Protein AF-A0A954YDJ2-F1 (afdb_monomer)

Mean predicted aligned error: 17.61 Å

pLDDT: mean 85.04, std 14.59, range [22.36, 97.88]

Solvent-accessible surface area (backbone atoms only — not comparable to full-atom values): 48016 Å² total; per-residue (Å²): 127,79,64,72,65,64,62,50,71,75,58,47,65,61,62,56,46,50,54,52,48,51,61,58,54,67,67,72,78,67,96,70,74,76,89,72,54,77,84,71,58,70,71,60,52,61,50,57,79,64,61,75,87,80,91,66,74,63,65,61,60,54,51,60,49,56,79,72,60,49,72,65,55,54,55,49,42,63,71,50,64,56,62,89,97,52,83,36,65,67,48,50,52,50,52,50,55,43,26,72,55,34,63,41,93,86,38,61,67,61,36,50,51,51,51,50,53,42,43,53,47,55,70,34,84,87,49,50,68,71,53,37,53,52,44,39,57,41,37,37,61,43,44,49,76,88,45,38,67,59,37,55,72,30,34,74,37,94,86,46,7,49,57,24,26,53,20,38,32,60,46,56,41,70,66,34,47,52,49,45,57,68,42,48,86,78,33,59,73,70,30,29,46,31,38,38,43,24,43,15,76,53,37,40,75,85,39,50,70,68,36,57,69,32,34,71,40,88,52,67,67,51,16,49,36,24,46,47,16,44,16,53,44,31,56,96,64,58,67,55,50,58,61,74,65,53,79,79,46,98,76,71,57,69,66,61,58,50,52,38,49,53,43,18,26,52,33,23,38,75,73,67,42,48,68,58,22,48,52,50,48,52,52,48,38,73,72,58,25,82,85,36,60,67,53,39,42,54,44,50,51,53,44,35,75,72,48,44,68,75,28,56,66,60,38,54,53,32,29,58,42,91,49,67,67,34,25,50,47,25,28,57,53,59,40,68,60,72,60,90,66,46,35,48,56,55,56,72,42,48,85,76,38,86,45,60,68,22,39,18,43,51,38,46,20,41,40,73,30,93,64,36,64,61,65,62,37,59,58,28,56,74,45,93,47,65,65,26,21,51,22,16,53,61,26,34,62,76,55,71,45,79,67,42,46,54,55,42,58,62,31,18,56,64,41,68,74,58,13,53,51,32,30,55,50,58,45,73,51,91,56,92,61,48,64,61,52,34,60,51,38,48,64,51,90,49,57,40,22,23,34,33,25,44,52,27,31,42,76,57,68,38,88,59,32,48,66,52,18,64,52,24,58,72,44,91,51,68,67,30,20,50,45,12,30,56,35,32,30,75,63,40,50,75,85,50,48,61,58,51,54,56,49,48,74,74,54,86,50,69,68,60,46,48,44,45,40,50,20,53,43,38,20,47,68,74,44,72,94,54,97,64,62,54,45,74,61,60,55,44,55,78,79,49,58,67,75,47,33,21,48,47,38,35,33,29,40,74,68,49,62,70,71,31,49,55,53,41,54,55,30,54,70,45,90,51,65,64,32,28,48,22,37,26,53,17,41,62,69,54,79,60,54,91,57,40,69,66,47,56,68,40,42,72,45,86,47,64,63,42,17,52,26,24,48,52,38,46,48,53,37,43,61,67,36,80,89,52,52,66,69,57,37,46,53,51,42,54,52,48,39,72,63,39,90,47,73,70,54,29,29,53,43,45,26,50,38,25,68,43,100,39,71,68,31,55,55,52,29,56,59,35,28,74,34,86,92,40,18,68,28,11,40,55,8,47,51,52,37,29,62,66,26,18,58,64,39,31,66,62,18,47,55,52,49,51,52,38,56,73,59,56,66,53,78,94,47,42,67,60,52,53,53,44,49,52,47,23,60,71,40,38,28,46,59,37,52,28,21,36,32,69,69,41,73,59,95,96,53,50,16,82,60,48,61,80,52,86,50,46,88,74,45,94,78,43,98,55,80,69,62,74,44,83,45,64,35,33,92,93,42,36,60,32,36,59,50,43,84,68,47,88,63,62,29,30,31,36,35,42,28,32,31,40,37,28,94,55,66,43,69,23,24,37,27,30,14,36,13,27,22,38,34,33,24,52,70,84,40,79,60,44,82,45,87,48,88,62,67,53,42,81,62,71,42,76,36,76,45,75,40,53,60,40,79,34,45,38,41,35,39,41,21,24,63,58,87,72,39,34,39,26,43,31,45,19,34,72,88,65,47,64,37,78,86,58,45,79,32,41,62,85,77,76,86,128

Foldseek 3Di:
DVVVVVVCVPPVCVVVVVVVCVVVVVVPPDPDDPPDQPDQPPVLVVLLVQQDDDDDPSQVSLVVVLVVDDLVNLLVLLVRDDPPPDPPPSSLVVLLSCLQHQLDPSRVPSLVSLLVSLLVLLPDPVRDPVSNLSSLVSLLRRPELVNLVSLLVCLQPPSCNLSSLSSLLSNLDPSSLVSLLVCLVVHDDVSNLSSLLSLLSSLPPVCLVVLLVQCQPPDPSSVLSSLSSNLSNQDLPSVPSVPPHVVPPPPPPPVSSLVSLLSNLVNCLVVVNNVSSLVSLVVCCVPVVPPDVVSLLVSLVSNCVRVALVCLVVLLVQLLDPDPVSLVSSLVSLLPGDDPCSQVVLLVCLVVRDDLSSNLSSLLSSLSHPRHDLVSLLVQCPPPDPSSNLSSLSSCLSPVDPSSLVSLLVQLLVDDPSLVSSLVSLLPDDDPCSLVVLLVQCPDPRLSSVLSSLSSCLSNVHPCNLVSLLVQCVDPDPSSNLSSLVSLLRNNALVCLVSLLVSQQVDPDPVSLVSSLSSLLSRLVPDDDDPCSCVVLLVCCVPDDPSSVLSSLLSLLANDDDSSLVSLVCLCPDPDPSSVVSSLNSLQPHDDLPRLVSLVVQCPRPDLSSNLSSLLSNLVSLLVPPVDDLVVSLVSLVVSLVSDDDLVSNLSSLLSLLSRQDPSSLVSLLVLCQPPSNNQSSLNSLLSNLVQCLLQPLLVSVVSLVSSVVSPHDPVCVVSSVVSVVSSQVCFQKAFKKWKFDFDADPPDAQLVVLPDDDQVLDPDHPDHTDTDIFGCDPVRSQKRFPCVRDQDGFTKMKIKKKKADQAWAKKKKWKFWQAWKWKDKQSRTFDGHGGHHHGDTRPDITIHTDHHGIIMIMMMYTGRHDTGIMGMGIGHPVRRGDRPMDMDNDDPDDD

Secondary structure (DSSP, 8-state):
--SHHHHHHHHHHHHHHHHHHHHHHTTSS----GGG-----HHHHHHHTTS-SSSS-HHHHHHHHHTT--HHHHHHHHTTPPPTTS--HHHHHHHHHHHHHTTSTT-HHHHHHHHHHHHHHHH-TTS-HHHHHHHHHHHHHH--HHHHHHHHTTTT-TTTHHHHHHHHHHH--HHHHHHHHHHTTT--THHHHHHHHHHHHHT-GGGHHHHHTTTT-SSHHHHHHHHHHHHHH--TTTHHHHHHSSTT-TTS-HHHHHHHHHHHHHHHHHTT-HHHHHHHHHHHHHHHTTT-HHHHHHHHHHHHHHHGGGGHHHHHHHHT-SSHHHHHHHHHHHHH---TTHHHHHHTTGGG--SHHHHHHHHHHHHH-TTS-THHHHHHTT-SSHHHHHHHHHHHHTS--HHHHHHHHHGGGG-HHHHHHHHHHHHH---SSHHHHHHHHTTSS-HHHHHHHHHHHHHTT-TTHHHHHHHHTT-SSHHHHHHHHHHHHHH--GGGHHHHHHHHHH---HHHHHHHHHHHHHHHHHSPP-TTSSHHHHHHHHHS-HHHHHHHHHHHHHH-SHHHHHHHHHHTT-S-HHHHHHHHHHHHT---TTTTTGGGGGGG-SSHHHHHHHHHHHHHHHHH-TTS-HHHHHHHHHHHHHH--SHHHHHHHHHHGGGS-SHHHHHHHHHHHTSTTTHHHHHHHHHHHHHHHTTT-HHHHHHHHHHHHHH---HHHHHHHHHHHHHHHHHTTB--EEEEEEEE--TT--HHHHTT---TTT-SS-SSPPP-EEEEPPSSSTT-EE-TTT--SSSEEEEEEEEEEESS-B-EEEEEEESS-EEEEETTEEEEEE-------TTSEEEE-PBPSEEEEEEEEEEE-SS--EEEEEEEETTS-B-SS-EEESSPPPP-

Sequence (896 aa):
MRSRRAVISRIGPWVVGLCLLSTISLGRAQEADTSNAPKIPEHLQKMLSRVPEVSAPRQAVLQGMLGALTENDIRRLFSLLAPDGVNDAAPRSLLHAIAIVAPSDQAPAIRRVFQQVACELIADNATSEYNRRFLIAELQIVGDDGCVACLSALINDTALGDDACRALSEIGTDAAQQALISALPGASGDNRKAVIAALGMMRAPGAVEPLMAFSGDPDPDLREAALAALAEIGVHDLYKPLNGGVASSAGFRSGRFIDLIFRNAARLAEAGDKDRALADLRLAGQRYGTTDPHVRIALLHAMVDLNGPAAVSDVVAALNDGNPDVRRAAIEIGAGQQGDGLGAAYAAAIDRLHSPEAKAALLRMLAVRNDAPDEVMTAALDSPDSVVRIAALQGLAQRPDAVAIEGILGRLSAGGHEQDLAVDILTDAKNEELNARLASVAQDENPEAIIGALRVLTAREASEAKSLALRAIEHSDVGVRAAGLEALAEVGAVGDTAALITRLKVCDDDSERKAIEDALVAIVRRTPPGRFRLLPITAAWQEEPAPVRASIVRVLGRIGGTEAMEVMGSAATDSDAMLREAVVDAISQWESVAEAGRLSDFVRNDDLAVHAAAVRAVCRMTVANKAMSDRDQVARLQTLVLLSRRPEEKNFVIGALGGIQSDYSTACLLEYAKQGETRDAAIAGLLTRCEWLAPRDWQRAAAAMSAAWQAGIPESMQARARAIDKAVDGMTGFVVDWAVSGPYFQKGLTGGRLHDTEFAPEETEPAQAPEWVVMANGPEHPQLLDLTALAREEARVAYAQCFVFSDYPRRAQVQVGSDDGVKLWVNDVLVLDHNVGRIAAPKQDVVEAPLVRGWNRFLFKVSNRGGGWGLCARVCADTGEPVSDLQFVPEIPKAK

Nearest PDB structures (foldseek):
  6hwp-assembly1_A  TM=3.566E-01  e=1.702E-08  synthetic construct
  3ltj-assembly1_A  TM=6.743E-01  e=2.517E-03  synthetic construct
  6qdi-assembly1_A  TM=5.723E-01  e=4.635E-03  Acetivibrio clariflavus
  6qe7-assembly1_A  TM=6.374E-01  e=4.937E-02  Acetivibrio thermocellus
  6qe7-assembly2_B  TM=6.160E-01  e=4.574E-02  Acetivibrio thermocellus

Radius of gyration: 45.4 Å; Cα contacts (8 Å, |Δi|>4): 1423; chains: 1; bounding box: 112×56×107 Å

Structure (mmCIF, N/CA/C/O backbone):
data_AF-A0A954YDJ2-F1
#
_entry.id   AF-A0A954YDJ2-F1
#
loop_
_atom_site.group_PDB
_atom_site.id
_atom_site.type_symbol
_atom_site.label_atom_id
_atom_site.label_alt_id
_atom_site.label_comp_id
_atom_site.label_asym_id
_atom_site.label_entity_id
_atom_site.label_seq_id
_atom_site.pdbx_PDB_ins_code
_atom_site.Cartn_x
_atom_site.Cartn_y
_atom_site.Cartn_z
_atom_site.occupancy
_atom_site.B_iso_or_equiv
_atom_site.auth_seq_id
_atom_site.auth_comp_id
_atom_site.auth_asym_id
_atom_site.auth_atom_id
_atom_site.pdbx_PDB_model_num
ATOM 1 N N . MET A 1 1 ? 29.564 9.816 -46.157 1.00 28.97 1 MET A N 1
ATOM 2 C CA . MET A 1 1 ? 30.987 10.187 -45.937 1.00 28.97 1 MET A CA 1
ATOM 3 C C . MET A 1 1 ? 31.252 11.043 -44.688 1.00 28.97 1 MET A C 1
ATOM 5 O O . MET A 1 1 ? 32.255 10.788 -44.039 1.00 28.97 1 MET A O 1
ATOM 9 N N . ARG A 1 2 ? 30.394 11.996 -44.271 1.00 22.36 2 ARG A N 1
ATOM 10 C CA . ARG A 1 2 ? 30.611 12.772 -43.020 1.00 22.36 2 ARG A CA 1
ATOM 11 C C . ARG A 1 2 ? 30.208 12.064 -41.707 1.00 22.36 2 ARG A C 1
ATOM 13 O O . ARG A 1 2 ? 30.714 12.447 -40.661 1.00 22.36 2 ARG A O 1
ATOM 20 N N . SER A 1 3 ? 29.374 11.018 -41.739 1.00 24.23 3 SER A N 1
ATOM 21 C CA . SER A 1 3 ? 28.907 10.315 -40.523 1.00 24.23 3 SER A CA 1
ATOM 22 C C . SER A 1 3 ? 29.852 9.224 -39.995 1.00 24.23 3 SER A C 1
ATOM 24 O O . SER A 1 3 ? 29.856 8.976 -38.792 1.00 24.23 3 SER A O 1
ATOM 26 N N . ARG A 1 4 ? 30.719 8.627 -40.835 1.00 28.48 4 ARG A N 1
ATOM 27 C CA . ARG A 1 4 ? 31.717 7.623 -40.392 1.00 28.48 4 ARG A CA 1
ATOM 28 C C . ARG A 1 4 ? 32.744 8.201 -39.402 1.00 28.48 4 ARG A C 1
ATOM 30 O O . ARG A 1 4 ? 33.162 7.503 -38.490 1.00 28.48 4 ARG A O 1
ATOM 37 N N . ARG A 1 5 ? 33.078 9.497 -39.497 1.00 27.94 5 ARG A N 1
ATOM 38 C CA . ARG A 1 5 ? 34.022 10.169 -38.575 1.00 27.94 5 ARG A CA 1
ATOM 39 C C . ARG A 1 5 ? 33.421 10.564 -37.216 1.00 27.94 5 ARG A C 1
ATOM 41 O O . ARG A 1 5 ? 34.179 10.825 -36.291 1.00 27.94 5 ARG A O 1
ATOM 48 N N . ALA A 1 6 ? 32.093 10.611 -37.078 1.00 27.48 6 ALA A N 1
ATOM 49 C CA . ALA A 1 6 ? 31.434 11.122 -35.869 1.00 27.48 6 ALA A CA 1
ATOM 50 C C . ALA A 1 6 ? 31.098 10.032 -34.831 1.00 27.48 6 ALA A C 1
ATOM 52 O O . ALA A 1 6 ? 31.005 10.329 -33.645 1.00 27.48 6 ALA A O 1
ATOM 53 N N . VAL A 1 7 ? 30.946 8.770 -35.250 1.00 27.75 7 VAL A N 1
ATOM 54 C CA . VAL A 1 7 ? 30.649 7.648 -34.333 1.00 27.75 7 VAL A CA 1
ATOM 55 C C . VAL A 1 7 ? 31.936 7.033 -33.762 1.00 27.75 7 VAL A C 1
ATOM 57 O O . VAL A 1 7 ? 31.996 6.694 -32.582 1.00 27.75 7 VAL A O 1
ATOM 60 N N . ILE A 1 8 ? 33.019 7.014 -34.547 1.00 30.36 8 ILE A N 1
ATOM 61 C CA . ILE A 1 8 ? 34.351 6.550 -34.114 1.00 30.36 8 ILE A CA 1
ATOM 62 C C . ILE A 1 8 ? 34.986 7.511 -33.084 1.00 30.36 8 ILE A C 1
ATOM 64 O O . ILE A 1 8 ? 35.788 7.090 -32.250 1.00 30.36 8 ILE A O 1
ATOM 68 N N . SER A 1 9 ? 34.558 8.780 -33.033 1.00 27.86 9 SER A N 1
ATOM 69 C CA . SER A 1 9 ? 35.109 9.773 -32.099 1.00 27.86 9 SER A CA 1
ATOM 70 C C . SER A 1 9 ? 34.706 9.575 -30.629 1.00 27.86 9 SER A C 1
ATOM 72 O O . SER A 1 9 ? 35.242 10.277 -29.774 1.00 27.86 9 SER A O 1
ATOM 74 N N . ARG A 1 10 ? 33.762 8.673 -30.309 1.00 30.72 10 ARG A N 1
ATOM 75 C CA . ARG A 1 10 ? 33.288 8.451 -28.925 1.00 30.72 10 ARG A CA 1
ATOM 76 C C . ARG A 1 10 ? 33.740 7.137 -28.282 1.00 30.72 10 ARG A C 1
ATOM 78 O O . ARG A 1 10 ? 33.769 7.080 -27.058 1.00 30.72 10 ARG A O 1
ATOM 85 N N . ILE A 1 11 ? 34.145 6.127 -29.057 1.00 31.25 11 ILE A N 1
ATOM 86 C CA . ILE A 1 11 ? 34.590 4.820 -28.519 1.00 31.25 11 ILE A CA 1
ATOM 87 C C . ILE A 1 11 ? 36.076 4.542 -28.833 1.00 31.25 11 ILE A C 1
ATOM 89 O O . ILE A 1 11 ? 36.765 3.901 -28.041 1.00 31.25 11 ILE A O 1
ATOM 93 N N . GLY A 1 12 ? 36.623 5.127 -29.907 1.00 28.56 12 GLY A N 1
ATOM 94 C CA . GLY A 1 12 ? 38.043 5.024 -30.271 1.00 28.56 12 GLY A CA 1
ATOM 95 C C . GLY A 1 12 ? 39.066 5.514 -29.226 1.00 28.56 12 GLY A C 1
ATOM 96 O O . GLY A 1 12 ? 40.127 4.895 -29.127 1.00 28.56 12 GLY A O 1
ATOM 97 N N . PRO A 1 13 ? 38.797 6.545 -28.391 1.00 33.53 13 PRO A N 1
ATOM 98 C CA . PRO A 1 13 ? 39.792 7.023 -27.426 1.00 33.53 13 PRO A CA 1
ATOM 99 C C . PRO A 1 13 ? 40.131 6.009 -26.325 1.00 33.53 13 PRO A C 1
ATOM 101 O O . PRO A 1 13 ? 41.245 6.025 -25.813 1.00 33.53 13 PRO A O 1
ATOM 104 N N . TRP A 1 14 ? 39.196 5.120 -25.965 1.00 28.77 14 TRP A N 1
ATOM 105 C CA . TRP A 1 14 ? 39.375 4.180 -24.853 1.00 28.77 14 TRP A CA 1
ATOM 106 C C . TRP A 1 14 ? 40.129 2.913 -25.266 1.00 28.77 14 TRP A C 1
ATOM 108 O O . TRP A 1 14 ? 40.991 2.459 -24.522 1.00 28.77 14 TRP A O 1
ATOM 118 N N . VAL A 1 15 ? 39.882 2.381 -26.468 1.00 31.88 15 VAL A N 1
ATOM 119 C CA . VAL A 1 15 ? 40.582 1.180 -26.966 1.00 31.88 15 VAL A CA 1
ATOM 120 C C . VAL A 1 15 ? 42.008 1.519 -27.422 1.00 31.88 15 VAL A C 1
ATOM 122 O O . VAL A 1 15 ? 42.946 0.800 -27.090 1.00 31.88 15 VAL A O 1
ATOM 125 N N . VAL A 1 16 ? 42.211 2.673 -28.070 1.00 35.09 16 VAL A N 1
ATOM 126 C CA . VAL A 1 16 ? 43.558 3.172 -28.415 1.00 35.09 16 VAL A CA 1
ATOM 127 C C . VAL A 1 16 ? 44.301 3.671 -27.165 1.00 35.09 16 VAL A C 1
ATOM 129 O O . VAL A 1 16 ? 45.510 3.472 -27.038 1.00 35.09 16 VAL A O 1
ATOM 132 N N . GLY A 1 17 ? 43.578 4.238 -26.191 1.00 31.12 17 GLY A N 1
ATOM 133 C CA . GLY A 1 17 ? 44.109 4.611 -24.877 1.00 31.12 17 GLY A CA 1
ATOM 134 C C . GLY A 1 17 ? 44.585 3.417 -24.042 1.00 31.12 17 GLY A C 1
ATOM 135 O O . GLY A 1 17 ? 45.585 3.537 -23.337 1.00 31.12 17 GLY A O 1
ATOM 136 N N . LEU A 1 18 ? 43.944 2.248 -24.162 1.00 30.22 18 LEU A N 1
ATOM 137 C CA . LEU A 1 18 ? 44.391 1.013 -23.506 1.00 30.22 18 LEU A CA 1
ATOM 138 C C . LEU A 1 18 ? 45.652 0.418 -24.156 1.00 30.22 18 LEU A C 1
ATOM 140 O O . LEU A 1 18 ? 46.526 -0.062 -23.435 1.00 30.22 18 LEU A O 1
ATOM 144 N N . CYS A 1 19 ? 45.814 0.521 -25.480 1.00 31.12 19 CYS A N 1
ATOM 145 C CA . CYS A 1 19 ? 47.072 0.147 -26.138 1.00 31.12 19 CYS A CA 1
ATOM 146 C C . CYS A 1 19 ? 48.223 1.094 -25.751 1.00 31.12 19 CYS A C 1
ATOM 148 O O . CYS A 1 19 ? 49.324 0.622 -25.468 1.00 31.12 19 CYS A O 1
ATOM 150 N N . LEU A 1 20 ? 47.959 2.402 -25.631 1.00 33.22 20 LEU A N 1
ATOM 151 C CA . LEU A 1 20 ? 48.917 3.386 -25.104 1.00 33.22 20 LEU A CA 1
ATOM 152 C C . LEU A 1 20 ? 49.267 3.139 -23.630 1.00 33.22 20 LEU A C 1
ATOM 154 O O . LEU A 1 20 ? 50.422 3.285 -23.242 1.00 33.22 20 LEU A O 1
ATOM 158 N N . LEU A 1 21 ? 48.312 2.711 -22.801 1.00 31.25 21 LEU A N 1
ATOM 159 C CA . LEU A 1 21 ? 48.608 2.324 -21.421 1.00 31.25 21 LEU A CA 1
ATOM 160 C C . LEU A 1 21 ? 49.409 1.025 -21.348 1.00 31.25 21 LEU A C 1
ATOM 162 O O . LEU A 1 21 ? 50.223 0.904 -20.445 1.00 31.25 21 LEU A O 1
ATOM 166 N N . SER A 1 22 ? 49.267 0.095 -22.295 1.00 28.27 22 SER A N 1
ATOM 167 C CA . SER A 1 22 ? 50.101 -1.114 -22.329 1.00 28.27 22 SER A CA 1
ATOM 168 C C . SER A 1 22 ? 51.548 -0.830 -22.760 1.00 28.27 22 SER A C 1
ATOM 170 O O . SER A 1 22 ? 52.471 -1.368 -22.151 1.00 28.27 22 SER A O 1
ATOM 172 N N . THR A 1 23 ? 51.778 0.093 -23.704 1.00 32.62 23 THR A N 1
ATOM 173 C CA . THR A 1 23 ? 53.137 0.514 -24.098 1.00 32.62 23 THR A CA 1
ATOM 174 C C . THR A 1 23 ? 53.792 1.425 -23.057 1.00 32.62 23 THR A C 1
ATOM 176 O O . THR A 1 23 ? 55.000 1.347 -22.850 1.00 32.62 23 THR A O 1
ATOM 179 N N . ILE A 1 24 ? 53.009 2.219 -22.317 1.00 34.28 24 ILE A N 1
ATOM 180 C CA . ILE A 1 24 ? 53.502 2.997 -21.166 1.00 34.28 24 ILE A CA 1
ATOM 181 C C . ILE A 1 24 ? 53.693 2.100 -19.920 1.00 34.28 24 ILE A C 1
ATOM 183 O O . ILE A 1 24 ? 54.606 2.333 -19.127 1.00 34.28 24 ILE A O 1
ATOM 187 N N . SER A 1 25 ? 52.891 1.042 -19.749 1.00 28.53 25 SER A N 1
ATOM 188 C CA . SER A 1 25 ? 52.966 0.097 -18.618 1.00 28.53 25 SER A CA 1
ATOM 189 C C . SER A 1 25 ? 54.086 -0.935 -18.755 1.00 28.53 25 SER A C 1
ATOM 191 O O . SER A 1 25 ? 54.606 -1.374 -17.731 1.00 28.53 25 SER A O 1
ATOM 193 N N . LEU A 1 26 ? 54.498 -1.313 -19.968 1.00 31.11 26 LEU A N 1
ATOM 194 C CA . LEU A 1 26 ? 55.705 -2.131 -20.176 1.00 31.11 26 LEU A CA 1
ATOM 195 C C . LEU A 1 26 ? 57.002 -1.325 -19.969 1.00 31.11 26 LEU A C 1
ATOM 197 O O . LEU A 1 26 ? 58.052 -1.903 -19.715 1.00 31.11 26 LEU A O 1
ATOM 201 N N . GLY A 1 27 ? 56.918 0.010 -19.950 1.00 33.31 27 GLY A N 1
ATOM 202 C CA . GLY A 1 27 ? 58.011 0.909 -19.561 1.00 33.31 27 GLY A CA 1
ATOM 203 C C . GLY A 1 27 ? 58.223 1.063 -18.046 1.00 33.31 27 GLY A C 1
ATOM 204 O O . GLY A 1 27 ? 59.079 1.841 -17.631 1.00 33.31 27 GLY A O 1
ATOM 205 N N . ARG A 1 28 ? 57.468 0.349 -17.197 1.00 34.72 28 ARG A N 1
ATOM 206 C CA . ARG A 1 28 ? 57.649 0.343 -15.732 1.00 34.72 28 ARG A CA 1
ATOM 207 C C . ARG A 1 28 ? 58.075 -1.026 -15.200 1.00 34.72 28 ARG A C 1
ATOM 209 O O . ARG A 1 28 ? 57.487 -1.526 -14.251 1.00 34.72 28 ARG A O 1
ATOM 216 N N . ALA A 1 29 ? 59.119 -1.611 -15.781 1.00 32.31 29 ALA A N 1
ATOM 217 C CA . ALA A 1 29 ? 59.934 -2.629 -15.112 1.00 32.31 29 ALA A CA 1
ATOM 218 C C . ALA A 1 29 ? 61.262 -2.867 -15.850 1.00 32.31 29 ALA A C 1
ATOM 220 O O . ALA A 1 29 ? 61.487 -3.955 -16.355 1.00 32.31 29 ALA A O 1
ATOM 221 N N . GLN A 1 30 ? 62.133 -1.856 -15.920 1.00 31.23 30 GLN A N 1
ATOM 222 C CA . GLN A 1 30 ? 63.599 -1.997 -15.916 1.00 31.23 30 GLN A CA 1
ATOM 223 C C . GLN A 1 30 ? 64.215 -0.604 -16.076 1.00 31.23 30 GLN A C 1
ATOM 225 O O . GLN A 1 30 ? 63.834 0.148 -16.971 1.00 31.23 30 GLN A O 1
ATOM 230 N N . GLU A 1 31 ? 65.160 -0.249 -15.206 1.00 35.56 31 GLU A N 1
ATOM 231 C CA . GLU A 1 31 ? 66.101 0.846 -15.452 1.00 35.56 31 GLU A CA 1
ATOM 232 C C . GLU A 1 31 ? 66.912 0.494 -16.708 1.00 35.56 31 GLU A C 1
ATOM 234 O O . GLU A 1 31 ? 67.967 -0.132 -16.638 1.00 35.56 31 GLU A O 1
ATOM 239 N N . ALA A 1 32 ? 66.369 0.818 -17.880 1.00 35.22 32 ALA A N 1
ATOM 240 C CA . ALA A 1 32 ? 67.068 0.680 -19.143 1.00 35.22 32 ALA A CA 1
ATOM 241 C C . ALA A 1 32 ? 68.038 1.855 -19.287 1.00 35.22 32 ALA A C 1
ATOM 243 O O . ALA A 1 32 ? 67.650 3.025 -19.238 1.00 35.22 32 ALA A O 1
ATOM 244 N N . ASP A 1 33 ? 69.310 1.509 -19.440 1.00 37.31 33 ASP A N 1
ATOM 245 C CA . ASP A 1 33 ? 70.436 2.407 -19.639 1.00 37.31 33 ASP A CA 1
ATOM 246 C C . ASP A 1 33 ? 70.140 3.448 -20.741 1.00 37.31 33 ASP A C 1
ATOM 248 O O . ASP A 1 33 ? 70.037 3.135 -21.929 1.00 37.31 33 ASP A O 1
ATOM 252 N N . THR A 1 34 ? 69.988 4.717 -20.348 1.00 40.50 34 THR A N 1
ATOM 253 C CA . THR A 1 34 ? 69.741 5.842 -21.268 1.00 40.50 34 THR A CA 1
ATOM 254 C C . THR A 1 34 ? 70.979 6.210 -22.092 1.00 40.50 34 THR A C 1
ATOM 256 O O . THR A 1 34 ? 70.900 7.085 -22.958 1.00 40.50 34 THR A O 1
ATOM 259 N N . SER A 1 35 ? 72.112 5.527 -21.881 1.00 42.88 35 SER A N 1
ATOM 260 C CA . SER A 1 35 ? 73.363 5.764 -22.603 1.00 42.88 35 SER A CA 1
ATOM 261 C C . SER A 1 35 ? 73.306 5.409 -24.097 1.00 42.88 35 SER A C 1
ATOM 263 O O . SER A 1 35 ? 74.141 5.901 -24.858 1.00 42.88 35 SER A O 1
ATOM 265 N N . ASN A 1 36 ? 72.308 4.625 -24.536 1.00 47.50 36 ASN A N 1
ATOM 266 C CA . ASN A 1 36 ? 72.248 4.071 -25.896 1.00 47.50 36 ASN A CA 1
ATOM 267 C C . ASN A 1 36 ? 70.995 4.457 -26.711 1.00 47.50 36 ASN A C 1
ATOM 269 O O . ASN A 1 36 ? 70.709 3.845 -27.741 1.00 47.50 36 ASN A O 1
ATOM 273 N N . ALA A 1 37 ? 70.247 5.482 -26.287 1.00 50.00 37 ALA A N 1
ATOM 274 C CA . ALA A 1 37 ? 69.118 5.995 -27.063 1.00 50.00 37 ALA A CA 1
ATOM 275 C C . ALA A 1 37 ? 69.607 6.622 -28.390 1.00 50.00 37 ALA A C 1
ATOM 277 O O . ALA A 1 37 ? 70.554 7.421 -28.387 1.00 50.00 37 ALA A O 1
ATOM 278 N N . PRO A 1 38 ? 68.989 6.304 -29.541 1.00 56.03 38 PRO A N 1
ATOM 279 C CA . PRO A 1 38 ? 69.465 6.793 -30.826 1.00 56.03 38 PRO A CA 1
ATOM 280 C C . PRO A 1 38 ? 69.322 8.325 -30.907 1.00 56.03 38 PRO A C 1
ATOM 282 O O . PRO A 1 38 ? 68.249 8.890 -30.688 1.00 56.03 38 PRO A O 1
ATOM 285 N N . LYS A 1 39 ? 70.429 9.028 -31.200 1.00 60.09 39 LYS A N 1
ATOM 286 C CA . LYS A 1 39 ? 70.472 10.502 -31.224 1.00 60.09 39 LYS A CA 1
ATOM 287 C C . LYS A 1 39 ? 69.576 11.062 -32.334 1.00 60.09 39 LYS A C 1
ATOM 289 O O . LYS A 1 39 ? 69.902 10.972 -33.520 1.00 60.09 39 LYS A O 1
ATOM 294 N N . ILE A 1 40 ? 68.473 11.685 -31.928 1.00 60.47 40 ILE A N 1
ATOM 295 C CA . ILE A 1 40 ? 67.559 12.420 -32.807 1.00 60.47 40 ILE A CA 1
ATOM 296 C C . ILE A 1 40 ? 68.219 13.755 -33.213 1.00 60.47 40 ILE A C 1
ATOM 298 O O . ILE A 1 40 ? 68.739 14.449 -32.337 1.00 60.47 40 ILE A O 1
ATOM 302 N N . PRO A 1 41 ? 68.199 14.147 -34.502 1.00 70.19 41 PRO A N 1
ATOM 303 C CA . PRO A 1 41 ? 68.640 15.469 -34.946 1.00 70.19 41 PRO A CA 1
ATOM 304 C C . PRO A 1 41 ? 67.993 16.621 -34.159 1.00 70.19 41 PRO A C 1
ATOM 306 O O . PRO A 1 41 ? 66.798 16.597 -33.859 1.00 70.19 41 PRO A O 1
ATOM 309 N N . GLU A 1 42 ? 68.778 17.656 -33.855 1.00 67.19 42 GLU A N 1
ATOM 310 C CA . GLU A 1 42 ? 68.384 18.751 -32.955 1.00 67.19 42 GLU A CA 1
ATOM 311 C C . GLU A 1 42 ? 67.145 19.526 -33.449 1.00 67.19 42 GLU A C 1
ATOM 313 O O . GLU A 1 42 ? 66.337 19.996 -32.646 1.00 67.19 42 GLU A O 1
ATOM 318 N N . HIS A 1 43 ? 66.943 19.633 -34.770 1.00 70.19 43 HIS A N 1
ATOM 319 C CA . HIS A 1 43 ? 65.752 20.275 -35.338 1.00 70.19 43 HIS A CA 1
ATOM 320 C C . HIS A 1 43 ? 64.475 19.462 -35.093 1.00 70.19 43 HIS A C 1
ATOM 322 O O . HIS A 1 43 ? 63.449 20.056 -34.774 1.00 70.19 43 HIS A O 1
ATOM 328 N N . LEU A 1 44 ? 64.541 18.126 -35.133 1.00 66.81 44 LEU A N 1
ATOM 329 C CA . LEU A 1 44 ? 63.409 17.238 -34.836 1.00 66.81 44 LEU A CA 1
ATOM 330 C C . LEU A 1 44 ? 63.105 17.188 -33.330 1.00 66.81 44 LEU A C 1
ATOM 332 O O . LEU A 1 44 ? 61.940 17.173 -32.937 1.00 66.81 44 LEU A O 1
ATOM 336 N N . GLN A 1 45 ? 64.129 17.266 -32.470 1.00 65.56 45 GLN A N 1
ATOM 337 C CA . GLN A 1 45 ? 63.932 17.426 -31.020 1.00 65.56 45 GLN A CA 1
ATOM 338 C C . GLN A 1 45 ? 63.228 18.747 -30.675 1.00 65.56 45 GLN A C 1
ATOM 340 O O . GLN A 1 45 ? 62.309 18.763 -29.855 1.00 65.56 45 GLN A O 1
ATOM 345 N N . LYS A 1 46 ? 63.603 19.851 -31.338 1.00 66.19 46 LYS A N 1
ATOM 346 C CA . LYS A 1 46 ? 62.930 21.158 -31.200 1.00 66.19 46 LYS A CA 1
ATOM 347 C C . LYS A 1 46 ? 61.487 21.151 -31.709 1.00 66.19 46 LYS A C 1
ATOM 349 O O . LYS A 1 46 ? 60.701 21.994 -31.288 1.00 66.19 46 LYS A O 1
ATOM 354 N N . MET A 1 47 ? 61.135 20.244 -32.620 1.00 63.31 47 MET A N 1
ATOM 355 C CA . MET A 1 47 ? 59.750 20.048 -33.059 1.00 63.31 47 MET A CA 1
ATOM 356 C C . MET A 1 47 ? 58.940 19.268 -32.018 1.00 63.31 47 MET A C 1
ATOM 358 O O . MET A 1 47 ? 57.800 19.635 -31.751 1.00 63.31 47 MET A O 1
ATOM 362 N N . LEU A 1 48 ? 59.538 18.258 -31.378 1.00 59.44 48 LEU A N 1
ATOM 363 C CA . LEU A 1 48 ? 58.899 17.463 -30.324 1.00 59.44 48 LEU A CA 1
ATOM 364 C C . LEU A 1 48 ? 58.505 18.320 -29.109 1.00 59.44 48 LEU A C 1
ATOM 366 O O . LEU A 1 48 ? 57.387 18.214 -28.616 1.00 59.44 48 LEU A O 1
ATOM 370 N N . SER A 1 49 ? 59.384 19.233 -28.678 1.00 62.75 49 SER A N 1
ATOM 371 C CA . SER A 1 49 ? 59.126 20.132 -27.540 1.00 62.75 49 SER A CA 1
ATOM 372 C C . SER A 1 49 ? 58.028 21.174 -27.790 1.00 62.75 49 SER A C 1
ATOM 374 O O . SER A 1 49 ? 57.626 21.879 -26.866 1.00 62.75 49 SER A O 1
ATOM 376 N N . ARG A 1 50 ? 57.538 21.282 -29.033 1.00 59.50 50 ARG A N 1
ATOM 377 C CA . ARG A 1 50 ? 56.444 22.177 -29.436 1.00 59.50 50 ARG A CA 1
ATOM 378 C C . ARG A 1 50 ? 55.092 21.473 -29.529 1.00 59.50 50 ARG A C 1
ATOM 380 O O . ARG A 1 50 ? 54.095 22.163 -29.725 1.00 59.50 50 ARG A O 1
ATOM 387 N N . VAL A 1 51 ? 55.036 20.143 -29.397 1.00 55.25 51 VAL A N 1
ATOM 388 C CA . VAL A 1 51 ? 53.778 19.386 -29.346 1.00 55.25 51 VAL A CA 1
ATOM 389 C C . VAL A 1 51 ? 53.191 19.562 -27.938 1.00 55.25 51 VAL A C 1
ATOM 391 O O . VAL A 1 51 ? 53.753 19.022 -26.989 1.00 55.25 51 VAL A O 1
ATOM 394 N N . PRO A 1 52 ? 52.101 20.330 -27.747 1.00 49.12 52 PRO A N 1
ATOM 395 C CA . PRO A 1 52 ? 51.626 20.631 -26.404 1.00 49.12 52 PRO A CA 1
ATOM 396 C C . PRO A 1 52 ? 50.988 19.398 -25.748 1.00 49.12 52 PRO A C 1
ATOM 398 O O . PRO A 1 52 ? 50.114 18.746 -26.339 1.00 49.12 52 PRO A O 1
ATOM 401 N N . GLU A 1 53 ? 51.356 19.137 -24.491 1.00 49.12 53 GLU A N 1
ATOM 402 C CA . GLU A 1 53 ? 50.548 18.342 -23.568 1.00 49.12 53 GLU A CA 1
ATOM 403 C C . GLU A 1 53 ? 49.266 19.129 -23.256 1.00 49.12 53 GLU A C 1
ATOM 405 O O . GLU A 1 53 ? 49.236 20.013 -22.414 1.00 49.12 53 GLU A O 1
ATOM 410 N N . VAL A 1 54 ? 48.213 18.822 -24.022 1.00 46.09 54 VAL A N 1
ATOM 411 C CA . VAL A 1 54 ? 46.795 19.078 -23.718 1.00 46.09 54 VAL A CA 1
ATOM 412 C C . VAL A 1 54 ? 46.442 20.545 -23.387 1.00 46.09 54 VAL A C 1
ATOM 414 O O . VAL A 1 54 ? 46.461 20.916 -22.222 1.00 46.09 54 VAL A O 1
ATOM 417 N N . SER A 1 55 ? 46.035 21.348 -24.399 1.00 45.22 55 SER A N 1
ATOM 418 C CA . SER A 1 55 ? 45.016 22.452 -24.331 1.00 45.22 55 SER A CA 1
ATOM 419 C C . SER A 1 55 ? 45.218 23.670 -25.283 1.00 45.22 55 SER A C 1
ATOM 421 O O . SER A 1 55 ? 45.199 24.818 -24.862 1.00 45.22 55 SER A O 1
ATOM 423 N N . ALA A 1 56 ? 45.344 23.456 -26.599 1.00 40.28 56 ALA A N 1
ATOM 424 C CA . ALA A 1 56 ? 45.122 24.449 -27.684 1.00 40.28 56 ALA A CA 1
ATOM 425 C C . ALA A 1 56 ? 44.960 23.667 -29.015 1.00 40.28 56 ALA A C 1
ATOM 427 O O . ALA A 1 56 ? 45.244 22.465 -28.979 1.00 40.28 56 ALA A O 1
ATOM 428 N N . PRO A 1 57 ? 44.495 24.216 -30.168 1.00 52.09 57 PRO A N 1
ATOM 429 C CA . PRO A 1 57 ? 44.094 23.375 -31.299 1.00 52.09 57 PRO A CA 1
ATOM 430 C C . PRO A 1 57 ? 45.316 22.665 -31.899 1.00 52.09 57 PRO A C 1
ATOM 432 O O . PRO A 1 57 ? 46.021 23.212 -32.747 1.00 52.09 57 PRO A O 1
ATOM 435 N N . ARG A 1 58 ? 45.546 21.422 -31.439 1.00 57.53 58 ARG A N 1
ATOM 436 C CA . ARG A 1 58 ? 46.639 20.498 -31.805 1.00 57.53 58 ARG A CA 1
ATOM 437 C C . ARG A 1 58 ? 46.927 20.529 -33.302 1.00 57.53 58 ARG A C 1
ATOM 439 O O . ARG A 1 58 ? 48.076 20.490 -33.718 1.00 57.53 58 ARG A O 1
ATOM 446 N N . GLN A 1 59 ? 45.872 20.656 -34.095 1.00 56.41 59 GLN A N 1
ATOM 447 C CA . GLN A 1 59 ? 45.900 20.621 -35.545 1.00 56.41 59 GLN A CA 1
ATOM 448 C C . GLN A 1 59 ? 46.733 21.748 -36.180 1.00 56.41 59 GLN A C 1
ATOM 450 O O . GLN A 1 59 ? 47.463 21.468 -37.118 1.00 56.41 59 GLN A O 1
ATOM 455 N N . ALA A 1 60 ? 46.715 22.979 -35.654 1.00 58.91 60 ALA A N 1
ATOM 456 C CA . ALA A 1 60 ? 47.454 24.104 -36.249 1.00 58.91 60 ALA A CA 1
ATOM 457 C C . ALA A 1 60 ? 48.973 24.022 -35.993 1.00 58.91 60 ALA A C 1
ATOM 459 O O . ALA A 1 60 ? 49.778 24.291 -36.884 1.00 58.91 60 ALA A O 1
ATOM 460 N N . VAL A 1 61 ? 49.369 23.598 -34.787 1.00 62.06 61 VAL A N 1
ATOM 461 C CA . VAL A 1 61 ? 50.782 23.372 -34.423 1.00 62.06 61 VAL A CA 1
ATOM 462 C C . VAL A 1 61 ? 51.343 22.193 -35.216 1.00 62.06 61 VAL A C 1
ATOM 464 O O . VAL A 1 61 ? 52.413 22.296 -35.813 1.00 62.06 61 VAL A O 1
ATOM 467 N N . LEU A 1 62 ? 50.583 21.100 -35.290 1.00 61.47 62 LEU A N 1
ATOM 468 C CA . LEU A 1 62 ? 50.966 19.925 -36.059 1.00 61.47 62 LEU A CA 1
ATOM 469 C C . LEU A 1 62 ? 51.008 20.194 -37.579 1.00 61.47 62 LEU A C 1
ATOM 471 O O . LEU A 1 62 ? 51.875 19.665 -38.270 1.00 61.47 62 LEU A O 1
ATOM 475 N N . GLN A 1 63 ? 50.135 21.056 -38.110 1.00 63.66 63 GLN A N 1
ATOM 476 C CA . GLN A 1 63 ? 50.192 21.499 -39.511 1.00 63.66 63 GLN A CA 1
ATOM 477 C C . GLN A 1 63 ? 51.442 22.337 -39.808 1.00 63.66 63 GLN A C 1
ATOM 479 O O . GLN A 1 63 ? 52.093 22.121 -40.829 1.00 63.66 63 GLN A O 1
ATOM 484 N N . GLY A 1 64 ? 51.827 23.247 -38.907 1.00 65.88 64 GLY A N 1
ATOM 485 C CA . GLY A 1 64 ? 53.077 24.005 -39.031 1.00 65.88 64 GLY A CA 1
ATOM 486 C C . GLY A 1 64 ? 54.327 23.116 -39.017 1.00 65.88 64 GLY A C 1
ATOM 487 O O . GLY A 1 64 ? 55.329 23.457 -39.640 1.00 65.88 64 GLY A O 1
ATOM 488 N N . MET A 1 65 ? 54.257 21.954 -38.355 1.00 66.44 65 MET A N 1
ATOM 489 C CA . MET A 1 65 ? 55.323 20.949 -38.374 1.00 66.44 65 MET A CA 1
ATOM 490 C C . MET A 1 65 ? 55.446 20.251 -39.734 1.00 66.44 65 MET A C 1
ATOM 492 O O . MET A 1 65 ? 56.567 20.059 -40.193 1.00 66.44 65 MET A O 1
ATOM 496 N N . LEU A 1 66 ? 54.335 19.924 -40.410 1.00 65.56 66 LEU A N 1
ATOM 497 C CA . LEU A 1 66 ? 54.370 19.276 -41.731 1.00 65.56 66 LEU A CA 1
ATOM 498 C C . LEU A 1 66 ? 55.115 20.114 -42.776 1.00 65.56 66 LEU A C 1
ATOM 500 O O . LEU A 1 66 ? 55.923 19.572 -43.518 1.00 65.56 66 LEU A O 1
ATOM 504 N N . GLY A 1 67 ? 54.904 21.434 -42.808 1.00 66.00 67 GLY A N 1
ATOM 505 C CA . GLY A 1 67 ? 55.559 22.318 -43.783 1.00 66.00 67 GLY A CA 1
ATOM 506 C C . GLY A 1 67 ? 57.087 22.414 -43.650 1.00 66.00 67 GLY A C 1
ATOM 507 O O . GLY A 1 67 ? 57.743 22.910 -44.561 1.00 66.00 67 GLY A O 1
ATOM 508 N N . ALA A 1 68 ? 57.651 21.949 -42.530 1.00 70.94 68 ALA A N 1
ATOM 509 C CA . ALA A 1 68 ? 59.085 21.977 -42.245 1.00 70.94 68 ALA A CA 1
ATOM 510 C C . ALA A 1 68 ? 59.774 20.606 -42.388 1.00 70.94 68 ALA A C 1
ATOM 512 O O . ALA A 1 68 ? 60.998 20.542 -42.287 1.00 70.94 68 ALA A O 1
ATOM 513 N N . LEU A 1 69 ? 59.016 19.521 -42.595 1.00 78.00 69 LEU A N 1
ATOM 514 C CA . LEU A 1 69 ? 59.563 18.169 -42.732 1.00 78.00 69 LEU A CA 1
ATOM 515 C C . LEU A 1 69 ? 59.966 17.880 -44.178 1.00 78.00 69 LEU A C 1
ATOM 517 O O . LEU A 1 69 ? 59.202 18.113 -45.114 1.00 78.00 69 LEU A O 1
ATOM 521 N N . THR A 1 70 ? 61.149 17.300 -44.353 1.00 81.75 70 THR A N 1
ATOM 522 C CA . THR A 1 70 ? 61.614 16.772 -45.640 1.00 81.75 70 THR A CA 1
ATOM 523 C C . THR A 1 70 ? 61.427 15.256 -45.725 1.00 81.75 70 THR A C 1
ATOM 525 O O . THR A 1 70 ? 61.286 14.568 -44.713 1.00 81.75 70 THR A O 1
ATOM 528 N N . GLU A 1 71 ? 61.486 14.692 -46.934 1.00 82.38 71 GLU A N 1
ATOM 529 C CA . GLU A 1 71 ? 61.452 13.232 -47.131 1.00 82.38 71 GLU A CA 1
ATOM 530 C C . GLU A 1 71 ? 62.574 12.509 -46.363 1.00 82.38 71 GLU A C 1
ATOM 532 O O . GLU A 1 71 ? 62.376 11.417 -45.826 1.00 82.38 71 GLU A O 1
ATOM 537 N N . ASN A 1 72 ? 63.745 13.146 -46.262 1.00 83.06 72 ASN A N 1
ATOM 538 C CA . ASN A 1 72 ? 64.885 12.622 -45.513 1.00 83.06 72 ASN A CA 1
ATOM 539 C C . ASN A 1 72 ? 64.626 12.606 -44.006 1.00 83.06 72 ASN A C 1
ATOM 541 O O . ASN A 1 72 ? 65.067 11.674 -43.336 1.00 83.06 72 ASN A O 1
ATOM 545 N N . ASP A 1 73 ? 63.892 13.586 -43.474 1.00 83.19 73 ASP A N 1
ATOM 546 C CA . ASP A 1 73 ? 63.517 13.607 -42.058 1.00 83.19 73 ASP A CA 1
ATOM 547 C C . ASP A 1 73 ? 62.594 12.436 -41.718 1.00 83.19 73 ASP A C 1
ATOM 549 O O . ASP A 1 73 ? 62.805 11.756 -40.717 1.00 83.19 73 ASP A O 1
ATOM 553 N N . ILE A 1 74 ? 61.626 12.137 -42.590 1.00 84.44 74 ILE A N 1
ATOM 554 C CA . ILE A 1 74 ? 60.714 10.996 -42.430 1.00 84.44 74 ILE A CA 1
ATOM 555 C C . ILE A 1 74 ? 61.506 9.685 -42.438 1.00 84.44 74 ILE A C 1
ATOM 557 O O . ILE A 1 74 ? 61.415 8.899 -41.496 1.00 84.44 74 ILE A O 1
ATOM 561 N N . ARG A 1 75 ? 62.346 9.466 -43.459 1.00 86.56 75 ARG A N 1
ATOM 562 C CA . ARG A 1 75 ? 63.201 8.268 -43.559 1.00 86.56 75 ARG A CA 1
ATOM 563 C C . ARG A 1 75 ? 64.133 8.135 -42.358 1.00 86.56 75 ARG A C 1
ATOM 565 O O . ARG A 1 75 ? 64.336 7.035 -41.843 1.00 86.56 75 ARG A O 1
ATOM 572 N N . ARG A 1 76 ? 64.669 9.258 -41.872 1.00 84.50 76 ARG A N 1
ATOM 573 C CA . ARG A 1 76 ? 65.509 9.275 -40.678 1.00 84.50 76 ARG A CA 1
ATOM 574 C C . ARG A 1 76 ? 64.718 8.862 -39.444 1.00 84.50 76 ARG A C 1
ATOM 576 O O . ARG A 1 76 ? 65.241 8.062 -38.681 1.00 84.50 76 ARG A O 1
ATOM 583 N N . LEU A 1 77 ? 63.488 9.336 -39.261 1.00 84.81 77 LEU A N 1
ATOM 584 C CA . LEU A 1 77 ? 62.647 8.949 -38.124 1.00 84.81 77 LEU A CA 1
ATOM 585 C C . LEU A 1 77 ? 62.334 7.455 -38.105 1.00 84.81 77 LEU A C 1
ATOM 587 O O . LEU A 1 77 ? 62.477 6.830 -37.059 1.00 84.81 77 LEU A O 1
ATOM 591 N N . PHE A 1 78 ? 62.007 6.867 -39.256 1.00 88.38 78 PHE A N 1
ATOM 592 C CA . PHE A 1 78 ? 61.815 5.419 -39.355 1.00 88.38 78 PHE A CA 1
ATOM 593 C C . PHE A 1 78 ? 63.089 4.629 -39.015 1.00 88.38 78 PHE A C 1
ATOM 595 O O . PHE A 1 78 ? 63.003 3.608 -38.343 1.00 88.38 78 PHE A O 1
ATOM 602 N N . SER A 1 79 ? 64.279 5.126 -39.385 1.00 85.94 79 SER A N 1
ATOM 603 C CA . SER A 1 79 ? 65.556 4.476 -39.029 1.00 85.94 79 SER A CA 1
ATOM 604 C C . SER A 1 79 ? 65.890 4.500 -37.530 1.00 85.94 79 SER A C 1
ATOM 606 O O . SER A 1 79 ? 66.840 3.846 -37.108 1.00 85.94 79 SER A O 1
ATOM 608 N N . LEU A 1 80 ? 65.147 5.277 -36.733 1.00 86.12 80 LEU A N 1
ATOM 609 C CA . LEU A 1 80 ? 65.316 5.376 -35.280 1.00 86.12 80 LEU A CA 1
ATOM 610 C C . LEU A 1 80 ? 64.372 4.437 -34.515 1.00 86.12 80 LEU A C 1
ATOM 612 O O . LEU A 1 80 ? 64.427 4.423 -33.287 1.00 86.12 80 LEU A O 1
ATOM 616 N N . LEU A 1 81 ? 63.516 3.681 -35.215 1.00 85.81 81 LEU A N 1
ATOM 617 C CA . LEU A 1 81 ? 62.700 2.641 -34.596 1.00 85.81 81 LEU A CA 1
ATOM 618 C C . LEU A 1 81 ? 63.608 1.530 -34.077 1.00 85.81 81 LEU A C 1
ATOM 620 O O . LEU A 1 81 ? 64.377 0.930 -34.831 1.00 85.81 81 LEU A O 1
ATOM 624 N N . ALA A 1 82 ? 63.516 1.267 -32.782 1.00 80.25 82 ALA A N 1
ATOM 625 C CA . ALA A 1 82 ? 64.342 0.277 -32.119 1.00 80.25 82 ALA A CA 1
ATOM 626 C C . ALA A 1 82 ? 63.603 -1.070 -31.998 1.00 80.25 82 ALA A C 1
ATOM 628 O O . ALA A 1 82 ? 62.381 -1.127 -32.170 1.00 80.25 82 ALA A O 1
ATOM 629 N N . PRO A 1 83 ? 64.320 -2.181 -31.750 1.00 75.94 83 PRO A N 1
ATOM 630 C CA . PRO A 1 83 ? 63.703 -3.446 -31.362 1.00 75.94 83 PRO A CA 1
ATOM 631 C C . PRO A 1 83 ? 62.941 -3.322 -30.036 1.00 75.94 83 PRO A C 1
ATOM 633 O O . PRO A 1 83 ? 63.116 -2.358 -29.289 1.00 75.94 83 PRO A O 1
ATOM 636 N N . ASP A 1 84 ? 62.125 -4.330 -29.736 1.00 71.94 84 ASP A N 1
ATOM 637 C CA . ASP A 1 84 ? 61.357 -4.381 -28.492 1.00 71.94 84 ASP A CA 1
ATOM 638 C C . ASP A 1 84 ? 62.273 -4.292 -27.249 1.00 71.94 84 ASP A C 1
ATOM 640 O O . ASP A 1 84 ? 63.379 -4.838 -27.236 1.00 71.94 84 ASP A O 1
ATOM 644 N N . GLY A 1 85 ? 61.829 -3.563 -26.222 1.00 63.59 85 GLY A N 1
ATOM 645 C CA . GLY A 1 85 ? 62.584 -3.318 -24.985 1.00 63.59 85 GLY A CA 1
ATOM 646 C C . GLY A 1 85 ? 63.593 -2.155 -25.005 1.00 63.59 85 GLY A C 1
ATOM 647 O O . GLY A 1 85 ? 64.197 -1.868 -23.972 1.00 63.59 85 GLY A O 1
ATOM 648 N N . VAL A 1 86 ? 63.772 -1.446 -26.128 1.00 74.12 86 VAL A N 1
ATOM 649 C CA . VAL A 1 86 ? 64.618 -0.236 -26.211 1.00 74.12 86 VAL A CA 1
ATOM 650 C C . VAL A 1 86 ? 63.746 1.020 -26.266 1.00 74.12 86 VAL A C 1
ATOM 652 O O . VAL A 1 86 ? 62.781 1.083 -27.021 1.00 74.12 86 VAL A O 1
ATOM 655 N N . ASN A 1 87 ? 64.088 2.050 -25.482 1.00 73.88 87 ASN A N 1
ATOM 656 C CA . ASN A 1 87 ? 63.299 3.282 -25.428 1.00 73.88 87 ASN A CA 1
ATOM 657 C C . ASN A 1 87 ? 63.444 4.121 -26.711 1.00 73.88 87 ASN A C 1
ATOM 659 O O . ASN A 1 87 ? 64.394 4.888 -26.875 1.00 73.88 87 ASN A O 1
ATOM 663 N N . ASP A 1 88 ? 62.447 4.015 -27.584 1.00 78.44 88 ASP A N 1
ATOM 664 C CA . ASP A 1 88 ? 62.264 4.807 -28.800 1.00 78.44 88 ASP A CA 1
ATOM 665 C C . ASP A 1 88 ? 60.931 5.591 -28.779 1.00 78.44 88 ASP A C 1
ATOM 667 O O . ASP A 1 88 ? 60.333 5.901 -29.813 1.00 78.44 88 ASP A O 1
ATOM 671 N N . ALA A 1 89 ? 60.464 5.975 -27.585 1.00 74.38 89 ALA A N 1
ATOM 672 C CA . ALA A 1 89 ? 59.179 6.655 -27.409 1.00 74.38 89 ALA A CA 1
ATOM 673 C C . ALA A 1 89 ? 59.081 7.978 -28.192 1.00 74.38 89 ALA A C 1
ATOM 675 O O . ALA A 1 89 ? 58.030 8.307 -28.749 1.00 74.38 89 ALA A O 1
ATOM 676 N N . ALA A 1 90 ? 60.179 8.736 -28.266 1.00 72.06 90 ALA A N 1
ATOM 677 C CA . ALA A 1 90 ? 60.235 10.012 -28.978 1.00 72.06 90 ALA A CA 1
ATOM 678 C C . ALA A 1 90 ? 60.049 9.876 -30.507 1.00 72.06 90 ALA A C 1
ATOM 680 O O . ALA A 1 90 ? 59.161 10.550 -31.040 1.00 72.06 90 ALA A O 1
ATOM 681 N N . PRO A 1 91 ? 60.806 9.027 -31.239 1.00 76.69 91 PRO A N 1
ATOM 682 C CA . PRO A 1 91 ? 60.565 8.828 -32.668 1.00 76.69 91 PRO A CA 1
ATOM 683 C C . PRO A 1 91 ? 59.182 8.226 -32.958 1.00 76.69 91 PRO A C 1
ATOM 685 O O . PRO A 1 91 ? 58.535 8.686 -33.896 1.00 76.69 91 PRO A O 1
ATOM 688 N N . ARG A 1 92 ? 58.665 7.300 -32.133 1.00 84.00 92 ARG A N 1
ATOM 689 C CA . ARG A 1 92 ? 57.291 6.777 -32.295 1.00 84.00 92 ARG A CA 1
ATOM 690 C C . ARG A 1 92 ? 56.225 7.852 -32.142 1.00 84.00 92 ARG A C 1
ATOM 692 O O . ARG A 1 92 ? 55.341 7.959 -32.985 1.00 84.00 92 ARG A O 1
ATOM 699 N N . SER A 1 93 ? 56.337 8.684 -31.109 1.00 77.44 93 SER A N 1
ATOM 700 C CA . SER A 1 93 ? 55.399 9.788 -30.872 1.00 77.44 93 SER A CA 1
ATOM 701 C C . SER A 1 93 ? 55.383 10.775 -32.038 1.00 77.44 93 SER A C 1
ATOM 703 O O . SER A 1 93 ? 54.326 11.284 -32.408 1.00 77.44 93 SER A O 1
ATOM 705 N N . LEU A 1 94 ? 56.547 11.031 -32.645 1.00 77.69 94 LEU A N 1
ATOM 706 C CA . LEU A 1 94 ? 56.655 11.926 -33.790 1.00 77.69 94 LEU A CA 1
ATOM 707 C C . LEU A 1 94 ? 56.090 11.297 -35.071 1.00 77.69 94 LEU A C 1
ATOM 709 O O . LEU A 1 94 ? 55.372 11.975 -35.799 1.00 77.69 94 LEU A O 1
ATOM 713 N N . LEU A 1 95 ? 56.348 10.009 -35.321 1.00 84.56 95 LEU A N 1
ATOM 714 C CA . LEU A 1 95 ? 55.735 9.273 -36.433 1.00 84.56 95 LEU A CA 1
ATOM 715 C C . LEU A 1 95 ? 54.207 9.231 -36.303 1.00 84.56 95 LEU A C 1
ATOM 717 O O . LEU A 1 95 ? 53.514 9.513 -37.276 1.00 84.56 95 LEU A O 1
ATOM 721 N N . HIS A 1 96 ? 53.693 8.999 -35.096 1.00 84.75 96 HIS A N 1
ATOM 722 C CA . HIS A 1 96 ? 52.259 9.016 -34.817 1.00 84.75 96 HIS A CA 1
ATOM 723 C C . HIS A 1 96 ? 51.630 10.399 -35.017 1.00 84.75 96 HIS A C 1
ATOM 725 O O . HIS A 1 96 ? 50.591 10.556 -35.660 1.00 84.75 96 HIS A O 1
ATOM 731 N N . ALA A 1 97 ? 52.295 11.447 -34.526 1.00 78.00 97 ALA A N 1
ATOM 732 C CA . ALA A 1 97 ? 51.871 12.822 -34.756 1.00 78.00 97 ALA A CA 1
ATOM 733 C C . ALA A 1 97 ? 51.818 13.159 -36.258 1.00 78.00 97 ALA A C 1
ATOM 735 O O . ALA A 1 97 ? 50.881 13.822 -36.700 1.00 78.00 97 ALA A O 1
ATOM 736 N N . ILE A 1 98 ? 52.782 12.673 -37.049 1.00 80.31 98 ILE A N 1
ATOM 737 C CA . ILE A 1 98 ? 52.773 12.819 -38.510 1.00 80.31 98 ILE A CA 1
ATOM 738 C C . ILE A 1 98 ? 51.592 12.050 -39.114 1.00 80.31 98 ILE A C 1
ATOM 740 O O . ILE A 1 98 ? 50.851 12.634 -39.904 1.00 80.31 98 ILE A O 1
ATOM 744 N N . ALA A 1 99 ? 51.363 10.797 -38.717 1.00 83.50 99 ALA A N 1
ATOM 745 C CA . ALA A 1 99 ? 50.272 9.967 -39.229 1.00 83.50 99 ALA A CA 1
ATOM 746 C C . ALA A 1 99 ? 48.877 10.558 -38.965 1.00 83.50 99 ALA A C 1
ATOM 748 O O . ALA A 1 99 ? 47.999 10.424 -39.808 1.00 83.50 99 ALA A O 1
ATOM 749 N N . ILE A 1 100 ? 48.671 11.276 -37.855 1.00 78.12 100 ILE A N 1
ATOM 750 C CA . ILE A 1 100 ? 47.400 11.965 -37.553 1.00 78.12 100 ILE A CA 1
ATOM 751 C C . ILE A 1 100 ? 47.137 13.152 -38.496 1.00 78.12 100 ILE A C 1
ATOM 753 O O . ILE A 1 100 ? 45.984 13.500 -38.758 1.00 78.12 100 ILE A O 1
ATOM 757 N N . VAL A 1 101 ? 48.186 13.820 -38.987 1.00 71.19 101 VAL A N 1
ATOM 758 C CA . VAL A 1 101 ? 48.070 15.159 -39.604 1.00 71.19 101 VAL A CA 1
ATOM 759 C C . VAL A 1 101 ? 48.318 15.109 -41.115 1.00 71.19 101 VAL A C 1
ATOM 761 O O . VAL A 1 101 ? 47.687 15.847 -41.878 1.00 71.19 101 VAL A O 1
ATOM 764 N N . ALA A 1 102 ? 49.168 14.184 -41.563 1.00 69.19 102 ALA A N 1
ATOM 765 C CA . ALA A 1 102 ? 49.425 13.860 -42.965 1.00 69.19 102 ALA A CA 1
ATOM 766 C C . ALA A 1 102 ? 48.209 13.377 -43.798 1.00 69.19 102 ALA A C 1
ATOM 768 O O . ALA A 1 102 ? 48.271 13.534 -45.016 1.00 69.19 102 ALA A O 1
ATOM 769 N N . PRO A 1 103 ? 47.091 12.857 -43.239 1.00 63.09 103 PRO A N 1
ATOM 770 C CA . PRO A 1 103 ? 45.891 12.528 -44.014 1.00 63.09 103 PRO A CA 1
ATOM 771 C C . PRO A 1 103 ? 45.160 13.761 -44.574 1.00 63.09 103 PRO A C 1
ATOM 773 O O . PRO A 1 103 ? 44.168 13.609 -45.282 1.00 63.09 103 PRO A O 1
ATOM 776 N N . SER A 1 104 ? 45.588 14.985 -44.233 1.00 60.22 104 SER A N 1
ATOM 777 C CA . SER A 1 104 ? 45.054 16.216 -44.823 1.00 60.22 104 SER A CA 1
ATOM 778 C C . SER A 1 104 ? 45.621 16.444 -46.233 1.00 60.22 104 SER A C 1
ATOM 780 O O . SER A 1 104 ? 46.817 16.269 -46.453 1.00 60.22 104 SER A O 1
ATOM 782 N N . ASP A 1 105 ? 44.793 16.910 -47.179 1.00 59.97 105 ASP A N 1
ATOM 783 C CA . ASP A 1 105 ? 45.161 17.194 -48.590 1.00 59.97 105 ASP A CA 1
ATOM 784 C C . ASP A 1 105 ? 46.311 18.215 -48.769 1.00 59.97 105 ASP A C 1
ATOM 786 O O . ASP A 1 105 ? 46.696 18.570 -49.880 1.00 59.97 105 ASP A O 1
ATOM 790 N N . GLN A 1 106 ? 46.859 18.720 -47.667 1.00 63.03 106 GLN A N 1
ATOM 791 C CA . GLN A 1 106 ? 47.827 19.804 -47.595 1.00 63.03 106 GLN A CA 1
ATOM 792 C C . GLN A 1 106 ? 49.289 19.325 -47.678 1.00 63.03 106 GLN A C 1
ATOM 794 O O . GLN A 1 106 ? 50.161 20.143 -47.957 1.00 63.03 106 GLN A O 1
ATOM 799 N N . ALA A 1 107 ? 49.579 18.029 -47.471 1.00 72.38 107 ALA A N 1
ATOM 800 C CA . ALA A 1 107 ? 50.949 17.486 -47.519 1.00 72.38 107 ALA A CA 1
ATOM 801 C C . ALA A 1 107 ? 51.060 16.097 -48.202 1.00 72.38 107 ALA A C 1
ATOM 803 O O . ALA A 1 107 ? 51.578 15.145 -47.606 1.00 72.38 107 ALA A O 1
ATOM 804 N N . PRO A 1 108 ? 50.627 15.953 -49.472 1.00 77.56 108 PRO A N 1
ATOM 805 C CA . PRO A 1 108 ? 50.564 14.658 -50.160 1.00 77.56 108 PRO A CA 1
ATOM 806 C C . PRO A 1 108 ? 51.932 13.979 -50.340 1.00 77.56 108 PRO A C 1
ATOM 808 O O . PRO A 1 108 ? 52.014 12.753 -50.324 1.00 77.56 108 PRO A O 1
ATOM 811 N N . ALA A 1 109 ? 53.019 14.750 -50.469 1.00 80.88 109 ALA A N 1
ATOM 812 C CA . ALA A 1 109 ? 54.372 14.203 -50.595 1.00 80.88 109 ALA A CA 1
ATOM 813 C C . ALA A 1 109 ? 54.840 13.506 -49.304 1.00 80.88 109 ALA A C 1
ATOM 815 O O . ALA A 1 109 ? 55.323 12.379 -49.347 1.00 80.88 109 ALA A O 1
ATOM 816 N N . ILE A 1 110 ? 54.619 14.139 -48.146 1.00 83.00 110 ILE A N 1
ATOM 817 C CA . ILE A 1 110 ? 54.964 13.590 -46.825 1.00 83.00 110 ILE A CA 1
ATOM 818 C C . ILE A 1 110 ? 54.156 12.328 -46.552 1.00 83.00 110 ILE A C 1
ATOM 820 O O . ILE A 1 110 ? 54.720 11.319 -46.136 1.00 83.00 110 ILE A O 1
ATOM 824 N N . ARG A 1 111 ? 52.850 12.368 -46.841 1.00 86.25 111 ARG A N 1
ATOM 825 C CA . ARG A 1 111 ? 51.964 11.207 -46.732 1.00 86.25 111 ARG A CA 1
ATOM 826 C C . ARG A 1 111 ? 52.481 10.035 -47.569 1.00 86.25 111 ARG A C 1
ATOM 828 O O . ARG A 1 111 ? 52.659 8.945 -47.035 1.00 86.25 111 ARG A O 1
ATOM 835 N N . ARG A 1 112 ? 52.801 10.282 -48.843 1.00 87.38 112 ARG A N 1
ATOM 836 C CA . ARG A 1 112 ? 53.315 9.263 -49.766 1.00 87.38 112 ARG A CA 1
ATOM 837 C C . ARG A 1 112 ? 54.638 8.667 -49.291 1.00 87.38 112 ARG A C 1
ATOM 839 O O . ARG A 1 112 ? 54.785 7.450 -49.308 1.00 87.38 112 ARG A O 1
ATOM 846 N N . VAL A 1 113 ? 55.592 9.495 -48.859 1.00 89.12 113 VAL A N 1
ATOM 847 C CA . VAL A 1 113 ? 56.883 9.001 -48.350 1.00 89.12 113 VAL A CA 1
ATOM 848 C C . VAL A 1 113 ? 56.702 8.219 -47.054 1.00 89.12 113 VAL A C 1
ATOM 850 O O . VAL A 1 113 ? 57.311 7.165 -46.903 1.00 89.12 113 VAL A O 1
ATOM 853 N N . PHE A 1 114 ? 55.843 8.679 -46.145 1.00 91.44 114 PHE A N 1
ATOM 854 C CA . PHE A 1 114 ? 55.537 7.956 -44.912 1.00 91.44 114 PHE A CA 1
ATOM 855 C C . PHE A 1 114 ? 54.966 6.566 -45.209 1.00 91.44 114 PHE A C 1
ATOM 857 O O . PHE A 1 114 ? 55.481 5.570 -44.710 1.00 91.44 114 PHE A O 1
ATOM 864 N N . GLN A 1 115 ? 53.942 6.498 -46.062 1.00 92.19 115 GLN A N 1
ATOM 865 C CA . GLN A 1 115 ? 53.312 5.246 -46.480 1.00 92.19 115 GLN A CA 1
ATOM 866 C C . GLN A 1 115 ? 54.305 4.321 -47.184 1.00 92.19 115 GLN A C 1
ATOM 868 O O . GLN A 1 115 ? 54.361 3.137 -46.867 1.00 92.19 115 GLN A O 1
ATOM 873 N N . GLN A 1 116 ? 55.115 4.857 -48.102 1.00 92.44 116 GLN A N 1
ATOM 874 C CA . GLN A 1 116 ? 56.120 4.090 -48.829 1.00 92.44 116 GLN A CA 1
ATOM 875 C C . GLN A 1 116 ? 57.138 3.461 -47.872 1.00 92.44 116 GLN A C 1
ATOM 877 O O . GLN A 1 116 ? 57.357 2.256 -47.937 1.00 92.44 116 GLN A O 1
ATOM 882 N N . VAL A 1 117 ? 57.731 4.250 -46.971 1.00 92.62 117 VAL A N 1
ATOM 883 C CA . VAL A 1 117 ? 58.752 3.758 -46.030 1.00 92.62 117 VAL A CA 1
ATOM 884 C C . VAL A 1 117 ? 58.149 2.770 -45.035 1.00 92.62 117 VAL A C 1
ATOM 886 O O . VAL A 1 117 ? 58.761 1.743 -44.749 1.00 92.62 117 VAL A O 1
ATOM 889 N N . ALA A 1 118 ? 56.936 3.036 -44.543 1.00 92.81 118 ALA A N 1
ATOM 890 C CA . ALA A 1 118 ? 56.220 2.095 -43.692 1.00 92.81 118 ALA A CA 1
ATOM 891 C C . ALA A 1 118 ? 55.979 0.765 -44.424 1.00 92.81 118 ALA A C 1
ATOM 893 O O . ALA A 1 118 ? 56.286 -0.285 -43.873 1.00 92.81 118 ALA A O 1
ATOM 894 N N . CYS A 1 119 ? 55.512 0.794 -45.677 1.00 94.25 119 CYS A N 1
ATOM 895 C CA . CYS A 1 119 ? 55.289 -0.413 -46.476 1.00 94.25 119 CYS A CA 1
ATOM 896 C C . CYS A 1 119 ? 56.592 -1.170 -46.787 1.00 94.25 119 CYS A C 1
ATOM 898 O O . CYS A 1 119 ? 56.609 -2.396 -46.716 1.00 94.25 119 CYS A O 1
ATOM 900 N N . GLU A 1 120 ? 57.683 -0.458 -47.098 1.00 93.62 120 GLU A N 1
ATOM 901 C CA . GLU A 1 120 ? 59.020 -1.036 -47.310 1.00 93.62 120 GLU A CA 1
ATOM 902 C C . GLU A 1 120 ? 59.492 -1.794 -46.059 1.00 93.62 120 GLU A C 1
ATOM 904 O O . GLU A 1 120 ? 59.878 -2.957 -46.150 1.00 93.62 120 GLU A O 1
ATOM 909 N N . LEU A 1 121 ? 59.392 -1.171 -44.879 1.00 92.12 121 LEU A N 1
ATOM 910 C CA . LEU A 1 121 ? 59.796 -1.786 -43.611 1.00 92.12 121 LEU A CA 1
ATOM 911 C C . LEU A 1 121 ? 58.863 -2.914 -43.167 1.00 92.12 121 LEU A C 1
ATOM 913 O O . LEU A 1 121 ? 59.320 -3.889 -42.578 1.00 92.12 121 LEU A O 1
ATOM 917 N N . ILE A 1 122 ? 57.566 -2.810 -43.454 1.00 92.62 122 ILE A N 1
ATOM 918 C CA . ILE A 1 122 ? 56.599 -3.878 -43.188 1.00 92.62 122 ILE A CA 1
ATOM 919 C C . ILE A 1 122 ? 56.884 -5.112 -44.057 1.00 92.62 122 ILE A C 1
ATOM 921 O O . ILE A 1 122 ? 56.704 -6.239 -43.586 1.00 92.62 122 ILE A O 1
ATOM 925 N N . ALA A 1 123 ? 57.302 -4.914 -45.310 1.00 89.00 123 ALA A N 1
ATOM 926 C CA . ALA A 1 123 ? 57.651 -5.992 -46.233 1.00 89.00 123 ALA A CA 1
ATOM 927 C C . ALA A 1 123 ? 59.034 -6.605 -45.948 1.00 89.00 123 ALA A C 1
ATOM 929 O O . ALA A 1 123 ? 59.294 -7.739 -46.353 1.00 89.00 123 ALA A O 1
ATOM 930 N N . ASP A 1 124 ? 59.912 -5.879 -45.256 1.00 89.38 124 ASP A N 1
ATOM 931 C CA . ASP A 1 124 ? 61.216 -6.383 -44.842 1.00 89.38 124 ASP A CA 1
ATOM 932 C C . ASP A 1 124 ? 61.091 -7.351 -43.654 1.00 89.38 124 ASP A C 1
ATOM 934 O O . ASP A 1 124 ? 60.747 -6.969 -42.533 1.00 89.38 124 ASP A O 1
ATOM 938 N N . ASN A 1 125 ? 61.430 -8.618 -43.894 1.00 77.75 125 ASN A N 1
ATOM 939 C CA . ASN A 1 125 ? 61.428 -9.669 -42.875 1.00 77.75 125 ASN A CA 1
ATOM 940 C C . ASN A 1 125 ? 62.501 -9.466 -41.789 1.00 77.75 125 ASN A C 1
ATOM 942 O O . ASN A 1 125 ? 62.446 -10.141 -40.762 1.00 77.75 125 ASN A O 1
ATOM 946 N N . ALA A 1 126 ? 63.475 -8.570 -41.993 1.00 83.69 126 ALA A N 1
ATOM 947 C CA . ALA A 1 126 ? 64.429 -8.177 -40.958 1.00 83.69 126 ALA A CA 1
ATOM 948 C C . ALA A 1 126 ? 63.815 -7.224 -39.913 1.00 83.69 126 ALA A C 1
ATOM 950 O O . ALA A 1 126 ? 64.361 -7.084 -38.815 1.00 83.69 126 ALA A O 1
ATOM 951 N N . THR A 1 127 ? 62.681 -6.585 -40.219 1.00 86.19 127 THR A N 1
ATOM 952 C CA . THR A 1 127 ? 61.957 -5.730 -39.273 1.00 86.19 127 THR A CA 1
ATOM 953 C C . THR A 1 127 ? 61.244 -6.586 -38.227 1.00 86.19 127 THR A C 1
ATOM 955 O O . THR A 1 127 ? 60.512 -7.519 -38.556 1.00 86.19 127 THR A O 1
ATOM 958 N N . SER A 1 128 ? 61.416 -6.253 -36.944 1.00 86.44 128 SER A N 1
ATOM 959 C CA . SER A 1 128 ? 60.765 -6.977 -35.846 1.00 86.44 128 SER A CA 1
ATOM 960 C C . SER A 1 128 ? 59.237 -6.916 -35.938 1.00 86.44 128 SER A C 1
ATOM 962 O O . SER A 1 128 ? 58.669 -5.908 -36.364 1.00 86.44 128 SER A O 1
ATOM 964 N N . GLU A 1 129 ? 58.556 -7.966 -35.472 1.00 86.38 129 GLU A N 1
ATOM 965 C CA . GLU A 1 129 ? 57.087 -8.007 -35.408 1.00 86.38 129 GLU A CA 1
ATOM 966 C C . GLU A 1 129 ? 56.516 -6.781 -34.674 1.00 86.38 129 GLU A C 1
ATOM 968 O O . GLU A 1 129 ? 55.612 -6.125 -35.185 1.00 86.38 129 GLU A O 1
ATOM 973 N N . TYR A 1 130 ? 57.110 -6.404 -33.537 1.00 85.62 130 TYR A N 1
ATOM 974 C CA . TYR A 1 130 ? 56.745 -5.210 -32.766 1.00 85.62 130 TYR A CA 1
ATOM 975 C C . TYR A 1 130 ? 56.731 -3.926 -33.616 1.00 85.62 130 TYR A C 1
ATOM 977 O O . TYR A 1 130 ? 55.783 -3.137 -33.563 1.00 85.62 130 TYR A O 1
ATOM 985 N N . ASN A 1 131 ? 57.750 -3.734 -34.459 1.00 88.44 131 ASN A N 1
ATOM 986 C CA . ASN A 1 131 ? 57.824 -2.578 -35.350 1.00 88.44 131 ASN A CA 1
ATOM 987 C C . ASN A 1 131 ? 56.811 -2.684 -36.483 1.00 88.44 131 ASN A C 1
ATOM 989 O O . ASN A 1 131 ? 56.127 -1.706 -36.767 1.00 88.44 131 ASN A O 1
ATOM 993 N N . ARG A 1 132 ? 56.642 -3.867 -37.076 1.00 91.62 132 ARG A N 1
ATOM 994 C CA . ARG A 1 132 ? 55.646 -4.093 -38.133 1.00 91.62 132 ARG A CA 1
ATOM 995 C C . ARG A 1 132 ? 54.227 -3.800 -37.630 1.00 91.62 132 ARG A C 1
ATOM 997 O O . ARG A 1 132 ? 53.498 -3.090 -38.314 1.00 91.62 132 ARG A O 1
ATOM 1004 N N . ARG A 1 133 ? 53.859 -4.222 -36.412 1.00 90.62 133 ARG A N 1
ATOM 1005 C CA . ARG A 1 133 ? 52.546 -3.927 -35.794 1.00 90.62 133 ARG A CA 1
ATOM 1006 C C . ARG A 1 133 ? 52.324 -2.439 -35.557 1.00 90.62 133 ARG A C 1
ATOM 1008 O O . ARG A 1 133 ? 51.263 -1.923 -35.898 1.00 90.62 133 ARG A O 1
ATOM 1015 N N . PHE A 1 134 ? 53.329 -1.735 -35.032 1.00 89.56 134 PHE A N 1
ATOM 1016 C CA . PHE A 1 134 ? 53.272 -0.277 -34.892 1.00 89.56 134 PHE A CA 1
ATOM 1017 C C . PHE A 1 134 ? 53.056 0.408 -36.247 1.00 89.56 134 PHE A C 1
ATOM 1019 O O . PHE A 1 134 ? 52.163 1.236 -36.383 1.00 89.56 134 PHE A O 1
ATOM 1026 N N . LEU A 1 135 ? 53.819 0.021 -37.271 1.00 92.94 135 LEU A N 1
ATOM 1027 C CA . LEU A 1 135 ? 53.699 0.595 -38.612 1.00 92.94 135 LEU A CA 1
ATOM 1028 C C . LEU A 1 135 ? 52.323 0.329 -39.234 1.00 92.94 135 LEU A C 1
ATOM 1030 O O . LEU A 1 135 ? 51.730 1.241 -39.804 1.00 92.94 135 LEU A O 1
ATOM 1034 N N . ILE A 1 136 ? 51.789 -0.887 -39.085 1.00 92.62 136 ILE A N 1
ATOM 1035 C CA . ILE A 1 136 ? 50.432 -1.225 -39.531 1.00 92.62 136 ILE A CA 1
ATOM 1036 C C . ILE A 1 136 ? 49.399 -0.357 -38.800 1.00 92.62 136 ILE A C 1
ATOM 1038 O O . ILE A 1 136 ? 48.486 0.148 -39.450 1.00 92.62 136 ILE A O 1
ATOM 1042 N N . ALA A 1 137 ? 49.558 -0.129 -37.490 1.00 90.06 137 ALA A N 1
ATOM 1043 C CA . ALA A 1 137 ? 48.687 0.750 -36.708 1.00 90.06 137 ALA A CA 1
ATOM 1044 C C . ALA A 1 137 ? 48.709 2.204 -37.219 1.00 90.06 137 ALA A C 1
ATOM 1046 O O . ALA A 1 137 ? 47.655 2.826 -37.342 1.00 90.06 137 ALA A O 1
ATOM 1047 N N . GLU A 1 138 ? 49.878 2.725 -37.596 1.00 90.69 138 GLU A N 1
ATOM 1048 C CA . GLU A 1 138 ? 49.982 4.055 -38.208 1.00 90.69 138 GLU A CA 1
ATOM 1049 C C . GLU A 1 138 ? 49.314 4.108 -39.591 1.00 90.69 138 GLU A C 1
ATOM 1051 O O . GLU A 1 138 ? 48.627 5.080 -39.916 1.00 90.69 138 GLU A O 1
ATOM 1056 N N . LEU A 1 139 ? 49.433 3.042 -40.392 1.00 91.75 139 LEU A N 1
ATOM 1057 C CA . LEU A 1 139 ? 48.751 2.934 -41.687 1.00 91.75 139 LEU A CA 1
ATOM 1058 C C . LEU A 1 139 ? 47.220 2.890 -41.571 1.00 91.75 139 LEU A C 1
ATOM 1060 O O . LEU A 1 139 ? 46.554 3.272 -42.529 1.00 91.75 139 LEU A O 1
ATOM 1064 N N . GLN A 1 140 ? 46.645 2.532 -40.419 1.00 90.06 140 GLN A N 1
ATOM 1065 C CA . GLN A 1 140 ? 45.193 2.662 -40.188 1.00 90.06 140 GLN A CA 1
ATOM 1066 C C . GLN A 1 140 ? 44.742 4.126 -40.196 1.00 90.06 140 GLN A C 1
ATOM 1068 O O . GLN A 1 140 ? 43.607 4.430 -40.546 1.00 90.06 140 GLN A O 1
ATOM 1073 N N . ILE A 1 141 ? 45.636 5.040 -39.810 1.00 87.62 141 ILE A N 1
ATOM 1074 C CA . ILE A 1 141 ? 45.355 6.472 -39.693 1.00 87.62 141 ILE A CA 1
ATOM 1075 C C . ILE A 1 141 ? 45.686 7.191 -41.006 1.00 87.62 141 ILE A C 1
ATOM 1077 O O . ILE A 1 141 ? 44.928 8.055 -41.453 1.00 87.62 141 ILE A O 1
ATOM 1081 N N . VAL A 1 142 ? 46.822 6.844 -41.625 1.00 86.94 142 VAL A N 1
ATOM 1082 C CA . VAL A 1 142 ? 47.388 7.582 -42.770 1.00 86.94 142 VAL A CA 1
ATOM 1083 C C . VAL A 1 142 ? 47.255 6.877 -44.120 1.00 86.94 142 VAL A C 1
ATOM 1085 O O . VAL A 1 142 ? 47.447 7.513 -45.162 1.00 86.94 142 VAL A O 1
ATOM 1088 N N . GLY A 1 143 ? 46.922 5.587 -44.134 1.00 88.38 143 GLY A N 1
ATOM 1089 C CA . GLY A 1 143 ? 46.868 4.753 -45.334 1.00 88.38 143 GLY A CA 1
ATOM 1090 C C . GLY A 1 143 ? 45.855 5.213 -46.387 1.00 88.38 143 GLY A C 1
ATOM 1091 O O . GLY A 1 143 ? 44.906 5.945 -46.110 1.00 88.38 143 GLY A O 1
ATOM 1092 N N . ASP A 1 144 ? 46.098 4.801 -47.627 1.00 89.81 144 ASP A N 1
ATOM 1093 C CA . ASP A 1 144 ? 45.181 4.869 -48.771 1.00 89.81 144 ASP A CA 1
ATOM 1094 C C . ASP A 1 144 ? 45.403 3.649 -49.680 1.00 89.81 144 ASP A C 1
ATOM 1096 O O . ASP A 1 144 ? 46.095 2.698 -49.302 1.00 89.81 144 ASP A O 1
ATOM 1100 N N . ASP A 1 145 ? 44.839 3.684 -50.889 1.00 91.31 145 ASP A N 1
ATOM 1101 C CA . ASP A 1 145 ? 44.972 2.639 -51.907 1.00 91.31 145 ASP A CA 1
ATOM 1102 C C . ASP A 1 145 ? 46.425 2.239 -52.200 1.00 91.31 145 ASP A C 1
ATOM 1104 O O . ASP A 1 145 ? 46.683 1.080 -52.525 1.00 91.31 145 ASP A O 1
ATOM 1108 N N . GLY A 1 146 ? 47.396 3.144 -52.020 1.00 89.81 146 GLY A N 1
ATOM 1109 C CA . GLY A 1 146 ? 48.817 2.835 -52.187 1.00 89.81 146 GLY A CA 1
ATOM 1110 C C . GLY A 1 146 ? 49.347 1.811 -51.177 1.00 89.81 146 GLY A C 1
ATOM 1111 O O . GLY A 1 146 ? 50.309 1.102 -51.467 1.00 89.81 146 GLY A O 1
ATOM 1112 N N . CYS A 1 147 ? 48.701 1.686 -50.016 1.00 93.69 147 CYS A N 1
ATOM 1113 C CA . CYS A 1 147 ? 49.079 0.747 -48.956 1.00 93.69 147 CYS A CA 1
ATOM 1114 C C . CYS A 1 147 ? 48.380 -0.614 -49.086 1.00 93.69 147 CYS A C 1
ATOM 1116 O O . CYS A 1 147 ? 48.802 -1.580 -48.448 1.00 93.69 147 CYS A O 1
ATOM 1118 N N . VAL A 1 148 ? 47.326 -0.713 -49.909 1.00 94.88 148 VAL A N 1
ATOM 1119 C CA . VAL A 1 148 ? 46.475 -1.911 -49.995 1.00 94.88 148 VAL A CA 1
ATOM 1120 C C . VAL A 1 148 ? 47.286 -3.138 -50.390 1.00 94.88 148 VAL A C 1
ATOM 1122 O O . VAL A 1 148 ? 47.143 -4.177 -49.754 1.00 94.88 148 VAL A O 1
ATOM 1125 N N . ALA A 1 149 ? 48.183 -3.033 -51.373 1.00 94.31 149 ALA A N 1
ATOM 1126 C CA . ALA A 1 149 ? 49.003 -4.166 -51.806 1.00 94.31 149 ALA A CA 1
ATOM 1127 C C . ALA A 1 149 ? 49.932 -4.688 -50.692 1.00 94.31 149 ALA A C 1
ATOM 1129 O O . ALA A 1 149 ? 50.039 -5.898 -50.500 1.00 94.31 149 ALA A O 1
ATOM 1130 N N . CYS A 1 150 ? 50.562 -3.780 -49.936 1.00 94.12 150 CYS A N 1
ATOM 1131 C CA . CYS A 1 150 ? 51.438 -4.132 -48.817 1.00 94.12 150 CYS A CA 1
ATOM 1132 C C . CYS A 1 150 ? 50.657 -4.825 -47.694 1.00 94.12 150 CYS A C 1
ATOM 1134 O O . CYS A 1 150 ? 51.036 -5.907 -47.255 1.00 94.12 150 CYS A O 1
ATOM 1136 N N . LEU A 1 151 ? 49.531 -4.241 -47.277 1.00 94.62 151 LEU A N 1
ATOM 1137 C CA . LEU A 1 151 ? 48.697 -4.788 -46.205 1.00 94.62 151 LEU A CA 1
ATOM 1138 C C . LEU A 1 151 ? 48.039 -6.114 -46.611 1.00 94.62 151 LEU A C 1
ATOM 1140 O O . LEU A 1 151 ? 47.965 -7.041 -45.811 1.00 94.62 151 LEU A O 1
ATOM 1144 N N . SER A 1 152 ? 47.622 -6.250 -47.871 1.00 93.25 152 SER A N 1
ATOM 1145 C CA . SER A 1 152 ? 46.968 -7.471 -48.360 1.00 93.25 152 SER A CA 1
ATOM 1146 C C . SER A 1 152 ? 47.901 -8.679 -48.370 1.00 93.25 152 SER A C 1
ATOM 1148 O O . SER A 1 152 ? 47.454 -9.803 -48.146 1.00 93.25 152 SER A O 1
ATOM 1150 N N . ALA A 1 153 ? 49.203 -8.459 -48.575 1.00 93.00 153 ALA A N 1
ATOM 1151 C CA . ALA A 1 153 ? 50.204 -9.520 -48.501 1.00 93.00 153 ALA A CA 1
ATOM 1152 C C . ALA A 1 153 ? 50.318 -10.137 -47.093 1.00 93.00 153 ALA A C 1
ATOM 1154 O O . ALA A 1 153 ? 50.768 -11.273 -46.963 1.00 93.00 153 ALA A O 1
ATOM 1155 N N . LEU A 1 154 ? 49.884 -9.415 -46.053 1.00 92.56 154 LEU A N 1
ATOM 1156 C CA . LEU A 1 154 ? 49.942 -9.857 -44.659 1.00 92.56 154 LEU A CA 1
ATOM 1157 C C . LEU A 1 154 ? 48.674 -10.551 -44.168 1.00 92.56 154 LEU A C 1
ATOM 1159 O O . LEU A 1 154 ? 48.689 -11.085 -43.068 1.00 92.56 154 LEU A O 1
ATOM 1163 N N . ILE A 1 155 ? 47.586 -10.573 -44.945 1.00 92.38 155 ILE A N 1
ATOM 1164 C CA . ILE A 1 155 ? 46.291 -11.116 -44.491 1.00 92.38 155 ILE A CA 1
ATOM 1165 C C . ILE A 1 155 ? 46.420 -12.558 -43.976 1.00 92.38 155 ILE A C 1
ATOM 1167 O O . ILE A 1 155 ? 45.740 -12.938 -43.029 1.00 92.38 155 ILE A O 1
ATOM 1171 N N . ASN A 1 156 ? 47.305 -13.358 -44.576 1.00 89.69 156 ASN A N 1
ATOM 1172 C CA . ASN A 1 156 ? 47.525 -14.754 -44.192 1.00 89.69 156 ASN A CA 1
ATOM 1173 C C . ASN A 1 156 ? 48.663 -14.951 -43.176 1.00 89.69 156 ASN A C 1
ATOM 1175 O O . ASN A 1 156 ? 48.946 -16.089 -42.807 1.00 89.69 156 ASN A O 1
ATOM 1179 N N . ASP A 1 157 ? 49.306 -13.877 -42.719 1.00 90.44 157 ASP A N 1
ATOM 1180 C CA . ASP A 1 157 ? 50.323 -13.928 -41.670 1.00 90.44 157 ASP A CA 1
ATOM 1181 C C . ASP A 1 157 ? 49.664 -14.246 -40.320 1.00 90.44 157 ASP A C 1
ATOM 1183 O O . ASP A 1 157 ? 48.670 -13.626 -39.941 1.00 90.44 157 ASP A O 1
ATOM 1187 N N . THR A 1 158 ? 50.186 -15.229 -39.587 1.00 86.25 158 THR A N 1
ATOM 1188 C CA . THR A 1 158 ? 49.575 -15.705 -38.334 1.00 86.25 158 THR A CA 1
ATOM 1189 C C . THR A 1 158 ? 49.657 -14.702 -37.185 1.00 86.25 158 THR A C 1
ATOM 1191 O O . THR A 1 158 ? 48.891 -14.826 -36.236 1.00 86.25 158 THR A O 1
ATOM 1194 N N . ALA A 1 159 ? 50.583 -13.742 -37.240 1.00 86.88 159 ALA A N 1
ATOM 1195 C CA . ALA A 1 159 ? 50.763 -12.725 -36.206 1.00 86.88 159 ALA A CA 1
ATOM 1196 C C . ALA A 1 159 ? 50.182 -11.364 -36.619 1.00 86.88 159 ALA A C 1
ATOM 1198 O O . ALA A 1 159 ? 49.678 -10.628 -35.773 1.00 86.88 159 ALA A O 1
ATOM 1199 N N . LEU A 1 160 ? 50.247 -11.027 -37.913 1.00 90.62 160 LEU A N 1
ATOM 1200 C CA . LEU A 1 160 ? 49.921 -9.691 -38.431 1.00 90.62 160 LEU A CA 1
ATOM 1201 C C . LEU A 1 160 ? 48.615 -9.622 -39.240 1.00 90.62 160 LEU A C 1
ATOM 1203 O O . LEU A 1 160 ? 48.199 -8.523 -39.612 1.00 90.62 160 LEU A O 1
ATOM 1207 N N . GLY A 1 161 ? 47.969 -10.757 -39.522 1.00 89.31 161 GLY A N 1
ATOM 1208 C CA . GLY A 1 161 ? 46.787 -10.821 -40.386 1.00 89.31 161 GLY A CA 1
ATOM 1209 C C . GLY A 1 161 ? 45.597 -10.002 -39.883 1.00 89.31 161 GLY A C 1
ATOM 1210 O O . GLY A 1 161 ? 45.001 -9.253 -40.660 1.00 89.31 161 GLY A O 1
ATOM 1211 N N . ASP A 1 162 ? 45.289 -10.067 -38.585 1.00 88.50 162 ASP A N 1
ATOM 1212 C CA . ASP A 1 162 ? 44.217 -9.268 -37.968 1.00 88.50 162 ASP A CA 1
ATOM 1213 C C . ASP A 1 162 ? 44.514 -7.758 -38.021 1.00 88.50 162 ASP A C 1
ATOM 1215 O O . ASP A 1 162 ? 43.683 -6.958 -38.460 1.00 88.50 162 ASP A O 1
ATOM 1219 N N . ASP A 1 163 ? 45.747 -7.368 -37.677 1.00 89.69 163 ASP A N 1
ATOM 1220 C CA . ASP A 1 163 ? 46.200 -5.976 -37.733 1.00 89.69 163 ASP A CA 1
ATOM 1221 C C . ASP A 1 163 ? 46.106 -5.408 -39.162 1.00 89.69 163 ASP A C 1
ATOM 1223 O O . ASP A 1 163 ? 45.676 -4.263 -39.354 1.00 89.69 163 ASP A O 1
ATOM 1227 N N . ALA A 1 164 ? 46.443 -6.218 -40.172 1.00 92.06 164 ALA A N 1
ATOM 1228 C CA . ALA A 1 164 ? 46.323 -5.861 -41.582 1.00 92.06 164 ALA A CA 1
ATOM 1229 C C . ALA A 1 164 ? 44.859 -5.742 -42.042 1.00 92.06 164 ALA A C 1
ATOM 1231 O O . ALA A 1 164 ? 44.513 -4.778 -42.729 1.00 92.06 164 ALA A O 1
ATOM 1232 N N . CYS A 1 165 ? 43.980 -6.663 -41.632 1.00 93.69 165 CYS A N 1
ATOM 1233 C CA . CYS A 1 165 ? 42.545 -6.597 -41.933 1.00 93.69 165 CYS A CA 1
ATOM 1234 C C . CYS A 1 165 ? 41.892 -5.348 -41.324 1.00 93.69 165 CYS A C 1
ATOM 1236 O O . CYS A 1 165 ? 41.104 -4.667 -41.987 1.00 93.69 165 CYS A O 1
ATOM 1238 N N . ARG A 1 166 ? 42.264 -4.993 -40.089 1.00 90.19 166 ARG A N 1
ATOM 1239 C CA . ARG A 1 166 ? 41.818 -3.763 -39.423 1.00 90.19 166 ARG A CA 1
ATOM 1240 C C . ARG A 1 166 ? 42.300 -2.513 -40.160 1.00 90.19 166 ARG A C 1
ATOM 1242 O O . ARG A 1 166 ? 41.508 -1.605 -40.392 1.00 90.19 166 ARG A O 1
ATOM 1249 N N . ALA A 1 167 ? 43.556 -2.492 -40.607 1.00 90.12 167 ALA A N 1
ATOM 1250 C CA . ALA A 1 167 ? 44.084 -1.387 -41.408 1.00 90.12 167 ALA A CA 1
ATOM 1251 C C . ALA A 1 167 ? 43.363 -1.221 -42.750 1.00 90.12 167 ALA A C 1
ATOM 1253 O O . ALA A 1 167 ? 42.975 -0.110 -43.107 1.00 90.12 167 ALA A O 1
ATOM 1254 N N . LEU A 1 168 ? 43.119 -2.320 -43.468 1.00 93.81 168 LEU A N 1
ATOM 1255 C CA . LEU A 1 168 ? 42.343 -2.306 -44.711 1.00 93.81 168 LEU A CA 1
ATOM 1256 C C . LEU A 1 168 ? 40.897 -1.837 -44.478 1.00 93.81 168 LEU A C 1
ATOM 1258 O O . LEU A 1 168 ? 40.359 -1.089 -45.296 1.00 93.81 168 LEU A O 1
ATOM 1262 N N . SER A 1 169 ? 40.295 -2.209 -43.344 1.00 92.75 169 SER A N 1
ATOM 1263 C CA . SER A 1 169 ? 38.948 -1.769 -42.956 1.00 92.75 169 SER A CA 1
ATOM 1264 C C . SER A 1 169 ? 38.851 -0.259 -42.756 1.00 92.75 169 SER A C 1
ATOM 1266 O O . SER A 1 169 ? 37.898 0.360 -43.231 1.00 92.75 169 SER A O 1
ATOM 1268 N N . GLU A 1 170 ? 39.843 0.334 -42.085 1.00 90.44 170 GLU A N 1
ATOM 1269 C CA . GLU A 1 170 ? 39.918 1.782 -41.846 1.00 90.44 170 GLU A CA 1
ATOM 1270 C C . GLU A 1 170 ? 40.219 2.569 -43.130 1.00 90.44 170 GLU A C 1
ATOM 1272 O O . GLU A 1 170 ? 39.640 3.636 -43.346 1.00 90.44 170 GLU A O 1
ATOM 1277 N N . ILE A 1 171 ? 41.046 2.017 -44.031 1.00 90.44 171 ILE A N 1
ATOM 1278 C CA . ILE A 1 171 ? 41.254 2.585 -45.374 1.00 90.44 171 ILE A CA 1
ATOM 1279 C C . ILE A 1 171 ? 39.916 2.662 -46.124 1.00 90.44 171 ILE A C 1
ATOM 1281 O O . ILE A 1 171 ? 39.596 3.688 -46.726 1.00 90.44 171 ILE A O 1
ATOM 1285 N N . GLY A 1 172 ? 39.097 1.609 -46.052 1.00 88.44 172 GLY A N 1
ATOM 1286 C CA . GLY A 1 172 ? 37.674 1.697 -46.389 1.00 88.44 172 GLY A CA 1
ATOM 1287 C C . GLY A 1 172 ? 37.343 1.901 -47.874 1.00 88.44 172 GLY A C 1
ATOM 1288 O O . GLY A 1 172 ? 36.183 2.177 -48.185 1.00 88.44 172 GLY A O 1
ATOM 1289 N N . THR A 1 173 ? 38.322 1.794 -48.777 1.00 92.38 173 THR A N 1
ATOM 1290 C CA . THR A 1 173 ? 38.167 2.007 -50.226 1.00 92.38 173 THR A CA 1
ATOM 1291 C C . THR A 1 173 ? 37.719 0.745 -50.962 1.00 92.38 173 THR A C 1
ATOM 1293 O O . THR A 1 173 ? 37.851 -0.369 -50.453 1.00 92.38 173 THR A O 1
ATOM 1296 N N . ASP A 1 174 ? 37.228 0.899 -52.195 1.00 92.19 174 ASP A N 1
ATOM 1297 C CA . ASP A 1 174 ? 36.829 -0.234 -53.043 1.00 92.19 174 ASP A CA 1
ATOM 1298 C C . ASP A 1 174 ? 38.014 -1.164 -53.351 1.00 92.19 174 ASP A C 1
ATOM 1300 O O . ASP A 1 174 ? 37.851 -2.383 -53.403 1.00 92.19 174 ASP A O 1
ATOM 1304 N N . ALA A 1 175 ? 39.228 -0.614 -53.477 1.00 92.75 175 ALA A N 1
ATOM 1305 C CA . ALA A 1 175 ? 40.444 -1.404 -53.654 1.00 92.75 175 ALA A CA 1
ATOM 1306 C C . ALA A 1 175 ? 40.743 -2.274 -52.421 1.00 92.75 175 ALA A C 1
ATOM 1308 O O . ALA A 1 175 ? 41.042 -3.461 -52.567 1.00 92.75 175 ALA A O 1
ATOM 1309 N N . ALA A 1 176 ? 40.610 -1.718 -51.211 1.00 93.38 176 ALA A N 1
ATOM 1310 C CA . ALA A 1 176 ? 40.766 -2.471 -49.967 1.00 93.38 176 ALA A CA 1
ATOM 1311 C C . ALA A 1 176 ? 39.685 -3.558 -49.815 1.00 93.38 176 ALA A C 1
ATOM 1313 O O . ALA A 1 176 ? 39.999 -4.687 -49.434 1.00 93.38 176 ALA A O 1
ATOM 1314 N N . GLN A 1 177 ? 38.431 -3.258 -50.186 1.00 94.56 177 GLN A N 1
ATOM 1315 C CA . GLN A 1 177 ? 37.343 -4.244 -50.188 1.00 94.56 177 GLN A CA 1
ATOM 1316 C C . GLN A 1 177 ? 37.644 -5.394 -51.149 1.00 94.56 177 GLN A C 1
ATOM 1318 O O . GLN A 1 177 ? 37.559 -6.558 -50.764 1.00 94.56 177 GLN A O 1
ATOM 1323 N N . GLN A 1 178 ? 38.037 -5.083 -52.387 1.00 94.69 178 GLN A N 1
ATOM 1324 C CA . GLN A 1 178 ? 38.333 -6.098 -53.393 1.00 94.69 178 GLN A CA 1
ATOM 1325 C C . GLN A 1 178 ? 39.514 -6.980 -52.981 1.00 94.69 178 GLN A C 1
ATOM 1327 O O . GLN A 1 178 ? 39.505 -8.185 -53.247 1.00 94.69 178 GLN A O 1
ATOM 1332 N N . ALA A 1 179 ? 40.517 -6.407 -52.315 1.00 94.31 179 ALA A N 1
ATOM 1333 C CA . ALA A 1 179 ? 41.651 -7.166 -51.815 1.00 94.31 179 ALA A CA 1
ATOM 1334 C C . ALA A 1 179 ? 41.244 -8.167 -50.720 1.00 94.31 179 ALA A C 1
ATOM 1336 O O . ALA A 1 179 ? 41.612 -9.338 -50.802 1.00 94.31 179 ALA A O 1
ATOM 1337 N N . LEU A 1 180 ? 40.409 -7.748 -49.764 1.00 95.50 180 LEU A N 1
ATOM 1338 C CA . LEU A 1 180 ? 39.847 -8.630 -48.735 1.00 95.50 180 LEU A CA 1
ATOM 1339 C C . LEU A 1 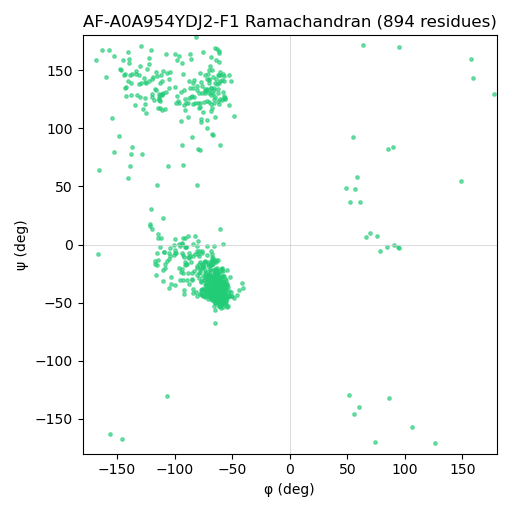180 ? 38.921 -9.707 -49.330 1.00 95.50 180 LEU A C 1
ATOM 1341 O O . LEU A 1 180 ? 39.041 -10.877 -48.971 1.00 95.50 180 LEU A O 1
ATOM 1345 N N . ILE A 1 181 ? 38.056 -9.348 -50.289 1.00 95.25 181 ILE A N 1
ATOM 1346 C CA . ILE A 1 181 ? 37.201 -10.305 -51.019 1.00 95.25 181 ILE A CA 1
ATOM 1347 C C . ILE A 1 181 ? 38.060 -11.366 -51.717 1.00 95.25 181 ILE A C 1
ATOM 1349 O O . ILE A 1 181 ? 37.759 -12.556 -51.647 1.00 95.25 181 ILE A O 1
ATOM 1353 N N . SER A 1 182 ? 39.148 -10.943 -52.365 1.00 93.62 182 SER A N 1
ATOM 1354 C CA . SER A 1 182 ? 40.046 -11.845 -53.095 1.00 93.62 182 SER A CA 1
ATOM 1355 C C . SER A 1 182 ? 40.868 -12.737 -52.159 1.00 93.62 182 SER A C 1
ATOM 1357 O O . SER A 1 182 ? 41.211 -13.858 -52.529 1.00 93.62 182 SER A O 1
ATOM 1359 N N . ALA A 1 183 ? 41.173 -12.265 -50.947 1.00 92.75 183 ALA A N 1
ATOM 1360 C CA . ALA A 1 183 ? 41.919 -13.020 -49.942 1.00 92.75 183 ALA A CA 1
ATOM 1361 C C . ALA A 1 183 ? 41.052 -14.034 -49.173 1.00 92.75 183 ALA A C 1
ATOM 1363 O O . ALA A 1 183 ? 41.572 -15.055 -48.717 1.00 92.75 183 ALA A O 1
ATOM 1364 N N . LEU A 1 184 ? 39.740 -13.794 -49.060 1.00 93.12 184 LEU A N 1
ATOM 1365 C CA . LEU A 1 184 ? 38.808 -14.608 -48.271 1.00 93.12 184 LEU A CA 1
ATOM 1366 C C . LEU A 1 184 ? 38.873 -16.129 -48.558 1.00 93.12 184 LEU A C 1
ATOM 1368 O O . LEU A 1 184 ? 38.912 -16.889 -47.588 1.00 93.12 184 LEU A O 1
ATOM 1372 N N . PRO A 1 185 ? 38.945 -16.617 -49.818 1.00 88.56 185 PRO A N 1
ATOM 1373 C CA . PRO A 1 185 ? 39.031 -18.057 -50.092 1.00 88.56 185 PRO A CA 1
ATOM 1374 C C . PRO A 1 185 ? 40.333 -18.708 -49.602 1.00 88.56 185 PRO A C 1
ATOM 1376 O O . PRO A 1 185 ? 40.343 -19.895 -49.284 1.00 88.56 185 PRO A O 1
ATOM 1379 N N . GLY A 1 186 ? 41.432 -17.944 -49.568 1.00 86.06 186 GLY A N 1
ATOM 1380 C CA . GLY A 1 186 ? 42.760 -18.420 -49.169 1.00 86.06 186 GLY A CA 1
ATOM 1381 C C . GLY A 1 186 ? 43.062 -18.262 -47.677 1.00 86.06 186 GLY A C 1
ATOM 1382 O O . GLY A 1 186 ? 43.971 -18.918 -47.176 1.00 86.06 186 GLY A O 1
ATOM 1383 N N . ALA A 1 187 ? 42.302 -17.426 -46.966 1.00 88.88 187 ALA A N 1
ATOM 1384 C CA . ALA A 1 187 ? 42.459 -17.219 -45.532 1.00 88.88 187 ALA A CA 1
ATOM 1385 C C . ALA A 1 187 ? 42.003 -18.444 -44.724 1.00 88.88 187 ALA A C 1
ATOM 1387 O O . ALA A 1 187 ? 41.043 -19.130 -45.085 1.00 88.88 187 ALA A O 1
ATOM 1388 N N . SER A 1 188 ? 42.658 -18.712 -43.594 1.00 85.50 188 SER A N 1
ATOM 1389 C CA . SER A 1 188 ? 42.350 -19.835 -42.693 1.00 85.50 188 SER A CA 1
ATOM 1390 C C . SER A 1 188 ? 42.443 -19.425 -41.225 1.00 85.50 188 SER A C 1
ATOM 1392 O O . SER A 1 188 ? 43.178 -18.496 -40.898 1.00 85.50 188 SER A O 1
ATOM 1394 N N . GLY A 1 189 ? 41.744 -20.139 -40.337 1.00 85.19 189 GLY A N 1
ATOM 1395 C CA . GLY A 1 189 ? 41.775 -19.869 -38.895 1.00 85.19 189 GLY A CA 1
ATOM 1396 C C . GLY A 1 189 ? 41.284 -18.459 -38.553 1.00 85.19 189 GLY A C 1
ATOM 1397 O O . GLY A 1 189 ? 40.336 -17.963 -39.166 1.00 85.19 189 GLY A O 1
ATOM 1398 N N . ASP A 1 190 ? 41.952 -17.803 -37.604 1.00 86.44 190 ASP A N 1
ATOM 1399 C CA . ASP A 1 190 ? 41.572 -16.470 -37.117 1.00 86.44 190 ASP A CA 1
ATOM 1400 C C . ASP A 1 190 ? 41.662 -15.386 -38.200 1.00 86.44 190 ASP A C 1
ATOM 1402 O O . ASP A 1 190 ? 40.808 -14.503 -38.262 1.00 86.44 190 ASP A O 1
ATOM 1406 N N . ASN A 1 191 ? 42.596 -15.517 -39.145 1.00 88.81 191 ASN A N 1
ATOM 1407 C CA . ASN A 1 191 ? 42.722 -14.588 -40.270 1.00 88.81 191 ASN A CA 1
ATOM 1408 C C . ASN A 1 191 ? 41.473 -14.578 -41.161 1.00 88.81 191 ASN A C 1
ATOM 1410 O O . ASN A 1 191 ? 41.074 -13.531 -41.663 1.00 88.81 191 ASN A O 1
ATOM 1414 N N . ARG A 1 192 ? 40.788 -15.720 -41.322 1.00 93.12 192 ARG A N 1
ATOM 1415 C CA . ARG A 1 192 ? 39.518 -15.758 -42.065 1.00 93.12 192 ARG A CA 1
ATOM 1416 C C . ARG A 1 192 ? 38.418 -14.998 -41.323 1.00 93.12 192 ARG A C 1
ATOM 1418 O O . ARG A 1 192 ? 37.662 -14.263 -41.956 1.00 93.12 192 ARG A O 1
ATOM 1425 N N . LYS A 1 193 ? 38.346 -15.142 -39.995 1.00 90.69 193 LYS A N 1
ATOM 1426 C CA . LYS A 1 193 ? 37.397 -14.394 -39.154 1.00 90.69 193 LYS A CA 1
ATOM 1427 C C . LYS A 1 193 ? 37.671 -12.888 -39.249 1.00 90.69 193 LYS A C 1
ATOM 1429 O O . LYS A 1 193 ? 36.726 -12.124 -39.431 1.00 90.69 193 LYS A O 1
ATOM 1434 N N . ALA A 1 194 ? 38.943 -12.482 -39.230 1.00 90.25 194 ALA A N 1
ATOM 1435 C CA . ALA A 1 194 ? 39.359 -11.089 -39.394 1.00 90.25 194 ALA A CA 1
ATOM 1436 C C . ALA A 1 194 ? 38.960 -10.510 -40.765 1.00 90.25 194 ALA A C 1
ATOM 1438 O O . ALA A 1 194 ? 38.397 -9.418 -40.824 1.00 90.25 194 ALA A O 1
ATOM 1439 N N . VAL A 1 195 ? 39.154 -11.257 -41.863 1.00 94.94 195 VAL A N 1
ATOM 1440 C CA . VAL A 1 195 ? 38.717 -10.837 -43.211 1.00 94.94 195 VAL A CA 1
ATOM 1441 C C . VAL A 1 195 ? 37.197 -10.672 -43.281 1.00 94.94 195 VAL A C 1
ATOM 1443 O O . VAL A 1 195 ? 36.705 -9.677 -43.809 1.00 94.94 195 VAL A O 1
ATOM 1446 N N . ILE A 1 196 ? 36.434 -11.621 -42.732 1.00 94.88 196 ILE A N 1
ATOM 1447 C CA . ILE A 1 196 ? 34.965 -11.552 -42.707 1.00 94.88 196 ILE A CA 1
ATOM 1448 C C . ILE A 1 196 ? 34.482 -10.342 -41.899 1.00 94.88 196 ILE A C 1
ATOM 1450 O O . ILE A 1 196 ? 33.634 -9.584 -42.374 1.00 94.88 196 ILE A O 1
ATOM 1454 N N . ALA A 1 197 ? 35.043 -10.136 -40.704 1.00 91.69 197 ALA A N 1
ATOM 1455 C CA . ALA A 1 197 ? 34.714 -8.999 -39.853 1.00 91.69 197 ALA A CA 1
ATOM 1456 C C . ALA A 1 197 ? 35.032 -7.668 -40.552 1.00 91.69 197 ALA A C 1
ATOM 1458 O O . ALA A 1 197 ? 34.189 -6.771 -40.570 1.00 91.69 197 ALA A O 1
ATOM 1459 N N . ALA A 1 198 ? 36.196 -7.573 -41.201 1.00 92.31 198 ALA A N 1
ATOM 1460 C CA . ALA A 1 198 ? 36.615 -6.414 -41.980 1.00 92.31 198 ALA A CA 1
ATOM 1461 C C . ALA A 1 198 ? 35.622 -6.077 -43.105 1.00 92.31 198 ALA A C 1
ATOM 1463 O O . ALA A 1 198 ? 35.149 -4.944 -43.206 1.00 92.31 198 ALA A O 1
ATOM 1464 N N . LEU A 1 199 ? 35.222 -7.071 -43.905 1.00 95.50 199 LEU A N 1
ATOM 1465 C CA . LEU A 1 199 ? 34.241 -6.893 -44.983 1.00 95.50 199 LEU A CA 1
ATOM 1466 C C . LEU A 1 199 ? 32.877 -6.409 -44.462 1.00 95.50 199 LEU A C 1
ATOM 1468 O O . LEU A 1 199 ? 32.258 -5.532 -45.075 1.00 95.50 199 LEU A O 1
ATOM 1472 N N . GLY A 1 200 ? 32.437 -6.928 -43.312 1.00 92.50 200 GLY A N 1
ATOM 1473 C CA . GLY A 1 200 ? 31.234 -6.470 -42.614 1.00 92.50 200 GLY A CA 1
ATOM 1474 C C . GLY A 1 200 ? 31.338 -5.022 -42.131 1.00 92.50 200 GLY A C 1
ATOM 1475 O O . GLY A 1 200 ? 30.465 -4.207 -42.427 1.00 92.50 200 GLY A O 1
ATOM 1476 N N . MET A 1 201 ? 32.436 -4.665 -41.456 1.00 91.00 201 MET A N 1
ATOM 1477 C CA . MET A 1 201 ? 32.699 -3.299 -40.974 1.00 91.00 201 MET A CA 1
ATOM 1478 C C . MET A 1 201 ? 32.743 -2.279 -42.118 1.00 91.00 201 MET A C 1
ATOM 1480 O O . MET A 1 201 ? 32.205 -1.173 -42.003 1.00 91.00 201 MET A O 1
ATOM 1484 N N . MET A 1 202 ? 33.342 -2.661 -43.247 1.00 90.69 202 MET A N 1
ATOM 1485 C CA . MET A 1 202 ? 33.397 -1.838 -44.455 1.00 90.69 202 MET A CA 1
ATOM 1486 C C . MET A 1 202 ? 32.041 -1.724 -45.159 1.00 90.69 202 MET A C 1
ATOM 1488 O O . MET A 1 202 ? 31.846 -0.777 -45.928 1.00 90.69 202 MET A O 1
ATOM 1492 N N . ARG A 1 203 ? 31.102 -2.632 -44.851 1.00 92.00 203 ARG A N 1
ATOM 1493 C CA . ARG A 1 203 ? 29.806 -2.824 -45.518 1.00 92.00 203 ARG A CA 1
ATOM 1494 C C . ARG A 1 203 ? 29.970 -3.085 -47.012 1.00 92.00 203 ARG A C 1
ATOM 1496 O O . ARG A 1 203 ? 29.334 -2.428 -47.830 1.00 92.00 203 ARG A O 1
ATOM 1503 N N . ALA A 1 204 ? 30.873 -4.001 -47.354 1.00 92.69 204 ALA A N 1
ATOM 1504 C CA . ALA A 1 204 ? 31.267 -4.270 -48.731 1.00 92.69 204 ALA A CA 1
ATOM 1505 C C . ALA A 1 204 ? 30.152 -5.001 -49.514 1.00 92.69 204 ALA A C 1
ATOM 1507 O O . ALA A 1 204 ? 29.956 -6.200 -49.301 1.00 92.69 204 ALA A O 1
ATOM 1508 N N . PRO A 1 205 ? 29.433 -4.351 -50.454 1.00 88.75 205 PRO A N 1
ATOM 1509 C CA . PRO A 1 205 ? 28.319 -4.991 -51.158 1.00 88.75 205 PRO A CA 1
ATOM 1510 C C . PRO A 1 205 ? 28.785 -6.142 -52.063 1.00 88.75 205 PRO A C 1
ATOM 1512 O O . PRO A 1 205 ? 28.094 -7.148 -52.194 1.00 88.75 205 PRO A O 1
ATOM 1515 N N . GLY A 1 206 ? 29.993 -6.045 -52.631 1.00 90.50 206 GLY A N 1
ATOM 1516 C CA . GLY A 1 206 ? 30.595 -7.118 -53.432 1.00 90.50 206 GLY A CA 1
ATOM 1517 C C . GLY A 1 206 ? 30.959 -8.373 -52.627 1.00 90.50 206 GLY A C 1
ATOM 1518 O O . GLY A 1 206 ? 31.221 -9.418 -53.215 1.00 90.50 206 GLY A O 1
ATOM 1519 N N . ALA A 1 207 ? 30.958 -8.296 -51.292 1.00 92.50 207 ALA A N 1
ATOM 1520 C CA . ALA A 1 207 ? 31.260 -9.425 -50.418 1.00 92.50 207 ALA A CA 1
ATOM 1521 C C . ALA A 1 207 ? 30.033 -10.286 -50.087 1.00 92.50 207 ALA A C 1
ATOM 1523 O O . ALA A 1 207 ? 30.201 -11.346 -49.493 1.00 92.50 207 ALA A O 1
ATOM 1524 N N . VAL A 1 208 ? 28.816 -9.879 -50.471 1.00 92.19 208 VAL A N 1
ATOM 1525 C CA . VAL A 1 208 ? 27.582 -10.598 -50.107 1.00 92.19 208 VAL A CA 1
ATOM 1526 C C . VAL A 1 208 ? 27.608 -12.051 -50.585 1.00 92.19 208 VAL A C 1
ATOM 1528 O O . VAL A 1 208 ? 27.457 -12.953 -49.767 1.00 92.19 208 VAL A O 1
ATOM 1531 N N . GLU A 1 209 ? 27.848 -12.305 -51.873 1.00 90.50 209 GLU A N 1
ATOM 1532 C CA . GLU A 1 209 ? 27.920 -13.677 -52.400 1.00 90.50 209 GLU A CA 1
ATOM 1533 C C . GLU A 1 209 ? 29.062 -14.502 -51.767 1.00 90.50 209 GLU A C 1
ATOM 1535 O O . GLU A 1 209 ? 28.784 -15.605 -51.284 1.00 90.50 209 GLU A O 1
ATOM 1540 N N . PRO A 1 210 ? 30.312 -13.994 -51.673 1.00 91.12 210 PRO A N 1
ATOM 1541 C CA . PRO A 1 210 ? 31.384 -14.688 -50.959 1.00 91.12 210 PRO A CA 1
ATOM 1542 C C . PRO A 1 210 ? 31.059 -15.019 -49.494 1.00 91.12 210 PRO A C 1
ATOM 1544 O O . PRO A 1 210 ? 31.346 -16.124 -49.040 1.00 91.12 210 PRO A O 1
ATOM 1547 N N . LEU A 1 211 ? 30.445 -14.094 -48.749 1.00 92.25 211 LEU A N 1
ATOM 1548 C CA . LEU A 1 211 ? 30.092 -14.284 -47.337 1.00 92.25 211 LEU A CA 1
ATOM 1549 C C . LEU A 1 211 ? 28.926 -15.261 -47.152 1.00 92.25 211 LEU A C 1
ATOM 1551 O O . LEU A 1 211 ? 28.903 -16.016 -46.178 1.00 92.25 211 LEU A O 1
ATOM 1555 N N . MET A 1 212 ? 27.984 -15.309 -48.100 1.00 88.19 212 MET A N 1
ATOM 1556 C CA . MET A 1 212 ? 26.881 -16.273 -48.076 1.00 88.19 212 MET A CA 1
ATOM 1557 C C . MET A 1 212 ? 27.381 -17.722 -48.077 1.00 88.19 212 MET A C 1
ATOM 1559 O O . MET A 1 212 ? 26.766 -18.562 -47.419 1.00 88.19 212 MET A O 1
ATOM 1563 N N . ALA A 1 213 ? 28.516 -18.020 -48.717 1.00 87.06 213 ALA A N 1
ATOM 1564 C CA . ALA A 1 213 ? 29.114 -19.356 -48.683 1.00 87.06 213 ALA A CA 1
ATOM 1565 C C . ALA A 1 213 ? 29.515 -19.806 -47.261 1.00 87.06 213 ALA A C 1
ATOM 1567 O O . ALA A 1 213 ? 29.456 -20.996 -46.959 1.00 87.06 213 ALA A O 1
ATOM 1568 N N . PHE A 1 214 ? 29.855 -18.865 -46.373 1.00 87.56 214 PHE A N 1
ATOM 1569 C CA . PHE A 1 214 ? 30.252 -19.137 -44.984 1.00 87.56 214 PHE A CA 1
ATOM 1570 C C . PHE A 1 214 ? 29.085 -19.075 -43.988 1.00 87.56 214 PHE A C 1
ATOM 1572 O O . PHE A 1 214 ? 29.215 -19.489 -42.839 1.00 87.56 214 PHE A O 1
ATOM 1579 N N . SER A 1 215 ? 27.910 -18.614 -44.420 1.00 83.06 215 SER A N 1
ATOM 1580 C CA . SER A 1 215 ? 26.716 -18.496 -43.569 1.00 83.06 215 SER A CA 1
ATOM 1581 C C . SER A 1 215 ? 26.133 -19.841 -43.094 1.00 83.06 215 SER A C 1
ATOM 1583 O O . SER A 1 215 ? 25.295 -19.870 -42.191 1.00 83.06 215 SER A O 1
ATOM 1585 N N . GLY A 1 216 ? 26.591 -20.955 -43.676 1.00 78.38 216 GLY A N 1
ATOM 1586 C CA . GLY A 1 216 ? 26.275 -22.329 -43.277 1.00 78.38 216 GLY A CA 1
ATOM 1587 C C . GLY A 1 216 ? 27.507 -23.162 -42.911 1.00 78.38 216 GLY A C 1
ATOM 1588 O O . GLY A 1 216 ? 27.417 -24.388 -42.914 1.00 78.38 216 GLY A O 1
ATOM 1589 N N . ASP A 1 217 ? 28.652 -22.525 -42.640 1.00 84.44 217 ASP A N 1
ATOM 1590 C CA . ASP A 1 217 ? 29.895 -23.231 -42.314 1.00 84.44 217 ASP A CA 1
ATOM 1591 C C . ASP A 1 217 ? 29.720 -24.097 -41.048 1.00 84.44 217 ASP A C 1
ATOM 1593 O O . ASP A 1 217 ? 29.019 -23.669 -40.122 1.00 84.44 217 ASP A O 1
ATOM 1597 N N . PRO A 1 218 ? 30.296 -25.315 -40.978 1.00 80.94 218 PRO A N 1
ATOM 1598 C CA . PRO A 1 218 ? 30.238 -26.142 -39.775 1.00 80.94 218 PRO A CA 1
ATOM 1599 C C . PRO A 1 218 ? 30.866 -25.470 -38.545 1.00 80.94 218 PRO A C 1
ATOM 1601 O O . PRO A 1 218 ? 30.363 -25.695 -37.441 1.00 80.94 218 PRO A O 1
ATOM 1604 N N . ASP A 1 219 ? 31.896 -24.629 -38.709 1.00 83.31 219 ASP A N 1
ATOM 1605 C CA . ASP A 1 219 ? 32.498 -23.858 -37.615 1.00 83.31 219 ASP A CA 1
ATOM 1606 C C . ASP A 1 219 ? 31.512 -22.780 -37.107 1.00 83.31 219 ASP A C 1
ATOM 1608 O O . ASP A 1 219 ? 31.170 -21.851 -37.849 1.00 83.31 219 ASP A O 1
ATOM 1612 N N . PRO A 1 220 ? 31.026 -22.875 -35.849 1.00 80.81 220 PRO A N 1
ATOM 1613 C CA . PRO A 1 220 ? 30.082 -21.913 -35.290 1.00 80.81 220 PRO A CA 1
ATOM 1614 C C . PRO A 1 220 ? 30.581 -20.471 -35.270 1.00 80.81 220 PRO A C 1
ATOM 1616 O O . PRO A 1 220 ? 29.786 -19.571 -35.537 1.00 80.81 220 PRO A O 1
ATOM 1619 N N . ASP A 1 221 ? 31.867 -20.254 -34.995 1.00 82.19 221 ASP A N 1
ATOM 1620 C CA . ASP A 1 221 ? 32.431 -18.906 -34.906 1.00 82.19 221 ASP A CA 1
ATOM 1621 C C . ASP A 1 221 ? 32.494 -18.256 -36.287 1.00 82.19 221 ASP A C 1
ATOM 1623 O O . ASP A 1 221 ? 32.206 -17.071 -36.454 1.00 82.19 221 ASP A O 1
ATOM 1627 N N . LEU A 1 222 ? 32.867 -19.047 -37.294 1.00 85.44 222 LEU A N 1
ATOM 1628 C CA . LEU A 1 222 ? 32.983 -18.577 -38.666 1.00 85.44 222 LEU A CA 1
ATOM 1629 C C . LEU A 1 222 ? 31.610 -18.274 -39.268 1.00 85.44 222 LEU A C 1
ATOM 1631 O O . LEU A 1 222 ? 31.420 -17.246 -39.921 1.00 85.44 222 LEU A O 1
ATOM 1635 N N . ARG A 1 223 ? 30.635 -19.139 -38.982 1.00 85.94 223 ARG A N 1
ATOM 1636 C CA . ARG A 1 223 ? 29.234 -18.936 -39.344 1.00 85.94 223 ARG A CA 1
ATOM 1637 C C . ARG A 1 223 ? 28.657 -17.677 -38.697 1.00 85.94 223 ARG A C 1
ATOM 1639 O O . ARG A 1 223 ? 27.993 -16.896 -39.376 1.00 85.94 223 ARG A O 1
ATOM 1646 N N . GLU A 1 224 ? 28.914 -17.457 -37.406 1.00 82.94 224 GLU A N 1
ATOM 1647 C CA . GLU A 1 224 ? 28.467 -16.255 -36.692 1.00 82.94 224 GLU A CA 1
ATOM 1648 C C . GLU A 1 224 ? 29.107 -14.987 -37.267 1.00 82.94 224 GLU A C 1
ATOM 1650 O O . GLU A 1 224 ? 28.393 -14.026 -37.553 1.00 82.94 224 GLU A O 1
ATOM 1655 N N . ALA A 1 225 ? 30.419 -15.002 -37.515 1.00 87.88 225 ALA A N 1
ATOM 1656 C CA . ALA A 1 225 ? 31.120 -13.883 -38.136 1.00 87.88 225 ALA A CA 1
ATOM 1657 C C . ALA A 1 225 ? 30.542 -13.546 -39.522 1.00 87.88 225 ALA A C 1
ATOM 1659 O O . ALA A 1 225 ? 30.317 -12.375 -39.827 1.00 87.88 225 ALA A O 1
ATOM 1660 N N . ALA A 1 226 ? 30.247 -14.560 -40.345 1.00 90.31 226 ALA A N 1
ATOM 1661 C CA . ALA A 1 226 ? 29.677 -14.367 -41.677 1.00 90.31 226 ALA A CA 1
ATOM 1662 C C . ALA A 1 226 ? 28.268 -13.759 -41.621 1.00 90.31 226 ALA A C 1
ATOM 1664 O O . ALA A 1 226 ? 27.975 -12.804 -42.340 1.00 90.31 226 ALA A O 1
ATOM 1665 N N . LEU A 1 227 ? 27.406 -14.268 -40.737 1.00 89.06 227 LEU A N 1
ATOM 1666 C CA . LEU A 1 227 ? 26.056 -13.734 -40.540 1.00 89.06 227 LEU A CA 1
ATOM 1667 C C . LEU A 1 227 ? 26.078 -12.304 -39.979 1.00 89.06 227 LEU A C 1
ATOM 1669 O O . LEU A 1 227 ? 25.294 -11.468 -40.425 1.00 89.06 227 LEU A O 1
ATOM 1673 N N . ALA A 1 228 ? 26.993 -12.004 -39.052 1.00 89.75 228 ALA A N 1
ATOM 1674 C CA . ALA A 1 228 ? 27.199 -10.655 -38.530 1.00 89.75 228 ALA A CA 1
ATOM 1675 C C . ALA A 1 228 ? 27.663 -9.680 -39.617 1.00 89.75 228 ALA A C 1
ATOM 1677 O O . ALA A 1 228 ? 27.122 -8.580 -39.728 1.00 89.75 228 ALA A O 1
ATOM 1678 N N . ALA A 1 229 ? 28.607 -10.095 -40.464 1.00 92.25 229 ALA A N 1
ATOM 1679 C CA . ALA A 1 229 ? 29.071 -9.286 -41.584 1.00 92.25 229 ALA A CA 1
ATOM 1680 C C . ALA A 1 229 ? 27.949 -9.013 -42.599 1.00 92.25 229 ALA A C 1
ATOM 1682 O O . ALA A 1 229 ? 27.763 -7.871 -43.013 1.00 92.25 229 ALA A O 1
ATOM 1683 N N . LEU A 1 230 ? 27.153 -10.030 -42.948 1.00 92.75 230 LEU A N 1
ATOM 1684 C CA . LEU A 1 230 ? 25.991 -9.878 -43.832 1.00 92.75 230 LEU A CA 1
ATOM 1685 C C . LEU A 1 230 ? 24.931 -8.931 -43.241 1.00 92.75 230 LEU A C 1
ATOM 1687 O O . LEU A 1 230 ? 24.390 -8.097 -43.967 1.00 92.75 230 LEU A O 1
ATOM 1691 N N . ALA A 1 231 ? 24.669 -9.012 -41.933 1.00 91.38 231 ALA A N 1
ATOM 1692 C CA . ALA A 1 231 ? 23.753 -8.106 -41.242 1.00 91.38 231 ALA A CA 1
ATOM 1693 C C . ALA A 1 231 ? 24.246 -6.648 -41.235 1.00 91.38 231 ALA A C 1
ATOM 1695 O O . ALA A 1 231 ? 23.443 -5.734 -41.400 1.00 91.38 231 ALA A O 1
ATOM 1696 N N . GLU A 1 232 ? 25.554 -6.412 -41.077 1.00 92.94 232 GLU A N 1
ATOM 1697 C CA . GLU A 1 232 ? 26.139 -5.063 -41.156 1.00 92.94 232 GLU A CA 1
ATOM 1698 C C . GLU A 1 232 ? 26.159 -4.495 -42.582 1.00 92.94 232 GLU A C 1
ATOM 1700 O O . GLU A 1 232 ? 26.112 -3.273 -42.751 1.00 92.94 232 GLU A O 1
ATOM 1705 N N . ILE A 1 233 ? 26.191 -5.356 -43.604 1.00 92.00 233 ILE A N 1
ATOM 1706 C CA . ILE A 1 233 ? 26.044 -4.944 -45.006 1.00 92.00 233 ILE A CA 1
ATOM 1707 C C . ILE A 1 233 ? 24.594 -4.523 -45.300 1.00 92.00 233 ILE A C 1
ATOM 1709 O O . ILE A 1 233 ? 24.389 -3.520 -45.980 1.00 92.00 233 ILE A O 1
ATOM 1713 N N . GLY A 1 234 ? 23.602 -5.235 -44.755 1.00 90.12 234 GLY A N 1
ATOM 1714 C CA . GLY A 1 234 ? 22.182 -4.995 -45.023 1.00 90.12 234 GLY A CA 1
ATOM 1715 C C . GLY A 1 234 ? 21.720 -5.725 -46.280 1.00 90.12 234 GLY A C 1
ATOM 1716 O O . GLY A 1 234 ? 21.665 -5.151 -47.365 1.00 90.12 234 GLY A O 1
ATOM 1717 N N . VAL A 1 235 ? 21.398 -7.011 -46.145 1.00 88.50 235 VAL A N 1
ATOM 1718 C CA . VAL A 1 235 ? 21.041 -7.887 -47.269 1.00 88.50 235 VAL A CA 1
ATOM 1719 C C . VAL A 1 235 ? 19.570 -8.290 -47.218 1.00 88.50 235 VAL A C 1
ATOM 1721 O O . VAL A 1 235 ? 19.002 -8.516 -46.151 1.00 88.50 235 VAL A O 1
ATOM 1724 N N . HIS A 1 236 ? 18.947 -8.436 -48.389 1.00 82.81 236 HIS A N 1
ATOM 1725 C CA . HIS A 1 236 ? 17.518 -8.752 -48.485 1.00 82.81 236 HIS A CA 1
ATOM 1726 C C . HIS A 1 236 ? 17.196 -10.162 -47.971 1.00 82.81 236 HIS A C 1
ATOM 1728 O O . HIS A 1 236 ? 16.119 -10.391 -47.436 1.00 82.81 236 HIS A O 1
ATOM 1734 N N . ASP A 1 237 ? 18.117 -11.114 -48.119 1.00 76.69 237 ASP A N 1
ATOM 1735 C CA . ASP A 1 237 ? 17.856 -12.541 -47.907 1.00 76.69 237 ASP A CA 1
ATOM 1736 C C . ASP A 1 237 ? 18.545 -13.122 -46.660 1.00 76.69 237 ASP A C 1
ATOM 1738 O O . ASP A 1 237 ? 18.710 -14.340 -46.572 1.00 76.69 237 ASP A O 1
ATOM 1742 N N . LEU A 1 238 ? 18.890 -12.293 -45.659 1.00 79.56 238 LEU A N 1
ATOM 1743 C CA . LEU A 1 238 ? 19.579 -12.748 -44.435 1.00 79.56 238 LEU A CA 1
ATOM 1744 C C . LEU A 1 238 ? 18.816 -13.880 -43.718 1.00 79.56 238 LEU A C 1
ATOM 1746 O O . LEU A 1 238 ? 19.417 -14.772 -43.128 1.00 79.56 238 LEU A O 1
ATOM 1750 N N . TYR A 1 239 ? 17.486 -13.905 -43.827 1.00 68.69 239 TYR A N 1
ATOM 1751 C CA . TYR A 1 239 ? 16.626 -14.916 -43.204 1.00 68.69 239 TYR A CA 1
ATOM 1752 C C . TYR A 1 239 ? 16.810 -16.338 -43.741 1.00 68.69 239 TYR A C 1
ATOM 1754 O O . TYR A 1 239 ? 16.551 -17.298 -43.013 1.00 68.69 239 TYR A O 1
ATOM 1762 N N . LYS A 1 240 ? 17.215 -16.522 -45.002 1.00 72.06 240 LYS A N 1
ATOM 1763 C CA . LYS A 1 240 ? 17.400 -17.864 -45.584 1.00 72.06 240 LYS A CA 1
ATOM 1764 C C . LYS A 1 240 ? 18.533 -18.645 -44.898 1.00 72.06 240 LYS A C 1
ATOM 1766 O O . LYS A 1 240 ? 18.244 -19.724 -44.376 1.00 72.06 240 LYS A O 1
ATOM 1771 N N . PRO A 1 241 ? 19.778 -18.137 -44.828 1.00 67.50 241 PRO A N 1
ATOM 1772 C CA . PRO A 1 241 ? 20.868 -18.847 -44.156 1.00 67.50 241 PRO A CA 1
ATOM 1773 C C . PRO A 1 241 ? 20.640 -18.978 -42.647 1.00 67.50 241 PRO A C 1
ATOM 1775 O O . PRO A 1 241 ? 20.909 -20.023 -42.062 1.00 67.50 241 PRO A O 1
ATOM 1778 N N . LEU A 1 242 ? 20.016 -17.969 -42.041 1.00 68.25 242 LEU A N 1
ATOM 1779 C CA . LEU A 1 242 ? 19.568 -17.980 -40.652 1.00 68.25 242 LEU A CA 1
ATOM 1780 C C . LEU A 1 242 ? 18.618 -19.155 -40.321 1.00 68.25 242 LEU A C 1
ATOM 1782 O O . LEU A 1 242 ? 18.640 -19.672 -39.204 1.00 68.25 242 LEU A O 1
ATOM 1786 N N . ASN A 1 243 ? 17.835 -19.636 -41.293 1.00 62.53 243 ASN A N 1
ATOM 1787 C CA . ASN A 1 243 ? 16.932 -20.782 -41.136 1.00 62.53 243 ASN A CA 1
ATOM 1788 C C . ASN A 1 243 ? 17.526 -22.133 -41.568 1.00 62.53 243 ASN A C 1
ATOM 1790 O O . ASN A 1 243 ? 17.046 -23.170 -41.115 1.00 62.53 243 ASN A O 1
ATOM 1794 N N . GLY A 1 244 ? 18.534 -22.136 -42.445 1.00 56.16 244 GLY A N 1
ATOM 1795 C CA . GLY A 1 244 ? 19.034 -23.330 -43.142 1.00 56.16 244 GLY A CA 1
ATOM 1796 C C . GLY A 1 244 ? 19.985 -24.241 -42.355 1.00 56.16 244 GLY A C 1
ATOM 1797 O O . GLY A 1 244 ? 20.330 -25.305 -42.857 1.00 56.16 244 GLY A O 1
ATOM 1798 N N . GLY A 1 245 ? 20.401 -23.869 -41.140 1.00 53.06 245 GLY A N 1
ATOM 1799 C CA . GLY A 1 245 ? 21.306 -24.704 -40.327 1.00 53.06 245 GLY A CA 1
ATOM 1800 C C . GLY A 1 245 ? 21.445 -24.332 -38.846 1.00 53.06 245 GLY A C 1
ATOM 1801 O O . GLY A 1 245 ? 22.038 -25.086 -38.081 1.00 53.06 245 GLY A O 1
ATOM 1802 N N . VAL A 1 246 ? 20.886 -23.198 -38.409 1.00 50.84 246 VAL A N 1
ATOM 1803 C CA . VAL A 1 246 ? 21.076 -22.667 -37.042 1.00 50.84 246 VAL A CA 1
ATOM 1804 C C . VAL A 1 246 ? 19.931 -23.052 -36.093 1.00 50.84 246 VAL A C 1
ATOM 1806 O O . VAL A 1 246 ? 20.122 -23.104 -34.880 1.00 50.84 246 VAL A O 1
ATOM 1809 N N . ALA A 1 247 ? 18.755 -23.412 -36.623 1.00 48.31 247 ALA A N 1
ATOM 1810 C CA . ALA A 1 247 ? 17.584 -23.773 -35.817 1.00 48.31 247 ALA A CA 1
ATOM 1811 C C . ALA A 1 247 ? 17.733 -25.102 -35.042 1.00 48.31 247 ALA A C 1
ATOM 1813 O O . ALA A 1 247 ? 16.984 -25.342 -34.099 1.00 48.31 247 ALA A O 1
ATOM 1814 N N . SER A 1 248 ? 18.688 -25.963 -35.414 1.00 48.03 248 SER A N 1
ATOM 1815 C CA . SER A 1 248 ? 18.884 -27.292 -34.812 1.00 48.03 248 SER A CA 1
ATOM 1816 C C . SER A 1 248 ? 20.020 -27.377 -33.787 1.00 48.03 248 SER A C 1
ATOM 1818 O O . SER A 1 248 ? 20.140 -28.397 -33.111 1.00 48.03 248 SER A O 1
ATOM 1820 N N . SER A 1 249 ? 20.856 -26.345 -33.628 1.00 47.81 249 SER A N 1
ATOM 1821 C CA . SER A 1 249 ? 21.897 -26.336 -32.592 1.00 47.81 249 SER A CA 1
ATOM 1822 C C . SER A 1 249 ? 21.384 -25.627 -31.339 1.00 47.81 249 SER A C 1
ATOM 1824 O O . SER A 1 249 ? 21.300 -24.400 -31.314 1.00 47.81 249 SER A O 1
ATOM 1826 N N . ALA A 1 250 ? 21.084 -26.391 -30.287 1.00 44.28 250 ALA A N 1
ATOM 1827 C CA . ALA A 1 250 ? 20.522 -25.947 -29.002 1.00 44.28 250 ALA A CA 1
ATOM 1828 C C . ALA A 1 250 ? 21.374 -24.928 -28.192 1.00 44.28 250 ALA A C 1
ATOM 1830 O O . ALA A 1 250 ? 21.107 -24.699 -27.016 1.00 44.28 250 ALA A O 1
ATOM 1831 N N . GLY A 1 251 ? 22.399 -24.312 -28.792 1.00 49.78 251 GLY A N 1
ATOM 1832 C CA . GLY A 1 251 ? 23.307 -23.352 -28.155 1.00 49.78 251 GLY A CA 1
ATOM 1833 C C . GLY A 1 251 ? 23.246 -21.916 -28.693 1.00 49.78 251 GLY A C 1
ATOM 1834 O O . GLY A 1 251 ? 23.774 -21.014 -28.040 1.00 49.78 251 GLY A O 1
ATOM 1835 N N . PHE A 1 252 ? 22.603 -21.658 -29.840 1.00 51.34 252 PHE A N 1
ATOM 1836 C CA . PHE A 1 252 ? 22.514 -20.300 -30.395 1.00 51.34 252 PHE A CA 1
ATOM 1837 C C . PHE A 1 252 ? 21.335 -19.560 -29.748 1.00 51.34 252 PHE A C 1
ATOM 1839 O O . PHE A 1 252 ? 20.182 -19.705 -30.148 1.00 51.34 252 PHE A O 1
ATOM 1846 N N . ARG A 1 253 ? 21.618 -18.825 -28.667 1.00 55.53 253 ARG A N 1
ATOM 1847 C CA . ARG A 1 253 ? 20.612 -18.111 -27.863 1.00 55.53 253 ARG A CA 1
ATOM 1848 C C . ARG A 1 253 ? 19.822 -17.146 -28.757 1.00 55.53 253 ARG A C 1
ATOM 1850 O O . ARG A 1 253 ? 20.421 -16.291 -29.408 1.00 55.53 253 ARG A O 1
ATOM 1857 N N . SER A 1 254 ? 18.494 -17.251 -28.735 1.00 61.03 254 SER A N 1
ATOM 1858 C CA . SER A 1 254 ? 17.519 -16.439 -29.488 1.00 61.03 254 SER A CA 1
ATOM 1859 C C . SER A 1 254 ? 17.837 -14.934 -29.544 1.00 61.03 254 SER A C 1
ATOM 1861 O O . SER A 1 254 ? 17.606 -14.301 -30.570 1.00 61.03 254 SER A O 1
ATOM 1863 N N . GLY A 1 255 ? 18.444 -14.369 -28.494 1.00 65.19 255 GLY A N 1
ATOM 1864 C CA . GLY A 1 255 ? 18.842 -12.958 -28.442 1.00 65.19 255 GLY A CA 1
ATOM 1865 C C . GLY A 1 255 ? 19.879 -12.523 -29.491 1.00 65.19 255 GLY A C 1
ATOM 1866 O O . GLY A 1 255 ? 19.741 -11.439 -30.049 1.00 65.19 255 GLY A O 1
ATOM 1867 N N . ARG A 1 256 ? 20.883 -13.355 -29.822 1.00 70.69 256 ARG A N 1
ATOM 1868 C CA . ARG A 1 256 ? 21.901 -12.986 -30.834 1.00 70.69 256 ARG A CA 1
ATOM 1869 C C . ARG A 1 256 ? 21.320 -12.941 -32.244 1.00 70.69 256 ARG A C 1
ATOM 1871 O O . ARG A 1 256 ? 21.685 -12.092 -33.042 1.00 70.69 256 ARG A O 1
ATOM 1878 N N . PHE A 1 257 ? 20.381 -13.830 -32.540 1.00 74.31 257 PHE A N 1
ATOM 1879 C CA . PHE A 1 257 ? 19.692 -13.869 -33.827 1.00 74.31 257 PHE A CA 1
ATOM 1880 C C . PHE A 1 257 ? 18.858 -12.608 -34.074 1.00 74.31 257 PHE A C 1
ATOM 1882 O O . PHE A 1 257 ? 18.868 -12.029 -35.158 1.00 74.31 257 PHE A O 1
ATOM 1889 N N . ILE A 1 258 ? 18.150 -12.176 -33.035 1.00 75.00 258 ILE A N 1
ATOM 1890 C CA . ILE A 1 258 ? 17.314 -10.983 -33.066 1.00 75.00 258 ILE A CA 1
ATOM 1891 C C . ILE A 1 258 ? 18.175 -9.719 -33.230 1.00 75.00 258 ILE A C 1
ATOM 1893 O O . ILE A 1 258 ? 17.814 -8.847 -34.015 1.00 75.00 258 ILE A O 1
ATOM 1897 N N . ASP A 1 259 ? 19.344 -9.647 -32.580 1.00 82.44 259 ASP A N 1
ATOM 1898 C CA . ASP A 1 259 ? 20.321 -8.563 -32.786 1.00 82.44 259 ASP A CA 1
ATOM 1899 C C . ASP A 1 259 ? 20.773 -8.464 -34.254 1.00 82.44 259 ASP A C 1
ATOM 1901 O O . ASP A 1 259 ? 20.764 -7.376 -34.829 1.00 82.44 259 ASP A O 1
ATOM 1905 N N . LEU A 1 260 ? 21.079 -9.593 -34.905 1.00 86.00 260 LEU A N 1
ATOM 1906 C CA . LEU A 1 260 ? 21.436 -9.607 -36.330 1.00 86.00 260 LEU A CA 1
ATOM 1907 C C . LEU A 1 260 ? 20.302 -9.096 -37.225 1.00 86.00 260 LEU A C 1
ATOM 1909 O O . LEU A 1 260 ? 20.544 -8.342 -38.166 1.00 86.00 260 LEU A O 1
ATOM 1913 N N . ILE A 1 261 ? 19.061 -9.466 -36.915 1.00 84.38 261 ILE A N 1
ATOM 1914 C CA . ILE A 1 261 ? 17.883 -8.972 -37.631 1.00 84.38 261 ILE A CA 1
ATOM 1915 C C . ILE A 1 261 ? 17.721 -7.465 -37.466 1.00 84.38 261 ILE A C 1
ATOM 1917 O O . ILE A 1 261 ? 17.507 -6.773 -38.461 1.00 84.38 261 ILE A O 1
ATOM 1921 N N . PHE A 1 262 ? 17.843 -6.946 -36.242 1.00 86.12 262 PHE A N 1
ATOM 1922 C CA . PHE A 1 262 ? 17.739 -5.510 -35.992 1.00 86.12 262 PHE A CA 1
ATOM 1923 C C . PHE A 1 262 ? 18.821 -4.729 -36.729 1.00 86.12 262 PHE A C 1
ATOM 1925 O O . PHE A 1 262 ? 18.520 -3.710 -37.350 1.00 86.12 262 PHE A O 1
ATOM 1932 N N . ARG A 1 263 ? 20.063 -5.228 -36.726 1.00 88.56 263 ARG A N 1
ATOM 1933 C CA . ARG A 1 263 ? 21.159 -4.621 -37.489 1.00 88.56 263 ARG A CA 1
ATOM 1934 C C . ARG A 1 263 ? 20.863 -4.623 -38.981 1.00 88.56 263 ARG A C 1
ATOM 1936 O O . ARG A 1 263 ? 20.940 -3.567 -39.598 1.00 88.56 263 ARG A O 1
ATOM 1943 N N . ASN A 1 264 ? 20.442 -5.757 -39.540 1.00 90.56 264 ASN A N 1
ATOM 1944 C CA . ASN A 1 264 ? 20.101 -5.853 -40.959 1.00 90.56 264 ASN A CA 1
ATOM 1945 C C . ASN A 1 264 ? 18.972 -4.890 -41.345 1.00 90.56 264 ASN A C 1
ATOM 1947 O O . ASN A 1 264 ? 19.099 -4.153 -42.318 1.00 90.56 264 ASN A O 1
ATOM 1951 N N . ALA A 1 265 ? 17.900 -4.844 -40.550 1.00 88.94 265 ALA A N 1
ATOM 1952 C CA . ALA A 1 265 ? 16.780 -3.933 -40.761 1.00 88.94 265 ALA A CA 1
ATOM 1953 C C . ALA A 1 265 ? 17.223 -2.462 -40.688 1.00 88.94 265 ALA A C 1
ATOM 1955 O O . ALA A 1 265 ? 16.852 -1.666 -41.550 1.00 88.94 265 ALA A O 1
ATOM 1956 N N . ALA A 1 266 ? 18.072 -2.102 -39.720 1.00 89.06 266 ALA A N 1
ATOM 1957 C CA . ALA A 1 266 ? 18.637 -0.759 -39.623 1.00 89.06 266 ALA A CA 1
ATOM 1958 C C . ALA A 1 266 ? 19.494 -0.404 -40.851 1.00 89.06 266 ALA A C 1
ATOM 1960 O O . ALA A 1 266 ? 19.413 0.715 -41.354 1.00 89.06 266 ALA A O 1
ATOM 1961 N N . ARG A 1 267 ? 20.283 -1.350 -41.377 1.00 90.50 267 ARG A N 1
ATOM 1962 C CA . ARG A 1 267 ? 21.115 -1.136 -42.574 1.00 90.50 267 ARG A CA 1
ATOM 1963 C C . ARG A 1 267 ? 20.287 -1.005 -43.848 1.00 90.50 267 ARG A C 1
ATOM 1965 O O . ARG A 1 267 ? 20.545 -0.097 -44.633 1.00 90.50 267 ARG A O 1
ATOM 1972 N N . LEU A 1 268 ? 19.260 -1.834 -44.019 1.00 90.12 268 LEU A N 1
ATOM 1973 C CA . LEU A 1 268 ? 18.299 -1.707 -45.119 1.00 90.12 268 LEU A CA 1
ATOM 1974 C C . LEU A 1 268 ? 17.564 -0.359 -45.065 1.00 90.12 268 LEU A C 1
ATOM 1976 O O . LEU A 1 268 ? 17.440 0.325 -46.079 1.00 90.12 268 LEU A O 1
ATOM 1980 N N . ALA A 1 269 ? 17.168 0.081 -43.868 1.00 87.12 269 ALA A N 1
ATOM 1981 C CA . ALA A 1 269 ? 16.558 1.389 -43.661 1.00 87.12 269 ALA A CA 1
ATOM 1982 C C . ALA A 1 269 ? 17.507 2.555 -43.993 1.00 87.12 269 ALA A C 1
ATOM 1984 O O . ALA A 1 269 ? 17.089 3.510 -44.649 1.00 87.12 269 ALA A O 1
ATOM 1985 N N . GLU A 1 270 ? 18.780 2.479 -43.583 1.00 87.75 270 GLU A N 1
ATOM 1986 C CA . GLU A 1 270 ? 19.823 3.452 -43.951 1.00 87.75 270 GLU A CA 1
ATOM 1987 C C . GLU A 1 270 ? 20.053 3.508 -45.471 1.00 87.75 270 GLU A C 1
ATOM 1989 O O . GLU A 1 270 ? 20.354 4.577 -46.004 1.00 87.75 270 GLU A O 1
ATOM 1994 N N . ALA A 1 271 ? 19.887 2.378 -46.165 1.00 86.56 271 ALA A N 1
ATOM 1995 C CA . ALA A 1 271 ? 19.962 2.276 -47.621 1.00 86.56 271 ALA A CA 1
ATOM 1996 C C . ALA A 1 271 ? 18.683 2.751 -48.344 1.00 86.56 271 ALA A C 1
ATOM 1998 O O . ALA A 1 271 ? 18.676 2.849 -49.570 1.00 86.56 271 ALA A O 1
ATOM 1999 N N . GLY A 1 272 ? 17.619 3.085 -47.604 1.00 85.62 272 GLY A N 1
ATOM 2000 C CA . GLY A 1 272 ? 16.346 3.576 -48.139 1.00 85.62 272 GLY A CA 1
ATOM 2001 C C . GLY A 1 272 ? 15.279 2.503 -48.375 1.00 85.62 272 GLY A C 1
ATOM 2002 O O . GLY A 1 272 ? 14.157 2.858 -48.730 1.00 85.62 272 GLY A O 1
ATOM 2003 N N . ASP A 1 273 ? 15.568 1.222 -48.127 1.00 89.50 273 ASP A N 1
ATOM 2004 C CA . ASP A 1 273 ? 14.611 0.117 -48.279 1.00 89.50 273 ASP A CA 1
ATOM 2005 C C . ASP A 1 273 ? 13.886 -0.186 -46.955 1.00 89.50 273 ASP A C 1
ATOM 2007 O O . ASP A 1 273 ? 14.090 -1.203 -46.282 1.00 89.50 273 ASP A O 1
ATOM 2011 N N . LYS A 1 274 ? 13.047 0.768 -46.539 1.00 87.94 274 LYS A N 1
ATOM 2012 C CA . LYS A 1 274 ? 12.282 0.671 -45.287 1.00 87.94 274 LYS A CA 1
ATOM 2013 C C . LYS A 1 274 ? 11.228 -0.433 -45.325 1.00 87.94 274 LYS A C 1
ATOM 2015 O O . LYS A 1 274 ? 11.008 -1.091 -44.309 1.00 87.94 274 LYS A O 1
ATOM 2020 N N . ASP A 1 275 ? 10.593 -0.648 -46.474 1.00 88.81 275 ASP A N 1
ATOM 2021 C CA . ASP A 1 275 ? 9.544 -1.658 -46.623 1.00 88.81 275 ASP A CA 1
ATOM 2022 C C . ASP A 1 275 ? 10.106 -3.059 -46.406 1.00 88.81 275 ASP A C 1
ATOM 2024 O O . ASP A 1 275 ? 9.499 -3.870 -45.696 1.00 88.81 275 ASP A O 1
ATOM 2028 N N . ARG A 1 276 ? 11.303 -3.335 -46.943 1.00 86.94 276 ARG A N 1
ATOM 2029 C CA . ARG A 1 276 ? 11.970 -4.608 -46.692 1.00 86.94 276 ARG A CA 1
ATOM 2030 C C . ARG A 1 276 ? 12.367 -4.764 -45.231 1.00 86.94 276 ARG A C 1
ATOM 2032 O O . ARG A 1 276 ? 12.093 -5.812 -44.652 1.00 86.94 276 ARG A O 1
ATOM 2039 N N . ALA A 1 277 ? 12.945 -3.730 -44.622 1.00 89.44 277 ALA A N 1
ATOM 2040 C CA . ALA A 1 277 ? 13.302 -3.748 -43.206 1.00 89.44 277 ALA A CA 1
ATOM 2041 C C . ALA A 1 277 ? 12.087 -4.044 -42.302 1.00 89.44 277 ALA A C 1
ATOM 2043 O O . ALA A 1 277 ? 12.176 -4.864 -41.389 1.00 89.44 277 ALA A O 1
ATOM 2044 N N . LEU A 1 278 ? 10.923 -3.448 -42.585 1.00 89.19 278 LEU A N 1
ATOM 2045 C CA . LEU A 1 278 ? 9.681 -3.730 -41.857 1.00 89.19 278 LEU A CA 1
ATOM 2046 C C . LEU A 1 278 ? 9.158 -5.147 -42.112 1.00 89.19 278 LEU A C 1
ATOM 2048 O O . LEU A 1 278 ? 8.705 -5.809 -41.177 1.00 89.19 278 LEU A O 1
ATOM 2052 N N . ALA A 1 279 ? 9.211 -5.629 -43.357 1.00 86.69 279 ALA A N 1
ATOM 2053 C CA . ALA A 1 279 ? 8.808 -6.994 -43.694 1.00 86.69 279 ALA A CA 1
ATOM 2054 C C . ALA A 1 279 ? 9.644 -8.033 -42.929 1.00 86.69 279 ALA A C 1
ATOM 2056 O O . ALA A 1 279 ? 9.098 -8.997 -42.390 1.00 86.69 279 ALA A O 1
ATOM 2057 N N . ASP A 1 280 ? 10.946 -7.785 -42.828 1.00 83.81 280 ASP A N 1
ATOM 2058 C CA . ASP A 1 280 ? 11.896 -8.594 -42.079 1.00 83.81 280 ASP A CA 1
ATOM 2059 C C . ASP A 1 280 ? 11.540 -8.617 -40.578 1.00 83.81 280 ASP A C 1
ATOM 2061 O O . ASP A 1 280 ? 11.331 -9.689 -40.007 1.00 83.81 280 ASP A O 1
ATOM 2065 N N . LEU A 1 281 ? 11.364 -7.452 -39.942 1.00 87.62 281 LEU A N 1
ATOM 2066 C CA . LEU A 1 281 ? 10.977 -7.363 -38.525 1.00 87.62 281 LEU A CA 1
ATOM 2067 C C . LEU A 1 281 ? 9.644 -8.077 -38.229 1.00 87.62 281 LEU A C 1
ATOM 2069 O O . LEU A 1 281 ? 9.530 -8.806 -37.239 1.00 87.62 281 LEU A O 1
ATOM 2073 N N . ARG A 1 282 ? 8.641 -7.936 -39.105 1.00 86.06 282 ARG A N 1
ATOM 2074 C CA . ARG A 1 282 ? 7.349 -8.632 -38.960 1.00 86.06 282 ARG A CA 1
ATOM 2075 C C . ARG A 1 282 ? 7.499 -10.147 -39.083 1.00 86.06 282 ARG A C 1
ATOM 2077 O O . ARG A 1 282 ? 6.908 -10.884 -38.291 1.00 86.06 282 ARG A O 1
ATOM 2084 N N . LEU A 1 283 ? 8.309 -10.620 -40.030 1.00 81.00 283 LEU A N 1
ATOM 2085 C CA . LEU A 1 283 ? 8.610 -12.044 -40.186 1.00 81.00 283 LEU A CA 1
ATOM 2086 C C . LEU A 1 283 ? 9.324 -12.606 -38.946 1.00 81.00 283 LEU A C 1
ATOM 2088 O O . LEU A 1 283 ? 9.004 -13.708 -38.494 1.00 81.00 283 LEU A O 1
ATOM 2092 N N . ALA A 1 284 ? 10.247 -11.841 -38.359 1.00 79.75 284 ALA A N 1
ATOM 2093 C CA . ALA A 1 284 ? 10.901 -12.202 -37.105 1.00 79.75 284 ALA A CA 1
ATOM 2094 C C . ALA A 1 284 ? 9.884 -12.350 -35.959 1.00 79.75 284 ALA A C 1
ATOM 2096 O O . ALA A 1 284 ? 9.922 -13.333 -35.215 1.00 79.75 284 ALA A O 1
ATOM 2097 N N . GLY A 1 285 ? 8.922 -11.429 -35.864 1.00 79.19 285 GLY A N 1
ATOM 2098 C CA . GLY A 1 285 ? 7.842 -11.484 -34.877 1.00 79.19 285 GLY A CA 1
ATOM 2099 C C . GLY A 1 285 ? 6.966 -12.725 -35.011 1.00 79.19 285 GLY A C 1
ATOM 2100 O O . GLY A 1 285 ? 6.714 -13.403 -34.018 1.00 79.19 285 GLY A O 1
ATOM 2101 N N . GLN A 1 286 ? 6.574 -13.084 -36.234 1.00 79.19 286 GLN A N 1
ATOM 2102 C CA . GLN A 1 286 ? 5.767 -14.283 -36.490 1.00 79.19 286 GLN A CA 1
ATOM 2103 C C . GLN A 1 286 ? 6.466 -15.581 -36.066 1.00 79.19 286 GLN A C 1
ATOM 2105 O O . GLN A 1 286 ? 5.801 -16.538 -35.679 1.00 79.19 286 GLN A O 1
ATOM 2110 N N . ARG A 1 287 ? 7.798 -15.631 -36.152 1.00 73.44 287 ARG A N 1
ATOM 2111 C CA . ARG A 1 287 ? 8.561 -16.874 -35.988 1.00 73.44 287 ARG A CA 1
ATOM 2112 C C . ARG A 1 287 ? 9.186 -17.047 -34.607 1.00 73.44 287 ARG A C 1
ATOM 2114 O O . ARG A 1 287 ? 9.267 -18.171 -34.123 1.00 73.44 287 ARG A O 1
ATOM 2121 N N . TYR A 1 288 ? 9.628 -15.953 -33.992 1.00 72.12 288 TYR A N 1
ATOM 2122 C CA . TYR A 1 288 ? 10.330 -15.962 -32.700 1.00 72.12 288 TYR A CA 1
ATOM 2123 C C . TYR A 1 288 ? 9.547 -15.248 -31.600 1.00 72.12 288 TYR A C 1
ATOM 2125 O O . TYR A 1 288 ? 9.804 -15.458 -30.416 1.00 72.12 288 TYR A O 1
ATOM 2133 N N . GLY A 1 289 ? 8.564 -14.430 -31.977 1.00 66.75 289 GLY A N 1
ATOM 2134 C CA . GLY A 1 289 ? 7.717 -13.715 -31.035 1.00 66.75 289 GLY A CA 1
ATOM 2135 C C . GLY A 1 289 ? 6.677 -14.597 -30.350 1.00 66.75 289 GLY A C 1
ATOM 2136 O O . GLY A 1 289 ? 6.130 -14.172 -29.344 1.00 66.75 289 GLY A O 1
ATOM 2137 N N . THR A 1 290 ? 6.394 -15.816 -30.822 1.00 68.88 290 THR A N 1
ATOM 2138 C CA . THR A 1 290 ? 5.329 -16.666 -30.250 1.00 68.88 290 THR A CA 1
ATOM 2139 C C . THR A 1 290 ? 5.633 -17.165 -28.839 1.00 68.88 290 THR A C 1
ATOM 2141 O O . THR A 1 290 ? 4.709 -17.431 -28.077 1.00 68.88 290 THR A O 1
ATOM 2144 N N . THR A 1 291 ? 6.911 -17.292 -28.478 1.00 67.81 291 THR A N 1
ATOM 2145 C CA . THR A 1 291 ? 7.348 -17.853 -27.188 1.00 67.81 291 THR A CA 1
ATOM 2146 C C . THR A 1 291 ? 7.806 -16.807 -26.176 1.00 67.81 291 THR A C 1
ATOM 2148 O O . THR A 1 291 ? 7.675 -17.053 -24.982 1.00 67.81 291 THR A O 1
ATOM 2151 N N . ASP A 1 292 ? 8.319 -15.653 -26.618 1.00 81.25 292 ASP A N 1
ATOM 2152 C CA . ASP A 1 292 ? 8.926 -14.647 -25.734 1.00 81.25 292 ASP A CA 1
ATOM 2153 C C . ASP A 1 292 ? 8.309 -13.246 -25.955 1.00 81.25 292 ASP A C 1
ATOM 2155 O O . ASP A 1 292 ? 8.434 -12.683 -27.050 1.00 81.25 292 ASP A O 1
ATOM 2159 N N . PRO A 1 293 ? 7.631 -12.662 -24.945 1.00 84.69 293 PRO A N 1
ATOM 2160 C CA . PRO A 1 293 ? 7.046 -11.327 -25.048 1.00 84.69 293 PRO A CA 1
ATOM 2161 C C . PRO A 1 293 ? 8.087 -10.210 -25.209 1.00 84.69 293 PRO A C 1
ATOM 2163 O O . PRO A 1 293 ? 7.797 -9.225 -25.887 1.00 84.69 293 PRO A O 1
ATOM 2166 N N . HIS A 1 294 ? 9.307 -10.351 -24.679 1.00 84.56 294 HIS A N 1
ATOM 2167 C CA . HIS A 1 294 ? 10.346 -9.320 -24.799 1.00 84.56 294 HIS A CA 1
ATOM 2168 C C . HIS A 1 294 ? 10.798 -9.127 -26.247 1.00 84.56 294 HIS A C 1
ATOM 2170 O O . HIS A 1 294 ? 11.082 -8.007 -26.670 1.00 84.56 294 HIS A O 1
ATOM 2176 N N . VAL A 1 295 ? 10.794 -10.206 -27.032 1.00 82.81 295 VAL A N 1
ATOM 2177 C CA . VAL A 1 295 ? 11.082 -10.157 -28.469 1.00 82.81 295 VAL A CA 1
ATOM 2178 C C . VAL A 1 295 ? 10.021 -9.343 -29.202 1.00 82.81 295 VAL A C 1
ATOM 2180 O O . VAL A 1 295 ? 10.360 -8.486 -30.014 1.00 82.81 295 VAL A O 1
ATOM 2183 N N . ARG A 1 296 ? 8.737 -9.556 -28.888 1.00 87.69 296 ARG A N 1
ATOM 2184 C CA . ARG A 1 296 ? 7.633 -8.796 -29.498 1.00 87.69 296 ARG A CA 1
ATOM 2185 C C . ARG A 1 296 ? 7.699 -7.313 -29.139 1.00 87.69 296 ARG A C 1
ATOM 2187 O O . ARG A 1 296 ? 7.502 -6.477 -30.015 1.00 87.69 296 ARG A O 1
ATOM 2194 N N . ILE A 1 297 ? 8.047 -6.995 -27.891 1.00 89.12 297 ILE A N 1
ATOM 2195 C CA . ILE A 1 297 ? 8.246 -5.615 -27.424 1.00 89.12 297 ILE A CA 1
ATOM 2196 C C . ILE A 1 297 ? 9.397 -4.942 -28.183 1.00 89.12 297 ILE A C 1
ATOM 2198 O O . ILE A 1 297 ? 9.221 -3.853 -28.725 1.00 89.12 297 ILE A O 1
ATOM 2202 N N . ALA A 1 298 ? 10.557 -5.599 -28.284 1.00 87.25 298 ALA A N 1
ATOM 2203 C CA . ALA A 1 298 ? 11.712 -5.054 -29.000 1.00 87.25 298 ALA A CA 1
ATOM 2204 C C . ALA A 1 298 ? 11.416 -4.827 -30.493 1.00 87.25 298 ALA A C 1
ATOM 2206 O O . ALA A 1 298 ? 11.797 -3.803 -31.060 1.00 87.25 298 ALA A O 1
ATOM 2207 N N . LEU A 1 299 ? 10.700 -5.759 -31.131 1.00 88.62 299 LEU A N 1
ATOM 2208 C CA . LEU A 1 299 ? 10.277 -5.621 -32.525 1.00 88.62 299 LEU A CA 1
ATOM 2209 C C . LEU A 1 299 ? 9.303 -4.457 -32.708 1.00 88.62 299 LEU A C 1
ATOM 2211 O O . LEU A 1 299 ? 9.433 -3.712 -33.676 1.00 88.62 299 LEU A O 1
ATOM 2215 N N . LEU A 1 300 ? 8.358 -4.275 -31.780 1.00 92.06 300 LEU A N 1
ATOM 2216 C CA . LEU A 1 300 ? 7.423 -3.155 -31.817 1.00 92.06 300 LEU A CA 1
ATOM 2217 C C . LEU A 1 300 ? 8.151 -1.808 -31.742 1.00 92.06 300 LEU A C 1
ATOM 2219 O O . LEU A 1 300 ? 7.867 -0.937 -32.560 1.00 92.06 300 LEU A O 1
ATOM 2223 N N . HIS A 1 301 ? 9.127 -1.664 -30.838 1.00 91.25 301 HIS A N 1
ATOM 2224 C CA . HIS A 1 301 ? 9.983 -0.475 -30.786 1.00 91.25 301 HIS A CA 1
ATOM 2225 C C . HIS A 1 301 ? 10.671 -0.215 -32.129 1.00 91.25 301 HIS A C 1
ATOM 2227 O O . HIS A 1 301 ? 10.519 0.865 -32.692 1.00 91.25 301 HIS A O 1
ATOM 2233 N N . ALA A 1 302 ? 11.347 -1.219 -32.695 1.00 89.50 302 ALA A N 1
ATOM 2234 C CA . ALA A 1 302 ? 12.066 -1.054 -33.957 1.00 89.50 302 ALA A CA 1
ATOM 2235 C C . ALA A 1 302 ? 11.146 -0.688 -35.135 1.00 89.50 302 ALA A C 1
ATOM 2237 O O . ALA A 1 302 ? 11.511 0.135 -35.973 1.00 89.50 302 ALA A O 1
ATOM 2238 N N . MET A 1 303 ? 9.947 -1.275 -35.208 1.00 91.62 303 MET A N 1
ATOM 2239 C CA . MET A 1 303 ? 8.968 -0.944 -36.250 1.00 91.62 303 MET A CA 1
ATOM 2240 C C . MET A 1 303 ? 8.463 0.497 -36.117 1.00 91.62 303 MET A C 1
ATOM 2242 O O . MET A 1 303 ? 8.320 1.186 -37.128 1.00 91.62 303 MET A O 1
ATOM 2246 N N . VAL A 1 304 ? 8.229 0.966 -34.890 1.00 92.12 304 VAL A N 1
ATOM 2247 C CA . VAL A 1 304 ? 7.795 2.343 -34.619 1.00 92.12 304 VAL A CA 1
ATOM 2248 C C . VAL A 1 304 ? 8.913 3.346 -34.886 1.00 92.12 304 VAL A C 1
ATOM 2250 O O . VAL A 1 304 ? 8.664 4.351 -35.544 1.00 92.12 304 VAL A O 1
ATOM 2253 N N . ASP A 1 305 ? 10.146 3.060 -34.473 1.00 89.56 305 ASP A N 1
ATOM 2254 C CA . ASP A 1 305 ? 11.302 3.921 -34.750 1.00 89.56 305 ASP A CA 1
ATOM 2255 C C . ASP A 1 305 ? 11.549 4.068 -36.262 1.00 89.56 305 ASP A C 1
ATOM 2257 O O . ASP A 1 305 ? 11.934 5.134 -36.747 1.00 89.56 305 ASP A O 1
ATOM 2261 N N . LEU A 1 306 ? 11.293 3.003 -37.028 1.00 88.69 306 LEU A N 1
ATOM 2262 C CA . LEU A 1 306 ? 11.505 2.977 -38.472 1.00 88.69 306 LEU A CA 1
ATOM 2263 C C . LEU A 1 306 ? 10.373 3.645 -39.271 1.00 88.69 306 LEU A C 1
ATOM 2265 O O . LEU A 1 306 ? 10.637 4.378 -40.236 1.00 88.69 306 LEU A O 1
ATOM 2269 N N . ASN A 1 307 ? 9.121 3.355 -38.904 1.00 88.81 307 ASN A N 1
ATOM 2270 C CA . ASN A 1 307 ? 7.930 3.719 -39.678 1.00 88.81 307 ASN A CA 1
ATOM 2271 C C . ASN A 1 307 ? 7.157 4.914 -39.090 1.00 88.81 307 ASN A C 1
ATOM 2273 O O . ASN A 1 307 ? 6.263 5.458 -39.741 1.00 88.81 307 ASN A O 1
ATOM 2277 N N . GLY A 1 308 ? 7.503 5.344 -37.873 1.00 87.69 308 GLY A N 1
ATOM 2278 C CA . GLY A 1 308 ? 6.916 6.496 -37.198 1.00 87.69 308 GLY A CA 1
ATOM 2279 C C . GLY A 1 308 ? 5.382 6.433 -37.170 1.00 87.69 308 GLY A C 1
ATOM 2280 O O . GLY A 1 308 ? 4.823 5.388 -36.828 1.00 87.69 308 GLY A O 1
ATOM 2281 N N . PRO A 1 309 ? 4.680 7.506 -37.587 1.00 86.44 309 PRO A N 1
ATOM 2282 C CA . PRO A 1 309 ? 3.217 7.550 -37.597 1.00 86.44 309 PRO A CA 1
ATOM 2283 C C . PRO A 1 309 ? 2.529 6.453 -38.423 1.00 86.44 309 PRO A C 1
ATOM 2285 O O . PRO A 1 309 ? 1.375 6.123 -38.169 1.00 86.44 309 PRO A O 1
ATOM 2288 N N . ALA A 1 310 ? 3.207 5.856 -39.408 1.00 89.31 310 ALA A N 1
ATOM 2289 C CA . ALA A 1 310 ? 2.625 4.780 -40.208 1.00 89.31 310 ALA A CA 1
ATOM 2290 C C . ALA A 1 310 ? 2.582 3.425 -39.465 1.00 89.31 310 ALA A C 1
ATOM 2292 O O . ALA A 1 310 ? 1.986 2.473 -39.967 1.00 89.31 310 ALA A O 1
ATOM 2293 N N . ALA A 1 311 ? 3.159 3.328 -38.260 1.00 92.44 311 ALA A N 1
ATOM 2294 C CA . ALA A 1 311 ? 3.151 2.127 -37.420 1.00 92.44 311 ALA A CA 1
ATOM 2295 C C . ALA A 1 311 ? 1.866 1.935 -36.583 1.00 92.44 311 ALA A C 1
ATOM 2297 O O . ALA A 1 311 ? 1.810 1.024 -35.754 1.00 92.44 311 ALA A O 1
ATOM 2298 N N . VAL A 1 312 ? 0.821 2.753 -36.781 1.00 93.50 312 VAL A N 1
ATOM 2299 C CA . VAL A 1 312 ? -0.455 2.658 -36.035 1.00 93.50 312 VAL A CA 1
ATOM 2300 C C . VAL A 1 312 ? -1.012 1.234 -36.037 1.00 93.50 312 VAL A C 1
ATOM 2302 O O . VAL A 1 312 ? -1.420 0.725 -34.996 1.00 93.50 312 VAL A O 1
ATOM 2305 N N . SER A 1 313 ? -0.995 0.552 -37.185 1.00 92.44 313 SER A N 1
ATOM 2306 C CA . SER A 1 313 ? -1.494 -0.823 -37.280 1.00 92.44 313 SER A CA 1
ATOM 2307 C C . SER A 1 313 ? -0.664 -1.826 -36.475 1.00 92.44 313 SER A C 1
ATOM 2309 O O . SER A 1 313 ? -1.228 -2.782 -35.949 1.00 92.44 313 SER A O 1
ATOM 2311 N N . ASP A 1 314 ? 0.651 -1.611 -36.361 1.00 93.44 314 ASP A N 1
ATOM 2312 C CA . ASP A 1 314 ? 1.548 -2.496 -35.613 1.00 93.44 314 ASP A CA 1
ATOM 2313 C C . ASP A 1 314 ? 1.326 -2.327 -34.094 1.00 93.44 314 ASP A C 1
ATOM 2315 O O . ASP A 1 314 ? 1.240 -3.316 -33.366 1.00 93.44 314 ASP A O 1
ATOM 2319 N N . VAL A 1 315 ? 1.116 -1.091 -33.620 1.00 95.62 315 VAL A N 1
ATOM 2320 C CA . VAL A 1 315 ? 0.740 -0.811 -32.219 1.00 95.62 315 VAL A CA 1
ATOM 2321 C C . VAL A 1 315 ? -0.644 -1.370 -31.889 1.00 95.62 315 VAL A C 1
ATOM 2323 O O . VAL A 1 315 ? -0.810 -2.026 -30.864 1.00 95.62 315 VAL A O 1
ATOM 2326 N N . VAL A 1 316 ? -1.637 -1.178 -32.764 1.00 95.25 316 VAL A N 1
ATOM 2327 C CA . VAL A 1 316 ? -2.993 -1.729 -32.575 1.00 95.25 316 VAL A CA 1
ATOM 2328 C C . VAL A 1 316 ? -2.969 -3.259 -32.522 1.00 95.25 316 VAL A C 1
ATOM 2330 O O . VAL A 1 316 ? -3.659 -3.855 -31.696 1.00 95.25 316 VAL A O 1
ATOM 2333 N N . ALA A 1 317 ? -2.144 -3.913 -33.345 1.00 92.81 317 ALA A N 1
ATOM 2334 C CA . ALA A 1 317 ? -1.954 -5.359 -33.270 1.00 92.81 317 ALA A CA 1
ATOM 2335 C C . ALA A 1 317 ? -1.357 -5.791 -31.918 1.00 92.81 317 ALA A C 1
ATOM 2337 O O . ALA A 1 317 ? -1.821 -6.767 -31.332 1.00 92.81 317 ALA A O 1
ATOM 2338 N N . ALA A 1 318 ? -0.386 -5.042 -31.388 1.00 94.00 318 ALA A N 1
ATOM 2339 C CA . ALA A 1 318 ? 0.212 -5.316 -30.083 1.00 94.00 318 ALA A CA 1
ATOM 2340 C C . ALA A 1 318 ? -0.738 -5.041 -28.898 1.00 94.00 318 ALA A C 1
ATOM 2342 O O . ALA A 1 318 ? -0.656 -5.722 -27.878 1.00 94.00 318 ALA A O 1
ATOM 2343 N N . LEU A 1 319 ? -1.689 -4.110 -29.031 1.00 95.31 319 LEU A N 1
ATOM 2344 C CA . LEU A 1 319 ? -2.764 -3.917 -28.045 1.00 95.31 319 LEU A CA 1
ATOM 2345 C C . LEU A 1 319 ? -3.716 -5.124 -27.973 1.00 95.31 319 LEU A C 1
ATOM 2347 O O . LEU A 1 319 ? -4.260 -5.402 -26.907 1.00 95.31 319 LEU A O 1
ATOM 2351 N N . ASN A 1 320 ? -3.881 -5.863 -29.074 1.00 93.19 320 ASN A N 1
ATOM 2352 C CA . ASN A 1 320 ? -4.632 -7.123 -29.130 1.00 93.19 320 ASN A CA 1
ATOM 2353 C C . ASN A 1 320 ? -3.825 -8.343 -28.636 1.00 93.19 320 ASN A C 1
ATOM 2355 O O . ASN A 1 320 ? -4.354 -9.457 -28.626 1.00 93.19 320 ASN A O 1
ATOM 2359 N N . ASP A 1 321 ? -2.561 -8.173 -28.236 1.00 91.81 321 ASP A N 1
ATOM 2360 C CA . ASP A 1 321 ? -1.724 -9.283 -27.779 1.00 91.81 321 ASP A CA 1
ATOM 2361 C C . ASP A 1 321 ? -2.281 -9.902 -26.486 1.00 91.81 321 ASP A C 1
ATOM 2363 O O . ASP A 1 321 ? -2.712 -9.200 -25.567 1.00 91.81 321 ASP A O 1
ATOM 2367 N N . GLY A 1 322 ? -2.260 -11.234 -26.389 1.00 88.75 322 GLY A N 1
ATOM 2368 C CA . GLY A 1 322 ? -2.734 -11.955 -25.204 1.00 88.75 322 GLY A CA 1
ATOM 2369 C C . GLY A 1 322 ? -1.885 -11.692 -23.954 1.00 88.75 322 GLY A C 1
ATOM 2370 O O . GLY A 1 322 ? -2.398 -11.763 -22.835 1.00 88.75 322 GLY A O 1
ATOM 2371 N N . ASN A 1 323 ? -0.612 -11.326 -24.117 1.00 89.88 323 ASN A N 1
ATOM 2372 C CA . ASN A 1 323 ? 0.300 -11.057 -23.013 1.00 89.88 323 ASN A CA 1
ATOM 2373 C C . ASN A 1 323 ? 0.168 -9.601 -22.497 1.00 89.88 323 ASN A C 1
ATOM 2375 O O . ASN A 1 323 ? 0.283 -8.655 -23.282 1.00 89.88 323 ASN A O 1
ATOM 2379 N N . PRO A 1 324 ? -0.033 -9.393 -21.180 1.00 90.38 324 PRO A N 1
ATOM 2380 C CA . PRO A 1 324 ? -0.227 -8.061 -20.604 1.00 90.38 324 PRO A CA 1
ATOM 2381 C C . PRO A 1 324 ? 0.993 -7.134 -20.723 1.00 90.38 324 PRO A C 1
ATOM 2383 O O . PRO A 1 324 ? 0.800 -5.928 -20.875 1.00 90.38 324 PRO A O 1
ATOM 2386 N N . ASP A 1 325 ? 2.224 -7.655 -20.710 1.00 90.00 325 ASP A N 1
ATOM 2387 C CA . ASP A 1 325 ? 3.436 -6.838 -20.858 1.00 90.00 325 ASP A CA 1
ATOM 2388 C C . ASP A 1 325 ? 3.570 -6.261 -22.264 1.00 90.00 325 ASP A C 1
ATOM 2390 O O . ASP A 1 325 ? 3.978 -5.112 -22.426 1.00 90.00 325 ASP A O 1
ATOM 2394 N N . VAL A 1 326 ? 3.169 -7.027 -23.281 1.00 92.12 326 VAL A N 1
ATOM 2395 C CA . VAL A 1 326 ? 3.158 -6.546 -24.668 1.00 92.12 326 VAL A CA 1
ATOM 2396 C C . VAL A 1 326 ? 2.109 -5.453 -24.843 1.00 92.12 326 VAL A C 1
ATOM 2398 O O . VAL A 1 326 ? 2.410 -4.416 -25.432 1.00 92.12 326 VAL A O 1
ATOM 2401 N N . ARG A 1 327 ? 0.912 -5.622 -24.259 1.00 93.94 327 ARG A N 1
ATOM 2402 C CA . ARG A 1 327 ? -0.115 -4.568 -24.269 1.00 93.94 327 ARG A CA 1
ATOM 2403 C C . ARG A 1 327 ? 0.363 -3.305 -23.560 1.00 93.94 327 ARG A C 1
ATOM 2405 O O . ARG A 1 327 ? 0.149 -2.212 -24.072 1.00 93.94 327 ARG A O 1
ATOM 2412 N N . ARG A 1 328 ? 1.030 -3.433 -22.408 1.00 92.06 328 ARG A N 1
ATOM 2413 C CA . ARG A 1 328 ? 1.591 -2.289 -21.673 1.00 92.06 328 ARG A CA 1
ATOM 2414 C C . ARG A 1 328 ? 2.660 -1.562 -22.490 1.00 92.06 328 ARG A C 1
ATOM 2416 O O . ARG A 1 328 ? 2.595 -0.343 -22.601 1.00 92.06 328 ARG A O 1
ATOM 2423 N N . ALA A 1 329 ? 3.580 -2.292 -23.120 1.00 92.50 329 ALA A N 1
ATOM 2424 C CA . ALA A 1 329 ? 4.565 -1.689 -24.014 1.00 92.50 329 ALA A CA 1
ATOM 2425 C C . ALA A 1 329 ? 3.897 -0.973 -25.199 1.00 92.50 329 ALA A C 1
ATOM 2427 O O . ALA A 1 329 ? 4.307 0.123 -25.565 1.00 92.50 329 ALA A O 1
ATOM 2428 N N . ALA A 1 330 ? 2.829 -1.542 -25.769 1.00 95.62 330 ALA A N 1
ATOM 2429 C CA . ALA A 1 330 ? 2.074 -0.898 -26.840 1.00 95.62 330 ALA A CA 1
ATOM 2430 C C . ALA A 1 330 ? 1.420 0.423 -26.393 1.00 95.62 330 ALA A C 1
ATOM 2432 O O . ALA A 1 330 ? 1.446 1.387 -27.157 1.00 95.62 330 ALA A O 1
ATOM 2433 N N . ILE A 1 331 ? 0.906 0.498 -25.157 1.00 93.75 331 ILE A N 1
ATOM 2434 C CA . ILE A 1 331 ? 0.410 1.748 -24.554 1.00 93.75 331 ILE A CA 1
ATOM 2435 C C . ILE A 1 331 ? 1.539 2.780 -24.471 1.00 93.75 331 ILE A C 1
ATOM 2437 O O . ILE A 1 331 ? 1.381 3.894 -24.960 1.00 93.75 331 ILE A O 1
ATOM 2441 N N . GLU A 1 332 ? 2.677 2.419 -23.874 1.00 93.75 332 GLU A N 1
ATOM 2442 C CA . GLU A 1 332 ? 3.816 3.331 -23.682 1.00 93.75 332 GLU A CA 1
ATOM 2443 C C . GLU A 1 332 ? 4.349 3.856 -25.026 1.00 93.75 332 GLU A C 1
ATOM 2445 O O . GLU A 1 332 ? 4.509 5.063 -25.218 1.00 93.75 332 GLU A O 1
ATOM 2450 N N . ILE A 1 333 ? 4.554 2.955 -25.990 1.00 94.31 333 ILE A N 1
ATOM 2451 C CA . ILE A 1 333 ? 5.062 3.282 -27.325 1.00 94.31 333 ILE A CA 1
ATOM 2452 C C . ILE A 1 333 ? 4.054 4.136 -28.100 1.00 94.31 333 ILE A C 1
ATOM 2454 O O . ILE A 1 333 ? 4.424 5.167 -28.662 1.00 94.31 333 ILE A O 1
ATOM 2458 N N . GLY A 1 334 ? 2.781 3.736 -28.132 1.00 93.44 334 GLY A N 1
ATOM 2459 C CA . GLY A 1 334 ? 1.738 4.462 -28.855 1.00 93.44 334 GLY A CA 1
ATOM 2460 C C . GLY A 1 334 ? 1.444 5.839 -28.254 1.00 93.44 334 GLY A C 1
ATOM 2461 O O . GLY A 1 334 ? 1.215 6.794 -28.996 1.00 93.44 334 GLY A O 1
ATOM 2462 N N . ALA A 1 335 ? 1.526 5.986 -26.929 1.00 91.50 335 ALA A N 1
ATOM 2463 C CA . ALA A 1 335 ? 1.403 7.279 -26.261 1.00 91.50 335 ALA A CA 1
ATOM 2464 C C . ALA A 1 335 ? 2.594 8.208 -26.560 1.00 91.50 335 ALA A C 1
ATOM 2466 O O . ALA A 1 335 ? 2.398 9.405 -26.755 1.00 91.50 335 ALA A O 1
ATOM 2467 N N . GLY A 1 336 ? 3.812 7.662 -26.656 1.00 90.12 336 GLY A N 1
ATOM 2468 C CA . GLY A 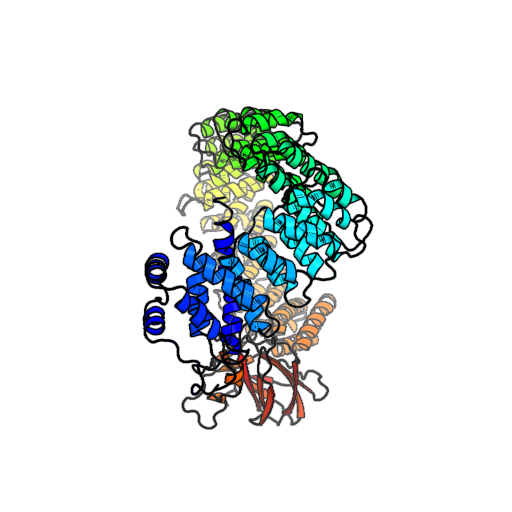1 336 ? 5.030 8.429 -26.9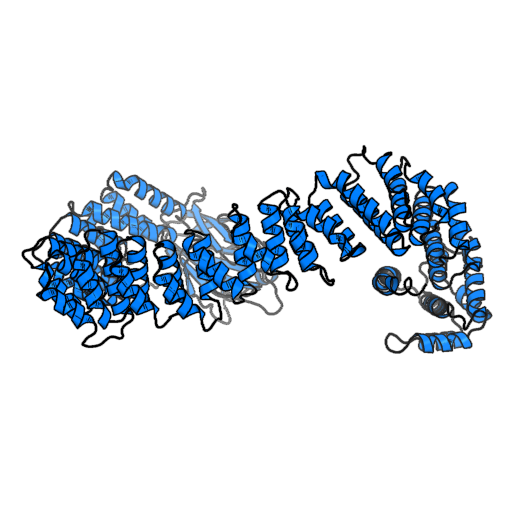43 1.00 90.12 336 GLY A CA 1
ATOM 2469 C C . GLY A 1 336 ? 5.203 8.872 -28.403 1.00 90.12 336 GLY A C 1
ATOM 2470 O O . GLY A 1 336 ? 5.980 9.794 -28.672 1.00 90.12 336 GLY A O 1
ATOM 2471 N N . GLN A 1 337 ? 4.492 8.253 -29.353 1.00 90.62 337 GLN A N 1
ATOM 2472 C CA . GLN A 1 337 ? 4.615 8.581 -30.777 1.00 90.62 337 GLN A CA 1
ATOM 2473 C C . GLN A 1 337 ? 4.202 10.022 -31.101 1.00 90.62 337 GLN A C 1
ATOM 2475 O O . GLN A 1 337 ? 3.124 10.485 -30.721 1.00 90.62 337 GLN A O 1
ATOM 2480 N N . GLN A 1 338 ? 5.042 10.687 -31.894 1.00 87.44 338 GLN A N 1
ATOM 2481 C CA . GLN A 1 338 ? 4.814 12.037 -32.405 1.00 87.44 338 GLN A CA 1
ATOM 2482 C C . GLN A 1 338 ? 4.297 11.983 -33.846 1.00 87.44 338 GLN A C 1
ATOM 2484 O O . GLN A 1 338 ? 4.842 11.245 -34.668 1.00 87.44 338 GLN A O 1
ATOM 2489 N N . GLY A 1 339 ? 3.274 12.776 -34.163 1.00 85.62 339 GLY A N 1
ATOM 2490 C CA . GLY A 1 339 ? 2.709 12.878 -35.509 1.00 85.62 339 GLY A CA 1
ATOM 2491 C C . GLY A 1 339 ? 1.285 13.425 -35.507 1.00 85.62 339 GLY A C 1
ATOM 2492 O O . GLY A 1 339 ? 0.497 13.106 -34.618 1.00 85.62 339 GLY A O 1
ATOM 2493 N N . ASP A 1 340 ? 0.959 14.229 -36.516 1.00 86.06 340 ASP A N 1
ATOM 2494 C CA . ASP A 1 340 ? -0.355 14.862 -36.639 1.00 86.06 340 ASP A CA 1
ATOM 2495 C C . ASP A 1 340 ? -1.451 13.821 -36.921 1.00 86.06 340 ASP A C 1
ATOM 2497 O O . ASP A 1 340 ? -1.295 12.940 -37.770 1.00 86.06 340 ASP A O 1
ATOM 2501 N N . GLY A 1 341 ? -2.580 13.925 -36.214 1.00 88.31 341 GLY A N 1
ATOM 2502 C CA . GLY A 1 341 ? -3.751 13.063 -36.418 1.00 88.31 341 GLY A CA 1
ATOM 2503 C C . GLY A 1 341 ? -3.628 11.639 -35.860 1.00 88.31 341 GLY A C 1
ATOM 2504 O O . GLY A 1 341 ? -4.523 10.822 -36.086 1.00 88.31 341 GLY A O 1
ATOM 2505 N N . LEU A 1 342 ? -2.561 11.327 -35.114 1.00 91.56 342 LEU A N 1
ATOM 2506 C CA . LEU A 1 342 ? -2.355 10.000 -34.529 1.00 91.56 342 LEU A CA 1
ATOM 2507 C C . LEU A 1 342 ? -3.407 9.641 -33.477 1.00 91.56 342 LEU A C 1
ATOM 2509 O O . LEU A 1 342 ? -3.908 8.517 -33.503 1.00 91.56 342 LEU A O 1
ATOM 2513 N N . GLY A 1 343 ? -3.788 10.573 -32.597 1.00 91.12 343 GLY A N 1
ATOM 2514 C CA . GLY A 1 343 ? -4.859 10.339 -31.621 1.00 91.12 343 GLY A CA 1
ATOM 2515 C C . GLY A 1 343 ? -6.167 9.887 -32.283 1.00 91.12 343 GLY A C 1
ATOM 2516 O O . GLY A 1 343 ? -6.748 8.878 -31.885 1.00 91.12 343 GLY A O 1
ATOM 2517 N N . ALA A 1 344 ? -6.577 10.558 -33.364 1.00 92.12 344 ALA A N 1
ATOM 2518 C CA . ALA A 1 344 ? -7.754 10.181 -34.149 1.00 92.12 344 ALA A CA 1
ATOM 2519 C C . ALA A 1 344 ? -7.583 8.831 -34.870 1.00 92.12 344 ALA A C 1
ATOM 2521 O O . ALA A 1 344 ? -8.512 8.023 -34.897 1.00 92.12 344 ALA A O 1
ATOM 2522 N N . ALA A 1 345 ? -6.396 8.550 -35.421 1.00 93.62 345 ALA A N 1
ATOM 2523 C CA . ALA A 1 345 ? -6.108 7.277 -36.083 1.00 93.62 345 ALA A CA 1
ATOM 2524 C C . ALA A 1 345 ? -6.178 6.085 -35.113 1.00 93.62 345 ALA A C 1
ATOM 2526 O O . ALA A 1 345 ? -6.721 5.033 -35.460 1.00 93.62 345 ALA A O 1
ATOM 2527 N N . TYR A 1 346 ? -5.668 6.256 -33.892 1.00 95.06 346 TYR A N 1
ATOM 2528 C CA . TYR A 1 346 ? -5.768 5.260 -32.830 1.00 95.06 346 TYR A CA 1
ATOM 2529 C C . TYR A 1 346 ? -7.204 5.106 -32.321 1.00 95.06 346 TYR A C 1
ATOM 2531 O O . TYR A 1 346 ? -7.673 3.977 -32.192 1.00 95.06 346 TYR A O 1
ATOM 2539 N N . ALA A 1 347 ? -7.928 6.208 -32.102 1.00 93.56 347 ALA A N 1
ATOM 2540 C CA . ALA A 1 347 ? -9.334 6.173 -31.697 1.00 93.56 347 ALA A CA 1
ATOM 2541 C C . ALA A 1 347 ? -10.209 5.412 -32.707 1.00 93.56 347 ALA A C 1
ATOM 2543 O O . ALA A 1 347 ? -10.991 4.546 -32.320 1.00 93.56 347 ALA A O 1
ATOM 2544 N N . ALA A 1 348 ? -10.004 5.638 -34.009 1.00 93.75 348 ALA A N 1
ATOM 2545 C CA . ALA A 1 348 ? -10.715 4.934 -35.079 1.00 93.75 348 ALA A CA 1
ATOM 2546 C C . ALA A 1 348 ? -10.424 3.419 -35.136 1.00 93.75 348 ALA A C 1
ATOM 2548 O O . ALA A 1 348 ? -11.115 2.677 -35.835 1.00 93.75 348 ALA A O 1
ATOM 2549 N N . ALA A 1 349 ? -9.395 2.940 -34.432 1.00 94.31 349 ALA A N 1
ATOM 2550 C CA . ALA A 1 349 ? -9.04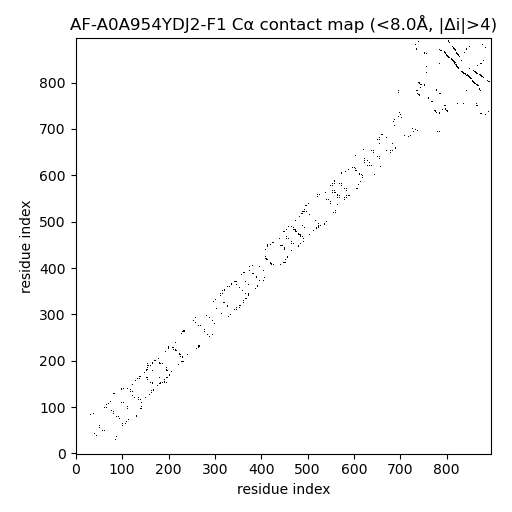0 1.529 -34.386 1.00 94.31 349 ALA A CA 1
ATOM 2551 C C . ALA A 1 349 ? -9.732 0.751 -33.253 1.00 94.31 349 ALA A C 1
ATOM 2553 O O . ALA A 1 349 ? -9.540 -0.462 -33.179 1.00 94.31 349 ALA A O 1
ATOM 2554 N N . ILE A 1 350 ? -10.543 1.395 -32.402 1.00 93.69 350 ILE A N 1
ATOM 2555 C CA . ILE A 1 350 ? -11.179 0.745 -31.242 1.00 93.69 350 ILE A CA 1
ATOM 2556 C C . ILE A 1 350 ? -12.037 -0.472 -31.623 1.00 93.69 350 ILE A C 1
ATOM 2558 O O . ILE A 1 350 ? -11.991 -1.495 -30.942 1.00 93.69 350 ILE A O 1
ATOM 2562 N N . ASP A 1 351 ? -12.727 -0.418 -32.765 1.00 91.38 351 ASP A N 1
ATOM 2563 C CA . ASP A 1 351 ? -13.565 -1.518 -33.264 1.00 91.38 351 ASP A CA 1
ATOM 2564 C C . ASP A 1 351 ? -12.756 -2.700 -33.817 1.00 91.38 351 ASP A C 1
ATOM 2566 O O . ASP A 1 351 ? -13.281 -3.798 -33.997 1.00 91.38 351 ASP A O 1
ATOM 2570 N N . ARG A 1 352 ? -11.455 -2.504 -34.067 1.00 93.38 352 ARG A N 1
ATOM 2571 C CA . ARG A 1 352 ? -10.530 -3.576 -34.469 1.00 93.38 352 ARG A CA 1
ATOM 2572 C C . ARG A 1 352 ? -10.011 -4.370 -33.268 1.00 93.38 352 ARG A C 1
ATOM 2574 O O . ARG A 1 352 ? -9.316 -5.369 -33.453 1.00 93.38 352 ARG A O 1
ATOM 2581 N N . LEU A 1 353 ? -10.305 -3.926 -32.046 1.00 93.25 353 LEU A N 1
ATOM 2582 C CA . LEU A 1 353 ? -9.870 -4.584 -30.821 1.00 93.25 353 LEU A CA 1
ATOM 2583 C C . LEU A 1 353 ? -10.921 -5.593 -30.365 1.00 93.25 353 LEU A C 1
ATOM 2585 O O . LEU A 1 353 ? -12.097 -5.264 -30.202 1.00 93.25 353 LEU A O 1
ATOM 2589 N N . HIS A 1 354 ? -10.494 -6.841 -30.181 1.00 88.06 354 HIS A N 1
ATOM 2590 C CA . HIS A 1 354 ? -11.417 -7.961 -29.979 1.00 88.06 354 HIS A CA 1
ATOM 2591 C C . HIS A 1 354 ? -11.774 -8.193 -28.511 1.00 88.06 354 HIS A C 1
ATOM 2593 O O . HIS A 1 354 ? -12.874 -8.658 -28.223 1.00 88.06 354 HIS A O 1
ATOM 2599 N N . SER A 1 355 ? -10.859 -7.882 -27.591 1.00 93.19 355 SER A N 1
ATOM 2600 C CA . SER A 1 355 ? -11.045 -8.100 -26.156 1.00 93.19 355 SER A CA 1
ATOM 2601 C C . SER A 1 355 ? -11.356 -6.794 -25.412 1.00 93.19 355 SER A C 1
ATOM 2603 O O . SER A 1 355 ? -10.847 -5.730 -25.794 1.00 93.19 355 SER A O 1
ATOM 2605 N N . PRO A 1 356 ? -12.147 -6.849 -24.324 1.00 94.88 356 PRO A N 1
ATOM 2606 C CA . PRO A 1 356 ? -12.354 -5.706 -23.436 1.00 94.88 356 PRO A CA 1
ATOM 2607 C C . PRO A 1 356 ? -11.037 -5.145 -22.888 1.00 94.88 356 PRO A C 1
ATOM 2609 O O . PRO A 1 356 ? -10.870 -3.930 -22.783 1.00 94.88 356 PRO A O 1
ATOM 2612 N N . GLU A 1 357 ? -10.059 -6.009 -22.602 1.00 94.12 357 GLU A N 1
ATOM 2613 C CA . GLU A 1 357 ? -8.739 -5.619 -22.106 1.00 94.12 357 GLU A CA 1
ATOM 2614 C C . GLU A 1 357 ? -7.955 -4.808 -23.137 1.00 94.12 357 GLU A C 1
ATOM 2616 O O . GLU A 1 357 ? -7.286 -3.839 -22.766 1.00 94.12 357 GLU A O 1
ATOM 2621 N N . ALA A 1 358 ? -8.038 -5.182 -24.418 1.00 95.00 358 ALA A N 1
ATOM 2622 C CA . ALA A 1 358 ? -7.402 -4.447 -25.506 1.00 95.00 358 ALA A CA 1
ATOM 2623 C C . ALA A 1 358 ? -8.069 -3.082 -25.711 1.00 95.00 358 ALA A C 1
ATOM 2625 O O . ALA A 1 358 ? -7.373 -2.069 -25.782 1.00 95.00 358 ALA A O 1
ATOM 2626 N N . LYS A 1 359 ? -9.409 -3.025 -25.723 1.00 96.00 359 LYS A N 1
ATOM 2627 C CA . LYS A 1 359 ? -10.160 -1.758 -25.804 1.00 96.00 359 LYS A CA 1
ATOM 2628 C C . LYS A 1 359 ? -9.806 -0.822 -24.651 1.00 96.00 359 LYS A C 1
ATOM 2630 O O . LYS A 1 359 ? -9.487 0.342 -24.872 1.00 96.00 359 LYS A O 1
ATOM 2635 N N . ALA A 1 360 ? -9.771 -1.343 -23.428 1.00 94.94 360 ALA A N 1
ATOM 2636 C CA . ALA A 1 360 ? -9.364 -0.580 -22.256 1.00 94.94 360 ALA A CA 1
ATOM 2637 C C . ALA A 1 360 ? -7.893 -0.128 -22.325 1.00 94.94 360 ALA A C 1
ATOM 2639 O O . ALA A 1 360 ? -7.568 0.977 -21.894 1.00 94.94 360 ALA A O 1
ATOM 2640 N N . ALA A 1 361 ? -6.992 -0.951 -22.875 1.00 94.69 361 ALA A N 1
ATOM 2641 C CA . ALA A 1 361 ? -5.598 -0.571 -23.103 1.00 94.69 361 ALA A CA 1
ATOM 2642 C C . ALA A 1 361 ? -5.481 0.592 -24.100 1.00 94.69 361 ALA A C 1
ATOM 2644 O O . ALA A 1 361 ? -4.757 1.547 -23.826 1.00 94.69 361 ALA A O 1
ATOM 2645 N N . LEU A 1 362 ? -6.241 0.558 -25.199 1.00 95.56 362 LEU A N 1
ATOM 2646 C CA . LEU A 1 362 ? -6.309 1.667 -26.149 1.00 95.56 362 LEU A CA 1
ATOM 2647 C C . LEU A 1 362 ? -6.819 2.948 -25.483 1.00 95.56 362 LEU A C 1
ATOM 2649 O O . LEU A 1 362 ? -6.191 3.987 -25.634 1.00 95.56 362 LEU A O 1
ATOM 2653 N N . LEU A 1 363 ? -7.910 2.884 -24.716 1.00 94.19 363 LEU A N 1
ATOM 2654 C CA . LEU A 1 363 ? -8.450 4.058 -24.020 1.00 94.19 363 LEU A CA 1
ATOM 2655 C C . LEU A 1 363 ? -7.440 4.657 -23.032 1.00 94.19 363 LEU A C 1
ATOM 2657 O O . LEU A 1 363 ? -7.265 5.870 -23.007 1.00 94.19 363 LEU A O 1
ATOM 2661 N N . ARG A 1 364 ? -6.699 3.822 -22.288 1.00 91.94 364 ARG A N 1
ATOM 2662 C CA . ARG A 1 364 ? -5.601 4.288 -21.421 1.00 91.94 364 ARG A CA 1
ATOM 2663 C C . ARG A 1 364 ? -4.464 4.935 -22.207 1.00 91.94 364 ARG A C 1
ATOM 2665 O O . ARG A 1 364 ? -3.920 5.941 -21.770 1.00 91.94 364 ARG A O 1
ATOM 2672 N N . MET A 1 365 ? -4.109 4.384 -23.365 1.00 93.25 365 MET A N 1
ATOM 2673 C CA . MET A 1 365 ? -3.123 5.004 -24.251 1.00 93.25 365 MET A CA 1
ATOM 2674 C C . MET A 1 365 ? -3.605 6.373 -24.734 1.00 93.25 365 MET A C 1
ATOM 2676 O O . MET A 1 365 ? -2.858 7.343 -24.659 1.00 93.25 365 MET A O 1
ATOM 2680 N N . LEU A 1 366 ? -4.858 6.462 -25.182 1.00 91.75 366 LEU A N 1
ATOM 2681 C CA . LEU A 1 366 ? -5.470 7.713 -25.620 1.00 91.75 366 LEU A CA 1
ATOM 2682 C C . LEU A 1 366 ? -5.598 8.728 -24.481 1.00 91.75 366 LEU A C 1
ATOM 2684 O O . LEU A 1 366 ? -5.487 9.909 -24.748 1.00 91.75 366 LEU A O 1
ATOM 2688 N N . ALA A 1 367 ? -5.772 8.294 -23.231 1.00 88.12 367 ALA A N 1
ATOM 2689 C CA . ALA A 1 367 ? -5.805 9.174 -22.060 1.00 88.12 367 ALA A CA 1
ATOM 2690 C C . ALA A 1 367 ? -4.472 9.878 -21.792 1.00 88.12 367 ALA A C 1
ATOM 2692 O O . ALA A 1 367 ? -4.451 11.032 -21.377 1.00 88.12 367 ALA A O 1
ATOM 2693 N N . VAL A 1 368 ? -3.356 9.183 -22.026 1.00 88.00 368 VAL A N 1
ATOM 2694 C CA . VAL A 1 368 ? -2.013 9.771 -21.909 1.00 88.00 368 VAL A CA 1
ATOM 2695 C C . VAL A 1 368 ? -1.727 10.711 -23.085 1.00 88.00 368 VAL A C 1
ATOM 2697 O O . VAL A 1 368 ? -0.944 11.654 -22.961 1.00 88.00 368 VAL A O 1
ATOM 2700 N N . ARG A 1 369 ? -2.368 10.476 -24.234 1.00 86.12 369 ARG A N 1
ATOM 2701 C CA . ARG A 1 369 ? -2.262 11.341 -25.407 1.00 86.12 369 ARG A CA 1
ATOM 2702 C C . ARG A 1 369 ? -3.180 12.558 -25.271 1.00 86.12 369 ARG A C 1
ATOM 2704 O O . ARG A 1 369 ? -4.363 12.436 -24.999 1.00 86.12 369 ARG A O 1
ATOM 2711 N N . ASN A 1 370 ? -2.658 13.750 -25.546 1.00 75.44 370 ASN A N 1
ATOM 2712 C CA . ASN A 1 370 ? -3.455 14.983 -25.485 1.00 75.44 370 ASN A CA 1
ATOM 2713 C C . ASN A 1 370 ? -4.120 15.360 -26.829 1.00 75.44 370 ASN A C 1
ATOM 2715 O O . ASN A 1 370 ? -4.684 16.440 -26.956 1.00 75.44 370 ASN A O 1
ATOM 2719 N N . ASP A 1 371 ? -4.007 14.508 -27.855 1.00 83.69 371 ASP A N 1
ATOM 2720 C CA . ASP A 1 371 ? -4.512 14.739 -29.220 1.00 83.69 371 ASP A CA 1
ATOM 2721 C C . ASP A 1 371 ? -5.648 13.777 -29.622 1.00 83.69 371 ASP A C 1
ATOM 2723 O O . ASP A 1 371 ? -6.023 13.705 -30.795 1.00 83.69 371 ASP A O 1
ATOM 2727 N N . ALA A 1 372 ? -6.171 12.999 -28.670 1.00 80.31 372 ALA A N 1
ATOM 2728 C CA . ALA A 1 372 ? -7.256 12.056 -28.905 1.00 80.31 372 ALA A CA 1
ATOM 2729 C C . ALA A 1 372 ? -8.636 12.745 -28.833 1.00 80.31 372 ALA A C 1
ATOM 2731 O O . ALA A 1 372 ? -8.852 13.567 -27.941 1.00 80.31 372 ALA A O 1
ATOM 2732 N N . PRO A 1 373 ? -9.582 12.401 -29.726 1.00 82.94 373 PRO A N 1
ATOM 2733 C CA . PRO A 1 373 ? -10.960 12.889 -29.639 1.00 82.94 373 PRO A CA 1
ATOM 2734 C C . PRO A 1 373 ? -11.637 12.396 -28.353 1.00 82.94 373 PRO A C 1
ATOM 2736 O O . PRO A 1 373 ? -11.476 11.232 -27.987 1.00 82.94 373 PRO A O 1
ATOM 2739 N N . ASP A 1 374 ? -12.403 13.253 -27.678 1.00 80.69 374 ASP A N 1
ATOM 2740 C CA . ASP A 1 374 ? -13.107 12.893 -26.437 1.00 80.69 374 ASP A CA 1
ATOM 2741 C C . ASP A 1 374 ? -14.316 11.991 -26.694 1.00 80.69 374 ASP A C 1
ATOM 2743 O O . ASP A 1 374 ? -14.658 11.158 -25.854 1.00 80.69 374 ASP A O 1
ATOM 2747 N N . GLU A 1 375 ? -14.890 12.051 -27.898 1.00 87.31 375 GLU A N 1
ATOM 2748 C CA . GLU A 1 375 ? -16.070 11.281 -28.289 1.00 87.31 375 GLU A CA 1
ATOM 2749 C C . GLU A 1 375 ? -15.864 9.770 -28.132 1.00 87.31 375 GLU A C 1
ATOM 2751 O O . GLU A 1 375 ? -16.800 9.054 -27.777 1.00 87.31 375 GLU A O 1
ATOM 2756 N N . VAL A 1 376 ? -14.639 9.270 -28.349 1.00 90.38 376 VAL A N 1
ATOM 2757 C CA . VAL A 1 376 ? -14.327 7.841 -28.172 1.00 90.38 376 VAL A CA 1
ATOM 2758 C C . VAL A 1 376 ? -14.360 7.428 -26.701 1.00 90.38 376 VAL A C 1
ATOM 2760 O O . VAL A 1 376 ? -14.771 6.311 -26.389 1.00 90.38 376 VAL A O 1
ATOM 2763 N N . MET A 1 377 ? -13.951 8.317 -25.791 1.00 89.62 377 MET A N 1
ATOM 2764 C CA . MET A 1 377 ? -13.990 8.052 -24.356 1.00 89.62 377 MET A CA 1
ATOM 2765 C C . MET A 1 377 ? -15.413 8.182 -23.829 1.00 89.62 377 MET A C 1
ATOM 2767 O O . MET A 1 377 ? -15.865 7.299 -23.107 1.00 89.62 377 MET A O 1
ATOM 2771 N N . THR A 1 378 ? -16.150 9.216 -24.243 1.00 88.81 378 THR A N 1
ATOM 2772 C CA . THR A 1 378 ? -17.558 9.383 -23.867 1.00 88.81 378 THR A CA 1
ATOM 2773 C C . THR A 1 378 ? -18.397 8.195 -24.333 1.00 88.81 378 THR A C 1
ATOM 2775 O O . THR A 1 378 ? -19.118 7.619 -23.528 1.00 88.81 378 THR A O 1
ATOM 2778 N N . ALA A 1 379 ? -18.246 7.747 -25.585 1.00 90.56 379 ALA A N 1
ATOM 2779 C CA . ALA A 1 379 ? -18.964 6.574 -26.090 1.00 90.56 379 ALA A CA 1
ATOM 2780 C C . ALA A 1 379 ? -18.597 5.277 -25.343 1.00 90.56 379 ALA A C 1
ATOM 2782 O O . ALA A 1 379 ? -19.429 4.387 -25.174 1.00 90.56 379 ALA A O 1
ATOM 2783 N N . ALA A 1 380 ? -17.354 5.155 -24.868 1.00 93.38 380 ALA A N 1
ATOM 2784 C CA . ALA A 1 380 ? -16.902 3.983 -24.126 1.00 93.38 380 ALA A CA 1
ATOM 2785 C C . ALA A 1 380 ? -17.506 3.870 -22.711 1.00 93.38 380 ALA A C 1
ATOM 2787 O O . ALA A 1 380 ? -17.469 2.778 -22.134 1.00 93.38 380 ALA A O 1
ATOM 2788 N N . LEU A 1 381 ? -18.107 4.939 -22.170 1.00 92.69 381 LEU A N 1
ATOM 2789 C CA . LEU A 1 381 ? -18.868 4.885 -20.914 1.00 92.69 381 LEU A CA 1
ATOM 2790 C C . LEU A 1 381 ? -20.127 4.008 -21.016 1.00 92.69 381 LEU A C 1
ATOM 2792 O O . LEU A 1 381 ? -20.561 3.468 -20.000 1.00 92.69 381 LEU A O 1
ATOM 2796 N N . ASP A 1 382 ? -20.656 3.799 -22.224 1.00 92.12 382 ASP A N 1
ATOM 2797 C CA . ASP A 1 382 ? -21.827 2.949 -22.486 1.00 92.12 382 ASP A CA 1
ATOM 2798 C C . ASP A 1 382 ? -21.453 1.496 -22.841 1.00 92.12 382 ASP A C 1
ATOM 2800 O O . ASP A 1 382 ? -22.309 0.679 -23.188 1.00 92.12 382 ASP A O 1
ATOM 2804 N N . SER A 1 383 ? -20.166 1.141 -22.760 1.00 94.50 383 SER A N 1
ATOM 2805 C CA . SER A 1 383 ? -19.695 -0.220 -23.027 1.00 94.50 383 SER A CA 1
ATOM 2806 C C . SER A 1 383 ? -20.360 -1.240 -22.088 1.00 94.50 383 SER A C 1
ATOM 2808 O O . SER A 1 383 ? -20.485 -0.961 -20.892 1.00 94.50 383 SER A O 1
ATOM 2810 N N . PRO A 1 384 ? -20.712 -2.457 -22.555 1.00 92.56 384 PRO A N 1
ATOM 2811 C CA . PRO A 1 384 ? -21.195 -3.522 -21.671 1.00 92.56 384 PRO A CA 1
ATOM 2812 C C . PRO A 1 384 ? -20.122 -3.980 -20.668 1.00 92.56 384 PRO A C 1
ATOM 2814 O O . PRO A 1 384 ? -20.447 -4.402 -19.557 1.00 92.56 384 PRO A O 1
ATOM 2817 N N . ASP A 1 385 ? -18.844 -3.833 -21.020 1.00 94.50 385 ASP A N 1
ATOM 2818 C CA . ASP A 1 385 ? -17.708 -4.278 -20.216 1.00 94.50 385 ASP A CA 1
ATOM 2819 C C . ASP A 1 385 ? -17.250 -3.206 -19.215 1.00 94.50 385 ASP A C 1
ATOM 2821 O O . ASP A 1 385 ? -16.818 -2.118 -19.609 1.00 94.50 385 ASP A O 1
ATOM 2825 N N . SER A 1 386 ? -17.253 -3.534 -17.918 1.00 93.00 386 SER A N 1
ATOM 2826 C CA . SER A 1 386 ? -16.841 -2.612 -16.842 1.00 93.00 386 SER A CA 1
ATOM 2827 C C . SER A 1 386 ? -15.396 -2.133 -16.982 1.00 93.00 386 SER A C 1
ATOM 2829 O O . SER A 1 386 ? -15.108 -0.960 -16.768 1.00 93.00 386 SER A O 1
ATOM 2831 N N . VAL A 1 387 ? -14.482 -3.004 -17.420 1.00 93.50 387 VAL A N 1
ATOM 2832 C CA . VAL A 1 387 ? -13.061 -2.667 -17.630 1.00 93.50 387 VAL A CA 1
ATOM 2833 C C . VAL A 1 387 ? -12.888 -1.559 -18.678 1.00 93.50 387 VAL A C 1
ATOM 2835 O O . VAL A 1 387 ? -11.984 -0.729 -18.561 1.00 93.50 387 VAL A O 1
ATOM 2838 N N . VAL A 1 388 ? -13.765 -1.517 -19.686 1.00 95.50 388 VAL A N 1
ATOM 2839 C CA . VAL A 1 388 ? -13.769 -0.476 -20.723 1.00 95.50 388 VAL A CA 1
ATOM 2840 C C . VAL A 1 388 ? -14.342 0.827 -20.164 1.00 95.50 388 VAL A C 1
ATOM 2842 O O . VAL A 1 388 ? -13.720 1.873 -20.345 1.00 95.50 388 VAL A O 1
ATOM 2845 N N . ARG A 1 389 ? -15.453 0.763 -19.414 1.00 94.88 389 ARG A N 1
ATOM 2846 C CA . ARG A 1 389 ? -16.050 1.941 -18.757 1.00 94.88 389 ARG A CA 1
ATOM 2847 C C . ARG A 1 389 ? -15.094 2.599 -17.761 1.00 94.88 389 ARG A C 1
ATOM 2849 O O . ARG A 1 389 ? -14.950 3.815 -17.762 1.00 94.88 389 ARG A O 1
ATOM 2856 N N . ILE A 1 390 ? -14.385 1.804 -16.959 1.00 92.44 390 ILE A N 1
ATOM 2857 C CA . ILE A 1 390 ? -13.374 2.292 -16.006 1.00 92.44 390 ILE A CA 1
ATOM 2858 C C . ILE A 1 390 ? -12.229 2.999 -16.738 1.00 92.44 390 ILE A C 1
ATOM 2860 O O . ILE A 1 390 ? -11.826 4.090 -16.342 1.00 92.44 390 ILE A O 1
ATOM 2864 N N . ALA A 1 391 ? -11.716 2.415 -17.826 1.00 92.25 391 ALA A N 1
ATOM 2865 C CA . ALA A 1 391 ? -10.657 3.047 -18.612 1.00 92.25 391 ALA A CA 1
ATOM 2866 C C . ALA A 1 391 ? -11.122 4.362 -19.261 1.00 92.25 391 ALA A C 1
ATOM 2868 O O . ALA A 1 391 ? -10.348 5.315 -19.324 1.00 92.25 391 ALA A O 1
ATOM 2869 N N . ALA A 1 392 ? -12.381 4.425 -19.701 1.00 92.88 392 ALA A N 1
ATOM 2870 C CA . ALA A 1 392 ? -12.995 5.648 -20.204 1.00 92.88 392 ALA A CA 1
ATOM 2871 C C . ALA A 1 392 ? -13.113 6.726 -19.114 1.00 92.88 392 ALA A C 1
ATOM 2873 O O . ALA A 1 392 ? -12.675 7.851 -19.336 1.00 92.88 392 ALA A O 1
ATOM 2874 N N . LEU A 1 393 ? -13.610 6.374 -17.920 1.00 91.38 393 LEU A N 1
ATOM 2875 C CA . LEU A 1 393 ? -13.686 7.275 -16.761 1.00 91.38 393 LEU A CA 1
ATOM 2876 C C . LEU A 1 393 ? -12.316 7.862 -16.402 1.00 91.38 393 LEU A C 1
ATOM 2878 O O . LEU A 1 393 ? -12.175 9.077 -16.283 1.00 91.38 393 LEU A O 1
ATOM 2882 N N . GLN A 1 394 ? -11.291 7.012 -16.291 1.00 88.50 394 GLN A N 1
ATOM 2883 C CA . GLN A 1 394 ? -9.917 7.447 -16.012 1.00 88.50 394 GLN A CA 1
ATOM 2884 C C . GLN A 1 394 ? -9.364 8.365 -17.108 1.00 88.50 394 GLN A C 1
ATOM 2886 O O . GLN A 1 394 ? -8.597 9.280 -16.815 1.00 88.50 394 GLN A O 1
ATOM 2891 N N . GLY A 1 395 ? -9.739 8.125 -18.367 1.00 88.06 395 GLY A N 1
ATOM 2892 C CA . GLY A 1 395 ? -9.324 8.963 -19.485 1.00 88.06 395 GLY A CA 1
ATOM 2893 C C . GLY A 1 395 ? -9.974 10.342 -19.482 1.00 88.06 395 GLY A C 1
ATOM 2894 O O . GLY A 1 395 ? -9.278 11.345 -19.635 1.00 88.06 395 GLY A O 1
ATOM 2895 N N . LEU A 1 396 ? -11.283 10.401 -19.236 1.00 87.81 396 LEU A N 1
ATOM 2896 C CA . LEU A 1 396 ? -12.036 11.653 -19.128 1.00 87.81 396 LEU A CA 1
ATOM 2897 C C . LEU A 1 396 ? -11.586 12.494 -17.925 1.00 87.81 396 LEU A C 1
ATOM 2899 O O . LEU A 1 396 ? -11.556 13.719 -18.012 1.00 87.81 396 LEU A O 1
ATOM 2903 N N . ALA A 1 397 ? -11.155 11.855 -16.832 1.00 84.69 397 ALA A N 1
ATOM 2904 C CA . ALA A 1 397 ? -10.624 12.544 -15.654 1.00 84.69 397 ALA A CA 1
ATOM 2905 C C . ALA A 1 397 ? -9.419 13.449 -15.962 1.00 84.69 397 ALA A C 1
ATOM 2907 O O . ALA A 1 397 ? -9.246 14.484 -15.324 1.00 84.69 397 ALA A O 1
ATOM 2908 N N . GLN A 1 398 ? -8.592 13.080 -16.946 1.00 81.69 398 GLN A N 1
ATOM 2909 C CA . GLN A 1 398 ? -7.414 13.867 -17.325 1.00 81.69 398 GLN A CA 1
ATOM 2910 C C . GLN A 1 398 ? -7.779 15.150 -18.085 1.00 81.69 398 GLN A C 1
ATOM 2912 O O . GLN A 1 398 ? -6.977 16.083 -18.145 1.00 81.69 398 GLN A O 1
ATOM 2917 N N . ARG A 1 399 ? -8.972 15.197 -18.693 1.00 77.19 399 ARG A N 1
ATOM 2918 C CA . ARG A 1 399 ? -9.439 16.290 -19.555 1.00 77.19 399 ARG A CA 1
ATOM 2919 C C . ARG A 1 399 ? -10.916 16.604 -19.259 1.00 77.19 399 ARG A C 1
ATOM 2921 O O . ARG A 1 399 ? -11.773 16.346 -20.099 1.00 77.19 399 ARG A O 1
ATOM 2928 N N . PRO A 1 400 ? -11.237 17.139 -18.063 1.00 70.31 400 PRO A N 1
ATOM 2929 C CA . PRO A 1 400 ? -12.616 17.328 -17.628 1.00 70.31 400 PRO A CA 1
ATOM 2930 C C . PRO A 1 400 ? -13.232 18.569 -18.289 1.00 70.31 400 PRO A C 1
ATOM 2932 O O . PRO A 1 400 ? -13.275 19.652 -17.702 1.00 70.31 400 PRO A O 1
ATOM 2935 N N . ASP A 1 401 ? -13.693 18.421 -19.527 1.00 78.44 401 ASP A N 1
ATOM 2936 C CA . ASP A 1 401 ? -14.553 19.407 -20.172 1.00 78.44 401 ASP A CA 1
ATOM 2937 C C . ASP A 1 401 ? -16.025 19.242 -19.734 1.00 78.44 401 ASP A C 1
ATOM 2939 O O . ASP A 1 401 ? -16.377 18.374 -18.929 1.00 78.44 401 ASP A O 1
ATOM 2943 N N . ALA A 1 402 ? -16.912 20.108 -20.229 1.00 75.94 402 ALA A N 1
ATOM 2944 C CA . ALA A 1 402 ? -18.320 20.073 -19.834 1.00 75.94 402 ALA A CA 1
ATOM 2945 C C . ALA A 1 402 ? -19.026 18.760 -20.230 1.00 75.94 402 ALA A C 1
ATOM 2947 O O . ALA A 1 402 ? -19.919 18.319 -19.512 1.00 75.94 402 ALA A O 1
ATOM 2948 N N . VAL A 1 403 ? -18.636 18.132 -21.343 1.00 80.25 403 VAL A N 1
ATOM 2949 C CA . VAL A 1 403 ? -19.250 16.890 -21.842 1.00 80.25 403 VAL A CA 1
ATOM 2950 C C . VAL A 1 403 ? -18.745 15.684 -21.049 1.00 80.25 403 VAL A C 1
ATOM 2952 O O . VAL A 1 403 ? -19.533 14.826 -20.650 1.00 80.25 403 VAL A O 1
ATOM 2955 N N . ALA A 1 404 ? -17.445 15.648 -20.761 1.00 83.88 404 ALA A N 1
ATOM 2956 C CA . ALA A 1 404 ? -16.805 14.663 -19.905 1.00 83.88 404 ALA A CA 1
ATOM 2957 C C . ALA A 1 404 ? -17.437 14.646 -18.510 1.00 83.88 404 ALA A C 1
ATOM 2959 O O . ALA A 1 404 ? -17.751 13.575 -17.992 1.00 83.88 404 ALA A O 1
ATOM 2960 N N . ILE A 1 405 ? -17.679 15.825 -17.925 1.00 87.56 405 ILE A N 1
ATOM 2961 C CA . ILE A 1 405 ? -18.299 15.947 -16.601 1.00 87.56 405 ILE A CA 1
ATOM 2962 C C . ILE A 1 405 ? -19.710 15.353 -16.586 1.00 87.56 405 ILE A C 1
ATOM 2964 O O . ILE A 1 405 ? -20.020 14.603 -15.664 1.00 87.56 405 ILE A O 1
ATOM 2968 N N . GLU A 1 406 ? -20.541 15.606 -17.601 1.00 88.81 406 GLU A N 1
ATOM 2969 C CA . GLU A 1 406 ? -21.876 14.988 -17.685 1.00 88.81 406 GLU A CA 1
ATOM 2970 C C . GLU A 1 406 ? -21.803 13.460 -17.784 1.00 88.81 406 GLU A C 1
ATOM 2972 O O . GLU A 1 406 ? -22.539 12.751 -17.095 1.00 88.81 406 GLU A O 1
ATOM 2977 N N . GLY A 1 407 ? -20.865 12.940 -18.581 1.00 88.50 407 GLY A N 1
ATOM 2978 C CA . GLY A 1 407 ? -20.623 11.500 -18.672 1.00 88.50 407 GLY A CA 1
ATOM 2979 C C . GLY A 1 407 ? -20.221 10.884 -17.328 1.00 88.50 407 GLY A C 1
ATOM 2980 O O . GLY A 1 407 ? -20.741 9.834 -16.948 1.00 88.50 407 GLY A O 1
ATOM 2981 N N . ILE A 1 408 ? -19.335 11.549 -16.578 1.00 91.94 408 ILE A N 1
ATOM 2982 C CA . ILE A 1 408 ? -18.878 11.090 -15.257 1.00 91.94 408 ILE A CA 1
ATOM 2983 C C . ILE A 1 408 ? -20.008 11.189 -14.219 1.00 91.94 408 ILE A C 1
ATOM 2985 O O . ILE A 1 408 ? -20.197 10.250 -13.446 1.00 91.94 408 ILE A O 1
ATOM 2989 N N . LEU A 1 409 ? -20.806 12.265 -14.229 1.00 93.31 409 LEU A N 1
ATOM 2990 C CA . LEU A 1 409 ? -21.979 12.420 -13.356 1.00 93.31 409 LEU A CA 1
ATOM 2991 C C . LEU A 1 409 ? -22.972 11.268 -13.541 1.00 93.31 409 LEU A C 1
ATOM 2993 O O . LEU A 1 409 ? -23.441 10.697 -12.556 1.00 93.31 409 LEU A O 1
ATOM 2997 N N . GLY A 1 410 ? -23.223 10.857 -14.787 1.00 92.12 410 GLY A N 1
ATOM 2998 C CA . GLY A 1 410 ? -24.075 9.705 -15.087 1.00 92.12 410 GLY A CA 1
ATOM 2999 C C . GLY A 1 410 ? -23.597 8.400 -14.435 1.00 92.12 410 GLY A C 1
ATOM 3000 O O . GLY A 1 410 ? -24.415 7.533 -14.117 1.00 92.12 410 GLY A O 1
ATOM 3001 N N . ARG A 1 411 ? -22.290 8.259 -14.162 1.00 94.25 411 ARG A N 1
ATOM 3002 C CA . ARG A 1 411 ? -21.714 7.067 -13.516 1.00 94.25 411 ARG A CA 1
ATOM 3003 C C . ARG A 1 411 ? -21.879 7.028 -11.998 1.00 94.25 411 ARG A C 1
ATOM 3005 O O . ARG A 1 411 ? -21.671 5.965 -11.421 1.00 94.25 411 ARG A O 1
ATOM 3012 N N . LEU A 1 412 ? -22.355 8.096 -11.356 1.00 95.38 412 LEU A N 1
ATOM 3013 C CA . LEU A 1 412 ? -22.727 8.048 -9.934 1.00 95.38 412 LEU A CA 1
ATOM 3014 C C . LEU A 1 412 ? -23.879 7.063 -9.667 1.00 95.38 412 LEU A C 1
ATOM 3016 O O . LEU A 1 412 ? -23.971 6.493 -8.586 1.00 95.38 412 LEU A O 1
ATOM 3020 N N . SER A 1 413 ? -24.714 6.804 -10.676 1.00 94.50 413 SER A N 1
ATOM 3021 C CA . SER A 1 413 ? -25.821 5.840 -10.615 1.00 94.50 413 SER A CA 1
ATOM 3022 C C . SER A 1 413 ? -25.396 4.364 -10.702 1.00 94.50 413 SER A C 1
ATOM 3024 O O . SER A 1 413 ? -26.236 3.477 -10.563 1.00 94.50 413 SER A O 1
ATOM 3026 N N . ALA A 1 414 ? -24.113 4.088 -10.967 1.00 90.88 414 ALA A N 1
ATOM 3027 C CA . ALA A 1 414 ? -23.613 2.747 -11.273 1.00 90.88 414 ALA A CA 1
ATOM 3028 C C . ALA A 1 414 ? -23.427 1.838 -10.045 1.00 90.88 414 ALA A C 1
ATOM 3030 O O . ALA A 1 414 ? -23.413 0.616 -10.201 1.00 90.88 414 ALA A O 1
ATOM 3031 N N . GLY A 1 415 ? -23.246 2.428 -8.858 1.00 89.44 415 GLY A N 1
ATOM 3032 C CA . GLY A 1 415 ? -22.809 1.735 -7.644 1.00 89.44 415 GLY A CA 1
ATOM 3033 C C . GLY A 1 415 ? -21.395 1.130 -7.739 1.00 89.44 415 GLY A C 1
ATOM 3034 O O . GLY A 1 415 ? -20.757 1.092 -8.798 1.00 89.44 415 GLY A O 1
ATOM 3035 N N . GLY A 1 416 ? -20.890 0.639 -6.605 1.00 91.31 416 GLY A N 1
ATOM 3036 C CA . GLY A 1 416 ? -19.616 -0.084 -6.508 1.00 91.31 416 GLY A CA 1
ATOM 3037 C C . GLY A 1 416 ? -18.403 0.690 -7.046 1.00 91.31 416 GLY A C 1
ATOM 3038 O O . GLY A 1 416 ? -18.329 1.911 -6.962 1.00 91.31 416 GLY A O 1
ATOM 3039 N N . HIS A 1 417 ? -17.447 -0.032 -7.641 1.00 90.50 417 HIS A N 1
ATOM 3040 C CA . HIS A 1 417 ? -16.154 0.543 -8.035 1.00 90.50 417 HIS A CA 1
ATOM 3041 C C . HIS A 1 417 ? -16.249 1.667 -9.084 1.00 90.50 417 HIS A C 1
ATOM 3043 O O . HIS A 1 417 ? -15.423 2.575 -9.087 1.00 90.50 417 HIS A O 1
ATOM 3049 N N . GLU A 1 418 ? -17.239 1.623 -9.982 1.00 92.75 418 GLU A N 1
ATOM 3050 C CA . GLU A 1 418 ? -17.416 2.676 -10.991 1.00 92.75 418 GLU A CA 1
ATOM 3051 C C . GLU A 1 418 ? -17.924 3.980 -10.377 1.00 92.75 418 GLU A C 1
ATOM 3053 O O . GLU A 1 418 ? -17.446 5.050 -10.750 1.00 92.75 418 GLU A O 1
ATOM 3058 N N . GLN A 1 419 ? -18.859 3.886 -9.427 1.00 94.69 419 GLN A N 1
ATOM 3059 C CA . GLN A 1 419 ? -19.324 5.042 -8.669 1.00 94.69 419 GLN A CA 1
ATOM 3060 C C . GLN A 1 419 ? -18.199 5.600 -7.798 1.00 94.69 419 GLN A C 1
ATOM 3062 O O . GLN A 1 419 ? -18.001 6.808 -7.815 1.00 94.69 419 GLN A O 1
ATOM 3067 N N . ASP A 1 420 ? -17.441 4.756 -7.091 1.00 93.69 420 ASP A N 1
ATOM 3068 C CA . ASP A 1 420 ? -16.316 5.211 -6.261 1.00 93.69 420 ASP A CA 1
ATOM 3069 C C . ASP A 1 420 ? -15.291 5.998 -7.086 1.00 93.69 420 ASP A C 1
ATOM 3071 O O . ASP A 1 420 ? -14.913 7.106 -6.719 1.00 93.69 420 ASP A O 1
ATOM 3075 N N . LEU A 1 421 ? -14.920 5.479 -8.259 1.00 92.81 421 LEU A N 1
ATOM 3076 C CA . LEU A 1 421 ? -14.021 6.184 -9.166 1.00 92.81 421 LEU A CA 1
ATOM 3077 C C . LEU A 1 421 ? -14.619 7.512 -9.657 1.00 92.81 421 LEU A C 1
ATOM 3079 O O . LEU A 1 421 ? -13.910 8.513 -9.736 1.00 92.81 421 LEU A O 1
ATOM 3083 N N . ALA A 1 422 ? -15.912 7.545 -9.993 1.00 94.31 422 ALA A N 1
ATOM 3084 C CA . ALA A 1 422 ? -16.581 8.783 -10.384 1.00 94.31 422 ALA A CA 1
ATOM 3085 C C . ALA A 1 422 ? -16.616 9.804 -9.232 1.00 94.31 422 ALA A C 1
ATOM 3087 O O . ALA A 1 422 ? -16.386 10.989 -9.468 1.00 94.31 422 ALA A O 1
ATOM 3088 N N . VAL A 1 423 ? -16.849 9.354 -7.995 1.00 95.25 423 VAL A N 1
ATOM 3089 C CA . VAL A 1 423 ? -16.805 10.189 -6.787 1.00 95.25 423 VAL A CA 1
ATOM 3090 C C . VAL A 1 423 ? -15.419 10.808 -6.618 1.00 95.25 423 VAL A C 1
ATOM 3092 O O . VAL A 1 423 ? -15.323 12.025 -6.457 1.00 95.25 423 VAL A O 1
ATOM 3095 N N . ASP A 1 424 ? -14.355 10.011 -6.721 1.00 93.19 424 ASP A N 1
ATOM 3096 C CA . ASP A 1 424 ? -12.974 10.492 -6.595 1.00 93.19 424 ASP A CA 1
ATOM 3097 C C . ASP A 1 424 ? -12.656 11.551 -7.663 1.00 93.19 424 ASP A C 1
ATOM 3099 O O . ASP A 1 424 ? -12.218 12.659 -7.348 1.00 93.19 424 ASP A O 1
ATOM 3103 N N . ILE A 1 425 ? -12.967 11.257 -8.933 1.00 91.50 425 ILE A N 1
ATOM 3104 C CA . ILE A 1 425 ? -12.715 12.173 -10.056 1.00 91.50 425 ILE A CA 1
ATOM 3105 C C . ILE A 1 425 ? -13.462 13.502 -9.869 1.00 91.50 425 ILE A C 1
ATOM 3107 O O . ILE A 1 425 ? -12.891 14.576 -10.071 1.00 91.50 425 ILE A O 1
ATOM 3111 N N . LEU A 1 426 ? -14.745 13.453 -9.499 1.00 93.56 426 LEU A N 1
ATOM 3112 C CA . LEU A 1 426 ? -15.570 14.654 -9.346 1.00 93.56 426 LEU A CA 1
ATOM 3113 C C . LEU A 1 426 ? -15.207 15.460 -8.095 1.00 93.56 426 LEU A C 1
ATOM 3115 O O . LEU A 1 426 ? -15.372 16.681 -8.089 1.00 93.56 426 LEU A O 1
ATOM 3119 N N . THR A 1 427 ? -14.686 14.810 -7.054 1.00 93.50 427 THR A N 1
ATOM 3120 C CA . THR A 1 427 ? -14.206 15.491 -5.845 1.00 93.50 427 THR A CA 1
ATOM 3121 C C . THR A 1 427 ? -13.054 16.435 -6.184 1.00 93.50 427 THR A C 1
ATOM 3123 O O . THR A 1 427 ? -13.102 17.604 -5.798 1.00 93.50 427 THR A O 1
ATOM 3126 N N . ASP A 1 428 ? -12.108 15.991 -7.015 1.00 88.94 428 ASP A N 1
ATOM 3127 C CA . ASP A 1 428 ? -10.935 16.780 -7.420 1.00 88.94 428 ASP A CA 1
ATOM 3128 C C . ASP A 1 428 ? -11.194 17.739 -8.602 1.00 88.94 428 ASP A C 1
ATOM 3130 O O . ASP A 1 428 ? -10.371 18.611 -8.913 1.00 88.94 428 ASP A O 1
ATOM 3134 N N . ALA A 1 429 ? -12.345 17.624 -9.271 1.00 87.81 429 ALA A N 1
ATOM 3135 C CA . ALA A 1 429 ? -12.655 18.399 -10.468 1.00 87.81 429 ALA A CA 1
ATOM 3136 C C . ALA A 1 429 ? -12.808 19.909 -10.185 1.00 87.81 429 ALA A C 1
ATOM 3138 O O . ALA A 1 429 ? -13.577 20.356 -9.325 1.00 87.81 429 ALA A O 1
ATOM 3139 N N . LYS A 1 430 ? -12.110 20.735 -10.974 1.00 82.38 430 LYS A N 1
ATOM 3140 C CA . LYS A 1 430 ? -12.169 22.204 -10.892 1.00 82.38 430 LYS A CA 1
ATOM 3141 C C . LYS A 1 430 ? -13.204 22.759 -11.868 1.00 82.38 430 LYS A C 1
ATOM 3143 O O . LYS A 1 430 ? -12.868 23.131 -12.988 1.00 82.38 430 LYS A O 1
ATOM 3148 N N . ASN A 1 431 ? -14.461 22.811 -11.436 1.00 82.19 431 ASN A N 1
ATOM 3149 C CA . ASN A 1 431 ? -15.570 23.371 -12.206 1.00 82.19 431 ASN A CA 1
ATOM 3150 C C . ASN A 1 431 ? -16.530 24.137 -11.275 1.00 82.19 431 ASN A C 1
ATOM 3152 O O . ASN A 1 431 ? -16.961 23.600 -10.255 1.00 82.19 431 ASN A O 1
ATOM 3156 N N . GLU A 1 432 ? -16.837 25.392 -11.623 1.00 78.88 432 GLU A N 1
ATOM 3157 C CA . GLU A 1 432 ? -17.653 26.306 -10.804 1.00 78.88 432 GLU A CA 1
ATOM 3158 C C . GLU A 1 432 ? -19.143 25.922 -10.760 1.00 78.88 432 GLU A C 1
ATOM 3160 O O . GLU A 1 432 ? -19.820 26.190 -9.772 1.00 78.88 432 GLU A O 1
ATOM 3165 N N . GLU A 1 433 ? -19.653 25.245 -11.791 1.00 87.44 433 GLU A N 1
ATOM 3166 C CA . GLU A 1 433 ? -21.053 24.810 -11.887 1.00 87.44 433 GLU A CA 1
ATOM 3167 C C . GLU A 1 433 ? -21.283 23.397 -11.330 1.00 87.44 433 GLU A C 1
ATOM 3169 O O . GLU A 1 433 ? -22.428 22.970 -11.166 1.00 87.44 433 GLU A O 1
ATOM 3174 N N . LEU A 1 434 ? -20.214 22.651 -11.036 1.00 92.19 434 LEU A N 1
ATOM 3175 C CA . LEU A 1 434 ? -20.301 21.241 -10.657 1.00 92.19 434 LEU A CA 1
ATOM 3176 C C . LEU A 1 434 ? -21.130 21.021 -9.388 1.00 92.19 434 LEU A C 1
ATOM 3178 O O . LEU A 1 434 ? -21.941 20.099 -9.349 1.00 92.19 434 LEU A O 1
ATOM 3182 N N . ASN A 1 435 ? -20.989 21.882 -8.377 1.00 93.81 435 ASN A N 1
ATOM 3183 C CA . ASN A 1 435 ? -21.756 21.752 -7.135 1.00 93.81 435 ASN A CA 1
ATOM 3184 C C . ASN A 1 435 ? -23.266 21.895 -7.387 1.00 93.81 435 ASN A C 1
ATOM 3186 O O . ASN A 1 435 ? -24.048 21.123 -6.839 1.00 93.81 435 ASN A O 1
ATOM 3190 N N . ALA A 1 436 ? -23.681 22.805 -8.275 1.00 92.56 436 ALA A N 1
ATOM 3191 C CA . ALA A 1 436 ? -25.088 22.971 -8.636 1.00 92.56 436 ALA A CA 1
ATOM 3192 C C . ALA A 1 436 ? -25.636 21.744 -9.387 1.00 92.56 436 ALA A C 1
ATOM 3194 O O . ALA A 1 436 ? -26.763 21.312 -9.140 1.00 92.56 436 ALA A O 1
ATOM 3195 N N . ARG A 1 437 ? -24.827 21.143 -10.268 1.00 94.25 437 ARG A N 1
ATOM 3196 C CA . ARG A 1 437 ? -25.194 19.914 -10.993 1.00 94.25 437 ARG A CA 1
ATOM 3197 C C . ARG A 1 437 ? -25.301 18.719 -10.049 1.00 94.25 437 ARG A C 1
ATOM 3199 O O . ARG A 1 437 ? -26.319 18.035 -10.048 1.00 94.25 437 ARG A O 1
ATOM 3206 N N . LEU A 1 438 ? -24.316 18.521 -9.175 1.00 96.00 438 LEU A N 1
ATOM 3207 C CA . LEU A 1 438 ? -24.357 17.501 -8.123 1.00 96.00 438 LEU A CA 1
ATOM 3208 C C . LEU A 1 438 ? -25.546 17.701 -7.179 1.00 96.00 438 LEU A C 1
ATOM 3210 O O . LEU A 1 438 ? -26.187 16.729 -6.795 1.00 96.00 438 LEU A O 1
ATOM 3214 N N . ALA A 1 439 ? -25.893 18.946 -6.845 1.00 95.50 439 ALA A N 1
ATOM 3215 C CA . ALA A 1 439 ? -27.070 19.248 -6.038 1.00 95.50 439 ALA A CA 1
ATOM 3216 C C . ALA A 1 439 ? -28.383 18.865 -6.739 1.00 95.50 439 ALA A C 1
ATOM 3218 O O . ALA A 1 439 ? -29.362 18.582 -6.051 1.00 95.50 439 ALA A O 1
ATOM 3219 N N . SER A 1 440 ? -28.412 18.833 -8.077 1.00 95.19 440 SER A N 1
ATOM 3220 C CA . SER A 1 440 ? -29.518 18.262 -8.855 1.00 95.19 440 SER A CA 1
ATOM 3221 C C . SER A 1 440 ? -29.511 16.731 -8.801 1.00 95.19 440 SER A C 1
ATOM 3223 O O . SER A 1 440 ? -30.557 16.138 -8.557 1.00 95.19 440 SER A O 1
ATOM 3225 N N . VAL A 1 441 ? -28.345 16.091 -8.961 1.00 96.06 441 VAL A N 1
ATOM 3226 C CA . VAL A 1 441 ? -28.196 14.620 -8.882 1.00 96.06 441 VAL A CA 1
ATOM 3227 C C . VAL A 1 441 ? -28.536 14.087 -7.483 1.00 96.06 441 VAL A C 1
ATOM 3229 O O . VAL A 1 441 ? -29.157 13.040 -7.345 1.00 96.06 441 VAL A O 1
ATOM 3232 N N . ALA A 1 442 ? -28.246 14.843 -6.424 1.00 94.62 442 ALA A N 1
ATOM 3233 C CA . ALA A 1 442 ? -28.641 14.516 -5.051 1.00 94.62 442 ALA A CA 1
ATOM 3234 C C . ALA A 1 442 ? -30.171 14.544 -4.815 1.00 94.62 442 ALA A C 1
ATOM 3236 O O . ALA A 1 442 ? -30.634 14.319 -3.692 1.00 94.62 442 ALA A O 1
ATOM 3237 N N . GLN A 1 443 ? -30.968 14.872 -5.838 1.00 92.12 443 GLN A N 1
ATOM 3238 C CA . GLN A 1 443 ? -32.437 14.827 -5.836 1.00 92.12 443 GLN A CA 1
ATOM 3239 C C . GLN A 1 443 ? -33.003 13.881 -6.899 1.00 92.12 443 GLN A C 1
ATOM 3241 O O . GLN A 1 443 ? -34.197 13.951 -7.183 1.00 92.12 443 GLN A O 1
ATOM 3246 N N . ASP A 1 444 ? -32.155 13.037 -7.486 1.00 93.12 444 ASP A N 1
ATOM 3247 C CA . ASP A 1 444 ? -32.571 11.985 -8.406 1.00 93.12 444 ASP A CA 1
ATOM 3248 C C . ASP A 1 444 ? -33.476 10.953 -7.700 1.00 93.12 444 ASP A C 1
ATOM 3250 O O . ASP A 1 444 ? -33.610 10.950 -6.476 1.00 93.12 444 ASP A O 1
ATOM 3254 N N . GLU A 1 445 ? -34.113 10.073 -8.468 1.00 92.88 445 GLU A N 1
ATOM 3255 C CA . GLU A 1 445 ? -34.879 8.943 -7.936 1.00 92.88 445 GLU A CA 1
ATOM 3256 C C . GLU A 1 445 ? -33.975 7.740 -7.616 1.00 92.88 445 GLU A C 1
ATOM 3258 O O . GLU A 1 445 ? -34.343 6.890 -6.805 1.00 92.88 445 GLU A O 1
ATOM 3263 N N . ASN A 1 446 ? -32.794 7.651 -8.239 1.00 95.62 446 ASN A N 1
ATOM 3264 C CA . ASN A 1 446 ? -31.855 6.552 -8.053 1.00 95.62 446 ASN A CA 1
ATOM 3265 C C . ASN A 1 446 ? -31.047 6.707 -6.743 1.00 95.62 446 ASN A C 1
ATOM 3267 O O . ASN A 1 446 ? -30.234 7.632 -6.642 1.00 95.62 446 ASN A O 1
ATOM 3271 N N . PRO A 1 447 ? -31.170 5.769 -5.777 1.00 96.88 447 PRO A N 1
ATOM 3272 C CA . PRO A 1 447 ? -30.427 5.810 -4.515 1.00 96.88 447 PRO A CA 1
ATOM 3273 C C . PRO A 1 447 ? -28.909 5.930 -4.679 1.00 96.88 447 PRO A C 1
ATOM 3275 O O . PRO A 1 447 ? -28.283 6.727 -3.984 1.00 96.88 447 PRO A O 1
ATOM 3278 N N . GLU A 1 448 ? -28.317 5.202 -5.630 1.00 97.00 448 GLU A N 1
ATOM 3279 C CA . GLU A 1 448 ? -26.871 5.226 -5.882 1.00 97.00 448 GLU A CA 1
ATOM 3280 C C . GLU A 1 448 ? -26.418 6.601 -6.382 1.00 97.00 448 GLU A C 1
ATOM 3282 O O . GLU A 1 448 ? -25.404 7.137 -5.934 1.00 97.00 448 GLU A O 1
ATOM 3287 N N . ALA A 1 449 ? -27.205 7.234 -7.255 1.00 96.62 449 ALA A N 1
ATOM 3288 C CA . ALA A 1 449 ? -26.895 8.577 -7.734 1.00 96.62 449 ALA A CA 1
ATOM 3289 C C . ALA A 1 449 ? -26.910 9.597 -6.583 1.00 96.62 449 ALA A C 1
ATOM 3291 O O . ALA A 1 449 ? -25.991 10.414 -6.474 1.00 96.62 449 ALA A O 1
ATOM 3292 N N . ILE A 1 450 ? -27.904 9.508 -5.690 1.00 97.56 450 ILE A N 1
ATOM 3293 C CA . ILE A 1 450 ? -28.009 10.375 -4.511 1.00 97.56 450 ILE A CA 1
ATOM 3294 C C . ILE A 1 450 ? -26.807 10.171 -3.579 1.00 97.56 450 ILE A C 1
ATOM 3296 O O . ILE A 1 450 ? -26.184 11.151 -3.169 1.00 97.56 450 ILE A O 1
ATOM 3300 N N . ILE A 1 451 ? -26.463 8.916 -3.265 1.00 97.75 451 ILE A N 1
ATOM 3301 C CA . ILE A 1 451 ? -25.332 8.563 -2.391 1.00 97.75 451 ILE A CA 1
ATOM 3302 C C . ILE A 1 451 ? -24.025 9.117 -2.965 1.00 97.75 451 ILE A C 1
ATOM 3304 O O . ILE A 1 451 ? -23.296 9.828 -2.271 1.00 97.75 451 ILE A O 1
ATOM 3308 N N . GLY A 1 452 ? -23.745 8.843 -4.242 1.00 96.88 452 GLY A N 1
ATOM 3309 C CA . GLY A 1 452 ? -22.549 9.335 -4.919 1.00 96.88 452 GLY A CA 1
ATOM 3310 C C . GLY A 1 452 ? -22.471 10.864 -4.924 1.00 96.88 452 GLY A C 1
ATOM 3311 O O . GLY A 1 452 ? -21.441 11.431 -4.562 1.00 96.88 452 GLY A O 1
ATOM 3312 N N . ALA A 1 453 ? -23.569 11.550 -5.252 1.00 97.56 453 ALA A N 1
ATOM 3313 C CA . ALA A 1 453 ? -23.606 13.010 -5.267 1.00 97.56 453 ALA A CA 1
ATOM 3314 C C . ALA A 1 453 ? -23.398 13.627 -3.874 1.00 97.56 453 ALA A C 1
ATOM 3316 O O . ALA A 1 453 ? -22.650 14.597 -3.740 1.00 97.56 453 ALA A O 1
ATOM 3317 N N . LEU A 1 454 ? -24.010 13.055 -2.829 1.00 97.50 454 LEU A N 1
ATOM 3318 C CA . LEU A 1 454 ? -23.819 13.493 -1.443 1.00 97.50 454 LEU A CA 1
ATOM 3319 C C . LEU A 1 454 ? -22.373 13.319 -0.979 1.00 97.50 454 LEU A C 1
ATOM 3321 O O . LEU A 1 454 ? -21.840 14.230 -0.345 1.00 97.50 454 LEU A O 1
ATOM 3325 N N . ARG A 1 455 ? -21.724 12.199 -1.326 1.00 97.38 455 ARG A N 1
ATOM 3326 C CA . ARG A 1 455 ? -20.305 11.955 -1.013 1.00 97.38 455 ARG A CA 1
ATOM 3327 C C . ARG A 1 455 ? -19.415 13.031 -1.632 1.00 97.38 455 ARG A C 1
ATOM 3329 O O . ARG A 1 455 ? -18.621 13.641 -0.921 1.00 97.38 455 ARG A O 1
ATOM 3336 N N . VAL A 1 456 ? -19.609 13.331 -2.919 1.00 96.81 456 VAL A N 1
ATOM 3337 C CA . VAL A 1 456 ? -18.827 14.366 -3.619 1.00 96.81 456 VAL A CA 1
ATOM 3338 C C . VAL A 1 456 ? -19.074 15.755 -3.022 1.00 96.81 456 VAL A C 1
ATOM 3340 O O . VAL A 1 456 ? -18.128 16.488 -2.751 1.00 96.81 456 VAL A O 1
ATOM 3343 N N . LEU A 1 457 ? -20.334 16.138 -2.789 1.00 96.75 457 LEU A N 1
ATOM 3344 C CA . LEU A 1 457 ? -20.673 17.452 -2.226 1.00 96.75 457 LEU A CA 1
ATOM 3345 C C . LEU A 1 457 ? -20.103 17.649 -0.818 1.00 96.75 457 LEU A C 1
ATOM 3347 O O . LEU A 1 457 ? -19.621 18.737 -0.505 1.00 96.75 457 LEU A O 1
ATOM 3351 N N . THR A 1 458 ? -20.148 16.605 0.010 1.00 96.50 458 THR A N 1
ATOM 3352 C CA . THR A 1 458 ? -19.591 16.609 1.370 1.00 96.50 458 THR A CA 1
ATOM 3353 C C . THR A 1 458 ? -18.074 16.765 1.330 1.00 96.50 458 THR A C 1
ATOM 3355 O O . THR A 1 458 ? -17.553 17.692 1.945 1.00 96.50 458 THR A O 1
ATOM 3358 N N . ALA A 1 459 ? -17.378 15.948 0.530 1.00 95.50 459 ALA A N 1
ATOM 3359 C CA . ALA A 1 459 ? -15.920 15.994 0.403 1.00 95.50 459 ALA A CA 1
ATOM 3360 C C . ALA A 1 459 ? -15.404 17.330 -0.161 1.00 95.50 459 ALA A C 1
ATOM 3362 O O . ALA A 1 459 ? -14.308 17.776 0.170 1.00 95.50 459 ALA A O 1
ATOM 3363 N N . ARG A 1 460 ? -16.210 17.997 -0.995 1.00 93.62 460 ARG A N 1
ATOM 3364 C CA . ARG A 1 460 ? -15.922 19.330 -1.546 1.00 93.62 460 ARG A CA 1
ATOM 3365 C C . ARG A 1 460 ? -16.322 20.485 -0.624 1.00 93.62 460 ARG A C 1
ATOM 3367 O O . ARG A 1 460 ? -16.181 21.638 -1.028 1.00 93.62 460 ARG A O 1
ATOM 3374 N N . GLU A 1 461 ? -16.868 20.196 0.559 1.00 92.81 461 GLU A N 1
ATOM 3375 C CA . GLU A 1 461 ? -17.415 21.182 1.501 1.00 92.81 461 GLU A CA 1
ATOM 3376 C C . GLU A 1 461 ? -18.436 22.138 0.847 1.00 92.81 461 GLU A C 1
ATOM 3378 O O . GLU A 1 461 ? -18.497 23.335 1.140 1.00 92.81 461 GLU A O 1
ATOM 3383 N N . ALA A 1 462 ? -19.248 21.619 -0.079 1.00 93.81 462 ALA A N 1
ATOM 3384 C CA . ALA A 1 462 ? -20.231 22.420 -0.796 1.00 93.81 462 ALA A CA 1
ATOM 3385 C C . ALA A 1 462 ? -21.298 22.985 0.158 1.00 93.81 462 ALA A C 1
ATOM 3387 O O . ALA A 1 462 ? -21.770 22.310 1.076 1.00 93.81 462 ALA A O 1
ATOM 3388 N N . SER A 1 463 ? -21.741 24.221 -0.090 1.00 91.75 463 SER A N 1
ATOM 3389 C CA . SER A 1 463 ? -22.715 24.913 0.769 1.00 91.75 463 SER A CA 1
ATOM 3390 C C . SER A 1 463 ? -24.071 24.195 0.868 1.00 91.75 463 SER A C 1
ATOM 3392 O O . SER A 1 463 ? -24.766 24.280 1.882 1.00 91.75 463 SER A O 1
ATOM 3394 N N . GLU A 1 464 ? -24.419 23.451 -0.178 1.00 93.25 464 GLU A N 1
ATOM 3395 C CA . GLU A 1 464 ? -25.636 22.670 -0.350 1.00 93.25 464 GLU A CA 1
ATOM 3396 C C . GLU A 1 464 ? -25.577 21.314 0.368 1.00 93.25 464 GLU A C 1
ATOM 3398 O O . GLU A 1 464 ? -26.624 20.733 0.657 1.00 93.25 464 GLU A O 1
ATOM 3403 N N . ALA A 1 465 ? -24.378 20.806 0.689 1.00 95.25 465 ALA A N 1
ATOM 3404 C CA . ALA A 1 465 ? -24.186 19.458 1.228 1.00 95.25 465 ALA A CA 1
ATOM 3405 C C . ALA A 1 465 ? -25.012 19.233 2.501 1.00 95.25 465 ALA A C 1
ATOM 3407 O O . ALA A 1 465 ? -25.721 18.237 2.627 1.00 95.25 465 ALA A O 1
ATOM 3408 N N . LYS A 1 466 ? -25.003 20.207 3.418 1.00 95.62 466 LYS A N 1
ATOM 3409 C CA . LYS A 1 466 ? -25.727 20.113 4.690 1.00 95.62 466 LYS A CA 1
ATOM 3410 C C . LYS A 1 466 ? -27.245 20.023 4.508 1.00 95.62 466 LYS A C 1
ATOM 3412 O O . LYS A 1 466 ? -27.885 19.197 5.153 1.00 95.62 466 LYS A O 1
ATOM 3417 N N . SER A 1 467 ? -27.840 20.875 3.669 1.00 96.12 467 SER A N 1
ATOM 3418 C CA . SER A 1 467 ? -29.299 20.870 3.474 1.00 96.12 467 SER A CA 1
ATOM 3419 C C . SER A 1 467 ? -29.766 19.609 2.747 1.00 96.12 467 SER A C 1
ATOM 3421 O O . SER A 1 467 ? -30.817 19.066 3.084 1.00 96.12 467 SER A O 1
ATOM 3423 N N . LEU A 1 468 ? -28.970 19.106 1.801 1.00 97.00 468 LEU A N 1
ATOM 3424 C CA . LEU A 1 468 ? -29.243 17.847 1.111 1.00 97.00 468 LEU A CA 1
ATOM 3425 C C . LEU A 1 468 ? -29.088 16.639 2.043 1.00 97.00 468 LEU A C 1
ATOM 3427 O O . LEU A 1 468 ? -29.937 15.752 2.016 1.00 97.00 468 LEU A O 1
ATOM 3431 N N . ALA A 1 469 ? -28.083 16.636 2.920 1.00 97.00 469 ALA A N 1
ATOM 3432 C CA . ALA A 1 469 ? -27.896 15.592 3.923 1.00 97.00 469 ALA A CA 1
ATOM 3433 C C . ALA A 1 469 ? -29.059 15.540 4.933 1.00 97.00 469 ALA A C 1
ATOM 3435 O O . ALA A 1 469 ? -29.568 14.460 5.227 1.00 97.00 469 ALA A O 1
ATOM 3436 N N . LEU A 1 470 ? -29.560 16.698 5.388 1.00 96.62 470 LEU A N 1
ATOM 3437 C CA . LEU A 1 470 ? -30.764 16.780 6.233 1.00 96.62 470 LEU A CA 1
ATOM 3438 C C . LEU A 1 470 ? -32.010 16.194 5.560 1.00 96.62 470 LEU A C 1
ATOM 3440 O O . LEU A 1 470 ? -32.856 15.615 6.232 1.00 96.62 470 LEU A O 1
ATOM 3444 N N . ARG A 1 471 ? -32.132 16.318 4.237 1.00 95.94 471 ARG A N 1
ATOM 3445 C CA . ARG A 1 471 ? -33.221 15.674 3.496 1.00 95.94 471 ARG A CA 1
ATOM 3446 C C . ARG A 1 471 ? -32.979 14.172 3.329 1.00 95.94 471 ARG A C 1
ATOM 3448 O O . ARG A 1 471 ? -33.917 13.385 3.404 1.00 95.94 471 ARG A O 1
ATOM 3455 N N . ALA A 1 472 ? -31.730 13.770 3.105 1.00 96.75 472 ALA A N 1
ATOM 3456 C CA . ALA A 1 472 ? -31.351 12.380 2.874 1.00 96.75 472 ALA A CA 1
ATOM 3457 C C . ALA A 1 472 ? -31.643 11.475 4.080 1.00 96.75 472 ALA A C 1
ATOM 3459 O O . ALA A 1 472 ? -32.079 10.344 3.888 1.00 96.75 472 ALA A O 1
ATOM 3460 N N . ILE A 1 473 ? -31.510 11.974 5.315 1.00 96.62 473 ILE A N 1
ATOM 3461 C CA . ILE A 1 473 ? -31.847 11.200 6.526 1.00 96.62 473 ILE A CA 1
ATOM 3462 C C . ILE A 1 473 ? -33.347 10.884 6.665 1.00 96.62 473 ILE A C 1
ATOM 3464 O O . ILE A 1 473 ? -33.719 10.009 7.443 1.00 96.62 473 ILE A O 1
ATOM 3468 N N . GLU A 1 474 ? -34.216 11.556 5.905 1.00 94.69 474 GLU A N 1
ATOM 3469 C CA . GLU A 1 474 ? -35.658 11.280 5.846 1.00 94.69 474 GLU A CA 1
ATOM 3470 C C . GLU A 1 474 ? -36.041 10.376 4.660 1.00 94.69 474 GLU A C 1
ATOM 3472 O O . GLU A 1 474 ? -37.214 10.046 4.476 1.00 94.69 474 GLU A O 1
ATOM 3477 N N . HIS A 1 475 ? -35.066 9.957 3.848 1.00 95.56 475 HIS A N 1
ATOM 3478 C CA . HIS A 1 475 ? -35.313 9.186 2.636 1.00 95.56 475 HIS A CA 1
ATOM 3479 C C . HIS A 1 475 ? -35.800 7.754 2.930 1.00 95.56 475 HIS A C 1
ATOM 3481 O O . HIS A 1 475 ? -35.458 7.139 3.943 1.00 95.56 475 HIS A O 1
ATOM 3487 N N . SER A 1 476 ? -36.600 7.192 2.021 1.00 93.12 476 SER A N 1
ATOM 3488 C CA . SER A 1 476 ? -37.162 5.840 2.176 1.00 93.12 476 SER A CA 1
ATOM 3489 C C . SER A 1 476 ? -36.099 4.737 2.063 1.00 93.12 476 SER A C 1
ATOM 3491 O O . SER A 1 476 ? -36.150 3.750 2.800 1.00 93.12 476 SER A O 1
ATOM 3493 N N . ASP A 1 477 ? -35.104 4.938 1.200 1.00 94.88 477 ASP A N 1
ATOM 3494 C CA . ASP A 1 477 ? -33.953 4.049 1.027 1.00 94.88 477 ASP A CA 1
ATOM 3495 C C . ASP A 1 477 ? -32.967 4.123 2.208 1.00 94.88 477 ASP A C 1
ATOM 3497 O O . ASP A 1 477 ? -32.596 5.209 2.656 1.00 94.88 477 ASP A O 1
ATOM 3501 N N . VAL A 1 478 ? -32.539 2.958 2.707 1.00 93.81 478 VAL A N 1
ATOM 3502 C CA . VAL A 1 478 ? -31.642 2.829 3.871 1.00 93.81 478 VAL A CA 1
ATOM 3503 C C . VAL A 1 478 ? -30.233 3.349 3.563 1.00 93.81 478 VAL A C 1
ATOM 3505 O O . VAL A 1 478 ? -29.631 3.998 4.418 1.00 93.81 478 VAL A O 1
ATOM 3508 N N . GLY A 1 479 ? -29.717 3.104 2.355 1.00 94.31 479 GLY A N 1
ATOM 3509 C CA . GLY A 1 479 ? -28.388 3.546 1.932 1.00 94.31 479 GLY A CA 1
ATOM 3510 C C . GLY A 1 479 ? -28.302 5.065 1.816 1.00 94.31 479 GLY A C 1
ATOM 3511 O O . GLY A 1 479 ? -27.349 5.670 2.301 1.00 94.31 479 GLY A O 1
ATOM 3512 N N . VAL A 1 480 ? -29.345 5.703 1.276 1.00 96.81 480 VAL A N 1
ATOM 3513 C CA . VAL A 1 480 ? -29.431 7.174 1.210 1.00 96.81 480 VAL A CA 1
ATOM 3514 C C . VAL A 1 480 ? -29.453 7.796 2.607 1.00 96.81 480 VAL A C 1
ATOM 3516 O O . VAL A 1 480 ? -28.773 8.797 2.843 1.00 96.81 480 VAL A O 1
ATOM 3519 N N . ARG A 1 481 ? -30.181 7.196 3.561 1.00 96.25 481 ARG A N 1
ATOM 3520 C CA . ARG A 1 481 ? -30.171 7.675 4.952 1.00 96.25 481 ARG A CA 1
ATOM 3521 C C . ARG A 1 481 ? -28.797 7.544 5.591 1.00 96.25 481 ARG A C 1
ATOM 3523 O O . ARG A 1 481 ? -28.350 8.494 6.226 1.00 96.25 481 ARG A O 1
ATOM 3530 N N . ALA A 1 482 ? -28.127 6.407 5.401 1.00 96.06 482 ALA A N 1
ATOM 3531 C CA . ALA A 1 482 ? -26.772 6.194 5.901 1.00 96.06 482 ALA A CA 1
ATOM 3532 C C . ALA A 1 482 ? -25.800 7.249 5.345 1.00 96.06 482 ALA A C 1
ATOM 3534 O O . ALA A 1 482 ? -25.140 7.931 6.126 1.00 96.06 482 ALA A O 1
ATOM 3535 N N . ALA A 1 483 ? -25.812 7.482 4.028 1.00 96.50 483 ALA A N 1
ATOM 3536 C CA . ALA A 1 483 ? -24.997 8.519 3.392 1.00 96.50 483 ALA A CA 1
ATOM 3537 C C . ALA A 1 483 ? -25.327 9.933 3.905 1.00 96.50 483 ALA A C 1
ATOM 3539 O O . ALA A 1 483 ? -24.432 10.753 4.098 1.00 96.50 483 ALA A O 1
ATOM 3540 N N . GLY A 1 484 ? -26.604 10.225 4.177 1.00 97.50 484 GLY A N 1
ATOM 3541 C CA . GLY A 1 484 ? -27.024 11.480 4.804 1.00 97.50 484 GLY A CA 1
ATOM 3542 C C . GLY A 1 484 ? -26.474 11.660 6.223 1.00 97.50 484 GLY A C 1
ATOM 3543 O O . GLY A 1 484 ? -26.027 12.750 6.577 1.00 97.50 484 GLY A O 1
ATOM 3544 N N . LEU A 1 485 ? -26.475 10.599 7.035 1.00 97.88 485 LEU A N 1
ATOM 3545 C CA . LEU A 1 485 ? -25.930 10.619 8.397 1.00 97.88 485 LEU A CA 1
ATOM 3546 C C . LEU A 1 485 ? -24.405 10.784 8.396 1.00 97.88 485 LEU A C 1
ATOM 3548 O O . LEU A 1 485 ? -23.886 11.586 9.172 1.00 97.88 485 LEU A O 1
ATOM 3552 N N . GLU A 1 486 ? -23.706 10.088 7.497 1.00 97.25 486 GLU A N 1
ATOM 3553 C CA . GLU A 1 486 ? -22.263 10.247 7.277 1.00 97.25 486 GLU A CA 1
ATOM 3554 C C . GLU A 1 486 ? -21.924 11.680 6.848 1.00 97.25 486 GLU A C 1
ATOM 3556 O O . GLU A 1 486 ? -21.076 12.328 7.462 1.00 97.25 486 GLU A O 1
ATOM 3561 N N . ALA A 1 487 ? -22.665 12.236 5.886 1.00 97.00 487 ALA A N 1
ATOM 3562 C CA . ALA A 1 487 ? -22.496 13.623 5.466 1.00 97.00 487 ALA A CA 1
ATOM 3563 C C . ALA A 1 487 ? -22.715 14.609 6.629 1.00 97.00 487 ALA A C 1
ATOM 3565 O O . ALA A 1 487 ? -21.911 15.516 6.843 1.00 97.00 487 ALA A O 1
ATOM 3566 N N . LEU A 1 488 ? -23.758 14.428 7.449 1.00 97.19 488 LEU A N 1
ATOM 3567 C CA . LEU A 1 488 ? -23.992 15.280 8.624 1.00 97.19 488 LEU A CA 1
ATOM 3568 C C . LEU A 1 488 ? -22.896 15.149 9.686 1.00 97.19 488 LEU A C 1
ATOM 3570 O O . LEU A 1 488 ? -22.584 16.139 10.355 1.00 97.19 488 LEU A O 1
ATOM 3574 N N . ALA A 1 489 ? -22.271 13.981 9.828 1.00 95.88 489 ALA A N 1
ATOM 3575 C CA . ALA A 1 489 ? -21.109 13.833 10.695 1.00 95.88 489 ALA A CA 1
ATOM 3576 C C . ALA A 1 489 ? -19.964 14.769 10.259 1.00 95.88 489 ALA A C 1
ATOM 3578 O O . ALA A 1 489 ? -19.271 15.326 11.114 1.00 95.88 489 ALA A O 1
ATOM 3579 N N . GLU A 1 490 ? -19.812 15.043 8.960 1.00 95.50 490 GLU A N 1
ATOM 3580 C CA . GLU A 1 490 ? -18.749 15.879 8.380 1.00 95.50 490 GLU A CA 1
ATOM 3581 C C . GLU A 1 490 ? -19.103 17.366 8.219 1.00 95.50 490 GLU A C 1
ATOM 3583 O O . GLU A 1 490 ? -18.275 18.224 8.524 1.00 95.50 490 GLU A O 1
ATOM 3588 N N . VAL A 1 491 ? -20.333 17.702 7.818 1.00 94.19 491 VAL A N 1
ATOM 3589 C CA . VAL A 1 491 ? -20.737 19.100 7.543 1.00 94.19 491 VAL A CA 1
ATOM 3590 C C . VAL A 1 491 ? -21.816 19.645 8.484 1.00 94.19 491 VAL A C 1
ATOM 3592 O O . VAL A 1 491 ? -22.132 20.837 8.452 1.00 94.19 491 VAL A O 1
ATOM 3595 N N . GLY A 1 492 ? -22.385 18.802 9.348 1.00 92.31 492 GLY A N 1
ATOM 3596 C CA . GLY A 1 492 ? -23.411 19.197 10.311 1.00 92.31 492 GLY A CA 1
ATOM 3597 C C . GLY A 1 492 ? -22.885 20.111 11.422 1.00 92.31 492 GLY A C 1
ATOM 3598 O O . GLY A 1 492 ? -21.703 20.080 11.793 1.00 92.31 492 GLY A O 1
ATOM 3599 N N . ALA A 1 493 ? -23.790 20.916 11.978 1.00 91.69 493 ALA A N 1
ATOM 3600 C CA . ALA A 1 493 ? -23.560 21.834 13.086 1.00 91.69 493 ALA A CA 1
ATOM 3601 C C . ALA A 1 493 ? -24.475 21.515 14.282 1.00 91.69 493 ALA A C 1
ATOM 3603 O O . ALA A 1 493 ? -25.453 20.779 14.173 1.00 91.69 493 ALA A O 1
ATOM 3604 N N . VAL A 1 494 ? -24.194 22.109 15.450 1.00 90.19 494 VAL A N 1
ATOM 3605 C CA . VAL A 1 494 ? -24.975 21.866 16.685 1.00 90.19 494 VAL A CA 1
ATOM 3606 C C . VAL A 1 494 ? -26.472 22.134 16.507 1.00 90.19 494 VAL A C 1
ATOM 3608 O O . VAL A 1 494 ? -27.287 21.435 17.103 1.00 90.19 494 VAL A O 1
ATOM 3611 N N . GLY A 1 495 ? -26.851 23.100 15.665 1.00 88.94 495 GLY A N 1
ATOM 3612 C CA . GLY A 1 495 ? -28.258 23.389 15.366 1.00 88.94 495 GLY A CA 1
ATOM 3613 C C . GLY A 1 495 ? -29.003 22.235 14.682 1.00 88.94 495 GLY A C 1
ATOM 3614 O O . GLY A 1 495 ? -30.217 22.133 14.823 1.00 88.94 495 GLY A O 1
ATOM 3615 N N . ASP A 1 496 ? -28.283 21.335 14.013 1.00 92.12 496 ASP A N 1
ATOM 3616 C CA . ASP A 1 496 ? -28.854 20.221 13.251 1.00 92.12 496 ASP A CA 1
ATOM 3617 C C . ASP A 1 496 ? -29.109 18.979 14.129 1.00 92.12 496 ASP A C 1
ATOM 3619 O O . ASP A 1 496 ? -29.791 18.039 13.722 1.00 92.12 496 ASP A O 1
ATOM 3623 N N . THR A 1 497 ? -28.622 18.980 15.375 1.00 92.25 497 THR A N 1
ATOM 3624 C CA . THR A 1 497 ? -28.799 17.866 16.327 1.00 92.25 497 THR A CA 1
ATOM 3625 C C . THR A 1 497 ? -30.270 17.556 16.618 1.00 92.25 497 THR A C 1
ATOM 3627 O O . THR A 1 497 ? -30.615 16.398 16.845 1.00 92.25 497 THR A O 1
ATOM 3630 N N . ALA A 1 498 ? -31.162 18.549 16.538 1.00 91.25 498 ALA A N 1
ATOM 3631 C CA . ALA A 1 498 ? -32.603 18.352 16.702 1.00 91.25 498 ALA A CA 1
ATOM 3632 C C . ALA A 1 498 ? -33.211 17.458 15.603 1.00 91.25 498 ALA A C 1
ATOM 3634 O O . ALA A 1 498 ? -34.108 16.659 15.886 1.00 91.25 498 ALA A O 1
ATOM 3635 N N . ALA A 1 499 ? -32.707 17.547 14.367 1.00 94.19 499 ALA A N 1
ATOM 3636 C CA . ALA A 1 499 ? -33.147 16.688 13.268 1.00 94.19 499 ALA A CA 1
ATOM 3637 C C . ALA A 1 499 ? -32.709 15.233 13.501 1.00 94.19 499 ALA A C 1
ATOM 3639 O O . ALA A 1 499 ? -33.512 14.312 13.369 1.00 94.19 499 ALA A O 1
ATOM 3640 N N . LEU A 1 500 ? -31.471 15.031 13.964 1.00 95.62 500 LEU A N 1
ATOM 3641 C CA . LEU A 1 500 ? -30.949 13.712 14.340 1.00 95.62 500 LEU A CA 1
ATOM 3642 C C . LEU A 1 500 ? -31.734 13.090 15.507 1.00 95.62 500 LEU A C 1
ATOM 3644 O O . LEU A 1 500 ? -32.100 11.918 15.454 1.00 95.62 500 LEU A O 1
ATOM 3648 N N . ILE A 1 501 ? -32.072 13.880 16.531 1.00 92.75 501 ILE A N 1
ATOM 3649 C CA . ILE A 1 501 ? -32.917 13.427 17.648 1.00 92.75 501 ILE A CA 1
ATOM 3650 C C . ILE A 1 501 ? -34.323 13.071 17.158 1.00 92.75 501 ILE A C 1
ATOM 3652 O O . ILE A 1 501 ? -34.877 12.058 17.574 1.00 92.75 501 ILE A O 1
ATOM 3656 N N . THR A 1 502 ? -34.892 13.852 16.238 1.00 93.12 502 THR A N 1
ATOM 3657 C CA . THR A 1 502 ? -36.190 13.535 15.624 1.00 93.12 502 THR A CA 1
ATOM 3658 C C . THR A 1 502 ? -36.127 12.213 14.860 1.00 93.12 502 THR A C 1
ATOM 3660 O O . THR A 1 502 ? -37.026 11.385 15.008 1.00 93.12 502 THR A O 1
ATOM 3663 N N . ARG A 1 503 ? -35.036 11.958 14.124 1.00 94.00 503 ARG A N 1
ATOM 3664 C CA . ARG A 1 503 ? -34.823 10.686 13.426 1.00 94.00 503 ARG A CA 1
ATOM 3665 C C . ARG A 1 503 ? -34.684 9.504 14.390 1.00 94.00 503 ARG A C 1
ATOM 3667 O O . ARG A 1 503 ? -35.256 8.452 14.121 1.00 94.00 503 ARG A O 1
ATOM 3674 N N . LEU A 1 504 ? -34.038 9.688 15.546 1.00 93.31 504 LEU A N 1
ATOM 3675 C CA . LEU A 1 504 ? -33.937 8.650 16.586 1.00 93.31 504 LEU A CA 1
ATOM 3676 C C . LEU A 1 504 ? -35.298 8.172 17.117 1.00 93.31 504 LEU A C 1
ATOM 3678 O O . LEU A 1 504 ? -35.397 7.034 17.575 1.00 93.31 504 LEU A O 1
ATOM 3682 N N . LYS A 1 505 ? -36.340 9.015 17.072 1.00 92.00 505 LYS A N 1
ATOM 3683 C CA . LYS A 1 505 ? -37.695 8.655 17.537 1.00 92.00 505 LYS A CA 1
ATOM 3684 C C . LYS A 1 505 ? -38.389 7.644 16.632 1.00 92.00 505 LYS A C 1
ATOM 3686 O O . LYS A 1 505 ? -39.276 6.936 17.093 1.00 92.00 505 LYS A O 1
ATOM 3691 N N . VAL A 1 506 ? -38.028 7.642 15.352 1.00 91.19 506 VAL A N 1
ATOM 3692 C CA . VAL A 1 506 ? -38.663 6.827 14.307 1.00 91.19 506 VAL A CA 1
ATOM 3693 C C . VAL A 1 506 ? -37.730 5.745 13.764 1.00 91.19 506 VAL A C 1
ATOM 3695 O O . VAL A 1 506 ? -38.133 4.994 12.881 1.00 91.19 506 VAL A O 1
ATOM 3698 N N . CYS A 1 507 ? -36.480 5.675 14.238 1.00 89.25 507 CYS A N 1
ATOM 3699 C CA . CYS A 1 507 ? -35.551 4.634 13.824 1.00 89.25 507 CYS A CA 1
ATOM 3700 C C . CYS A 1 507 ? -35.802 3.343 14.618 1.00 89.25 507 CYS A C 1
ATOM 3702 O O . CYS A 1 507 ? -35.684 3.315 15.848 1.00 89.25 507 CYS A O 1
ATOM 3704 N N . ASP A 1 508 ? -36.085 2.267 13.892 1.00 84.12 508 ASP A N 1
ATOM 3705 C CA . ASP A 1 508 ? -36.265 0.922 14.451 1.00 84.12 508 ASP A CA 1
ATOM 3706 C C . ASP A 1 508 ? -35.054 0.009 14.184 1.00 84.12 508 ASP A C 1
ATOM 3708 O O . ASP A 1 508 ? -34.935 -1.047 14.797 1.00 84.12 508 ASP A O 1
ATOM 3712 N N . ASP A 1 509 ? -34.142 0.421 13.296 1.00 88.94 509 ASP A N 1
ATOM 3713 C CA . ASP A 1 509 ? -32.925 -0.319 12.952 1.00 88.94 509 ASP A CA 1
ATOM 3714 C C . ASP A 1 509 ? -31.730 0.109 13.820 1.00 88.94 509 ASP A C 1
ATOM 3716 O O . ASP A 1 509 ? -31.452 1.301 13.990 1.00 88.94 509 ASP A O 1
ATOM 3720 N N . ASP A 1 510 ? -30.997 -0.871 14.353 1.00 89.75 510 ASP A N 1
ATOM 3721 C CA . ASP A 1 510 ? -29.854 -0.628 15.238 1.00 89.75 510 ASP A CA 1
ATOM 3722 C C . ASP A 1 510 ? -28.640 -0.042 14.502 1.00 89.75 510 ASP A C 1
ATOM 3724 O O . ASP A 1 510 ? -27.887 0.742 15.090 1.00 89.75 510 ASP A O 1
ATOM 3728 N N . SER A 1 511 ? -28.449 -0.370 13.218 1.00 91.75 511 SER A N 1
ATOM 3729 C CA . SER A 1 511 ? -27.351 0.191 12.417 1.00 91.75 511 SER A CA 1
ATOM 3730 C C . SER A 1 511 ? -27.593 1.673 12.146 1.00 91.75 511 SER A C 1
ATOM 3732 O O . SER A 1 511 ? -26.695 2.492 12.340 1.00 91.75 511 SER A O 1
ATOM 3734 N N . GLU A 1 512 ? -28.824 2.035 11.779 1.00 94.31 512 GLU A N 1
ATOM 3735 C CA . GLU A 1 512 ? -29.240 3.425 11.616 1.00 94.31 512 GLU A CA 1
ATOM 3736 C C . GLU A 1 512 ? -29.143 4.200 12.936 1.00 94.31 512 GLU A C 1
ATOM 3738 O O . GLU A 1 512 ? -28.587 5.298 12.963 1.00 94.31 512 GLU A O 1
ATOM 3743 N N . ARG A 1 513 ? -29.606 3.618 14.052 1.00 95.00 513 ARG A N 1
ATOM 3744 C CA . ARG A 1 513 ? -29.473 4.228 15.384 1.00 95.00 513 ARG A CA 1
ATOM 3745 C C . ARG A 1 513 ? -28.017 4.559 15.695 1.00 95.00 513 ARG A C 1
ATOM 3747 O O . ARG A 1 513 ? -27.718 5.682 16.097 1.00 95.00 513 ARG A O 1
ATOM 3754 N N . LYS A 1 514 ? -27.113 3.605 15.470 1.00 94.06 514 LYS A N 1
ATOM 3755 C CA . LYS A 1 514 ? -25.678 3.797 15.682 1.00 94.06 514 LYS A CA 1
ATOM 3756 C C . LYS A 1 514 ? -25.107 4.896 14.783 1.00 94.06 514 LYS A C 1
ATOM 3758 O O . LYS A 1 514 ? -24.380 5.747 15.284 1.00 94.06 514 LYS A O 1
ATOM 3763 N N . ALA A 1 515 ? -25.475 4.929 13.502 1.00 95.56 515 ALA A N 1
ATOM 3764 C CA . ALA A 1 515 ? -25.042 5.980 12.582 1.00 95.56 515 ALA A CA 1
ATOM 3765 C C . ALA A 1 515 ? -25.515 7.377 13.034 1.00 95.56 515 ALA A C 1
ATOM 3767 O O . ALA A 1 515 ? -24.763 8.348 12.946 1.00 95.56 515 ALA A O 1
ATOM 3768 N N . ILE A 1 516 ? -26.723 7.486 13.601 1.00 97.06 516 ILE A N 1
ATOM 3769 C CA . ILE A 1 516 ? -27.203 8.740 14.196 1.00 97.06 516 ILE A CA 1
ATOM 3770 C C . ILE A 1 516 ? -26.389 9.117 15.443 1.00 97.06 516 ILE A C 1
ATOM 3772 O O . ILE A 1 516 ? -25.995 10.276 15.596 1.00 97.06 516 ILE A O 1
ATOM 3776 N N . GLU A 1 517 ? -26.118 8.157 16.333 1.00 95.38 517 GLU A N 1
ATOM 3777 C CA . GLU A 1 517 ? -25.271 8.374 17.512 1.00 95.38 517 GLU A CA 1
ATOM 3778 C C . GLU A 1 517 ? -23.856 8.839 17.107 1.00 95.38 517 GLU A C 1
ATOM 3780 O O . GLU A 1 517 ? -23.318 9.777 17.699 1.00 95.38 517 GLU A O 1
ATOM 3785 N N . ASP A 1 518 ? -23.270 8.241 16.066 1.00 95.31 518 ASP A N 1
ATOM 3786 C CA . ASP A 1 518 ? -21.971 8.622 15.503 1.00 95.31 518 ASP A CA 1
ATOM 3787 C C . ASP A 1 518 ? -21.980 10.051 14.941 1.00 95.31 518 ASP A C 1
ATOM 3789 O O . ASP A 1 518 ? -21.093 10.845 15.275 1.00 95.31 518 ASP A O 1
ATOM 3793 N N . ALA A 1 519 ? -23.010 10.417 14.172 1.00 96.75 519 ALA A N 1
ATOM 3794 C CA . ALA A 1 519 ? -23.170 11.769 13.642 1.00 96.75 519 ALA A CA 1
ATOM 3795 C C . ALA A 1 519 ? -23.297 12.818 14.762 1.00 96.75 519 ALA A C 1
ATOM 3797 O O . ALA A 1 519 ? -22.631 13.856 14.724 1.00 96.75 519 ALA A O 1
ATOM 3798 N N . LEU A 1 520 ? -24.081 12.532 15.811 1.00 95.56 520 LEU A N 1
ATOM 3799 C CA . LEU A 1 520 ? -24.203 13.403 16.987 1.00 95.56 520 LEU A CA 1
ATOM 3800 C C . LEU A 1 520 ? -22.850 13.606 17.684 1.00 95.56 520 LEU A C 1
ATOM 3802 O O . LEU A 1 520 ? -22.473 14.742 17.990 1.00 95.56 520 LEU A O 1
ATOM 3806 N N . VAL A 1 521 ? -22.097 12.525 17.911 1.00 93.44 521 VAL A N 1
ATOM 3807 C CA . VAL A 1 521 ? -20.763 12.594 18.527 1.00 93.44 521 VAL A CA 1
ATOM 3808 C C . VAL A 1 521 ? -19.806 13.418 17.663 1.00 93.44 521 VAL A C 1
ATOM 3810 O O . VAL A 1 521 ? -19.091 14.264 18.204 1.00 93.44 521 VAL A O 1
ATOM 3813 N N . ALA A 1 522 ? -19.800 13.215 16.343 1.00 94.75 522 ALA A N 1
ATOM 3814 C CA . ALA A 1 522 ? -18.931 13.937 15.414 1.00 94.75 522 ALA A CA 1
ATOM 3815 C C . ALA A 1 522 ? -19.213 15.450 15.409 1.00 94.75 522 ALA A C 1
ATOM 3817 O O . ALA A 1 522 ? -18.294 16.249 15.619 1.00 94.75 522 ALA A O 1
ATOM 3818 N N . ILE A 1 523 ? -20.487 15.846 15.280 1.00 93.75 523 ILE A N 1
ATOM 3819 C CA . ILE A 1 523 ? -20.923 17.252 15.308 1.00 93.75 523 ILE A CA 1
ATOM 3820 C C . ILE A 1 523 ? -20.497 17.925 16.614 1.00 93.75 523 ILE A C 1
ATOM 3822 O O . ILE A 1 523 ? -19.914 19.017 16.617 1.00 93.75 523 ILE A O 1
ATOM 3826 N N . VAL A 1 524 ? -20.754 17.264 17.746 1.00 91.12 524 VAL A N 1
ATOM 3827 C CA . VAL A 1 524 ? -20.374 17.802 19.050 1.00 91.12 524 VAL A CA 1
ATOM 3828 C C . VAL A 1 524 ? -18.861 17.919 19.147 1.00 91.12 524 VAL A C 1
ATOM 3830 O O . VAL A 1 524 ? -18.375 18.980 19.534 1.00 91.12 524 VAL A O 1
ATOM 3833 N N . ARG A 1 525 ? -18.097 16.880 18.785 1.00 89.75 525 ARG A N 1
ATOM 3834 C CA . ARG A 1 525 ? -16.627 16.860 18.881 1.00 89.75 525 ARG A CA 1
ATOM 3835 C C . ARG A 1 525 ? -15.957 17.954 18.051 1.00 89.75 525 ARG A C 1
ATOM 3837 O O . ARG A 1 525 ? -15.047 18.592 18.576 1.00 89.75 525 ARG A O 1
ATOM 3844 N N . ARG A 1 526 ? -16.450 18.226 16.839 1.00 91.31 526 ARG A N 1
ATOM 3845 C CA . ARG A 1 526 ? -15.962 19.315 15.973 1.00 91.31 526 ARG A CA 1
ATOM 3846 C C . ARG A 1 526 ? -16.317 20.709 16.497 1.00 91.31 526 ARG A C 1
ATOM 3848 O O . ARG A 1 526 ? -15.614 21.674 16.209 1.00 91.31 526 ARG A O 1
ATOM 3855 N N . THR A 1 527 ? -17.380 20.834 17.289 1.00 87.06 527 THR A N 1
ATOM 3856 C CA . THR A 1 527 ? -17.773 22.124 17.864 1.00 87.06 527 THR A CA 1
ATOM 3857 C C . THR A 1 527 ? -16.858 22.507 19.035 1.00 87.06 527 THR A C 1
ATOM 3859 O O . THR A 1 527 ? -16.680 21.694 19.950 1.00 87.06 527 THR A O 1
ATOM 3862 N N . PRO A 1 528 ? -16.314 23.742 19.071 1.00 83.38 528 PRO A N 1
ATOM 3863 C CA . PRO A 1 528 ? -15.495 24.215 20.183 1.00 83.38 528 PRO A CA 1
ATOM 3864 C C . PRO A 1 528 ? -16.180 24.045 21.554 1.00 83.38 528 PRO A C 1
ATOM 3866 O O . PRO A 1 528 ? -17.401 24.205 21.656 1.00 83.38 528 PRO A O 1
ATOM 3869 N N . PRO A 1 529 ? -15.424 23.757 22.632 1.00 77.62 529 PRO A N 1
ATOM 3870 C CA . PRO A 1 529 ? -15.977 23.687 23.981 1.00 77.62 529 PRO A CA 1
ATOM 3871 C C . PRO A 1 529 ? -16.667 25.004 24.357 1.00 77.62 529 PRO A C 1
ATOM 3873 O O . PRO A 1 529 ? -16.078 26.078 24.260 1.00 77.62 529 PRO A O 1
ATOM 3876 N N . GLY A 1 530 ? -17.915 24.925 24.810 1.00 74.44 530 GLY A N 1
ATOM 3877 C CA . GLY A 1 530 ? -18.698 26.091 25.197 1.00 74.44 530 GLY A CA 1
ATOM 3878 C C . GLY A 1 530 ? -19.965 25.695 25.943 1.00 74.44 530 GLY A C 1
ATOM 3879 O O . GLY A 1 530 ? -20.450 24.574 25.800 1.00 74.44 530 GLY A O 1
ATOM 3880 N N . ARG A 1 531 ? -20.516 26.639 26.715 1.00 67.06 531 ARG A N 1
ATOM 3881 C CA . ARG A 1 531 ? -21.657 26.437 27.631 1.00 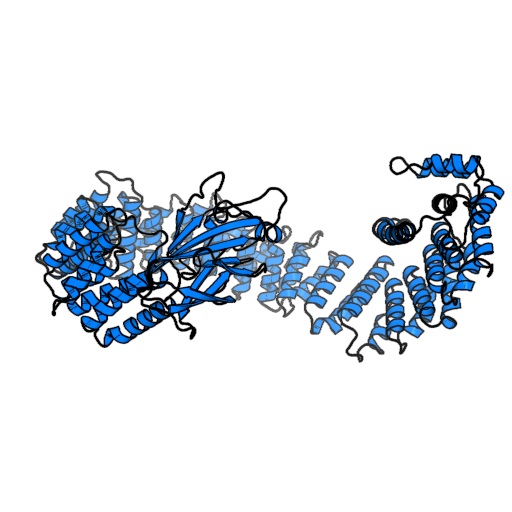67.06 531 ARG A CA 1
ATOM 3882 C C . ARG A 1 531 ? -22.913 25.841 26.977 1.00 67.06 531 ARG A C 1
ATOM 3884 O O . ARG A 1 531 ? -23.759 25.299 27.669 1.00 67.06 531 ARG A O 1
ATOM 3891 N N . PHE A 1 532 ? -23.057 25.964 25.660 1.00 75.38 532 PHE A N 1
ATOM 3892 C CA . PHE A 1 532 ? -24.251 25.527 24.929 1.00 75.38 532 PHE A CA 1
ATOM 3893 C C . PHE A 1 532 ? -24.000 24.335 24.001 1.00 75.38 532 PHE A C 1
ATOM 3895 O O . PHE A 1 532 ? -24.896 23.936 23.266 1.00 75.38 532 PHE A O 1
ATOM 3902 N N . ARG A 1 533 ? -22.794 23.755 24.032 1.00 83.62 533 ARG A N 1
ATOM 3903 C CA . ARG A 1 533 ? -22.381 22.678 23.124 1.00 83.62 533 ARG A CA 1
ATOM 3904 C C . ARG A 1 533 ? -23.231 21.416 23.273 1.00 83.62 533 ARG A C 1
ATOM 3906 O O . ARG A 1 533 ? -23.544 20.784 22.273 1.00 83.62 533 ARG A O 1
ATOM 3913 N N . LEU A 1 534 ? -23.587 21.059 24.507 1.00 84.81 534 LEU A N 1
ATOM 3914 C CA . LEU A 1 534 ? -24.390 19.869 24.804 1.00 84.81 534 LEU A CA 1
ATOM 3915 C C . LEU A 1 534 ? -25.865 20.186 25.034 1.00 84.81 534 LEU A C 1
ATOM 3917 O O . LEU A 1 534 ? -26.658 19.255 25.114 1.00 84.81 534 LEU A O 1
ATOM 3921 N N . LEU A 1 535 ? -26.243 21.469 25.099 1.00 84.75 535 LEU A N 1
ATOM 3922 C CA . LEU A 1 535 ? -27.588 21.891 25.493 1.00 84.75 535 LEU A CA 1
ATOM 3923 C C . LEU A 1 535 ? -28.707 21.222 24.672 1.00 84.75 535 LEU A C 1
ATOM 3925 O O . LEU A 1 535 ? -29.665 20.766 25.289 1.00 84.75 535 LEU A O 1
ATOM 3929 N N . PRO A 1 536 ? -28.622 21.096 23.332 1.00 84.56 536 PRO A N 1
ATOM 3930 C CA . PRO A 1 536 ? -29.677 20.419 22.574 1.00 84.56 536 PRO A CA 1
ATOM 3931 C C . PRO A 1 536 ? -29.831 18.936 22.941 1.00 84.56 536 PRO A C 1
ATOM 3933 O O . PRO A 1 536 ? -30.944 18.421 23.000 1.00 84.56 536 PRO A O 1
ATOM 3936 N N . ILE A 1 537 ? -28.717 18.257 23.229 1.00 87.50 537 ILE A N 1
ATOM 3937 C CA . ILE A 1 537 ? -28.685 16.831 23.575 1.00 87.50 537 ILE A CA 1
ATOM 3938 C C . ILE A 1 537 ? -29.150 16.621 25.022 1.00 87.50 537 ILE A C 1
ATOM 3940 O O . ILE A 1 537 ? -29.924 15.708 25.300 1.00 87.50 537 ILE A O 1
ATOM 3944 N N . THR A 1 538 ? -28.719 17.475 25.952 1.00 86.56 538 THR A N 1
ATOM 3945 C CA . THR A 1 538 ? -29.111 17.388 27.366 1.00 86.56 538 THR A CA 1
ATOM 3946 C C . THR A 1 538 ? -30.538 17.873 27.614 1.00 86.56 538 THR A C 1
ATOM 3948 O O . THR A 1 538 ? -31.182 17.375 28.532 1.00 86.56 538 THR A O 1
ATOM 3951 N N . ALA A 1 539 ? -31.079 18.777 26.792 1.00 85.44 539 ALA A N 1
ATOM 3952 C CA . ALA A 1 539 ? -32.499 19.132 26.831 1.00 85.44 539 ALA A CA 1
ATOM 3953 C C . ALA A 1 539 ? -33.384 17.935 26.444 1.00 85.44 539 ALA A C 1
ATOM 3955 O O . ALA A 1 539 ? -34.342 17.620 27.149 1.00 85.44 539 ALA A O 1
ATOM 3956 N N . ALA A 1 540 ? -33.006 17.201 25.391 1.00 86.62 540 ALA A N 1
ATOM 3957 C CA . ALA A 1 540 ? -33.734 16.015 24.943 1.00 86.62 540 ALA A CA 1
ATOM 3958 C C . ALA A 1 540 ? -33.757 14.880 25.988 1.00 86.62 540 ALA A C 1
ATOM 3960 O O . ALA A 1 540 ? -34.689 14.083 26.018 1.00 86.62 540 ALA A O 1
ATOM 3961 N N . TRP A 1 541 ? -32.790 14.824 26.910 1.00 87.69 541 TRP A N 1
ATOM 3962 C CA . TRP A 1 541 ? -32.806 13.847 28.006 1.00 87.69 541 TRP A CA 1
ATOM 3963 C C . TRP A 1 541 ? -34.065 13.934 28.892 1.00 87.69 541 TRP A C 1
ATOM 3965 O O . TRP A 1 541 ? -34.502 12.908 29.411 1.00 87.69 541 TRP A O 1
ATOM 3975 N N . GLN A 1 542 ? -34.643 15.126 29.074 1.00 81.00 542 GLN A N 1
ATOM 3976 C CA . GLN A 1 542 ? -35.780 15.336 29.982 1.00 81.00 542 GLN A CA 1
ATOM 3977 C C . GLN A 1 542 ? -37.139 15.028 29.342 1.00 81.00 542 GLN A C 1
ATOM 3979 O O . GLN A 1 542 ? -38.075 14.652 30.044 1.00 81.00 542 GLN A O 1
ATOM 3984 N N . GLU A 1 543 ? -37.260 15.206 28.027 1.00 82.56 543 GLU A N 1
ATOM 3985 C CA . GLU A 1 543 ? -38.557 15.236 27.335 1.00 82.56 543 GLU A CA 1
ATOM 3986 C C . GLU A 1 543 ? -38.818 13.993 26.468 1.00 82.56 543 GLU A C 1
ATOM 3988 O O . GLU A 1 543 ? -39.962 13.723 26.103 1.00 82.56 543 GLU A O 1
ATOM 3993 N N . GLU A 1 544 ? -37.777 13.220 26.144 1.00 90.88 544 GLU A N 1
ATOM 3994 C CA . GLU A 1 544 ? -37.856 12.125 25.174 1.00 90.88 544 GLU A CA 1
ATOM 3995 C C . GLU A 1 544 ? -38.152 10.745 25.796 1.00 90.88 544 GLU A C 1
ATOM 3997 O O . GLU A 1 544 ? -37.859 10.498 26.971 1.00 90.88 544 GLU A O 1
ATOM 4002 N N . PRO A 1 545 ? -38.710 9.793 25.019 1.00 89.88 545 PRO A N 1
ATOM 4003 C CA . PRO A 1 545 ? -38.980 8.444 25.504 1.00 89.88 545 PRO A CA 1
ATOM 4004 C C . PRO A 1 545 ? -37.690 7.656 25.771 1.00 89.88 545 PRO A C 1
ATOM 4006 O O . PRO A 1 545 ? -36.611 7.963 25.254 1.00 89.88 545 PRO A O 1
ATOM 4009 N N . ALA A 1 546 ? -37.818 6.583 26.555 1.00 89.50 546 ALA A N 1
ATOM 4010 C CA . ALA A 1 546 ? -36.690 5.793 27.041 1.00 89.50 546 ALA A CA 1
ATOM 4011 C C . ALA A 1 546 ? -35.693 5.329 25.944 1.00 89.50 546 ALA A C 1
ATOM 4013 O O . ALA A 1 546 ? -34.492 5.447 26.187 1.00 89.50 546 ALA A O 1
ATOM 4014 N N . PRO A 1 547 ? -36.102 4.882 24.731 1.00 90.81 547 PRO A N 1
ATOM 4015 C CA . PRO A 1 547 ? -35.144 4.452 23.697 1.00 90.81 547 PRO A CA 1
ATOM 4016 C C . PRO A 1 547 ? -34.245 5.585 23.174 1.00 90.81 547 PRO A C 1
ATOM 4018 O O . PRO A 1 547 ? -33.055 5.397 22.904 1.00 90.81 547 PRO A O 1
ATOM 4021 N N . VAL A 1 548 ? -34.801 6.794 23.067 1.00 92.38 548 VAL A N 1
ATOM 4022 C CA . VAL A 1 548 ? -34.058 7.990 22.648 1.00 92.38 548 VAL A CA 1
ATOM 4023 C C . VAL A 1 548 ? -33.138 8.445 23.778 1.00 92.38 548 VAL A C 1
ATOM 4025 O O . VAL A 1 548 ? -31.956 8.692 23.546 1.00 92.38 548 VAL A O 1
ATOM 4028 N N . ARG A 1 549 ? -33.637 8.453 25.020 1.00 93.62 549 ARG A N 1
ATOM 4029 C CA . ARG A 1 549 ? -32.839 8.720 26.227 1.00 93.62 549 ARG A CA 1
ATOM 4030 C C . ARG A 1 549 ? -31.655 7.755 26.374 1.00 93.62 549 ARG A C 1
ATOM 4032 O O . ARG A 1 549 ? -30.561 8.199 26.708 1.00 93.62 549 ARG A O 1
ATOM 4039 N N . ALA A 1 550 ? -31.828 6.471 26.056 1.00 93.31 550 ALA A N 1
ATOM 4040 C CA . ALA A 1 550 ? -30.740 5.489 26.030 1.00 93.31 550 ALA A CA 1
ATOM 4041 C C . ALA A 1 550 ? -29.658 5.846 24.992 1.00 93.31 550 ALA A C 1
ATOM 4043 O O . ALA A 1 550 ? -28.465 5.805 25.294 1.00 93.31 550 ALA A O 1
ATOM 4044 N N . SER A 1 551 ? -30.066 6.278 23.794 1.00 93.94 551 SER A N 1
ATOM 4045 C CA . SER A 1 551 ? -29.138 6.727 22.742 1.00 93.94 551 SER A CA 1
ATOM 4046 C C . SER A 1 551 ? -28.379 7.996 23.167 1.00 93.94 551 SER A C 1
ATOM 4048 O O . SER A 1 551 ? -27.168 8.097 22.980 1.00 93.94 551 SER A O 1
ATOM 4050 N N . ILE A 1 552 ? -29.060 8.935 23.837 1.00 93.81 552 ILE A N 1
ATOM 4051 C CA . ILE A 1 552 ? -28.445 10.140 24.423 1.00 93.81 552 ILE A CA 1
ATOM 4052 C C . ILE A 1 552 ? -27.374 9.768 25.456 1.00 93.81 552 ILE A C 1
ATOM 4054 O O . ILE A 1 552 ? -26.284 10.337 25.431 1.00 93.81 552 ILE A O 1
ATOM 4058 N N . VAL A 1 553 ? -27.642 8.796 26.334 1.00 93.69 553 VAL A N 1
ATOM 4059 C CA . VAL A 1 553 ? -26.664 8.314 27.325 1.00 93.69 553 VAL A CA 1
ATOM 4060 C C . VAL A 1 553 ? -25.415 7.748 26.642 1.00 93.69 553 VAL A C 1
ATOM 4062 O O . VAL A 1 553 ? -24.304 8.101 27.040 1.00 93.69 553 VAL A O 1
ATOM 4065 N N . ARG A 1 554 ? -25.568 6.940 25.583 1.00 93.69 554 ARG A N 1
ATOM 4066 C CA . ARG A 1 554 ? -24.430 6.405 24.812 1.00 93.69 554 ARG A CA 1
ATOM 4067 C C . ARG A 1 554 ? -23.613 7.506 24.132 1.00 93.69 554 ARG A C 1
ATOM 4069 O O . ARG A 1 554 ? -22.385 7.512 24.233 1.00 93.69 554 ARG A O 1
ATOM 4076 N N . VAL A 1 555 ? -24.280 8.478 23.508 1.00 93.12 555 VAL A N 1
ATOM 4077 C CA . VAL A 1 555 ? -23.637 9.652 22.888 1.00 93.12 555 VAL A CA 1
ATOM 4078 C C . VAL A 1 555 ? -22.851 10.460 23.924 1.00 93.12 555 VAL A C 1
ATOM 4080 O O . VAL A 1 555 ? -21.672 10.752 23.719 1.00 93.12 555 VAL A O 1
ATOM 4083 N N . LEU A 1 556 ? -23.464 10.777 25.068 1.00 90.12 556 LEU A N 1
ATOM 4084 C CA . LEU A 1 556 ? -22.826 11.542 26.141 1.00 90.12 556 LEU A CA 1
ATOM 4085 C C . LEU A 1 556 ? -21.652 10.789 26.775 1.00 90.12 556 LEU A C 1
ATOM 4087 O O . LEU A 1 556 ? -20.618 11.403 27.038 1.00 90.12 556 LEU A O 1
ATOM 4091 N N . GLY A 1 557 ? -21.756 9.467 26.934 1.00 88.62 557 GLY A N 1
ATOM 4092 C CA . GLY A 1 557 ? -20.655 8.622 27.399 1.00 88.62 557 GLY A CA 1
ATOM 4093 C C . GLY A 1 557 ? -19.413 8.690 26.511 1.00 88.62 557 GLY A C 1
ATOM 4094 O O . GLY A 1 557 ? -18.291 8.690 27.007 1.00 88.62 557 GLY A O 1
ATOM 4095 N N . ARG A 1 558 ? -19.601 8.827 25.194 1.00 88.50 558 ARG A N 1
ATOM 4096 C CA . ARG A 1 558 ? -18.499 8.990 24.231 1.00 88.50 558 ARG A CA 1
ATOM 4097 C C . ARG A 1 558 ? -17.944 10.413 24.192 1.00 88.50 558 ARG A C 1
ATOM 4099 O O . ARG A 1 558 ? -16.802 10.608 23.772 1.00 88.50 558 ARG A O 1
ATOM 4106 N N . ILE A 1 559 ? -18.727 11.418 24.577 1.00 86.56 559 ILE A N 1
ATOM 4107 C CA . ILE A 1 559 ? -18.285 12.820 24.591 1.00 86.56 559 ILE A CA 1
ATOM 4108 C C . ILE A 1 559 ? -17.535 13.157 25.886 1.00 86.56 559 ILE A C 1
ATOM 4110 O O . ILE A 1 559 ? -16.507 13.831 25.826 1.00 86.56 559 ILE A O 1
ATOM 4114 N N . GLY A 1 560 ? -18.022 12.678 27.032 1.00 82.62 560 GLY A N 1
ATOM 4115 C CA . GLY A 1 560 ? -17.475 13.013 28.346 1.00 82.62 560 GLY A CA 1
ATOM 4116 C C . GLY A 1 560 ? -17.817 14.438 28.806 1.00 82.62 560 GLY A C 1
ATOM 4117 O O . GLY A 1 560 ? -18.643 15.135 28.217 1.00 82.62 560 GLY A O 1
ATOM 4118 N N . GLY A 1 561 ? -17.183 14.883 29.893 1.00 81.94 561 GLY A N 1
ATOM 4119 C CA . GLY A 1 561 ? -17.483 16.171 30.541 1.00 81.94 561 GLY A CA 1
ATOM 4120 C C . GLY A 1 561 ? -18.472 16.098 31.715 1.00 81.94 561 GLY A C 1
ATOM 4121 O O . GLY A 1 561 ? -19.075 15.066 31.993 1.00 81.94 561 GLY A O 1
ATOM 4122 N N . THR A 1 562 ? -18.611 17.202 32.454 1.00 83.38 562 THR A N 1
ATOM 4123 C CA . THR A 1 562 ? -19.414 17.263 33.692 1.00 83.38 562 THR A CA 1
ATOM 4124 C C . THR A 1 562 ? -20.907 17.081 33.436 1.00 83.38 562 THR A C 1
ATOM 4126 O O . THR A 1 562 ? -21.540 16.272 34.101 1.00 83.38 562 THR A O 1
ATOM 4129 N N . GLU A 1 563 ? -21.452 17.764 32.429 1.00 84.00 563 GLU A N 1
ATOM 4130 C CA . GLU A 1 563 ? -22.874 17.680 32.061 1.00 84.00 563 GLU A CA 1
ATOM 4131 C C . GLU A 1 563 ? -23.251 16.262 31.589 1.00 84.00 563 GLU A C 1
ATOM 4133 O O . GLU A 1 563 ? -24.301 15.737 31.953 1.00 84.00 563 GLU A O 1
ATOM 4138 N N . ALA A 1 564 ? -22.363 15.598 30.838 1.00 87.06 564 ALA A N 1
ATOM 4139 C CA . ALA A 1 564 ? -22.536 14.201 30.440 1.00 87.06 564 ALA A CA 1
ATOM 4140 C C . ALA A 1 564 ? -22.570 13.260 31.656 1.00 87.06 564 ALA A C 1
ATOM 4142 O O . ALA A 1 564 ? -23.422 12.376 31.735 1.00 87.06 564 ALA A O 1
ATOM 4143 N N . MET A 1 565 ? -21.676 13.478 32.626 1.00 87.00 565 MET A N 1
ATOM 4144 C CA . MET A 1 565 ? -21.616 12.687 33.858 1.00 87.00 565 MET A CA 1
ATOM 4145 C C . MET A 1 565 ? -22.858 12.864 34.736 1.00 87.00 565 MET A C 1
ATOM 4147 O O . MET A 1 565 ? -23.313 11.888 35.326 1.00 87.00 565 MET A O 1
ATOM 4151 N N . GLU A 1 566 ? -23.431 14.067 34.807 1.00 87.69 566 GLU A N 1
ATOM 4152 C CA . GLU A 1 566 ? -24.687 14.316 35.528 1.00 87.69 566 GLU A CA 1
ATOM 4153 C C . GLU A 1 566 ? -25.848 13.513 34.924 1.00 87.69 566 GLU A C 1
ATOM 4155 O O . GLU A 1 566 ? -26.582 12.836 35.650 1.00 87.69 566 GLU A O 1
ATOM 4160 N N . VAL A 1 567 ? -25.971 13.513 33.591 1.00 90.19 567 VAL A N 1
ATOM 4161 C CA . VAL A 1 567 ? -26.995 12.730 32.881 1.00 90.19 567 VAL A CA 1
ATOM 4162 C C . VAL A 1 567 ? -26.784 11.230 33.081 1.00 90.19 567 VAL A C 1
ATOM 4164 O O . VAL A 1 567 ? -27.726 10.524 33.444 1.00 90.19 567 VAL A O 1
ATOM 4167 N N . MET A 1 568 ? -25.554 10.734 32.913 1.00 91.06 568 MET A N 1
ATOM 4168 C CA . MET A 1 568 ? -25.233 9.324 33.160 1.00 91.06 568 MET A CA 1
ATOM 4169 C C . MET A 1 568 ? -25.500 8.922 34.617 1.00 91.06 568 MET A C 1
ATOM 4171 O O . MET A 1 568 ? -26.004 7.830 34.865 1.00 91.06 568 MET A O 1
ATOM 4175 N N . GLY A 1 569 ? -25.215 9.805 35.579 1.00 89.94 569 GLY A N 1
ATOM 4176 C CA . GLY A 1 569 ? -25.527 9.625 36.998 1.00 89.94 569 GLY A CA 1
ATOM 4177 C C . GLY A 1 569 ? -27.018 9.422 37.244 1.00 89.94 569 GLY A C 1
ATOM 4178 O O . GLY A 1 569 ? -27.406 8.469 37.917 1.00 89.94 569 GLY A O 1
ATOM 4179 N N . SER A 1 570 ? -27.851 10.276 36.643 1.00 90.75 570 SER A N 1
ATOM 4180 C CA . SER A 1 570 ? -29.310 10.154 36.715 1.00 90.75 570 SER A CA 1
ATOM 4181 C C . SER A 1 570 ? -29.830 8.894 36.019 1.00 90.75 570 SER A C 1
ATOM 4183 O O . SER A 1 570 ? -30.757 8.268 36.523 1.00 90.75 570 SER A O 1
ATOM 4185 N N . ALA A 1 571 ? -29.260 8.515 34.872 1.00 92.81 571 ALA A N 1
ATOM 4186 C CA . ALA A 1 571 ? -29.648 7.311 34.137 1.00 92.81 571 ALA A CA 1
ATOM 4187 C C . ALA A 1 571 ? -29.302 6.025 34.905 1.00 92.81 571 ALA A C 1
ATOM 4189 O O . ALA A 1 571 ? -30.048 5.051 34.871 1.00 92.81 571 ALA A O 1
ATOM 4190 N N . ALA A 1 572 ? -28.187 6.037 35.639 1.00 91.81 572 ALA A N 1
ATOM 4191 C CA . ALA A 1 572 ? -27.688 4.892 36.390 1.00 91.81 572 ALA A CA 1
ATOM 4192 C C . ALA A 1 572 ? -28.550 4.520 37.606 1.00 91.81 572 ALA A C 1
ATOM 4194 O O . ALA A 1 572 ? -28.399 3.424 38.141 1.00 91.81 572 ALA A O 1
ATOM 4195 N N . THR A 1 573 ? -29.412 5.426 38.071 1.00 91.69 573 THR A N 1
ATOM 4196 C CA . THR A 1 573 ? -30.344 5.205 39.188 1.00 91.69 573 THR A CA 1
ATOM 4197 C C . THR A 1 573 ? -31.809 5.233 38.752 1.00 91.69 573 THR A C 1
ATOM 4199 O O . THR A 1 573 ? -32.701 5.153 39.598 1.00 91.69 573 THR A O 1
ATOM 4202 N N . ASP A 1 574 ? -32.074 5.329 37.444 1.00 92.81 574 ASP A N 1
ATOM 4203 C CA . ASP A 1 574 ? -33.429 5.319 36.900 1.00 92.81 574 ASP A CA 1
ATOM 4204 C C . ASP A 1 574 ? -34.080 3.941 37.105 1.00 92.81 574 ASP A C 1
ATOM 4206 O O . ASP A 1 574 ? -33.413 2.902 37.142 1.00 92.81 574 ASP A O 1
ATOM 4210 N N . SER A 1 575 ? -35.404 3.927 37.241 1.00 89.56 575 SER A N 1
ATOM 4211 C CA . SER A 1 575 ? -36.202 2.706 37.355 1.00 89.56 575 SER A CA 1
ATOM 4212 C C . SER A 1 575 ? -36.198 1.864 36.074 1.00 89.56 575 SER A C 1
ATOM 4214 O O . SER A 1 575 ? -36.277 0.634 36.160 1.00 89.56 575 SER A O 1
ATOM 4216 N N . ASP A 1 576 ? -36.036 2.489 34.904 1.00 91.00 576 ASP A N 1
ATOM 4217 C CA . ASP A 1 576 ? -35.998 1.795 33.615 1.00 91.00 576 ASP A CA 1
ATOM 4218 C C . ASP A 1 576 ? -34.664 1.051 33.412 1.00 91.00 576 ASP A C 1
ATOM 4220 O O . ASP A 1 576 ? -33.579 1.636 33.451 1.00 91.00 576 ASP A O 1
ATOM 4224 N N . ALA A 1 577 ? -34.742 -0.263 33.186 1.00 91.00 577 ALA A N 1
ATOM 4225 C CA . ALA A 1 577 ? -33.572 -1.114 32.985 1.00 91.00 577 ALA A CA 1
ATOM 4226 C C . ALA A 1 577 ? -32.782 -0.756 31.719 1.00 91.00 577 ALA A C 1
ATOM 4228 O O . ALA A 1 577 ? -31.557 -0.852 31.735 1.00 91.00 577 ALA A O 1
ATOM 4229 N N . MET A 1 578 ? -33.451 -0.284 30.664 1.00 91.56 578 MET A N 1
ATOM 4230 C CA . MET A 1 578 ? -32.799 0.070 29.402 1.00 91.56 578 MET A CA 1
ATOM 4231 C C . MET A 1 578 ? -31.863 1.274 29.556 1.00 91.56 578 MET A C 1
ATOM 4233 O O . MET A 1 578 ? -30.822 1.354 28.908 1.00 91.56 578 MET A O 1
ATOM 4237 N N . LEU A 1 579 ? -32.203 2.215 30.441 1.00 93.31 579 LEU A N 1
ATOM 4238 C CA . LEU A 1 579 ? -31.351 3.372 30.723 1.00 93.31 579 LEU A CA 1
ATOM 4239 C C . LEU A 1 579 ? -30.108 2.973 31.518 1.00 93.31 579 LEU A C 1
ATOM 4241 O O . LEU A 1 579 ? -29.014 3.457 31.228 1.00 93.31 579 LEU A O 1
ATOM 4245 N N . ARG A 1 580 ? -30.255 2.048 32.473 1.00 94.19 580 ARG A N 1
ATOM 4246 C CA . ARG A 1 580 ? -29.114 1.489 33.210 1.00 94.19 580 ARG A CA 1
ATOM 4247 C C . ARG A 1 580 ? -28.202 0.670 32.293 1.00 94.19 580 ARG A C 1
ATOM 4249 O O . ARG A 1 580 ? -26.984 0.783 32.403 1.00 94.19 580 ARG A O 1
ATOM 4256 N N . GLU A 1 581 ? -28.765 -0.079 31.347 1.00 93.31 581 GLU A N 1
ATOM 4257 C CA . GLU A 1 581 ? -28.007 -0.795 30.311 1.00 93.31 581 GLU A CA 1
ATOM 4258 C C . GLU A 1 581 ? -27.238 0.167 29.392 1.00 93.31 581 GLU A C 1
ATOM 4260 O O . GLU A 1 581 ? -26.042 -0.013 29.177 1.00 93.31 581 GLU A O 1
ATOM 4265 N N . ALA A 1 582 ? -27.857 1.269 28.961 1.00 93.50 582 ALA A N 1
ATOM 4266 C CA . ALA A 1 582 ? -27.163 2.297 28.185 1.00 93.50 582 ALA A CA 1
ATOM 4267 C C . ALA A 1 582 ? -25.978 2.925 28.945 1.00 93.50 582 ALA A C 1
ATOM 4269 O O . ALA A 1 582 ? -24.955 3.250 28.338 1.00 93.50 582 ALA A O 1
ATOM 4270 N N . VAL A 1 583 ? -26.077 3.071 30.274 1.00 94.81 583 VAL A N 1
ATOM 4271 C CA . VAL A 1 583 ? -24.943 3.498 31.114 1.00 94.81 583 VAL A CA 1
ATOM 4272 C C . VAL A 1 583 ? -23.843 2.438 31.133 1.00 94.81 583 VAL A C 1
ATOM 4274 O O . VAL A 1 583 ? -22.666 2.785 31.038 1.00 94.81 583 VAL A O 1
ATOM 4277 N N . VAL A 1 584 ? -24.198 1.155 31.235 1.00 93.94 584 VAL A N 1
ATOM 4278 C CA . VAL A 1 584 ? -23.231 0.049 31.160 1.00 93.94 584 VAL A CA 1
ATOM 4279 C C . VAL A 1 584 ? -22.470 0.081 29.835 1.00 93.94 584 VAL A C 1
ATOM 4281 O O . VAL A 1 584 ? -21.239 -0.017 29.855 1.00 93.94 584 VAL A O 1
ATOM 4284 N N . ASP A 1 585 ? -23.163 0.282 28.714 1.00 91.31 585 ASP A N 1
ATOM 4285 C CA . ASP A 1 585 ? -22.551 0.412 27.388 1.00 91.31 585 ASP A CA 1
ATOM 4286 C C . ASP A 1 585 ? -21.607 1.616 27.321 1.00 91.31 585 ASP A C 1
ATOM 4288 O O . ASP A 1 585 ? -20.439 1.480 26.948 1.00 91.31 585 ASP A O 1
ATOM 4292 N N . ALA A 1 586 ? -22.090 2.782 27.755 1.00 92.19 586 ALA A N 1
ATOM 4293 C CA . ALA A 1 586 ? -21.333 4.028 27.779 1.00 92.19 586 ALA A CA 1
ATOM 4294 C C . ALA A 1 586 ? -20.039 3.913 28.605 1.00 92.19 586 ALA A C 1
ATOM 4296 O O . ALA A 1 586 ? -18.968 4.317 28.154 1.00 92.19 586 ALA A O 1
ATOM 4297 N N . ILE A 1 587 ? -20.111 3.319 29.800 1.00 91.75 587 ILE A N 1
ATOM 4298 C CA . ILE A 1 587 ? -18.942 3.079 30.659 1.00 91.75 587 ILE A CA 1
ATOM 4299 C C . ILE A 1 587 ? -18.005 2.043 30.025 1.00 91.75 587 ILE A C 1
ATOM 4301 O O . ILE A 1 587 ? -16.781 2.175 30.089 1.00 91.75 587 ILE A O 1
ATOM 4305 N N . SER A 1 588 ? -18.561 0.999 29.408 1.00 89.38 588 SER A N 1
ATOM 4306 C CA . SER A 1 588 ? -17.774 -0.076 28.801 1.00 89.38 588 SER A CA 1
ATOM 4307 C C . SER A 1 588 ? -16.950 0.412 27.611 1.00 89.38 588 SER A C 1
ATOM 4309 O O . SER A 1 588 ? -15.815 -0.042 27.462 1.00 89.38 588 SER A O 1
ATOM 4311 N N . GLN A 1 589 ? -17.482 1.355 26.831 1.00 86.81 589 GLN A N 1
ATOM 4312 C CA . GLN A 1 589 ? -16.832 1.981 25.674 1.00 86.81 589 GLN A CA 1
ATOM 4313 C C . GLN A 1 589 ? -15.983 3.215 26.039 1.00 86.81 589 GLN A C 1
ATOM 4315 O O . GLN A 1 589 ? -15.495 3.914 25.155 1.00 86.81 589 GLN A O 1
ATOM 4320 N N . TRP A 1 590 ? -15.791 3.512 27.329 1.00 85.88 590 TRP A N 1
ATOM 4321 C CA . TRP A 1 590 ? -15.020 4.679 27.753 1.00 85.88 590 TRP A CA 1
ATOM 4322 C C . TRP A 1 590 ? -13.514 4.501 27.512 1.00 85.88 590 TRP A C 1
ATOM 4324 O O . TRP A 1 590 ? -12.887 3.587 28.057 1.00 85.88 590 TRP A O 1
ATOM 4334 N N . GLU A 1 591 ? -12.917 5.425 26.757 1.00 82.38 591 GLU A N 1
ATOM 4335 C CA . GLU A 1 591 ? -11.499 5.370 26.360 1.00 82.38 591 GLU A CA 1
ATOM 4336 C C . GLU A 1 591 ? -10.619 6.434 27.042 1.00 82.38 591 GLU A C 1
ATOM 4338 O O . GLU A 1 591 ? -9.404 6.268 27.149 1.00 82.38 591 GLU A O 1
ATOM 4343 N N . SER A 1 592 ? -11.202 7.537 27.529 1.00 82.12 592 SER A N 1
ATOM 4344 C CA . SER A 1 592 ? -10.426 8.674 28.044 1.00 82.12 592 SER A CA 1
ATOM 4345 C C . SER A 1 592 ? -9.850 8.411 29.441 1.00 82.12 592 SER A C 1
ATOM 4347 O O . SER A 1 592 ? -10.551 8.513 30.453 1.00 82.12 592 SER A O 1
ATOM 4349 N N . VAL A 1 593 ? -8.538 8.159 29.502 1.00 81.19 593 VAL A N 1
ATOM 4350 C CA . VAL A 1 593 ? -7.774 7.975 30.753 1.00 81.19 593 VAL A CA 1
ATOM 4351 C C . VAL A 1 593 ? -7.777 9.239 31.623 1.00 81.19 593 VAL A C 1
ATOM 4353 O O . VAL A 1 593 ? -7.851 9.142 32.849 1.00 81.19 593 VAL A O 1
ATOM 4356 N N . ALA A 1 594 ? -7.737 10.427 31.009 1.00 75.88 594 ALA A N 1
ATOM 4357 C CA . ALA A 1 594 ? -7.703 11.706 31.724 1.00 75.88 594 ALA A CA 1
ATOM 4358 C C . ALA A 1 594 ? -8.976 11.948 32.553 1.00 75.88 594 ALA A C 1
ATOM 4360 O O . ALA A 1 594 ? -8.921 12.539 33.631 1.00 75.88 594 ALA A O 1
ATOM 4361 N N . GLU A 1 595 ? -10.119 11.450 32.077 1.00 74.56 595 GLU A N 1
ATOM 4362 C CA . GLU A 1 595 ? -11.416 11.623 32.736 1.00 74.56 595 GLU A CA 1
ATOM 4363 C C . GLU A 1 595 ? -11.862 10.388 33.535 1.00 74.56 595 GLU A C 1
ATOM 4365 O O . GLU A 1 595 ? -12.887 10.428 34.214 1.00 74.56 595 GLU A O 1
ATOM 4370 N N . ALA A 1 596 ? -11.061 9.316 33.546 1.00 71.25 596 ALA A N 1
ATOM 4371 C CA . ALA A 1 596 ? -11.371 8.056 34.226 1.00 71.25 596 ALA A CA 1
ATOM 4372 C C . ALA A 1 596 ? -11.605 8.199 35.741 1.00 71.25 596 ALA A C 1
ATOM 4374 O O . ALA A 1 596 ? -12.233 7.343 36.363 1.00 71.25 596 ALA A O 1
ATOM 4375 N N . GLY A 1 597 ? -11.113 9.279 36.361 1.00 75.50 597 GLY A N 1
ATOM 4376 C CA . GLY A 1 597 ? -11.423 9.625 37.751 1.00 75.50 597 GLY A CA 1
ATOM 4377 C C . GLY A 1 597 ? -12.927 9.728 38.016 1.00 75.50 597 GLY A C 1
ATOM 4378 O O . GLY A 1 597 ? -13.383 9.239 39.049 1.00 75.50 597 GLY A O 1
ATOM 4379 N N . ARG A 1 598 ? -13.688 10.266 37.054 1.00 79.50 598 ARG A N 1
ATOM 4380 C CA . ARG A 1 598 ? -15.133 10.512 37.163 1.00 79.50 598 ARG A CA 1
ATOM 4381 C C . ARG A 1 598 ? -15.958 9.224 37.163 1.00 79.50 598 ARG A C 1
ATOM 4383 O O . ARG 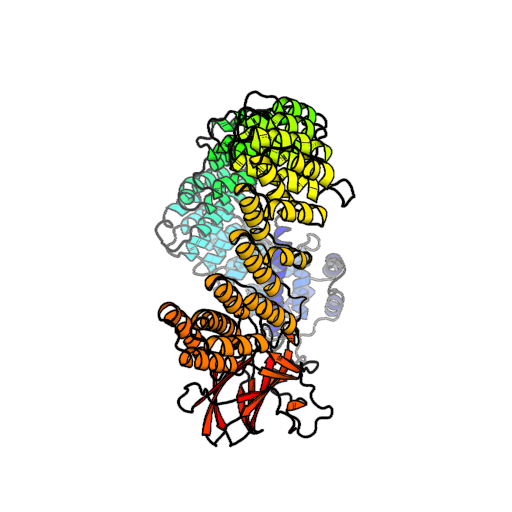A 1 598 ? -17.003 9.167 37.792 1.00 79.50 598 ARG A O 1
ATOM 4390 N N . LEU A 1 599 ? -15.451 8.152 36.550 1.00 84.75 599 LEU A N 1
ATOM 4391 C CA . LEU A 1 599 ? -16.110 6.841 36.576 1.00 84.75 599 LEU A CA 1
ATOM 4392 C C . LEU A 1 599 ? -16.111 6.186 37.966 1.00 84.75 599 LEU A C 1
ATOM 4394 O O . LEU A 1 599 ? -16.860 5.238 38.199 1.00 84.75 599 LEU A O 1
ATOM 4398 N N . SER A 1 600 ? -15.288 6.682 38.898 1.00 83.50 600 SER A N 1
ATOM 4399 C CA . SER A 1 600 ? -15.196 6.119 40.251 1.00 83.50 600 SER A CA 1
ATOM 4400 C C . SER A 1 600 ? -16.503 6.277 41.036 1.00 83.50 600 SER A C 1
ATOM 4402 O O . SER A 1 600 ? -16.779 5.464 41.917 1.00 83.50 600 SER A O 1
ATOM 4404 N N . ASP A 1 601 ? -17.328 7.268 40.688 1.00 84.25 601 ASP A N 1
ATOM 4405 C CA . ASP A 1 601 ? -18.621 7.508 41.335 1.00 84.25 601 ASP A CA 1
ATOM 4406 C C . ASP A 1 601 ? -19.609 6.358 41.061 1.00 84.25 601 ASP A C 1
ATOM 4408 O O . ASP A 1 601 ? -20.370 5.958 41.943 1.00 84.25 601 ASP A O 1
ATOM 4412 N N . PHE A 1 602 ? -19.521 5.726 39.884 1.00 90.31 602 PHE A N 1
ATOM 4413 C CA . PHE A 1 602 ? -20.362 4.583 39.510 1.00 90.31 602 PHE A CA 1
ATOM 4414 C C . PHE A 1 602 ? -19.947 3.265 40.174 1.00 90.31 602 PHE A C 1
ATOM 4416 O O . PHE A 1 602 ? -20.753 2.340 40.257 1.00 90.31 602 PHE A O 1
ATOM 4423 N N . VAL A 1 603 ? -18.729 3.170 40.722 1.00 90.12 603 VAL A N 1
ATOM 4424 C CA . VAL A 1 603 ? -18.265 1.967 41.442 1.00 90.12 603 VAL A CA 1
ATOM 4425 C C . VAL A 1 603 ? -19.108 1.709 42.694 1.00 90.12 603 VAL A C 1
ATOM 4427 O O . VAL A 1 603 ? -19.147 0.592 43.191 1.00 90.12 603 VAL A O 1
ATOM 4430 N N . ARG A 1 604 ? -19.823 2.704 43.223 1.00 88.38 604 ARG A N 1
ATOM 4431 C CA . ARG A 1 604 ? -20.700 2.519 44.391 1.00 88.38 604 ARG A CA 1
ATOM 4432 C C . ARG A 1 604 ? -22.178 2.355 44.042 1.00 88.38 604 ARG A C 1
ATOM 4434 O O . ARG A 1 604 ? -22.977 2.261 44.966 1.00 88.38 604 ARG A O 1
ATOM 4441 N N . ASN A 1 605 ? -22.535 2.291 42.758 1.00 90.69 605 ASN A N 1
ATOM 4442 C CA . ASN A 1 605 ? -23.926 2.178 42.324 1.00 90.69 605 ASN A CA 1
ATOM 4443 C C . ASN A 1 605 ? -24.593 0.890 42.859 1.00 90.69 605 ASN A C 1
ATOM 4445 O O . ASN A 1 605 ? -23.939 -0.143 43.034 1.00 90.69 605 ASN A O 1
ATOM 4449 N N . ASP A 1 606 ? -25.887 0.960 43.169 1.00 89.00 606 ASP A N 1
ATOM 4450 C CA . ASP A 1 606 ? -26.656 -0.169 43.700 1.00 89.00 606 ASP A CA 1
ATOM 4451 C C . ASP A 1 606 ? -26.981 -1.213 42.621 1.00 89.00 606 ASP A C 1
ATOM 4453 O O . ASP A 1 606 ? -27.013 -2.410 42.918 1.00 89.00 606 ASP A O 1
ATOM 4457 N N . ASP A 1 607 ? -27.139 -0.789 41.363 1.00 91.69 607 ASP A N 1
ATOM 4458 C CA . ASP A 1 607 ? -27.284 -1.688 40.225 1.00 91.69 607 ASP A CA 1
ATOM 4459 C C . ASP A 1 607 ? -25.966 -2.435 39.963 1.00 91.69 607 ASP A C 1
ATOM 4461 O O . ASP A 1 607 ? -24.904 -1.852 39.723 1.00 91.69 607 ASP A O 1
ATOM 4465 N N . LEU A 1 608 ? -26.035 -3.768 40.026 1.00 90.69 608 LEU A N 1
ATOM 4466 C CA . LEU A 1 608 ? -24.859 -4.629 39.923 1.00 90.69 608 LEU A CA 1
ATOM 4467 C C . LEU A 1 608 ? -24.231 -4.620 38.523 1.00 90.69 608 LEU A C 1
ATOM 4469 O O . LEU A 1 608 ? -23.028 -4.853 38.417 1.00 90.69 608 LEU A O 1
ATOM 4473 N N . ALA A 1 609 ? -25.000 -4.359 37.461 1.00 91.00 609 ALA A N 1
ATOM 4474 C CA . ALA A 1 609 ? -24.458 -4.285 36.108 1.00 91.00 609 ALA A CA 1
ATOM 4475 C C . ALA A 1 609 ? -23.662 -2.985 35.920 1.00 91.00 609 ALA A C 1
ATOM 4477 O O . ALA A 1 609 ? -22.522 -3.032 35.449 1.00 91.00 609 ALA A O 1
ATOM 4478 N N . VAL A 1 610 ? -24.209 -1.852 36.381 1.00 92.69 610 VAL A N 1
ATOM 4479 C CA . VAL A 1 610 ? -23.511 -0.552 36.380 1.00 92.69 610 VAL A CA 1
ATOM 4480 C C . VAL A 1 610 ? -22.239 -0.618 37.230 1.00 92.69 610 VAL A C 1
ATOM 4482 O O . VAL A 1 610 ? -21.169 -0.206 36.774 1.00 92.69 610 VAL A O 1
ATOM 4485 N N . HIS A 1 611 ? -22.326 -1.200 38.430 1.00 93.62 611 HIS A N 1
ATOM 4486 C CA . HIS A 1 611 ? -21.175 -1.439 39.303 1.00 93.62 611 HIS A CA 1
ATOM 4487 C C . HIS A 1 611 ? -20.069 -2.232 38.590 1.00 93.62 611 HIS A C 1
ATOM 4489 O O . HIS A 1 611 ? -18.922 -1.781 38.527 1.00 93.62 611 HIS A O 1
ATOM 4495 N N . ALA A 1 612 ? -20.407 -3.389 38.011 1.00 92.00 612 ALA A N 1
ATOM 4496 C CA . ALA A 1 612 ? -19.441 -4.256 37.342 1.00 92.00 612 ALA A CA 1
ATOM 4497 C C . ALA A 1 612 ? -18.777 -3.565 36.136 1.00 92.00 612 ALA A C 1
ATOM 4499 O O . ALA A 1 612 ? -17.565 -3.696 35.932 1.00 92.00 612 ALA A O 1
ATOM 4500 N N . ALA A 1 613 ? -19.547 -2.803 35.352 1.00 92.00 613 ALA A N 1
ATOM 4501 C CA . ALA A 1 613 ? -19.031 -2.019 34.233 1.00 92.00 613 ALA A CA 1
ATOM 4502 C C . ALA A 1 613 ? -18.031 -0.954 34.705 1.00 92.00 613 ALA A C 1
ATOM 4504 O O . ALA A 1 613 ? -16.924 -0.864 34.165 1.00 92.00 613 ALA A O 1
ATOM 4505 N N . ALA A 1 614 ? -18.375 -0.212 35.763 1.00 92.69 614 ALA A N 1
ATOM 4506 C CA . ALA A 1 614 ? -17.514 0.806 36.358 1.00 92.69 614 ALA A CA 1
ATOM 4507 C C . ALA A 1 614 ? -16.218 0.211 36.920 1.00 92.69 614 ALA A C 1
ATOM 4509 O O . ALA A 1 614 ? -15.138 0.738 36.653 1.00 92.69 614 ALA A O 1
ATOM 4510 N N . VAL A 1 615 ? -16.294 -0.922 37.628 1.00 93.25 615 VAL A N 1
ATOM 4511 C CA . VAL A 1 615 ? -15.110 -1.636 38.134 1.00 93.25 615 VAL A CA 1
ATOM 4512 C C . VAL A 1 615 ? -14.176 -2.012 36.985 1.00 93.25 615 VAL A C 1
ATOM 4514 O O . VAL A 1 615 ? -12.986 -1.695 37.024 1.00 93.25 615 VAL A O 1
ATOM 4517 N N . ARG A 1 616 ? -14.697 -2.628 35.917 1.00 92.50 616 ARG A N 1
ATOM 4518 C CA . ARG A 1 616 ? -13.874 -3.015 34.760 1.00 92.50 616 ARG A CA 1
ATOM 4519 C C . ARG A 1 616 ? -13.259 -1.802 34.065 1.00 92.50 616 ARG A C 1
ATOM 4521 O O . ARG A 1 616 ? -12.071 -1.834 33.752 1.00 92.50 616 ARG A O 1
ATOM 4528 N N . ALA A 1 617 ? -14.031 -0.738 33.847 1.00 91.06 617 ALA A N 1
ATOM 4529 C CA . ALA A 1 617 ? -13.541 0.474 33.198 1.00 91.06 617 ALA A CA 1
ATOM 4530 C C . ALA A 1 617 ? -12.446 1.161 34.030 1.00 91.06 617 ALA A C 1
ATOM 4532 O O . ALA A 1 617 ? -11.350 1.393 33.520 1.00 91.06 617 ALA A O 1
ATOM 4533 N N . VAL A 1 618 ? -12.679 1.398 35.327 1.00 91.69 618 VAL A N 1
ATOM 4534 C CA . VAL A 1 618 ? -11.686 2.007 36.232 1.00 91.69 618 VAL A CA 1
ATOM 4535 C C . VAL A 1 618 ? -10.421 1.151 36.320 1.00 91.69 618 VAL A C 1
ATOM 4537 O O . VAL A 1 618 ? -9.314 1.693 36.307 1.00 91.69 618 VAL A O 1
ATOM 4540 N N . CYS A 1 619 ? -10.560 -0.176 36.360 1.00 92.62 619 CYS A N 1
ATOM 4541 C CA . CYS A 1 619 ? -9.435 -1.105 36.346 1.00 92.62 619 CYS A CA 1
ATOM 4542 C C . CYS A 1 619 ? -8.583 -0.949 35.075 1.00 92.62 619 CYS A C 1
ATOM 4544 O O . CYS A 1 619 ? -7.387 -0.660 35.175 1.00 92.62 619 CYS A O 1
ATOM 4546 N N . ARG A 1 620 ? -9.200 -1.044 33.886 1.00 91.81 620 ARG A N 1
ATOM 4547 C CA . ARG A 1 620 ? -8.502 -0.873 32.599 1.00 91.81 620 ARG A CA 1
ATOM 4548 C C . ARG A 1 620 ? -7.807 0.484 32.506 1.00 91.81 620 ARG A C 1
ATOM 4550 O O . ARG A 1 620 ? -6.634 0.546 32.145 1.00 91.81 620 ARG A O 1
ATOM 4557 N N . MET A 1 621 ? -8.503 1.561 32.874 1.00 90.75 621 MET A N 1
ATOM 4558 C CA . MET A 1 621 ? -7.961 2.921 32.816 1.00 90.75 621 MET A CA 1
ATOM 4559 C C . MET A 1 621 ? -6.797 3.130 33.788 1.00 90.75 621 MET A C 1
ATOM 4561 O O . MET A 1 621 ? -5.865 3.862 33.473 1.00 90.75 621 MET A O 1
ATOM 4565 N N . THR A 1 622 ? -6.815 2.472 34.950 1.00 91.31 622 THR A N 1
ATOM 4566 C CA . THR A 1 622 ? -5.711 2.543 35.918 1.00 91.31 622 THR A CA 1
ATOM 4567 C C . THR A 1 622 ? -4.449 1.884 35.361 1.00 91.31 622 THR A C 1
ATOM 4569 O O . THR A 1 622 ? -3.387 2.493 35.407 1.00 91.31 622 THR A O 1
ATOM 4572 N N . VAL A 1 623 ? -4.566 0.690 34.767 1.00 90.69 623 VAL A N 1
ATOM 4573 C CA . VAL A 1 623 ? -3.425 -0.030 34.160 1.00 90.69 623 VAL A CA 1
ATOM 4574 C C . VAL A 1 623 ? -2.872 0.706 32.929 1.00 90.69 623 VAL A C 1
ATOM 4576 O O . VAL A 1 623 ? -1.663 0.707 32.679 1.00 90.69 623 VAL A O 1
ATOM 4579 N N . ALA A 1 624 ? -3.746 1.362 32.162 1.00 89.75 624 ALA A N 1
ATOM 4580 C CA . ALA A 1 624 ? -3.360 2.144 30.990 1.00 89.75 624 ALA A CA 1
ATOM 4581 C C . ALA A 1 624 ? -2.705 3.497 31.338 1.00 89.75 624 ALA A C 1
ATOM 4583 O O . ALA A 1 624 ? -2.005 4.069 30.501 1.00 89.75 624 ALA A O 1
ATOM 4584 N N . ASN A 1 625 ? -2.895 4.023 32.554 1.00 89.00 625 ASN A N 1
ATOM 4585 C CA . ASN A 1 625 ? -2.451 5.367 32.922 1.00 89.00 625 ASN A CA 1
ATOM 4586 C C . ASN A 1 625 ? -0.954 5.445 33.256 1.00 89.00 625 ASN A C 1
ATOM 4588 O O . ASN A 1 625 ? -0.567 5.492 34.422 1.00 89.00 625 ASN A O 1
ATOM 4592 N N . LYS A 1 626 ? -0.107 5.553 32.230 1.00 85.12 626 LYS A N 1
ATOM 4593 C CA . LYS A 1 626 ? 1.356 5.666 32.385 1.00 85.12 626 LYS A CA 1
ATOM 4594 C C . LYS A 1 626 ? 1.841 6.932 33.104 1.00 85.12 626 LYS A C 1
ATOM 4596 O O . LYS A 1 626 ? 2.988 6.960 33.529 1.00 85.12 626 LYS A O 1
ATOM 4601 N N . ALA A 1 627 ? 0.999 7.958 33.256 1.00 87.19 627 ALA A N 1
ATOM 4602 C CA . ALA A 1 627 ? 1.346 9.149 34.036 1.00 87.19 627 ALA A CA 1
ATOM 4603 C C . ALA A 1 627 ? 1.222 8.918 35.554 1.00 87.19 627 ALA A C 1
ATOM 4605 O O . ALA A 1 627 ? 1.804 9.659 36.343 1.00 87.19 627 ALA A O 1
ATOM 4606 N N . MET A 1 628 ? 0.458 7.905 35.970 1.00 88.56 628 MET A N 1
ATOM 4607 C CA . MET A 1 628 ? 0.336 7.503 37.368 1.00 88.56 628 MET A CA 1
ATOM 4608 C C . MET A 1 628 ? 1.529 6.635 37.767 1.00 88.56 628 MET A C 1
ATOM 4610 O O . MET A 1 628 ? 1.904 5.734 37.019 1.00 88.56 628 MET A O 1
ATOM 4614 N N . SER A 1 629 ? 2.096 6.876 38.953 1.00 91.75 629 SER A N 1
ATOM 4615 C CA . SER A 1 629 ? 3.187 6.041 39.457 1.00 91.75 629 SER A CA 1
ATOM 4616 C C . SER A 1 629 ? 2.722 4.592 39.629 1.00 91.75 629 SER A C 1
ATOM 4618 O O . SER A 1 629 ? 1.579 4.348 40.021 1.00 91.75 629 SER A O 1
ATOM 4620 N N . ASP A 1 630 ? 3.605 3.622 39.391 1.00 90.19 630 ASP A N 1
ATOM 4621 C CA . ASP A 1 630 ? 3.280 2.199 39.556 1.00 90.19 630 ASP A CA 1
ATOM 4622 C C . ASP A 1 630 ? 2.716 1.883 40.949 1.00 90.19 630 ASP A C 1
ATOM 4624 O O . ASP A 1 630 ? 1.809 1.064 41.105 1.00 90.19 630 ASP A O 1
ATOM 4628 N N . ARG A 1 631 ? 3.242 2.563 41.975 1.00 91.12 631 ARG A N 1
ATOM 4629 C CA . ARG A 1 631 ? 2.783 2.425 43.357 1.00 91.12 631 ARG A CA 1
ATOM 4630 C C . ARG A 1 631 ? 1.336 2.892 43.511 1.00 91.12 631 ARG A C 1
ATOM 4632 O O . ARG A 1 631 ? 0.551 2.208 44.167 1.00 91.12 631 ARG A O 1
ATOM 4639 N N . ASP A 1 632 ? 0.982 4.020 42.905 1.00 92.12 632 ASP A N 1
ATOM 4640 C CA . ASP A 1 632 ? -0.378 4.562 42.960 1.00 92.12 632 ASP A CA 1
ATOM 4641 C C . ASP A 1 632 ? -1.351 3.726 42.120 1.00 92.12 632 ASP A C 1
ATOM 4643 O O . ASP A 1 632 ? -2.487 3.508 42.543 1.00 92.12 632 ASP A O 1
ATOM 4647 N N . GLN A 1 633 ? -0.906 3.188 40.977 1.00 93.62 633 GLN A N 1
ATOM 4648 C CA . GLN A 1 633 ? -1.702 2.249 40.181 1.00 93.62 633 GLN A CA 1
ATOM 4649 C C . GLN A 1 633 ? -2.042 0.993 40.995 1.00 93.62 633 GLN A C 1
ATOM 4651 O O . GLN A 1 633 ? -3.210 0.610 41.081 1.00 93.62 633 GLN A O 1
ATOM 4656 N N . VAL A 1 634 ? -1.041 0.382 41.642 1.00 94.31 634 VAL A N 1
ATOM 4657 C CA . VAL A 1 634 ? -1.229 -0.794 42.509 1.00 94.31 634 VAL A CA 1
ATOM 4658 C C . VAL A 1 634 ? -2.167 -0.459 43.670 1.00 94.31 634 VAL A C 1
ATOM 4660 O O . VAL A 1 634 ? -3.129 -1.190 43.899 1.00 94.31 634 VAL A O 1
ATOM 4663 N N . ALA A 1 635 ? -1.957 0.666 44.361 1.00 93.56 635 ALA A N 1
ATOM 4664 C CA . ALA A 1 635 ? -2.806 1.089 45.478 1.00 93.56 635 ALA A CA 1
ATOM 4665 C C . ALA A 1 635 ? -4.269 1.320 45.053 1.00 93.56 635 ALA A C 1
ATOM 4667 O O . ALA A 1 635 ? -5.211 0.942 45.762 1.00 93.56 635 ALA A O 1
ATOM 4668 N N . ARG A 1 636 ? -4.482 1.901 43.867 1.00 92.38 636 ARG A N 1
ATOM 4669 C CA . ARG A 1 636 ? -5.821 2.117 43.312 1.00 92.38 636 ARG A CA 1
ATOM 4670 C C . ARG A 1 636 ? -6.501 0.801 42.943 1.00 92.38 636 ARG A C 1
ATOM 4672 O O . ARG A 1 636 ? -7.676 0.631 43.267 1.00 92.38 636 ARG A O 1
ATOM 4679 N N . LEU A 1 637 ? -5.781 -0.147 42.339 1.00 94.06 637 LEU A N 1
ATOM 4680 C CA . LEU A 1 637 ? -6.324 -1.480 42.060 1.00 94.06 637 LEU A CA 1
ATOM 4681 C C . LEU A 1 637 ? -6.629 -2.256 43.347 1.00 94.06 637 LEU A C 1
ATOM 4683 O O . LEU A 1 637 ? -7.701 -2.839 43.442 1.00 94.06 637 LEU A O 1
ATOM 4687 N N . GLN A 1 638 ? -5.776 -2.200 44.374 1.00 93.88 638 GLN A N 1
ATOM 4688 C CA . GLN A 1 638 ? -6.064 -2.805 45.684 1.00 93.88 638 GLN A CA 1
ATOM 4689 C C . GLN A 1 638 ? -7.334 -2.226 46.321 1.00 93.88 638 GLN A C 1
ATOM 4691 O O . GLN A 1 638 ? -8.162 -2.967 46.847 1.00 93.88 638 GLN A O 1
ATOM 4696 N N . THR A 1 639 ? -7.533 -0.909 46.223 1.00 93.56 639 THR A N 1
ATOM 4697 C CA . THR A 1 639 ? -8.781 -0.268 46.667 1.00 93.56 639 THR A CA 1
ATOM 4698 C C . THR A 1 639 ? -9.981 -0.799 45.880 1.00 93.56 639 THR A C 1
ATOM 4700 O O . THR A 1 639 ? -11.031 -1.074 46.455 1.00 93.56 639 THR A O 1
ATOM 4703 N N . LEU A 1 640 ? -9.829 -0.998 44.571 1.00 93.75 640 LEU A N 1
ATOM 4704 C CA . LEU A 1 640 ? -10.885 -1.524 43.711 1.00 93.75 640 LEU A CA 1
ATOM 4705 C C . LEU A 1 640 ? -11.212 -3.002 43.999 1.00 93.75 640 LEU A C 1
ATOM 4707 O O . LEU A 1 640 ? -12.381 -3.381 43.946 1.00 93.75 640 LEU A O 1
ATOM 4711 N N . VAL A 1 641 ? -10.222 -3.815 44.389 1.00 93.88 641 VAL A N 1
ATOM 4712 C CA . VAL A 1 641 ? -10.436 -5.185 44.898 1.00 93.88 641 VAL A CA 1
ATOM 4713 C C . VAL A 1 641 ? -11.344 -5.165 46.129 1.00 93.88 641 VAL A C 1
ATOM 4715 O O . VAL A 1 641 ? -12.242 -5.996 46.230 1.00 93.88 641 VAL A O 1
ATOM 4718 N N . LEU A 1 642 ? -11.151 -4.208 47.046 1.00 91.81 642 LEU A N 1
ATOM 4719 C CA . LEU A 1 642 ? -11.985 -4.063 48.249 1.00 91.81 642 LEU A CA 1
ATOM 4720 C C . LEU A 1 642 ? -13.411 -3.586 47.941 1.00 91.81 642 LEU A C 1
ATOM 4722 O O . LEU A 1 642 ? -14.330 -3.887 48.697 1.00 91.81 642 LEU A O 1
ATOM 4726 N N . LEU A 1 643 ? -13.592 -2.826 46.858 1.00 92.50 643 LEU A N 1
ATOM 4727 C CA . LEU A 1 643 ? -14.899 -2.324 46.426 1.00 92.50 643 LEU A CA 1
ATOM 4728 C C . LEU A 1 643 ? -15.676 -3.321 45.555 1.00 92.50 643 LEU A C 1
ATOM 4730 O O . LEU A 1 643 ? -16.875 -3.131 45.366 1.00 92.50 643 LEU A O 1
ATOM 4734 N N . SER A 1 644 ? -15.013 -4.355 45.031 1.00 92.94 644 SER A N 1
ATOM 4735 C CA . SER A 1 644 ? -15.630 -5.386 44.189 1.00 92.94 644 SER A CA 1
ATOM 4736 C C . SER A 1 644 ? -16.601 -6.240 45.008 1.00 92.94 644 SER A C 1
ATOM 4738 O O . SER A 1 644 ? -16.253 -6.717 46.089 1.00 92.94 644 SER A O 1
ATOM 4740 N N . ARG A 1 645 ? -17.820 -6.451 44.498 1.00 91.56 645 ARG A N 1
ATOM 4741 C CA . ARG A 1 645 ? -18.889 -7.166 45.219 1.00 91.56 645 ARG A CA 1
ATOM 4742 C C . ARG A 1 645 ? -18.951 -8.642 44.847 1.00 91.56 645 ARG A C 1
ATOM 4744 O O . ARG A 1 645 ? -19.347 -9.462 45.675 1.00 91.56 645 ARG A O 1
ATOM 4751 N N . ARG A 1 646 ? -18.586 -8.987 43.608 1.00 90.31 646 ARG A N 1
ATOM 4752 C CA . ARG A 1 646 ? -18.622 -10.364 43.093 1.00 90.31 646 ARG A CA 1
ATOM 4753 C C . ARG A 1 646 ? -17.213 -10.960 42.976 1.00 90.31 646 ARG A C 1
ATOM 4755 O O . ARG A 1 646 ? -16.277 -10.236 42.627 1.00 90.31 646 ARG A O 1
ATOM 4762 N N . PRO A 1 647 ? -17.045 -12.283 43.169 1.00 90.12 647 PRO A N 1
ATOM 4763 C CA . PRO A 1 647 ? -15.749 -12.945 42.992 1.00 90.12 647 PRO A CA 1
ATOM 4764 C C . PRO A 1 647 ? -15.138 -12.723 41.602 1.00 90.12 647 PRO A C 1
ATOM 4766 O O . PRO A 1 647 ? -13.935 -12.522 41.479 1.00 90.12 647 PRO A O 1
ATOM 4769 N N . GLU A 1 648 ? -15.966 -12.688 40.554 1.00 90.25 648 GLU A N 1
ATOM 4770 C CA . GLU A 1 648 ? -15.528 -12.443 39.173 1.00 90.25 648 GLU A CA 1
ATOM 4771 C C . GLU A 1 648 ? -14.894 -11.055 38.987 1.00 90.25 648 GLU A C 1
ATOM 4773 O O . GLU A 1 648 ? -13.864 -10.927 38.327 1.00 90.25 648 GLU A O 1
ATOM 4778 N N . GLU A 1 649 ? -15.474 -10.018 39.598 1.00 92.69 649 GLU A N 1
ATOM 4779 C CA . GLU A 1 649 ? -14.946 -8.646 39.574 1.00 92.69 649 GLU A CA 1
ATOM 4780 C C . GLU A 1 649 ? -13.615 -8.576 40.323 1.00 92.69 649 GLU A C 1
ATOM 4782 O O . GLU A 1 649 ? -12.625 -8.067 39.797 1.00 92.69 649 GLU A O 1
ATOM 4787 N N . LYS A 1 650 ? -13.574 -9.168 41.522 1.00 93.50 650 LYS A N 1
ATOM 4788 C CA . LYS A 1 650 ? -12.374 -9.247 42.358 1.00 93.50 650 LYS A CA 1
ATOM 4789 C C . LYS A 1 650 ? -11.226 -9.921 41.602 1.00 93.50 650 LYS A C 1
ATOM 4791 O O . LYS A 1 650 ? -10.118 -9.392 41.548 1.00 93.50 650 LYS A O 1
ATOM 4796 N N . ASN A 1 651 ? -11.511 -11.051 40.960 1.00 93.25 651 ASN A N 1
ATOM 4797 C CA . ASN A 1 651 ? -10.549 -11.811 40.171 1.00 93.25 651 ASN A CA 1
ATOM 4798 C C . ASN A 1 651 ? -10.087 -11.047 38.923 1.00 93.25 651 ASN A C 1
ATOM 4800 O O . ASN A 1 651 ? -8.896 -11.057 38.616 1.00 93.25 651 ASN A O 1
ATOM 4804 N N . PHE A 1 652 ? -10.982 -10.325 38.244 1.00 93.50 652 PHE A N 1
ATOM 4805 C CA . PHE A 1 652 ? -10.608 -9.461 37.122 1.00 93.50 652 PHE A CA 1
ATOM 4806 C C . PHE A 1 652 ? -9.602 -8.380 37.547 1.00 93.50 652 PHE A C 1
ATOM 4808 O O . PHE A 1 652 ? -8.560 -8.216 36.911 1.00 93.50 652 PHE A O 1
ATOM 4815 N N . VAL A 1 653 ? -9.877 -7.678 38.653 1.00 95.69 653 VAL A N 1
ATOM 4816 C CA . VAL A 1 653 ? -9.008 -6.603 39.159 1.00 95.69 653 VAL A CA 1
ATOM 4817 C C . VAL A 1 653 ? -7.656 -7.148 39.631 1.00 95.69 653 VAL A C 1
ATOM 4819 O O . VAL A 1 653 ? -6.622 -6.541 39.353 1.00 95.69 653 VAL A O 1
ATOM 4822 N N . ILE A 1 654 ? -7.639 -8.305 40.301 1.00 95.62 654 ILE A N 1
ATOM 4823 C CA . ILE A 1 654 ? -6.395 -8.957 40.737 1.00 95.62 654 ILE A CA 1
ATOM 4824 C C . ILE A 1 654 ? -5.557 -9.391 39.534 1.00 95.62 654 ILE A C 1
ATOM 4826 O O . ILE A 1 654 ? -4.363 -9.110 39.501 1.00 95.62 654 ILE A O 1
ATOM 4830 N N . GLY A 1 655 ? -6.162 -10.012 38.518 1.00 94.00 655 GLY A N 1
ATOM 4831 C CA . GLY A 1 655 ? -5.446 -10.395 37.299 1.00 94.00 655 GLY A CA 1
ATOM 4832 C C . GLY A 1 655 ? -4.831 -9.192 36.574 1.00 94.00 655 GLY A C 1
ATOM 4833 O O . GLY A 1 655 ? -3.710 -9.276 36.067 1.00 94.00 655 GLY A O 1
ATOM 4834 N N . ALA A 1 656 ? -5.516 -8.045 36.591 1.00 94.06 656 ALA A N 1
ATOM 4835 C CA . ALA A 1 656 ? -5.053 -6.810 35.963 1.00 94.06 656 ALA A CA 1
ATOM 4836 C C . ALA A 1 656 ? -3.788 -6.211 36.604 1.00 94.06 656 ALA A C 1
ATOM 4838 O O . ALA A 1 656 ? -3.053 -5.499 35.916 1.00 94.06 656 ALA A O 1
ATOM 4839 N N . LEU A 1 657 ? -3.473 -6.539 37.867 1.00 94.44 657 LEU A N 1
ATOM 4840 C CA . LEU A 1 657 ? -2.189 -6.171 38.482 1.00 94.44 657 LEU A CA 1
ATOM 4841 C C . LEU A 1 657 ? -1.009 -6.670 37.631 1.00 94.44 657 LEU A C 1
ATOM 4843 O O . LEU A 1 657 ? -0.013 -5.960 37.499 1.00 94.44 657 LEU A O 1
ATOM 4847 N N . GLY A 1 658 ? -1.137 -7.825 36.964 1.00 91.12 658 GLY A N 1
ATOM 4848 C CA . GLY A 1 658 ? -0.099 -8.371 36.080 1.00 91.12 658 GLY A CA 1
ATOM 4849 C C . GLY A 1 658 ? 0.290 -7.459 34.908 1.00 91.12 658 GLY A C 1
ATOM 4850 O O . GLY A 1 658 ? 1.387 -7.594 34.373 1.00 91.12 658 GLY A O 1
ATOM 4851 N N . GLY A 1 659 ? -0.571 -6.503 34.532 1.00 90.25 659 GLY A N 1
ATOM 4852 C CA . GLY A 1 659 ? -0.286 -5.496 33.504 1.00 90.25 659 GLY A CA 1
ATOM 4853 C C . GLY A 1 659 ? 0.585 -4.323 33.977 1.00 90.25 659 GLY A C 1
ATOM 4854 O O . GLY A 1 659 ? 1.032 -3.523 33.151 1.00 90.25 659 GLY A O 1
ATOM 4855 N N . ILE A 1 660 ? 0.842 -4.207 35.284 1.00 90.56 660 ILE A N 1
ATOM 4856 C CA . ILE A 1 660 ? 1.693 -3.166 35.873 1.00 90.56 660 ILE A CA 1
ATOM 4857 C C . ILE A 1 660 ? 3.127 -3.698 35.962 1.00 90.56 660 ILE A C 1
ATOM 4859 O O . ILE A 1 660 ? 3.397 -4.690 36.642 1.00 90.56 660 ILE A O 1
ATOM 4863 N N . GLN A 1 661 ? 4.065 -3.025 35.294 1.00 86.69 661 GLN A N 1
ATOM 4864 C CA . GLN A 1 661 ? 5.462 -3.459 35.156 1.00 86.69 661 GLN A CA 1
ATOM 4865 C C . GLN A 1 661 ? 6.306 -3.131 36.399 1.00 86.69 661 GLN A C 1
ATOM 4867 O O . GLN A 1 661 ? 7.389 -2.567 36.293 1.00 86.69 661 GLN A O 1
ATOM 4872 N N . SER A 1 662 ? 5.830 -3.521 37.582 1.00 86.25 662 SER A N 1
ATOM 4873 C CA . SER A 1 662 ? 6.414 -3.109 38.859 1.00 86.25 662 SER A CA 1
ATOM 4874 C C . SER A 1 662 ? 6.611 -4.265 39.830 1.00 86.25 662 SER A C 1
ATOM 4876 O O . SER A 1 662 ? 5.788 -5.179 39.896 1.00 86.25 662 SER A O 1
ATOM 4878 N N . ASP A 1 663 ? 7.666 -4.196 40.643 1.00 84.31 663 ASP A N 1
ATOM 4879 C CA . ASP A 1 663 ? 7.913 -5.165 41.719 1.00 84.31 663 ASP A CA 1
ATOM 4880 C C . ASP A 1 663 ? 6.826 -5.096 42.807 1.00 84.31 663 ASP A C 1
ATOM 4882 O O . ASP A 1 663 ? 6.477 -6.119 43.396 1.00 84.31 663 ASP A O 1
ATOM 4886 N N . TYR A 1 664 ? 6.216 -3.919 43.016 1.00 87.69 664 TYR A N 1
ATOM 4887 C CA . TYR A 1 664 ? 5.054 -3.763 43.901 1.00 87.69 664 TYR A CA 1
ATOM 4888 C C . TYR A 1 664 ? 3.871 -4.625 43.449 1.00 87.69 664 TYR A C 1
ATOM 4890 O O . TYR A 1 664 ? 3.186 -5.221 44.281 1.00 87.69 664 TYR A O 1
ATOM 4898 N N . SER A 1 665 ? 3.653 -4.718 42.133 1.00 92.19 665 SER A N 1
ATOM 4899 C CA . SER A 1 665 ? 2.604 -5.562 41.565 1.00 92.19 665 SER A CA 1
ATOM 4900 C C . SER A 1 665 ? 2.914 -7.044 41.772 1.00 92.19 665 SER A C 1
ATOM 4902 O O . SER A 1 665 ? 2.065 -7.780 42.277 1.00 92.19 665 SER A O 1
ATOM 4904 N N . THR A 1 666 ? 4.150 -7.471 41.481 1.00 91.06 666 THR A N 1
ATOM 4905 C CA . THR A 1 666 ? 4.591 -8.857 41.702 1.00 91.06 666 THR A CA 1
ATOM 4906 C C . THR A 1 666 ? 4.407 -9.271 43.163 1.00 91.06 666 THR A C 1
ATOM 4908 O O . THR A 1 666 ? 3.811 -10.310 43.434 1.00 91.06 666 THR A O 1
ATOM 4911 N N . ALA A 1 667 ? 4.844 -8.441 44.116 1.00 90.94 667 ALA A N 1
ATOM 4912 C CA . ALA A 1 667 ? 4.664 -8.706 45.543 1.00 90.94 667 ALA A CA 1
ATOM 4913 C C . ALA A 1 667 ? 3.179 -8.813 45.930 1.00 90.94 667 ALA A C 1
ATOM 4915 O O . ALA A 1 667 ? 2.787 -9.732 46.646 1.00 90.94 667 ALA A O 1
ATOM 4916 N N . CYS A 1 668 ? 2.336 -7.914 45.415 1.00 93.75 668 CYS A N 1
ATOM 4917 C CA . CYS A 1 668 ? 0.899 -7.943 45.670 1.00 93.75 668 CYS A CA 1
ATOM 4918 C C . CYS A 1 668 ? 0.235 -9.220 45.126 1.00 93.75 668 CYS A C 1
ATOM 4920 O O . CYS A 1 668 ? -0.585 -9.834 45.807 1.00 93.75 668 CYS A O 1
ATOM 4922 N N . LEU A 1 669 ? 0.597 -9.636 43.911 1.00 94.69 669 LEU A N 1
ATOM 4923 C CA . LEU A 1 669 ? 0.099 -10.860 43.289 1.00 94.69 669 LEU A CA 1
ATOM 4924 C C . LEU A 1 669 ? 0.532 -12.112 44.064 1.00 94.69 669 LEU A C 1
ATOM 4926 O O . LEU A 1 669 ? -0.280 -13.010 44.265 1.00 94.69 669 LEU A O 1
ATOM 4930 N N . LEU A 1 670 ? 1.772 -12.158 44.560 1.00 91.81 670 LEU A N 1
ATOM 4931 C CA . LEU A 1 670 ? 2.255 -13.262 45.395 1.00 91.81 670 LEU A CA 1
ATOM 4932 C C . LEU A 1 670 ? 1.448 -13.408 46.694 1.00 91.81 670 LEU A C 1
ATOM 4934 O O . LEU A 1 670 ? 1.178 -14.529 47.120 1.00 91.81 670 LEU A O 1
ATOM 4938 N N . GLU A 1 671 ? 1.015 -12.305 47.310 1.00 92.75 671 GLU A N 1
ATOM 4939 C CA . GLU A 1 671 ? 0.145 -12.368 48.492 1.00 92.75 671 GLU A CA 1
ATOM 4940 C C . GLU A 1 671 ? -1.273 -12.851 48.157 1.00 92.75 671 GLU A C 1
ATOM 4942 O O . GLU A 1 671 ? -1.837 -13.662 48.896 1.00 92.75 671 GLU A O 1
ATOM 4947 N N . TYR A 1 672 ? -1.851 -12.426 47.028 1.00 94.06 672 TYR A N 1
ATOM 4948 C CA . TYR A 1 672 ? -3.157 -12.934 46.583 1.00 94.06 672 TYR A CA 1
ATOM 4949 C C . TYR A 1 672 ? -3.111 -14.398 46.128 1.00 94.06 672 TYR A C 1
ATOM 4951 O O . TYR A 1 672 ? -4.107 -15.107 46.273 1.00 94.06 672 TYR A O 1
ATOM 4959 N N . ALA A 1 673 ? -1.964 -14.878 45.639 1.00 92.06 673 ALA A N 1
ATOM 4960 C CA . ALA A 1 673 ? -1.758 -16.277 45.263 1.00 92.06 673 ALA A CA 1
ATOM 4961 C C . ALA A 1 673 ? -1.816 -17.232 46.470 1.00 92.06 673 ALA A C 1
ATOM 4963 O O . ALA A 1 673 ? -2.123 -18.410 46.314 1.00 92.06 673 ALA A O 1
ATOM 4964 N N . LYS A 1 674 ? -1.584 -16.736 47.692 1.00 90.25 674 LYS A N 1
ATOM 4965 C CA . LYS A 1 674 ? -1.718 -17.530 48.927 1.00 90.25 674 LYS A CA 1
ATOM 4966 C C . LYS A 1 674 ? -3.174 -17.705 49.376 1.00 90.25 674 LYS A C 1
ATOM 4968 O O . LYS A 1 674 ? -3.450 -18.534 50.240 1.00 90.25 674 LYS A O 1
ATOM 4973 N N . GLN A 1 675 ? -4.108 -16.920 48.838 1.00 86.62 675 GLN A N 1
ATOM 4974 C CA . GLN A 1 675 ? -5.513 -16.906 49.255 1.00 86.62 675 GLN A CA 1
ATOM 4975 C C . GLN A 1 675 ? -6.354 -17.792 48.331 1.00 86.62 675 GLN A C 1
ATOM 4977 O O . GLN A 1 675 ? -6.405 -17.551 47.130 1.00 86.62 675 GLN A O 1
ATOM 4982 N N . GLY A 1 676 ? -7.065 -18.784 48.879 1.00 80.56 676 GLY A N 1
ATOM 4983 C CA . GLY A 1 676 ? -7.751 -19.810 48.077 1.00 80.56 676 GLY A CA 1
ATOM 4984 C C . GLY A 1 676 ? -8.754 -19.284 47.039 1.00 80.56 676 GLY A C 1
ATOM 4985 O O . GLY A 1 676 ? -8.817 -19.823 45.941 1.00 80.56 676 GLY A O 1
ATOM 4986 N N . GLU A 1 677 ? -9.500 -18.218 47.346 1.00 85.31 677 GLU A N 1
ATOM 4987 C CA . GLU A 1 677 ? -10.527 -17.662 46.445 1.00 85.31 677 GLU A CA 1
ATOM 4988 C C . GLU A 1 677 ? -9.941 -16.824 45.292 1.00 85.31 677 GLU A C 1
ATOM 4990 O O . GLU A 1 677 ? -10.491 -16.806 44.194 1.00 85.31 677 GLU A O 1
ATOM 4995 N N . THR A 1 678 ? -8.814 -16.141 45.520 1.00 90.56 678 THR A N 1
ATOM 4996 C CA . THR A 1 678 ? -8.184 -15.230 44.541 1.00 90.56 678 THR A CA 1
ATOM 4997 C C . THR A 1 678 ? -6.955 -15.823 43.863 1.00 90.56 678 THR A C 1
ATOM 4999 O O . THR A 1 678 ? -6.345 -15.180 43.006 1.00 90.56 678 THR A O 1
ATOM 5002 N N . ARG A 1 679 ? -6.570 -17.037 44.264 1.00 93.44 679 ARG A N 1
ATOM 5003 C CA . ARG A 1 679 ? -5.333 -17.697 43.858 1.00 93.44 679 ARG A CA 1
ATOM 5004 C C . ARG A 1 679 ? -5.176 -17.750 42.349 1.00 93.44 679 ARG A C 1
ATOM 5006 O O . ARG A 1 679 ? -4.158 -17.317 41.824 1.00 93.44 679 ARG A O 1
ATOM 5013 N N . ASP A 1 680 ? -6.180 -18.268 41.655 1.00 93.69 680 ASP A N 1
ATOM 5014 C CA . ASP A 1 680 ? -6.077 -18.552 40.226 1.00 93.69 680 ASP A CA 1
ATOM 5015 C C . ASP A 1 680 ? -5.950 -17.251 39.409 1.00 93.69 680 ASP A C 1
ATOM 5017 O O . ASP A 1 680 ? -5.156 -17.178 38.472 1.00 93.69 680 ASP A O 1
ATOM 5021 N N . ALA A 1 681 ? -6.648 -16.186 39.819 1.00 94.06 681 ALA A N 1
ATOM 5022 C CA . ALA A 1 681 ? -6.526 -14.858 39.218 1.00 94.06 681 ALA A CA 1
ATOM 5023 C C . ALA A 1 681 ? -5.152 -14.221 39.468 1.00 94.06 681 ALA A C 1
ATOM 5025 O O . ALA A 1 681 ? -4.565 -13.618 38.568 1.00 94.06 681 ALA A O 1
ATOM 5026 N N . ALA A 1 682 ? -4.615 -14.386 40.679 1.00 95.44 682 ALA A N 1
ATOM 5027 C CA . ALA A 1 682 ? -3.281 -13.918 41.022 1.00 95.44 682 ALA A CA 1
ATOM 5028 C C . ALA A 1 682 ? -2.196 -14.668 40.236 1.00 95.44 682 ALA A C 1
ATOM 5030 O O . ALA A 1 682 ? -1.283 -14.042 39.706 1.00 95.44 682 ALA A O 1
ATOM 5031 N N . ILE A 1 683 ? -2.333 -15.989 40.079 1.00 95.50 683 ILE A N 1
ATOM 5032 C CA . ILE A 1 683 ? -1.455 -16.799 39.226 1.00 95.50 683 ILE A CA 1
ATOM 5033 C C . ILE A 1 683 ? -1.537 -16.312 37.777 1.00 95.50 683 ILE A C 1
ATOM 5035 O O . ILE A 1 683 ? -0.498 -16.087 37.166 1.00 95.50 683 ILE A O 1
ATOM 5039 N N . ALA A 1 684 ? -2.733 -16.066 37.234 1.00 94.69 684 ALA A N 1
ATOM 5040 C CA . ALA A 1 684 ? -2.878 -15.526 35.881 1.00 94.69 684 ALA A CA 1
ATOM 5041 C C . ALA A 1 684 ? -2.146 -14.180 35.703 1.00 94.69 684 ALA A C 1
ATOM 5043 O O . ALA A 1 684 ? -1.485 -13.975 34.681 1.00 94.69 684 ALA A O 1
ATOM 5044 N N . GLY A 1 685 ? -2.220 -13.295 36.705 1.00 94.25 685 GLY A N 1
ATOM 5045 C CA . GLY A 1 685 ? -1.468 -12.039 36.748 1.00 94.25 685 GLY A CA 1
ATOM 5046 C C . GLY A 1 685 ? 0.049 -12.244 36.833 1.00 94.25 685 GLY A C 1
ATOM 5047 O O . GLY A 1 685 ? 0.793 -11.579 36.111 1.00 94.25 685 GLY A O 1
ATOM 5048 N N . LEU A 1 686 ? 0.517 -13.198 37.650 1.00 94.44 686 LEU A N 1
ATOM 5049 C CA . LEU A 1 686 ? 1.936 -13.570 37.740 1.00 94.44 686 LEU A CA 1
ATOM 5050 C C . LEU A 1 686 ? 2.459 -14.104 36.407 1.00 94.44 686 LEU A C 1
ATOM 5052 O O . LEU A 1 686 ? 3.524 -13.680 35.979 1.00 94.44 686 LEU A O 1
ATOM 5056 N N . LEU A 1 687 ? 1.707 -14.964 35.714 1.00 95.12 687 LEU A N 1
ATOM 5057 C CA . LEU A 1 687 ? 2.108 -15.479 34.402 1.00 95.12 687 LEU A CA 1
ATOM 5058 C C . LEU A 1 687 ? 2.261 -14.348 33.376 1.00 95.12 687 LEU A C 1
ATOM 5060 O O . LEU A 1 687 ? 3.265 -14.304 32.671 1.00 95.12 687 LEU A O 1
ATOM 5064 N N . THR A 1 688 ? 1.332 -13.385 33.347 1.00 93.56 688 THR A N 1
ATOM 5065 C CA . THR A 1 688 ? 1.453 -12.182 32.499 1.00 93.56 688 THR A CA 1
ATOM 5066 C C . THR A 1 688 ? 2.712 -11.378 32.833 1.00 93.56 688 THR A C 1
ATOM 5068 O O . THR A 1 688 ? 3.411 -10.900 31.939 1.00 93.56 688 THR A O 1
ATOM 5071 N N . ARG A 1 689 ? 3.052 -11.263 34.123 1.00 90.50 689 ARG A N 1
ATOM 5072 C CA . ARG A 1 689 ? 4.282 -10.598 34.564 1.00 90.50 689 ARG A CA 1
ATOM 5073 C C . ARG A 1 689 ? 5.530 -11.368 34.122 1.00 90.50 689 ARG A C 1
ATOM 5075 O O . ARG A 1 689 ? 6.475 -10.749 33.634 1.00 90.50 689 ARG A O 1
ATOM 5082 N N . CYS A 1 690 ? 5.527 -12.692 34.260 1.00 91.19 690 CYS A N 1
ATOM 5083 C CA . CYS A 1 690 ? 6.633 -13.564 33.876 1.00 91.19 690 CYS A CA 1
ATOM 5084 C C . CYS A 1 690 ? 6.868 -13.578 32.363 1.00 91.19 690 CYS A C 1
ATOM 5086 O O . CYS A 1 690 ? 8.019 -13.574 31.954 1.00 91.19 690 CYS A O 1
ATOM 5088 N N . GLU A 1 691 ? 5.829 -13.517 31.528 1.00 90.62 691 GLU A N 1
ATOM 5089 C CA . GLU A 1 691 ? 5.979 -13.394 30.066 1.00 90.62 691 GLU A CA 1
ATOM 5090 C C . GLU A 1 691 ? 6.743 -12.129 29.672 1.00 90.62 691 GLU A C 1
ATOM 5092 O O . GLU A 1 691 ? 7.603 -12.156 28.793 1.00 90.62 691 GLU A O 1
ATOM 5097 N N . TRP A 1 692 ? 6.460 -11.015 30.349 1.00 85.50 692 TRP A N 1
ATOM 5098 C CA . TRP A 1 692 ? 7.174 -9.766 30.109 1.00 85.50 692 TRP A CA 1
ATOM 5099 C C . TRP A 1 692 ? 8.609 -9.797 30.651 1.00 85.50 692 TRP A C 1
ATOM 5101 O O . TRP A 1 692 ? 9.516 -9.259 30.006 1.00 85.50 692 TRP A O 1
ATOM 5111 N N . LEU A 1 693 ? 8.803 -10.408 31.829 1.00 86.44 693 LEU A N 1
ATOM 5112 C CA . LEU A 1 693 ? 10.095 -10.494 32.514 1.00 86.44 693 LEU A CA 1
ATOM 5113 C C . LEU A 1 693 ? 11.042 -11.509 31.877 1.00 86.44 693 LEU A C 1
ATOM 5115 O O . LEU A 1 693 ? 12.222 -11.217 31.805 1.00 86.44 693 LEU A O 1
ATOM 5119 N N . ALA A 1 694 ? 10.572 -12.661 31.397 1.00 85.88 694 ALA A N 1
ATOM 5120 C CA . ALA A 1 694 ? 11.416 -13.753 30.902 1.00 85.88 694 ALA A CA 1
ATOM 5121 C C . ALA A 1 694 ? 12.523 -13.311 29.920 1.00 85.88 694 ALA A C 1
ATOM 5123 O O . ALA A 1 694 ? 13.669 -13.705 30.128 1.00 85.88 694 ALA A O 1
ATOM 5124 N N . PRO A 1 695 ? 12.251 -12.466 28.904 1.00 78.31 695 PRO A N 1
ATOM 5125 C CA . PRO A 1 695 ? 13.304 -11.957 28.024 1.00 78.31 695 PRO A CA 1
ATOM 5126 C C . PRO A 1 695 ? 14.188 -10.861 28.655 1.00 78.31 695 PRO A C 1
ATOM 5128 O O . PRO A 1 695 ? 15.270 -10.596 28.156 1.00 78.31 695 PRO A O 1
ATOM 5131 N N . ARG A 1 696 ? 13.749 -10.181 29.717 1.00 78.94 696 ARG A N 1
ATOM 5132 C CA . ARG A 1 696 ? 14.404 -8.967 30.253 1.00 78.94 696 ARG A CA 1
ATOM 5133 C C . ARG A 1 696 ? 15.183 -9.207 31.541 1.00 78.94 696 ARG A C 1
ATOM 5135 O O . ARG A 1 696 ? 16.224 -8.610 31.750 1.00 78.94 696 ARG A O 1
ATOM 5142 N N . ASP A 1 697 ? 14.649 -10.063 32.396 1.00 83.62 697 ASP A N 1
ATOM 5143 C CA . ASP A 1 697 ? 15.183 -10.449 33.693 1.00 83.62 697 ASP A CA 1
ATOM 5144 C C . ASP A 1 697 ? 14.674 -11.866 33.990 1.00 83.62 697 ASP A C 1
ATOM 5146 O O . ASP A 1 697 ? 13.667 -12.093 34.678 1.00 83.62 697 ASP A O 1
ATOM 5150 N N . TRP A 1 698 ? 15.350 -12.841 33.381 1.00 86.44 698 TRP A N 1
ATOM 5151 C CA . TRP A 1 698 ? 14.989 -14.249 33.508 1.00 86.44 698 TRP A CA 1
ATOM 5152 C C . TRP A 1 698 ? 15.114 -14.742 34.956 1.00 86.44 698 TRP A C 1
ATOM 5154 O O . TRP A 1 698 ? 14.408 -15.672 35.336 1.00 86.44 698 TRP A O 1
ATOM 5164 N N . GLN A 1 699 ? 15.941 -14.099 35.790 1.00 85.50 699 GLN A N 1
ATOM 5165 C CA . GLN A 1 699 ? 16.117 -14.466 37.196 1.00 85.50 699 GLN A CA 1
ATOM 5166 C C . GLN A 1 699 ? 14.877 -14.115 38.022 1.00 85.50 699 GLN A C 1
ATOM 5168 O O . GLN A 1 699 ? 14.357 -14.957 38.761 1.00 85.50 699 GLN A O 1
ATOM 5173 N N . ARG A 1 700 ? 14.340 -12.898 37.859 1.00 86.00 700 ARG A N 1
ATOM 5174 C CA . ARG A 1 700 ? 13.066 -12.511 38.487 1.00 86.00 700 ARG A CA 1
ATOM 5175 C C . ARG A 1 700 ? 11.894 -13.305 37.929 1.00 86.00 700 ARG A C 1
ATOM 5177 O O . ARG A 1 700 ? 11.011 -13.686 38.698 1.00 86.00 700 ARG A O 1
ATOM 5184 N N . ALA A 1 701 ? 11.889 -13.577 36.622 1.00 89.25 701 ALA A N 1
ATOM 5185 C CA . ALA A 1 701 ? 10.878 -14.433 36.009 1.00 89.25 701 ALA A CA 1
ATOM 5186 C C . ALA A 1 701 ? 10.904 -15.847 36.613 1.00 89.25 701 ALA A C 1
ATOM 5188 O O . ALA A 1 701 ? 9.859 -16.343 37.024 1.00 89.25 701 ALA A O 1
ATOM 5189 N N . ALA A 1 702 ? 12.084 -16.460 36.759 1.00 88.25 702 ALA A N 1
ATOM 5190 C CA . ALA A 1 702 ? 12.253 -17.777 37.373 1.00 88.25 702 ALA A CA 1
ATOM 5191 C C . ALA A 1 702 ? 11.769 -17.805 38.831 1.00 88.25 702 ALA A C 1
ATOM 5193 O O . ALA A 1 702 ? 11.053 -18.724 39.233 1.00 88.25 702 ALA A O 1
ATOM 5194 N N . ALA A 1 703 ? 12.100 -16.780 39.624 1.00 88.00 703 ALA A N 1
ATOM 5195 C CA . ALA A 1 703 ? 11.645 -16.674 41.010 1.00 88.00 703 ALA A CA 1
ATOM 5196 C C . ALA A 1 703 ? 10.111 -16.570 41.111 1.00 88.00 703 ALA A C 1
ATOM 5198 O O . ALA A 1 703 ? 9.489 -17.273 41.913 1.00 88.00 703 ALA A O 1
ATOM 5199 N N . ALA A 1 704 ? 9.488 -15.736 40.273 1.00 89.38 704 ALA A N 1
ATOM 5200 C CA . ALA A 1 704 ? 8.035 -15.588 40.227 1.00 89.38 704 ALA A CA 1
ATOM 5201 C C . ALA A 1 704 ? 7.331 -16.852 39.696 1.00 89.38 704 ALA A C 1
ATOM 5203 O O . ALA A 1 704 ? 6.308 -17.253 40.252 1.00 89.38 704 ALA A O 1
ATOM 5204 N N . MET A 1 705 ? 7.896 -17.522 38.684 1.00 93.75 705 MET A N 1
ATOM 5205 C CA . MET A 1 705 ? 7.399 -18.805 38.170 1.00 93.75 705 MET A CA 1
ATOM 5206 C C . MET A 1 705 ? 7.474 -19.909 39.224 1.00 93.75 705 MET A C 1
ATOM 5208 O O . MET A 1 705 ? 6.497 -20.626 39.428 1.00 93.75 705 MET A O 1
ATOM 5212 N N . SER A 1 706 ? 8.584 -20.004 39.958 1.00 91.50 706 SER A N 1
ATOM 5213 C CA . SER A 1 706 ? 8.735 -20.951 41.069 1.00 91.50 706 SER A CA 1
ATOM 5214 C C . SER A 1 706 ? 7.658 -20.738 42.137 1.00 91.50 706 SER A C 1
ATOM 5216 O O . SER A 1 706 ? 6.993 -21.687 42.557 1.00 91.50 706 SER A O 1
ATOM 5218 N N . ALA A 1 707 ? 7.401 -19.483 42.516 1.00 90.19 707 ALA A N 1
ATOM 5219 C CA . ALA A 1 707 ? 6.333 -19.160 43.455 1.00 90.19 707 ALA A CA 1
ATOM 5220 C C . ALA A 1 707 ? 4.930 -19.484 42.902 1.00 90.19 707 ALA A C 1
ATOM 5222 O O . ALA A 1 707 ? 4.084 -19.986 43.644 1.00 90.19 707 ALA A O 1
ATOM 5223 N N . ALA A 1 708 ? 4.679 -19.262 41.606 1.00 92.19 708 ALA A N 1
ATOM 5224 C CA . ALA A 1 708 ? 3.417 -19.631 40.963 1.00 92.19 708 ALA A CA 1
ATOM 5225 C C . ALA A 1 708 ? 3.194 -21.155 40.972 1.00 92.19 708 ALA A C 1
ATOM 5227 O O . ALA A 1 708 ? 2.101 -21.616 41.310 1.00 92.19 708 ALA A O 1
ATOM 5228 N N . TRP A 1 709 ? 4.232 -21.946 40.679 1.00 92.94 709 TRP A N 1
ATOM 5229 C CA . TRP A 1 709 ? 4.192 -23.408 40.779 1.00 92.94 709 TRP A CA 1
ATOM 5230 C C . TRP A 1 709 ? 3.928 -23.885 42.210 1.00 92.94 709 TRP A C 1
ATOM 5232 O O . TRP A 1 709 ? 3.094 -24.769 42.403 1.00 92.94 709 TRP A O 1
ATOM 5242 N N . GLN A 1 710 ? 4.557 -23.262 43.213 1.00 92.12 710 GLN A N 1
ATOM 5243 C CA . GLN A 1 710 ? 4.313 -23.561 44.631 1.00 92.12 710 GLN A CA 1
ATOM 5244 C C . GLN A 1 710 ? 2.883 -23.227 45.076 1.00 92.12 710 GLN A C 1
ATOM 5246 O O . GLN A 1 710 ? 2.303 -23.965 45.871 1.00 92.12 710 GLN A O 1
ATOM 5251 N N . ALA A 1 711 ? 2.292 -22.151 44.548 1.00 90.25 711 ALA A N 1
ATOM 5252 C CA . ALA A 1 711 ? 0.893 -21.804 44.800 1.00 90.25 711 ALA A CA 1
ATOM 5253 C C . ALA A 1 711 ? -0.096 -22.798 44.148 1.00 90.25 711 ALA A C 1
ATOM 5255 O O . ALA A 1 711 ? -1.255 -22.883 44.557 1.00 90.25 711 ALA A O 1
ATOM 5256 N N . GLY A 1 712 ? 0.356 -23.595 43.175 1.00 92.88 712 GLY A N 1
ATOM 5257 C CA . GLY A 1 712 ? -0.431 -24.629 42.506 1.00 92.88 712 GLY A CA 1
ATOM 5258 C C . GLY A 1 712 ? -1.176 -24.100 41.284 1.00 92.88 712 GLY A C 1
ATOM 5259 O O . GLY A 1 712 ? -2.366 -23.791 41.360 1.00 92.88 712 GLY A O 1
ATOM 5260 N N . ILE A 1 713 ? -0.476 -24.041 40.146 1.00 93.81 713 ILE A N 1
ATOM 5261 C CA . ILE A 1 713 ? -1.017 -23.570 38.861 1.00 93.81 713 ILE A CA 1
ATOM 5262 C C . ILE A 1 713 ? -2.177 -24.470 38.389 1.00 93.81 713 ILE A C 1
ATOM 5264 O O . ILE A 1 713 ? -1.974 -25.679 38.207 1.00 93.81 713 ILE A O 1
ATOM 5268 N N . PRO A 1 714 ? -3.375 -23.901 38.138 1.00 92.81 714 PRO A N 1
ATOM 5269 C CA . PRO A 1 714 ? -4.516 -24.636 37.596 1.00 92.81 714 PRO A CA 1
ATOM 5270 C C . PRO A 1 714 ? -4.207 -25.302 36.256 1.00 92.81 714 PRO A C 1
ATOM 5272 O O . PRO A 1 714 ? -3.473 -24.749 35.437 1.00 92.81 714 PRO A O 1
ATOM 5275 N N . GLU A 1 715 ? -4.818 -26.461 35.999 1.00 94.12 715 GLU A N 1
ATOM 5276 C CA . GLU A 1 715 ? -4.593 -27.257 34.781 1.00 94.12 715 GLU A CA 1
ATOM 5277 C C . GLU A 1 715 ? -4.776 -26.437 33.492 1.00 94.12 715 GLU A C 1
ATOM 5279 O O . GLU A 1 715 ? -3.946 -26.515 32.587 1.00 94.12 715 GLU A O 1
ATOM 5284 N N . SER A 1 716 ? -5.780 -25.553 33.460 1.00 94.12 716 SER A N 1
ATOM 5285 C CA . SER A 1 716 ? -6.062 -24.651 32.333 1.00 94.12 716 SER A CA 1
ATOM 5286 C C . SER A 1 716 ? -4.912 -23.697 31.982 1.00 94.12 716 SER A C 1
ATOM 5288 O O . SER A 1 716 ? -4.833 -23.226 30.850 1.00 94.12 716 SER A O 1
ATOM 5290 N N . MET A 1 717 ? -4.006 -23.417 32.924 1.00 95.94 717 MET A N 1
ATOM 5291 C CA . MET A 1 717 ? -2.876 -22.498 32.754 1.00 95.94 717 MET A CA 1
ATOM 5292 C C . MET A 1 717 ? -1.518 -23.204 32.691 1.00 95.94 717 MET A C 1
ATOM 5294 O O . MET A 1 717 ? -0.517 -22.556 32.387 1.00 95.94 717 MET A O 1
ATOM 5298 N N . GLN A 1 718 ? -1.448 -24.521 32.916 1.00 95.56 718 GLN A N 1
ATOM 5299 C CA . GLN A 1 718 ? -0.171 -25.245 32.932 1.00 95.56 718 GLN A CA 1
ATOM 5300 C C . GLN A 1 718 ? 0.552 -25.212 31.585 1.00 95.56 718 GLN A C 1
ATOM 5302 O O . GLN A 1 718 ? 1.776 -25.120 31.555 1.00 95.56 718 GLN A O 1
ATOM 5307 N N . ALA A 1 719 ? -0.178 -25.257 30.466 1.00 94.62 719 ALA A N 1
ATOM 5308 C CA . ALA A 1 719 ? 0.433 -25.145 29.142 1.00 94.62 719 ALA A CA 1
ATOM 5309 C C . ALA A 1 719 ? 1.124 -23.782 28.952 1.00 94.62 719 ALA A C 1
ATOM 5311 O O . ALA A 1 719 ? 2.265 -23.729 28.494 1.00 94.62 719 ALA A O 1
ATOM 5312 N N . ARG A 1 720 ? 0.460 -22.696 29.378 1.00 95.75 720 ARG A N 1
ATOM 5313 C CA . ARG A 1 720 ? 1.013 -21.333 29.373 1.00 95.75 720 ARG A CA 1
ATOM 5314 C C . ARG A 1 720 ? 2.229 -21.233 30.295 1.00 95.75 720 ARG A C 1
ATOM 5316 O O . ARG A 1 720 ? 3.274 -20.762 29.864 1.00 95.75 720 ARG A O 1
ATOM 5323 N N . ALA A 1 721 ? 2.125 -21.749 31.519 1.00 94.44 721 ALA A N 1
ATOM 5324 C CA . ALA A 1 721 ? 3.226 -21.772 32.480 1.00 94.44 721 ALA A CA 1
ATOM 5325 C C . ALA A 1 721 ? 4.464 -22.507 31.940 1.00 94.44 721 ALA A C 1
ATOM 5327 O O . ALA A 1 721 ? 5.553 -21.950 31.965 1.00 94.44 721 ALA A O 1
ATOM 5328 N N . ARG A 1 722 ? 4.296 -23.697 31.346 1.00 94.94 722 ARG A N 1
ATOM 5329 C CA . ARG A 1 722 ? 5.405 -24.464 30.745 1.00 94.94 722 ARG A CA 1
ATOM 5330 C C . ARG A 1 722 ? 6.055 -23.753 29.557 1.00 94.94 722 ARG A C 1
ATOM 5332 O O . ARG A 1 722 ? 7.251 -23.907 29.333 1.00 94.94 722 ARG A O 1
ATOM 5339 N N . ALA A 1 723 ? 5.282 -23.003 28.771 1.00 93.25 723 ALA A N 1
ATOM 5340 C CA . ALA A 1 723 ? 5.837 -22.194 27.688 1.00 93.25 723 ALA A CA 1
ATOM 5341 C C . ALA A 1 723 ? 6.711 -21.054 28.235 1.00 93.25 723 ALA A C 1
ATOM 5343 O O . ALA A 1 723 ? 7.782 -20.795 27.688 1.00 93.25 723 ALA A O 1
ATOM 5344 N N . ILE A 1 724 ? 6.279 -20.425 29.332 1.00 92.69 724 ILE A N 1
ATOM 5345 C CA . ILE A 1 724 ? 7.058 -19.405 30.040 1.00 92.69 724 ILE A CA 1
ATOM 5346 C C . ILE A 1 724 ? 8.315 -20.024 30.650 1.00 92.69 724 ILE A C 1
ATOM 5348 O O . ILE A 1 724 ? 9.390 -19.480 30.432 1.00 92.69 724 ILE A O 1
ATOM 5352 N N . ASP A 1 725 ? 8.212 -21.177 31.321 1.00 91.94 725 ASP A N 1
ATOM 5353 C CA . ASP A 1 725 ? 9.377 -21.902 31.850 1.00 91.94 725 ASP A CA 1
ATOM 5354 C C . ASP A 1 725 ? 10.386 -22.182 30.734 1.00 91.94 725 ASP A C 1
ATOM 5356 O O . ASP A 1 725 ? 11.548 -21.826 30.858 1.00 91.94 725 ASP A O 1
ATOM 5360 N N . LYS A 1 726 ? 9.937 -22.680 29.575 1.00 90.62 726 LYS A N 1
ATOM 5361 C CA . LYS A 1 726 ? 10.816 -22.896 28.415 1.00 90.62 726 LYS A CA 1
ATOM 5362 C C . LYS A 1 726 ? 11.485 -21.604 27.923 1.00 90.62 726 LYS A C 1
ATOM 5364 O O . LYS A 1 726 ? 12.632 -21.643 27.481 1.00 90.62 726 LYS A O 1
ATOM 5369 N N . ALA A 1 727 ? 10.779 -20.473 27.945 1.00 88.69 727 ALA A N 1
ATOM 5370 C CA . ALA A 1 727 ? 11.351 -19.180 27.570 1.00 88.69 727 ALA A CA 1
ATOM 5371 C C . ALA A 1 727 ? 12.401 -18.710 28.593 1.00 88.69 727 ALA A C 1
ATOM 5373 O O . ALA A 1 727 ? 13.478 -18.261 28.200 1.00 88.69 727 ALA A O 1
ATOM 5374 N N . VAL A 1 728 ? 12.119 -18.877 29.888 1.00 88.94 728 VAL A N 1
ATOM 5375 C CA . VAL A 1 728 ? 13.055 -18.608 30.990 1.00 88.94 728 VAL A CA 1
ATOM 5376 C C . VAL A 1 728 ? 14.282 -19.525 30.892 1.00 88.94 728 VAL A C 1
ATOM 5378 O O . VAL A 1 728 ? 15.411 -19.039 30.950 1.00 88.94 728 VAL A O 1
ATOM 5381 N N . ASP A 1 729 ? 14.098 -20.820 30.641 1.00 87.50 729 ASP A N 1
ATOM 5382 C CA . ASP A 1 729 ? 15.168 -21.804 30.424 1.00 87.50 729 ASP A CA 1
ATOM 5383 C C . ASP A 1 729 ? 16.033 -21.433 29.209 1.00 87.50 729 ASP A C 1
ATOM 5385 O O . ASP A 1 729 ? 17.265 -21.524 29.236 1.00 87.50 729 ASP A O 1
ATOM 5389 N N . GLY A 1 730 ? 15.397 -20.951 28.136 1.00 87.56 730 GLY A N 1
ATOM 5390 C CA . GLY A 1 730 ? 16.071 -20.440 26.944 1.00 87.56 730 GLY A CA 1
ATOM 5391 C C . GLY A 1 730 ? 17.035 -19.295 27.259 1.00 87.56 730 GLY A C 1
ATOM 5392 O O . GLY A 1 730 ? 18.156 -19.297 26.751 1.00 87.56 730 GLY A O 1
ATOM 5393 N N . MET A 1 731 ? 16.626 -18.389 28.151 1.00 88.62 731 MET A N 1
ATOM 5394 C CA . MET A 1 731 ? 17.406 -17.232 28.603 1.00 88.62 731 MET A CA 1
ATOM 5395 C C . MET A 1 731 ? 18.336 -17.534 29.789 1.00 88.62 731 MET A C 1
ATOM 5397 O O . MET A 1 731 ? 19.214 -16.732 30.101 1.00 88.62 731 MET A O 1
ATOM 5401 N N . THR A 1 732 ? 18.192 -18.687 30.444 1.00 89.19 732 THR A N 1
ATOM 5402 C CA . THR A 1 732 ? 18.957 -19.029 31.651 1.00 89.19 732 THR A CA 1
ATOM 5403 C C . THR A 1 732 ? 20.459 -18.989 31.383 1.00 89.19 732 THR A C 1
ATOM 5405 O O . THR A 1 732 ? 20.947 -19.552 30.399 1.00 89.19 732 THR A O 1
ATOM 5408 N N . GLY A 1 733 ? 21.201 -18.320 32.261 1.00 88.56 733 GLY A N 1
ATOM 5409 C CA . GLY A 1 733 ? 22.648 -18.140 32.152 1.00 88.56 733 GLY A CA 1
ATOM 5410 C C . GLY A 1 733 ? 23.095 -17.068 31.153 1.00 88.56 733 GLY A C 1
ATOM 5411 O O . GLY A 1 733 ? 24.293 -16.797 31.092 1.00 88.56 733 GLY A O 1
ATOM 5412 N N . PHE A 1 734 ? 22.195 -16.448 30.375 1.00 91.38 734 PHE A N 1
ATOM 5413 C CA . PHE A 1 734 ? 22.554 -15.270 29.580 1.00 91.38 734 PHE A CA 1
ATOM 5414 C C . PHE A 1 734 ? 22.754 -14.051 30.477 1.00 91.38 734 PHE A C 1
ATOM 5416 O O . PHE A 1 734 ? 22.006 -13.830 31.435 1.00 91.38 734 PHE A O 1
ATOM 5423 N N . VAL A 1 735 ? 23.742 -13.236 30.116 1.00 90.12 735 VAL A N 1
ATOM 5424 C CA . VAL A 1 735 ? 23.959 -11.919 30.712 1.00 90.12 735 VAL A CA 1
ATOM 5425 C C . VAL A 1 735 ? 22.980 -10.930 30.074 1.00 90.12 735 VAL A C 1
ATOM 5427 O O . VAL A 1 735 ? 22.965 -10.756 28.852 1.00 90.12 735 VAL A O 1
ATOM 5430 N N . VAL A 1 736 ? 22.148 -10.305 30.906 1.00 86.88 736 VAL A N 1
ATOM 5431 C CA . VAL A 1 736 ? 21.109 -9.349 30.475 1.00 86.88 736 VAL A CA 1
ATOM 5432 C C . VAL A 1 736 ? 21.316 -7.933 31.013 1.00 86.88 736 VAL A C 1
ATOM 5434 O O . VAL A 1 736 ? 20.781 -6.988 30.435 1.00 86.88 736 VAL A O 1
ATOM 5437 N N . ASP A 1 737 ? 22.153 -7.790 32.044 1.00 83.75 737 ASP A N 1
ATOM 5438 C CA . ASP A 1 737 ? 22.569 -6.513 32.615 1.00 83.75 737 ASP A CA 1
ATOM 5439 C C . ASP A 1 737 ? 24.062 -6.288 32.382 1.00 83.75 737 ASP A C 1
ATOM 5441 O O . ASP A 1 737 ? 24.904 -7.094 32.795 1.00 83.75 737 ASP A O 1
ATOM 5445 N N . TRP A 1 738 ? 24.387 -5.163 31.755 1.00 91.56 738 TRP A N 1
ATOM 5446 C CA . TRP A 1 738 ? 25.750 -4.802 31.392 1.00 91.56 738 TRP A CA 1
ATOM 5447 C C . TRP A 1 738 ? 26.096 -3.424 31.930 1.00 91.56 738 TRP A C 1
ATOM 5449 O O . TRP A 1 738 ? 25.269 -2.519 31.903 1.00 91.56 738 TRP A O 1
ATOM 5459 N N . ALA A 1 739 ? 27.333 -3.238 32.373 1.00 93.50 739 ALA A N 1
ATOM 5460 C CA . ALA A 1 739 ? 27.936 -1.914 32.422 1.00 93.50 739 ALA A CA 1
ATOM 5461 C C . ALA A 1 739 ? 28.805 -1.765 31.174 1.00 93.50 739 ALA A C 1
ATOM 5463 O O . ALA A 1 739 ? 29.630 -2.633 30.892 1.00 93.50 739 ALA A O 1
ATOM 5464 N N . VAL A 1 740 ? 28.623 -0.690 30.414 1.00 94.69 740 VAL A N 1
ATOM 5465 C CA . VAL A 1 740 ? 29.311 -0.485 29.137 1.00 94.69 740 VAL A CA 1
ATOM 5466 C C . VAL A 1 740 ? 30.097 0.820 29.157 1.00 94.69 740 VAL A C 1
ATOM 5468 O O . VAL A 1 740 ? 29.637 1.818 29.709 1.00 94.69 740 VAL A O 1
ATOM 5471 N N . SER A 1 741 ? 31.292 0.798 28.572 1.00 94.00 741 SER A N 1
ATOM 5472 C CA . SER A 1 741 ? 32.202 1.933 28.455 1.00 94.00 741 SER A CA 1
ATOM 5473 C C . SER A 1 741 ? 32.671 2.104 27.011 1.00 94.00 741 SER A C 1
ATOM 5475 O O . SER A 1 741 ? 32.966 1.127 26.316 1.00 94.00 741 SER A O 1
ATOM 5477 N N . GLY A 1 742 ? 32.736 3.351 26.548 1.00 90.50 742 GLY A N 1
ATOM 5478 C CA . GLY A 1 742 ? 32.982 3.712 25.152 1.00 90.50 742 GLY A CA 1
ATOM 5479 C C . GLY A 1 742 ? 31.897 4.651 24.610 1.00 90.50 742 GLY A C 1
ATOM 5480 O O . GLY A 1 742 ? 31.069 5.136 25.379 1.00 90.50 742 GLY A O 1
ATOM 5481 N N . PRO A 1 743 ? 31.877 4.931 23.299 1.00 91.62 743 PRO A N 1
ATOM 5482 C CA . PRO A 1 743 ? 32.666 4.289 22.254 1.00 91.62 743 PRO A CA 1
ATOM 5483 C C . PRO A 1 743 ? 34.076 4.894 22.125 1.00 91.62 743 PRO A C 1
ATOM 5485 O O . PRO A 1 743 ? 34.260 6.108 22.073 1.00 91.62 743 PRO A O 1
ATOM 5488 N N . TYR A 1 744 ? 35.083 4.034 22.025 1.00 91.62 744 TYR A N 1
ATOM 5489 C CA . TYR A 1 744 ? 36.485 4.389 21.822 1.00 91.62 744 TYR A CA 1
ATOM 5490 C C . TYR A 1 744 ? 36.850 4.392 20.333 1.00 91.62 744 TYR A C 1
ATOM 5492 O O . TYR A 1 744 ? 36.331 3.595 19.546 1.00 91.62 744 TYR A O 1
ATOM 5500 N N . PHE A 1 745 ? 37.767 5.277 19.938 1.00 89.94 745 PHE A N 1
ATOM 5501 C CA . PHE A 1 745 ? 38.323 5.331 18.586 1.00 89.94 745 PHE A CA 1
ATOM 5502 C C . PHE A 1 745 ? 39.733 5.924 18.590 1.00 89.94 745 PHE A C 1
ATOM 5504 O O . PHE A 1 745 ? 40.125 6.636 19.513 1.00 89.94 745 PHE A O 1
ATOM 5511 N N . GLN A 1 746 ? 40.477 5.689 17.510 1.00 85.12 746 GLN A N 1
ATOM 5512 C CA . GLN A 1 746 ? 41.753 6.349 17.251 1.00 85.12 746 GLN A CA 1
ATOM 5513 C C . GLN A 1 746 ? 41.790 6.849 15.806 1.00 85.12 746 GLN A C 1
ATOM 5515 O O . GLN A 1 746 ? 41.530 6.105 14.859 1.00 85.12 746 GLN A O 1
ATOM 5520 N N . LYS A 1 747 ? 42.118 8.133 15.625 1.00 80.12 747 LYS A N 1
ATOM 5521 C CA . LYS A 1 747 ? 42.129 8.782 14.308 1.00 80.12 747 LYS A CA 1
ATOM 5522 C C . LYS A 1 747 ? 43.087 8.061 13.348 1.00 80.12 747 LYS A C 1
ATOM 5524 O O . LYS A 1 747 ? 44.274 7.943 13.631 1.00 80.12 747 LYS A O 1
ATOM 5529 N N . GLY A 1 748 ? 42.570 7.639 12.192 1.00 76.38 748 GLY A N 1
ATOM 5530 C CA . GLY A 1 748 ? 43.342 6.978 11.131 1.00 76.38 748 GLY A CA 1
ATOM 5531 C C . GLY A 1 748 ? 43.409 5.448 11.219 1.00 76.38 748 GLY A C 1
ATOM 5532 O O . GLY A 1 748 ? 44.007 4.831 10.339 1.00 76.38 748 GLY A O 1
ATOM 5533 N N . LEU A 1 749 ? 42.791 4.830 12.232 1.00 77.25 749 LEU A N 1
ATOM 5534 C CA . LEU A 1 749 ? 42.639 3.377 12.330 1.00 77.25 749 LEU A CA 1
ATOM 5535 C C . LEU A 1 749 ? 41.199 2.954 12.002 1.00 77.25 749 LEU A C 1
ATOM 5537 O O . LEU A 1 749 ? 40.246 3.639 12.363 1.00 77.25 749 LEU A O 1
ATOM 5541 N N . THR A 1 750 ? 41.050 1.820 11.311 1.00 69.81 750 THR A N 1
ATOM 5542 C CA . THR A 1 750 ? 39.760 1.175 11.002 1.00 69.81 750 THR A CA 1
ATOM 5543 C C . THR A 1 750 ? 39.573 -0.096 11.839 1.00 69.81 750 THR A C 1
ATOM 5545 O O . THR A 1 750 ? 40.539 -0.602 12.416 1.00 69.81 750 THR A O 1
ATOM 5548 N N . GLY A 1 751 ? 38.339 -0.615 11.922 1.00 61.25 751 GLY A N 1
ATOM 5549 C CA . GLY A 1 751 ? 37.902 -1.583 12.944 1.00 61.25 751 GLY A CA 1
ATOM 5550 C C . GLY A 1 751 ? 38.839 -2.763 13.226 1.00 61.25 751 GLY A C 1
ATOM 5551 O O . GLY A 1 751 ? 39.119 -3.043 14.387 1.00 61.25 751 GLY A O 1
ATOM 5552 N N . GLY A 1 752 ? 39.410 -3.404 12.199 1.00 65.94 752 GLY A N 1
ATOM 5553 C CA . GLY A 1 752 ? 40.330 -4.533 12.394 1.00 65.94 752 GLY A CA 1
ATOM 5554 C C . GLY A 1 752 ? 41.629 -4.172 13.128 1.00 65.94 752 GLY A C 1
ATOM 5555 O O . GLY A 1 752 ? 42.174 -5.015 13.827 1.00 65.94 752 GLY A O 1
ATOM 5556 N N . ARG A 1 753 ? 42.110 -2.926 13.016 1.00 80.19 753 ARG A N 1
ATOM 5557 C CA . ARG A 1 753 ? 43.324 -2.450 13.707 1.00 80.19 753 ARG A CA 1
ATOM 5558 C C . ARG A 1 753 ? 43.041 -1.885 15.097 1.00 80.19 753 ARG A C 1
ATOM 5560 O O . ARG A 1 753 ? 43.936 -1.889 15.933 1.00 80.19 753 ARG A O 1
ATOM 5567 N N . LEU A 1 754 ? 41.816 -1.413 15.340 1.00 85.12 754 LEU A N 1
ATOM 5568 C CA . LEU A 1 754 ? 41.381 -0.948 16.662 1.00 85.12 754 LEU A CA 1
ATOM 5569 C C . LEU A 1 754 ? 41.246 -2.099 17.667 1.00 85.12 754 LEU A C 1
ATOM 5571 O O . LEU A 1 754 ? 41.350 -1.880 18.870 1.00 85.12 754 LEU A O 1
ATOM 5575 N N . HIS A 1 755 ? 41.047 -3.326 17.182 1.00 89.88 755 HIS A N 1
ATOM 5576 C CA . HIS A 1 755 ? 40.990 -4.527 18.012 1.00 89.88 755 HIS A CA 1
ATOM 5577 C C . HIS A 1 755 ? 42.251 -4.717 18.876 1.00 89.88 755 HIS A C 1
ATOM 5579 O O . HIS A 1 755 ? 42.149 -5.052 20.057 1.00 89.88 755 HIS A O 1
ATOM 5585 N N . ASP A 1 756 ? 43.425 -4.419 18.317 1.00 88.81 756 ASP A N 1
ATOM 5586 C CA . ASP A 1 756 ? 44.725 -4.569 18.985 1.00 88.81 756 ASP A CA 1
ATOM 5587 C C . ASP A 1 756 ? 45.174 -3.304 19.734 1.00 88.81 756 ASP A C 1
ATOM 5589 O O . ASP A 1 756 ? 46.230 -3.291 20.354 1.00 88.81 756 ASP A O 1
ATOM 5593 N N . THR A 1 757 ? 44.397 -2.219 19.669 1.00 88.31 757 THR A N 1
ATOM 5594 C CA . THR A 1 757 ? 44.692 -0.971 20.386 1.00 88.31 757 THR A CA 1
ATOM 5595 C C . THR A 1 757 ? 44.179 -1.055 21.817 1.00 88.31 757 THR A C 1
ATOM 5597 O O . THR A 1 757 ? 42.980 -1.235 22.014 1.00 88.31 757 THR A O 1
ATOM 5600 N N . GLU A 1 758 ? 45.053 -0.915 22.808 1.00 87.94 758 GLU A N 1
ATOM 5601 C CA . GLU A 1 758 ? 44.653 -0.814 24.216 1.00 87.94 758 GLU A CA 1
ATOM 5602 C C . GLU A 1 758 ? 43.947 0.526 24.486 1.00 87.94 758 GLU A C 1
ATOM 5604 O O . GLU A 1 758 ? 44.341 1.570 23.961 1.00 87.94 758 GLU A O 1
ATOM 5609 N N . PHE A 1 759 ? 42.884 0.482 25.289 1.00 90.94 759 PHE A N 1
ATOM 5610 C CA . PHE A 1 759 ? 42.162 1.656 25.780 1.00 90.94 759 PHE A CA 1
ATOM 5611 C C . PHE A 1 759 ? 41.998 1.564 27.300 1.00 90.94 759 PHE A C 1
ATOM 5613 O O . PHE A 1 759 ? 42.214 0.509 27.894 1.00 90.94 759 PHE A O 1
ATOM 5620 N N . ALA A 1 760 ? 41.522 2.650 27.916 1.00 90.62 760 ALA A N 1
ATOM 5621 C CA . ALA A 1 760 ? 41.438 2.814 29.368 1.00 90.62 760 ALA A CA 1
ATOM 5622 C C . ALA A 1 760 ? 40.903 1.605 30.178 1.00 90.62 760 ALA A C 1
ATOM 5624 O O . ALA A 1 760 ? 41.453 1.358 31.247 1.00 90.62 760 ALA A O 1
ATOM 5625 N N . PRO A 1 761 ? 39.886 0.826 29.741 1.00 90.19 761 PRO A N 1
ATOM 5626 C CA . PRO A 1 761 ? 39.431 -0.354 30.493 1.00 90.19 761 PRO A CA 1
ATOM 5627 C C . PRO A 1 761 ? 40.424 -1.531 30.562 1.00 90.19 761 PRO A C 1
ATOM 5629 O O . PRO A 1 761 ? 40.235 -2.413 31.401 1.00 90.19 761 PRO A O 1
ATOM 5632 N N . GLU A 1 762 ? 41.438 -1.569 29.688 1.00 86.81 762 GLU A N 1
ATOM 5633 C CA . GLU A 1 762 ? 42.529 -2.565 29.683 1.00 86.81 762 GLU A CA 1
ATOM 5634 C C . GLU A 1 762 ? 43.767 -2.090 30.455 1.00 86.81 762 GLU A C 1
ATOM 5636 O O . GLU A 1 762 ? 44.588 -2.903 30.874 1.00 86.81 762 GLU A O 1
ATOM 5641 N N . GLU A 1 763 ? 43.913 -0.779 30.644 1.00 83.50 763 GLU A N 1
ATOM 5642 C CA . GLU A 1 763 ? 45.097 -0.179 31.251 1.00 83.50 763 GLU A CA 1
ATOM 5643 C C . GLU A 1 763 ? 45.097 -0.366 32.777 1.00 83.50 763 GLU A C 1
ATOM 5645 O O . GLU A 1 763 ? 44.100 -0.134 33.460 1.00 83.50 763 GLU A O 1
ATOM 5650 N N . THR A 1 764 ? 46.252 -0.731 33.340 1.00 74.25 764 THR A N 1
ATOM 5651 C CA . THR A 1 764 ? 46.427 -0.877 34.797 1.00 74.25 764 THR A CA 1
ATOM 5652 C C . THR A 1 764 ? 46.326 0.464 35.536 1.00 74.25 764 THR A C 1
ATOM 5654 O O . THR A 1 764 ? 45.826 0.517 36.657 1.00 74.25 764 THR A O 1
ATOM 5657 N N . GLU A 1 765 ? 46.789 1.552 34.911 1.00 77.19 765 GLU A N 1
ATOM 5658 C CA . GLU A 1 765 ? 46.731 2.924 35.435 1.00 77.19 765 GLU A CA 1
ATOM 5659 C C . GLU A 1 765 ? 46.337 3.897 34.310 1.00 77.19 765 GLU A C 1
ATOM 5661 O O . GLU A 1 765 ? 47.201 4.564 33.733 1.00 77.19 765 GLU A O 1
ATOM 5666 N N . PRO A 1 766 ? 45.044 3.971 33.951 1.00 80.06 766 PRO A N 1
ATOM 5667 C CA . PRO A 1 766 ? 44.622 4.792 32.833 1.00 80.06 766 PRO A CA 1
ATOM 5668 C C . PRO A 1 766 ? 44.735 6.281 33.150 1.00 80.06 766 PRO A C 1
ATOM 5670 O O . PRO A 1 766 ? 44.399 6.731 34.248 1.00 80.06 766 PRO A O 1
ATOM 5673 N N . ALA A 1 767 ? 45.130 7.077 32.152 1.00 75.12 767 ALA A N 1
ATOM 5674 C CA . ALA A 1 767 ? 45.196 8.538 32.283 1.00 75.12 767 ALA A CA 1
ATOM 5675 C C . ALA A 1 767 ? 43.830 9.165 32.638 1.00 75.12 767 ALA A C 1
ATOM 5677 O O . ALA A 1 767 ? 43.768 10.215 33.279 1.00 75.12 767 ALA A O 1
ATOM 5678 N N . GLN A 1 768 ? 42.739 8.509 32.234 1.00 78.88 768 GLN A N 1
ATOM 5679 C CA . GLN A 1 768 ? 41.369 8.848 32.596 1.00 78.88 768 GLN A CA 1
ATOM 5680 C C . GLN A 1 768 ? 40.598 7.564 32.915 1.00 78.88 768 GLN A C 1
ATOM 5682 O O . GLN A 1 768 ? 40.587 6.632 32.114 1.00 78.88 768 GLN A O 1
ATOM 5687 N N . ALA A 1 769 ? 39.930 7.525 34.070 1.00 83.12 769 ALA A N 1
ATOM 5688 C CA . ALA A 1 769 ? 39.113 6.377 34.453 1.00 83.12 769 ALA A CA 1
ATOM 5689 C C . ALA A 1 769 ? 37.970 6.149 33.441 1.00 83.12 769 ALA A C 1
ATOM 5691 O O . ALA A 1 769 ? 37.352 7.125 33.003 1.00 83.12 769 ALA A O 1
ATOM 5692 N N . PRO A 1 770 ? 37.665 4.889 33.081 1.00 86.94 770 PRO A N 1
ATOM 5693 C CA . PRO A 1 770 ? 36.565 4.585 32.179 1.00 86.94 770 PRO A CA 1
ATOM 5694 C C . PRO A 1 770 ? 35.220 4.950 32.811 1.00 86.94 770 PRO A C 1
ATOM 5696 O O . PRO A 1 770 ? 34.955 4.641 33.975 1.00 86.94 770 PRO A O 1
ATOM 5699 N N . GLU A 1 771 ? 34.369 5.610 32.031 1.00 89.94 771 GLU A N 1
ATOM 5700 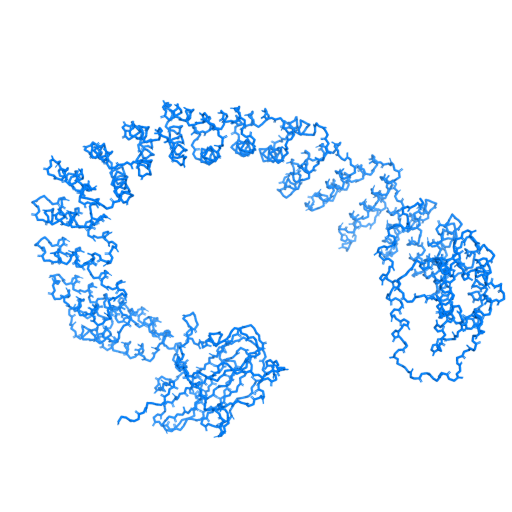C CA . GLU A 1 771 ? 32.992 5.912 32.414 1.00 89.94 771 GLU A CA 1
ATOM 5701 C C . GLU A 1 771 ? 32.100 4.720 32.060 1.00 89.94 771 GLU A C 1
ATOM 5703 O O . GLU A 1 771 ? 32.122 4.248 30.923 1.00 89.94 771 GLU A O 1
ATOM 5708 N N . TRP A 1 772 ? 31.344 4.222 33.036 1.00 91.19 772 TRP A N 1
ATOM 5709 C CA . TRP A 1 772 ? 30.475 3.059 32.882 1.00 91.19 772 TRP A CA 1
ATOM 5710 C C . TRP A 1 772 ? 29.011 3.483 32.917 1.00 91.19 772 TRP A C 1
ATOM 5712 O O . TRP A 1 772 ? 28.579 4.190 33.827 1.00 91.19 772 TRP A O 1
ATOM 5722 N N . VAL A 1 773 ? 28.241 3.016 31.938 1.00 90.00 773 VAL A N 1
ATOM 5723 C CA . VAL A 1 773 ? 26.794 3.227 31.857 1.00 90.00 773 VAL A CA 1
ATOM 5724 C C . VAL A 1 773 ? 26.101 1.874 31.880 1.00 90.00 773 VAL A C 1
ATOM 5726 O O . VAL A 1 773 ? 26.457 0.976 31.116 1.00 90.00 773 VAL A O 1
ATOM 5729 N N . VAL A 1 774 ? 25.102 1.717 32.749 1.00 89.50 774 VAL A N 1
ATOM 5730 C CA . VAL A 1 774 ? 24.292 0.496 32.776 1.00 89.50 774 VAL A CA 1
ATOM 5731 C C . VAL A 1 774 ? 23.414 0.449 31.527 1.00 89.50 774 VAL A C 1
ATOM 5733 O O . VAL A 1 774 ? 22.625 1.361 31.278 1.00 89.50 774 VAL A O 1
ATOM 5736 N N . MET A 1 775 ? 23.549 -0.621 30.752 1.00 87.00 775 MET A N 1
ATOM 5737 C CA . MET A 1 775 ? 22.779 -0.893 29.545 1.00 87.00 775 MET A CA 1
ATOM 5738 C C . MET A 1 775 ? 22.109 -2.263 29.649 1.00 87.00 775 MET A C 1
ATOM 5740 O O . MET A 1 775 ? 22.712 -3.236 30.100 1.00 87.00 775 MET A O 1
ATOM 5744 N N . ALA A 1 776 ? 20.858 -2.325 29.201 1.00 80.94 776 ALA A N 1
ATOM 5745 C CA . ALA A 1 776 ? 20.101 -3.563 29.070 1.00 80.94 776 ALA A CA 1
ATOM 5746 C C . ALA A 1 776 ? 20.150 -4.073 27.623 1.00 80.94 776 ALA A C 1
ATOM 5748 O O . ALA A 1 776 ? 20.376 -3.303 26.685 1.00 80.94 776 ALA A O 1
ATOM 5749 N N . ASN A 1 777 ? 19.889 -5.365 27.439 1.00 85.19 777 ASN A N 1
ATOM 5750 C CA . ASN A 1 777 ? 19.769 -5.968 26.112 1.00 85.19 777 ASN A CA 1
ATOM 5751 C C . ASN A 1 777 ? 18.576 -5.405 25.312 1.00 85.19 777 ASN A C 1
ATOM 5753 O O . ASN A 1 777 ? 17.610 -4.869 25.865 1.00 85.19 777 ASN A O 1
ATOM 5757 N N . GLY A 1 778 ? 18.634 -5.552 23.985 1.00 72.62 778 GLY A N 1
ATOM 5758 C CA . GLY A 1 778 ? 17.607 -5.037 23.079 1.00 72.62 778 GLY A CA 1
ATOM 5759 C C . GLY A 1 778 ? 16.249 -5.744 23.248 1.00 72.62 778 GLY A C 1
ATOM 5760 O O . GLY A 1 778 ? 16.206 -6.956 23.464 1.00 72.62 778 GLY A O 1
ATOM 5761 N N . PRO A 1 779 ? 15.110 -5.037 23.104 1.00 65.69 779 PRO A N 1
ATOM 5762 C CA . PRO A 1 779 ? 13.783 -5.625 23.306 1.00 65.69 779 PRO A CA 1
ATOM 5763 C C . PRO A 1 779 ? 13.406 -6.685 22.256 1.00 65.69 779 PRO A C 1
ATOM 5765 O O . PRO A 1 779 ? 12.606 -7.567 22.565 1.00 65.69 779 PRO A O 1
ATOM 5768 N N . GLU A 1 780 ? 13.961 -6.604 21.042 1.00 74.69 780 GLU A N 1
ATOM 5769 C CA . GLU A 1 780 ? 13.730 -7.563 19.945 1.00 74.69 780 GLU A CA 1
ATOM 5770 C C . GLU A 1 780 ? 14.648 -8.791 20.034 1.00 74.69 780 GLU A C 1
ATOM 5772 O O . GLU A 1 780 ? 14.268 -9.905 19.666 1.00 74.69 780 GLU A O 1
ATOM 5777 N N . HIS A 1 781 ? 15.846 -8.600 20.586 1.00 83.25 781 HIS A N 1
ATOM 5778 C CA . HIS A 1 781 ? 16.857 -9.633 20.766 1.00 83.25 781 HIS A CA 1
ATOM 5779 C C . HIS A 1 781 ? 17.338 -9.633 22.223 1.00 83.25 781 HIS A C 1
ATOM 5781 O O . HIS A 1 781 ? 18.429 -9.152 22.511 1.00 83.25 781 HIS A O 1
ATOM 5787 N N . PRO A 1 782 ? 16.557 -10.207 23.157 1.00 82.75 782 PRO A N 1
ATOM 5788 C CA . PRO A 1 782 ? 16.800 -10.103 24.604 1.00 82.75 782 PRO A CA 1
ATOM 5789 C C . PRO A 1 782 ? 18.113 -10.704 25.108 1.00 82.75 782 PRO A C 1
ATOM 5791 O O . PRO A 1 782 ? 18.517 -10.493 26.245 1.00 82.75 782 PRO A O 1
ATOM 5794 N N . GLN A 1 783 ? 18.772 -11.485 24.266 1.00 88.25 783 GLN A N 1
ATOM 5795 C CA . GLN A 1 783 ? 20.034 -12.162 24.533 1.00 88.25 783 GLN A CA 1
ATOM 5796 C C . GLN A 1 783 ? 21.226 -11.409 23.929 1.00 88.25 783 GLN A C 1
ATOM 5798 O O . GLN A 1 783 ? 22.363 -11.799 24.168 1.00 88.25 783 GLN A O 1
ATOM 58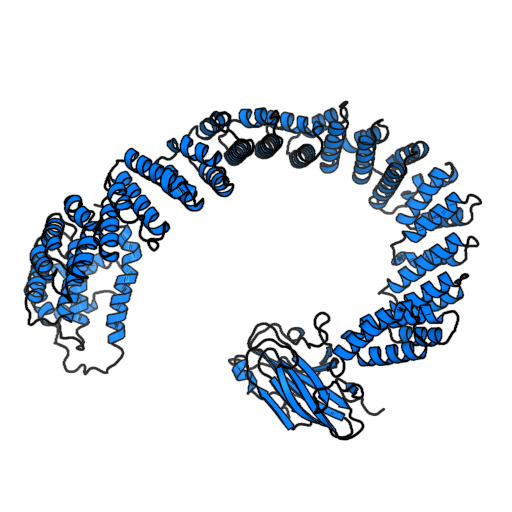03 N N . LEU A 1 784 ? 20.967 -10.334 23.178 1.00 89.69 784 LEU A N 1
ATOM 5804 C CA . LEU A 1 784 ? 21.955 -9.489 22.523 1.00 89.69 784 LEU A CA 1
ATOM 5805 C C . LEU A 1 784 ? 21.957 -8.086 23.148 1.00 89.69 784 LEU A C 1
ATOM 5807 O O . LEU A 1 784 ? 20.938 -7.392 23.186 1.00 89.69 784 LEU A O 1
ATOM 5811 N N . LEU A 1 785 ? 23.132 -7.656 23.587 1.00 91.56 785 LEU A N 1
ATOM 5812 C CA . LEU A 1 785 ? 23.444 -6.270 23.892 1.00 91.56 785 LEU A CA 1
ATOM 5813 C C . LEU A 1 785 ? 23.704 -5.523 22.581 1.00 91.56 785 LEU A C 1
ATOM 5815 O O . LEU A 1 785 ? 24.639 -5.862 21.854 1.00 91.56 785 LEU A O 1
ATOM 5819 N N . ASP A 1 786 ? 22.891 -4.508 22.297 1.00 90.25 786 ASP A N 1
ATOM 5820 C CA . ASP A 1 786 ? 23.058 -3.630 21.139 1.00 90.25 786 ASP A CA 1
ATOM 5821 C C . ASP A 1 786 ? 23.971 -2.447 21.495 1.00 90.25 786 ASP A C 1
ATOM 5823 O O . ASP A 1 786 ? 23.611 -1.555 22.266 1.00 90.25 786 ASP A O 1
ATOM 5827 N N . LEU A 1 787 ? 25.173 -2.454 20.926 1.00 90.69 787 LEU A N 1
ATOM 5828 C CA . LEU A 1 787 ? 26.193 -1.431 21.139 1.00 90.69 787 LEU A CA 1
ATOM 5829 C C . LEU A 1 787 ? 26.060 -0.266 20.148 1.00 90.69 787 LEU A C 1
ATOM 5831 O O . LEU A 1 787 ? 26.659 0.786 20.371 1.00 90.69 787 LEU A O 1
ATOM 5835 N N . THR A 1 788 ? 25.236 -0.383 19.097 1.00 87.38 788 THR A N 1
ATOM 5836 C CA . THR A 1 788 ? 24.986 0.726 18.152 1.00 87.38 788 THR A CA 1
ATOM 5837 C C . THR A 1 788 ? 24.322 1.931 18.825 1.00 87.38 788 THR A C 1
ATOM 5839 O O . THR A 1 788 ? 24.454 3.064 18.356 1.00 87.38 788 THR A O 1
ATOM 5842 N N . ALA A 1 789 ? 23.663 1.708 19.968 1.00 80.38 789 ALA A N 1
ATOM 5843 C CA . ALA A 1 789 ? 23.105 2.758 20.813 1.00 80.38 789 ALA A CA 1
ATOM 5844 C C . ALA A 1 789 ? 24.171 3.731 21.359 1.00 80.38 789 ALA A C 1
ATOM 5846 O O . ALA A 1 789 ? 23.840 4.877 21.659 1.00 80.38 789 ALA A O 1
ATOM 5847 N N . LEU A 1 790 ? 25.438 3.308 21.459 1.00 83.81 790 LEU A N 1
ATOM 5848 C CA . LEU A 1 790 ? 26.553 4.150 21.915 1.00 83.81 790 LEU A CA 1
ATOM 5849 C C . LEU A 1 790 ? 27.105 5.046 20.804 1.00 83.81 790 LEU A C 1
ATOM 5851 O O . LEU A 1 790 ? 27.431 6.206 21.044 1.00 83.81 790 LEU A O 1
ATOM 5855 N N . ALA A 1 791 ? 27.223 4.510 19.589 1.00 80.56 791 ALA A N 1
ATOM 5856 C CA . ALA A 1 791 ? 27.553 5.267 18.388 1.00 80.56 791 ALA A CA 1
ATOM 5857 C C . ALA A 1 791 ? 27.125 4.517 17.128 1.00 80.56 791 ALA A C 1
ATOM 5859 O O . ALA A 1 791 ? 27.288 3.305 17.013 1.00 80.56 791 ALA A O 1
ATOM 5860 N N . ARG A 1 792 ? 26.675 5.293 16.138 1.00 77.06 792 ARG A N 1
ATOM 5861 C CA . ARG A 1 792 ? 26.359 4.815 14.780 1.00 77.06 792 ARG A CA 1
ATOM 5862 C C . ARG A 1 792 ? 27.549 4.868 13.821 1.00 77.06 792 ARG A C 1
ATOM 5864 O O . ARG A 1 792 ? 27.413 4.550 12.647 1.00 77.06 792 ARG A O 1
ATOM 5871 N N . GLU A 1 793 ? 28.685 5.358 14.296 1.00 79.00 793 GLU A N 1
ATOM 5872 C CA . GLU A 1 793 ? 29.887 5.546 13.492 1.00 79.00 793 GLU A CA 1
ATOM 5873 C C . GLU A 1 793 ? 30.671 4.232 13.394 1.00 79.00 793 GLU A C 1
ATOM 5875 O O . GLU A 1 793 ? 30.786 3.490 14.368 1.00 79.00 793 GLU A O 1
ATOM 5880 N N . GLU A 1 794 ? 31.244 3.958 12.224 1.00 80.69 794 GLU A N 1
ATOM 5881 C CA . GLU A 1 794 ? 32.087 2.782 12.006 1.00 80.69 794 GLU A CA 1
ATOM 5882 C C . GLU A 1 794 ? 33.471 2.956 12.650 1.00 80.69 794 GLU A C 1
ATOM 5884 O O . GLU A 1 794 ? 33.887 4.071 12.992 1.00 80.69 794 GLU A O 1
ATOM 5889 N N . ALA A 1 795 ? 34.220 1.855 12.781 1.00 84.62 795 ALA A N 1
ATOM 5890 C CA . ALA A 1 795 ? 35.536 1.842 13.420 1.00 84.62 795 ALA A CA 1
ATOM 5891 C C . ALA A 1 795 ? 35.474 2.354 14.872 1.00 84.62 795 ALA A C 1
ATOM 5893 O O . ALA A 1 795 ? 36.123 3.337 15.244 1.00 84.62 795 ALA A O 1
ATOM 5894 N N . ARG A 1 796 ? 34.655 1.696 15.696 1.00 91.50 796 ARG A N 1
ATOM 5895 C CA . ARG A 1 796 ? 34.504 1.976 17.133 1.00 91.50 796 ARG A CA 1
ATOM 5896 C C . ARG A 1 796 ? 34.819 0.733 17.960 1.00 91.50 796 ARG A C 1
ATOM 5898 O O . ARG A 1 796 ? 34.736 -0.386 17.462 1.00 91.50 796 ARG A O 1
ATOM 5905 N N . VAL A 1 797 ? 35.207 0.935 19.214 1.00 92.81 797 VAL A N 1
ATOM 5906 C CA . VAL A 1 797 ? 35.414 -0.124 20.212 1.00 92.81 797 VAL A CA 1
ATOM 5907 C C . VAL A 1 797 ? 34.588 0.200 21.450 1.00 92.81 797 VAL A C 1
ATOM 5909 O O . VAL A 1 797 ? 34.508 1.354 21.857 1.00 92.81 797 VAL A O 1
ATOM 5912 N N . ALA A 1 798 ? 33.975 -0.805 22.057 1.00 94.44 798 ALA A N 1
ATOM 5913 C CA . ALA A 1 798 ? 33.246 -0.675 23.308 1.00 94.44 798 ALA A CA 1
ATOM 5914 C C . ALA A 1 798 ? 33.661 -1.807 24.232 1.00 94.44 798 ALA A C 1
ATOM 5916 O O . ALA A 1 798 ? 33.991 -2.907 23.780 1.00 94.44 798 ALA A O 1
ATOM 5917 N N . TYR A 1 799 ? 33.628 -1.517 25.524 1.00 95.31 799 TYR A N 1
ATOM 5918 C CA . TYR A 1 799 ? 33.869 -2.491 26.567 1.00 95.31 799 TYR A CA 1
ATOM 5919 C C . TYR A 1 799 ? 32.581 -2.739 27.310 1.00 95.31 799 TYR A C 1
ATOM 5921 O O . TYR A 1 799 ? 31.946 -1.790 27.750 1.00 95.31 799 TYR A O 1
ATOM 5929 N N . ALA A 1 800 ? 32.215 -3.998 27.476 1.00 95.81 800 ALA A N 1
ATOM 5930 C CA . ALA A 1 800 ? 31.080 -4.389 28.294 1.00 95.81 800 ALA A CA 1
ATOM 5931 C C . ALA A 1 800 ? 31.595 -5.233 29.455 1.00 95.81 800 ALA A C 1
ATOM 5933 O O . ALA A 1 800 ? 32.408 -6.132 29.250 1.00 95.81 800 ALA A O 1
ATOM 5934 N N . GLN A 1 801 ? 31.136 -4.957 30.668 1.00 94.62 801 GLN A N 1
ATOM 5935 C CA . GLN A 1 801 ? 31.458 -5.757 31.837 1.00 94.62 801 GLN A CA 1
ATOM 5936 C C . GLN A 1 801 ? 30.198 -6.251 32.539 1.00 94.62 801 GLN A C 1
ATOM 5938 O O . GLN A 1 801 ? 29.152 -5.595 32.536 1.00 94.62 801 GLN A O 1
ATOM 5943 N N . CYS A 1 802 ? 30.337 -7.402 33.181 1.00 94.19 802 CYS A N 1
ATOM 5944 C CA . CYS A 1 802 ? 29.388 -7.908 34.156 1.00 94.19 802 CYS A CA 1
ATOM 5945 C C . CYS A 1 802 ? 30.138 -8.667 35.257 1.00 94.19 802 CYS A C 1
ATOM 5947 O O . CYS A 1 802 ? 31.278 -9.114 35.083 1.00 94.19 802 CYS A O 1
ATOM 5949 N N . PHE A 1 803 ? 29.495 -8.804 36.410 1.00 93.38 803 PHE A N 1
ATOM 5950 C CA . PHE A 1 803 ? 30.005 -9.580 37.528 1.00 93.38 803 PHE A CA 1
ATOM 5951 C C . PHE A 1 803 ? 29.111 -10.787 37.757 1.00 93.38 803 PHE A C 1
ATOM 5953 O O . PHE A 1 803 ? 27.893 -10.659 37.876 1.00 93.38 803 PHE A O 1
ATOM 5960 N N . VAL A 1 804 ? 29.742 -11.956 37.842 1.00 92.56 804 VAL A N 1
ATOM 5961 C CA . VAL A 1 804 ? 29.071 -13.244 38.016 1.00 92.56 804 VAL A CA 1
ATOM 5962 C C . VAL A 1 804 ? 29.378 -13.779 39.408 1.00 92.56 804 VAL A C 1
ATOM 5964 O O . VAL A 1 804 ? 30.534 -14.070 39.730 1.00 92.56 804 VAL A O 1
ATOM 5967 N N . PHE A 1 805 ? 28.359 -13.903 40.255 1.00 92.31 805 PHE A N 1
ATOM 5968 C CA . PHE A 1 805 ? 28.515 -14.503 41.577 1.00 92.31 805 PHE A CA 1
ATOM 5969 C C . PHE A 1 805 ? 28.440 -16.025 41.491 1.00 92.31 805 PHE A C 1
ATOM 5971 O O . PHE A 1 805 ? 27.452 -16.568 40.995 1.00 92.31 805 PHE A O 1
ATOM 5978 N N . SER A 1 806 ? 29.451 -16.697 42.042 1.00 92.69 806 SER A N 1
ATOM 5979 C CA . SER A 1 806 ? 29.451 -18.142 42.275 1.00 92.69 806 SER A CA 1
ATOM 5980 C C . SER A 1 806 ? 29.608 -18.421 43.769 1.00 92.69 806 SER A C 1
ATOM 5982 O O . SER A 1 806 ? 30.538 -17.944 44.419 1.00 92.69 806 SER A O 1
ATOM 5984 N N . ASP A 1 807 ? 28.711 -19.211 44.340 1.00 92.19 807 ASP A N 1
ATOM 5985 C CA . ASP A 1 807 ? 28.706 -19.574 45.761 1.00 92.19 807 ASP A CA 1
ATOM 5986 C C . ASP A 1 807 ? 29.817 -20.578 46.149 1.00 92.19 807 ASP A C 1
ATOM 5988 O O . ASP A 1 807 ? 30.268 -20.589 47.301 1.00 92.19 807 ASP A O 1
ATOM 5992 N N . TYR A 1 808 ? 30.321 -21.356 45.185 1.00 91.75 808 TYR A N 1
ATOM 5993 C CA . TYR A 1 808 ? 31.496 -22.229 45.294 1.00 91.75 808 TYR A CA 1
ATOM 5994 C C . TYR A 1 808 ? 32.377 -22.180 44.027 1.00 91.75 808 TYR A C 1
ATOM 5996 O O . TYR A 1 808 ? 31.899 -21.773 42.966 1.00 91.75 808 TYR A O 1
ATOM 6004 N N . PRO A 1 809 ? 33.667 -22.573 44.096 1.00 92.31 809 PRO A N 1
ATOM 6005 C CA . PRO A 1 809 ? 34.530 -22.628 42.916 1.00 92.31 809 PRO A CA 1
ATOM 6006 C C . PRO A 1 809 ? 34.083 -23.744 41.966 1.00 92.31 809 PRO A C 1
ATOM 6008 O O . PRO A 1 809 ? 33.930 -24.886 42.400 1.00 92.31 809 PRO A O 1
ATOM 6011 N N . ARG A 1 810 ? 33.897 -23.443 40.678 1.00 92.50 810 ARG A N 1
ATOM 6012 C CA . ARG A 1 810 ? 33.411 -24.418 39.688 1.00 92.50 810 ARG A CA 1
ATOM 6013 C C . ARG A 1 810 ? 34.019 -24.187 38.309 1.00 92.50 810 ARG A C 1
ATOM 6015 O O . ARG A 1 810 ? 34.337 -23.056 37.943 1.00 92.50 810 ARG A O 1
ATOM 6022 N N . ARG A 1 811 ? 34.178 -25.266 37.535 1.00 91.56 811 ARG A N 1
ATOM 6023 C CA . ARG A 1 811 ? 34.495 -25.151 36.106 1.00 91.56 811 ARG A CA 1
ATOM 6024 C C . ARG A 1 811 ? 33.241 -24.683 35.376 1.00 91.56 811 ARG A C 1
ATOM 6026 O O . ARG A 1 811 ? 32.160 -25.218 35.602 1.00 91.56 811 ARG A O 1
ATOM 6033 N N . ALA A 1 812 ? 33.403 -23.685 34.525 1.00 93.38 812 ALA A N 1
ATOM 6034 C CA . ALA A 1 812 ? 32.350 -23.163 33.674 1.00 93.38 812 ALA A CA 1
ATOM 6035 C C . ALA A 1 812 ? 32.940 -22.843 32.302 1.00 93.38 812 ALA A C 1
ATOM 6037 O O . ALA A 1 812 ? 34.162 -22.779 32.126 1.00 93.38 812 ALA A O 1
ATOM 6038 N N . GLN A 1 813 ? 32.062 -22.636 31.334 1.00 94.56 813 GLN A N 1
ATOM 6039 C CA . GLN A 1 813 ? 32.427 -22.097 30.034 1.00 94.56 813 GLN A CA 1
ATOM 6040 C C . GLN A 1 813 ? 31.509 -20.938 29.672 1.00 94.56 813 GLN A C 1
ATOM 6042 O O . GLN A 1 813 ? 30.362 -20.869 30.121 1.00 94.56 813 GLN A O 1
ATOM 6047 N N . VAL A 1 814 ? 32.014 -20.037 28.839 1.00 94.25 814 VAL A N 1
ATOM 6048 C CA . VAL A 1 814 ? 31.269 -18.885 28.333 1.00 94.25 814 VAL A CA 1
ATOM 6049 C C . VAL A 1 814 ? 31.065 -19.076 26.848 1.00 94.25 814 VAL A C 1
ATOM 6051 O O . VAL A 1 814 ? 32.023 -19.245 26.097 1.00 94.25 814 VAL A O 1
ATOM 6054 N N . GLN A 1 815 ? 29.805 -19.052 26.434 1.00 95.50 815 GLN A N 1
ATOM 6055 C CA . GLN A 1 815 ? 29.419 -19.007 25.033 1.00 95.50 815 GLN A CA 1
ATOM 6056 C C . GLN A 1 815 ? 29.279 -17.536 24.646 1.00 95.50 815 GLN A C 1
ATOM 6058 O O . GLN A 1 815 ? 28.427 -16.840 25.200 1.00 95.50 815 GLN A O 1
ATOM 6063 N N . VAL A 1 816 ? 30.117 -17.063 23.728 1.00 95.69 816 VAL A N 1
ATOM 6064 C CA . VAL A 1 816 ? 30.217 -15.652 23.334 1.00 95.69 816 VAL A CA 1
ATOM 6065 C C . VAL A 1 816 ? 29.788 -15.488 21.879 1.00 95.69 816 VAL A C 1
ATOM 6067 O O . VAL A 1 816 ? 30.024 -16.366 21.047 1.00 95.69 816 VAL A O 1
ATOM 6070 N N . GLY A 1 817 ? 29.144 -14.366 21.576 1.00 94.75 817 GLY A N 1
ATOM 6071 C CA . GLY A 1 817 ? 28.844 -13.930 20.217 1.00 94.75 817 GLY A CA 1
ATOM 6072 C C . GLY A 1 817 ? 29.076 -12.439 20.046 1.00 94.75 817 GLY A C 1
ATOM 6073 O O . GLY A 1 817 ? 28.716 -11.663 20.928 1.00 94.75 817 GLY A O 1
ATOM 6074 N N . SER A 1 818 ? 29.659 -12.037 18.921 1.00 93.31 818 SER A N 1
ATOM 6075 C CA . SER A 1 818 ? 30.042 -10.648 18.634 1.00 93.31 818 SER A CA 1
ATOM 6076 C C . SER A 1 818 ? 29.915 -10.340 17.147 1.00 93.31 818 SER A C 1
ATOM 6078 O O . SER A 1 818 ? 30.067 -11.253 16.336 1.00 93.31 818 SER A O 1
ATOM 6080 N N . ASP A 1 819 ? 29.647 -9.076 16.803 1.00 85.31 819 ASP A N 1
ATOM 6081 C CA . ASP A 1 819 ? 29.542 -8.630 15.405 1.00 85.31 819 ASP A CA 1
ATOM 6082 C C . ASP A 1 819 ? 30.892 -8.776 14.696 1.00 85.31 819 ASP A C 1
ATOM 6084 O O . ASP A 1 819 ? 31.077 -9.712 13.934 1.00 85.31 819 ASP A O 1
ATOM 6088 N N . ASP A 1 820 ? 31.912 -8.004 15.068 1.00 90.12 820 ASP A N 1
ATOM 6089 C CA . ASP A 1 820 ? 33.281 -8.276 14.623 1.00 90.12 820 ASP A CA 1
ATOM 6090 C C . ASP A 1 820 ? 34.145 -8.853 15.753 1.00 90.12 820 ASP A C 1
ATOM 6092 O O . ASP A 1 820 ? 33.780 -9.833 16.414 1.00 90.12 820 ASP A O 1
ATOM 6096 N N . GLY A 1 821 ? 35.330 -8.277 15.964 1.00 90.56 821 GLY A N 1
ATOM 6097 C CA . GLY A 1 821 ? 36.320 -8.823 16.877 1.00 90.56 821 GLY A CA 1
ATOM 6098 C C . GLY A 1 821 ? 35.909 -8.699 18.343 1.00 90.56 821 GLY A C 1
ATOM 6099 O O . GLY A 1 821 ? 35.370 -7.670 18.757 1.00 90.56 821 GLY A O 1
ATOM 6100 N N . VAL A 1 822 ? 36.226 -9.729 19.127 1.00 95.56 822 VAL A N 1
ATOM 6101 C CA . VAL A 1 822 ? 35.966 -9.806 20.566 1.00 95.56 822 VAL A CA 1
ATOM 6102 C C . VAL A 1 822 ? 37.207 -10.227 21.350 1.00 95.56 822 VAL A C 1
ATOM 6104 O O . VAL A 1 822 ? 37.925 -11.140 20.940 1.00 95.56 822 VAL A O 1
ATOM 6107 N N . LYS A 1 823 ? 37.432 -9.581 22.497 1.00 96.75 823 LYS A N 1
ATOM 6108 C CA . LYS A 1 823 ? 38.312 -10.087 23.559 1.00 96.75 823 LYS A CA 1
ATOM 6109 C C . LYS A 1 823 ? 37.516 -10.291 24.842 1.00 96.75 823 LYS A C 1
ATOM 6111 O O . LYS A 1 823 ? 36.612 -9.501 25.111 1.00 96.75 823 LYS A O 1
ATOM 6116 N N . LEU A 1 824 ? 37.836 -11.325 25.619 1.00 97.06 824 LEU A N 1
ATOM 6117 C CA . LEU A 1 824 ? 37.231 -11.588 26.932 1.00 97.06 824 LEU A CA 1
ATOM 6118 C C . LEU A 1 824 ? 38.317 -11.824 27.977 1.00 97.06 824 LEU A C 1
ATOM 6120 O O . LEU A 1 824 ? 39.142 -12.725 27.821 1.00 97.06 824 LEU A O 1
ATOM 6124 N N . TRP A 1 825 ? 38.243 -11.076 29.074 1.00 96.25 825 TRP A N 1
ATOM 6125 C CA . TRP A 1 825 ? 38.988 -11.327 30.299 1.00 96.25 825 TRP A CA 1
ATOM 6126 C C . TRP A 1 825 ? 38.056 -11.851 31.389 1.00 96.25 825 TRP A C 1
ATOM 6128 O O . TRP A 1 825 ? 37.014 -11.254 31.667 1.00 96.25 825 TRP A O 1
ATOM 6138 N N . VAL A 1 826 ? 38.459 -12.940 32.040 1.00 95.12 826 VAL A N 1
ATOM 6139 C CA . VAL A 1 826 ? 37.794 -13.486 33.228 1.00 95.12 826 VAL A CA 1
ATOM 6140 C C . VAL A 1 826 ? 38.751 -13.346 34.400 1.00 95.12 826 VAL A C 1
ATOM 6142 O O . VAL A 1 826 ? 39.835 -13.924 34.383 1.00 95.12 826 VAL A O 1
ATOM 6145 N N . ASN A 1 827 ? 38.362 -12.563 35.410 1.00 92.56 827 ASN A N 1
ATOM 6146 C CA . ASN A 1 827 ? 39.217 -12.205 36.549 1.00 92.56 827 ASN A CA 1
ATOM 6147 C C . ASN A 1 827 ? 40.604 -11.711 36.097 1.00 92.56 827 ASN A C 1
ATOM 6149 O O . ASN A 1 827 ? 41.633 -12.194 36.563 1.00 92.56 827 ASN A O 1
ATOM 6153 N N . ASP A 1 828 ? 40.600 -10.784 35.135 1.00 89.50 828 ASP A N 1
ATOM 6154 C CA . ASP A 1 828 ? 41.783 -10.136 34.551 1.00 89.50 828 ASP A CA 1
ATOM 6155 C C . ASP A 1 828 ? 42.716 -11.066 33.748 1.00 89.50 828 ASP A C 1
ATOM 6157 O O . ASP A 1 828 ? 43.755 -10.636 33.250 1.00 89.50 828 ASP A O 1
ATOM 6161 N N . VAL A 1 829 ? 42.321 -12.324 33.528 1.00 92.56 829 VAL A N 1
ATOM 6162 C CA . VAL A 1 829 ? 43.009 -13.262 32.630 1.00 92.56 829 VAL A CA 1
ATOM 6163 C C . VAL A 1 829 ? 42.330 -13.252 31.262 1.00 92.56 829 VAL A C 1
ATOM 6165 O O . VAL A 1 829 ? 41.140 -13.548 31.169 1.00 92.56 829 VAL A O 1
ATOM 6168 N N . LEU A 1 830 ? 43.077 -12.940 30.197 1.00 94.44 830 LEU A N 1
ATOM 6169 C CA . LEU A 1 830 ? 42.588 -13.001 28.814 1.00 94.44 830 LEU A CA 1
ATOM 6170 C C . LEU A 1 830 ? 42.326 -14.462 28.414 1.00 94.44 830 LEU A C 1
ATOM 6172 O O . LEU A 1 830 ? 43.253 -15.271 28.382 1.00 94.44 830 LEU A O 1
ATOM 6176 N N . VAL A 1 831 ? 41.071 -14.793 28.101 1.00 95.31 831 VAL A N 1
ATOM 6177 C CA . VAL A 1 831 ? 40.628 -16.157 27.747 1.00 95.31 831 VAL A CA 1
ATOM 6178 C C . VAL A 1 831 ? 40.093 -16.282 26.316 1.00 95.31 831 VAL A C 1
ATOM 6180 O O . VAL A 1 831 ? 39.961 -17.395 25.816 1.00 95.31 831 VAL A O 1
ATOM 6183 N N . LEU A 1 832 ? 39.801 -15.164 25.642 1.00 96.12 832 LEU A N 1
ATOM 6184 C CA . LEU A 1 832 ? 39.364 -15.114 24.241 1.00 96.12 832 LEU A CA 1
ATOM 6185 C C . LEU A 1 832 ? 39.976 -13.893 23.558 1.00 96.12 832 LEU A C 1
ATOM 6187 O O . LEU A 1 832 ? 39.904 -12.800 24.115 1.00 96.12 832 LEU A O 1
ATOM 6191 N N . ASP A 1 833 ? 40.512 -14.072 22.353 1.00 95.50 833 ASP A N 1
ATOM 6192 C CA . ASP A 1 833 ? 41.018 -12.993 21.499 1.00 95.50 833 ASP A CA 1
ATOM 6193 C C . ASP A 1 833 ? 40.812 -13.376 20.026 1.00 95.50 833 ASP A C 1
ATOM 6195 O O . ASP A 1 833 ? 41.613 -14.109 19.445 1.00 95.50 833 ASP A O 1
ATOM 6199 N N . HIS A 1 834 ? 39.691 -12.951 19.440 1.00 94.62 834 HIS A N 1
ATOM 6200 C CA . HIS A 1 834 ? 39.331 -13.250 18.054 1.00 94.62 834 HIS A CA 1
ATOM 6201 C C . HIS A 1 834 ? 39.030 -11.964 17.284 1.00 94.62 834 HIS A C 1
ATOM 6203 O O . HIS A 1 834 ? 38.070 -11.258 17.583 1.00 94.62 834 HIS A O 1
ATOM 6209 N N . ASN A 1 835 ? 39.785 -11.713 16.211 1.00 90.31 835 ASN A N 1
ATOM 6210 C CA . ASN A 1 835 ? 39.614 -10.558 15.325 1.00 90.31 835 ASN A CA 1
ATOM 6211 C C . ASN A 1 835 ? 38.980 -10.959 13.978 1.00 90.31 835 ASN A C 1
ATOM 6213 O O . ASN A 1 835 ? 39.610 -10.923 12.916 1.00 90.31 835 ASN A O 1
ATOM 6217 N N . VAL A 1 836 ? 37.717 -11.373 14.018 1.00 87.06 836 VAL A N 1
ATOM 6218 C CA . VAL A 1 836 ? 36.931 -11.851 12.867 1.00 87.06 836 VAL A CA 1
ATOM 6219 C C . VAL A 1 836 ? 35.845 -10.837 12.506 1.00 87.06 836 VAL A C 1
ATOM 6221 O O . VAL A 1 836 ? 35.385 -10.126 13.385 1.00 87.06 836 VAL A O 1
ATOM 6224 N N . GLY A 1 837 ? 35.461 -10.737 11.227 1.00 84.88 837 GLY A N 1
ATOM 6225 C CA . GLY A 1 837 ? 34.272 -9.975 10.821 1.00 84.88 837 GLY A CA 1
ATOM 6226 C C . GLY A 1 837 ? 33.087 -10.909 10.607 1.00 84.88 837 GLY A C 1
ATOM 6227 O O . GLY A 1 837 ? 33.203 -11.853 9.821 1.00 84.88 837 GLY A O 1
ATOM 6228 N N . ARG A 1 838 ? 31.990 -10.702 11.335 1.00 87.69 838 ARG A N 1
ATOM 6229 C CA . ARG A 1 838 ? 30.785 -11.545 11.314 1.00 87.69 838 ARG A CA 1
ATOM 6230 C C . ARG A 1 838 ? 29.572 -10.713 11.770 1.00 87.69 838 ARG A C 1
ATOM 6232 O O . ARG A 1 838 ? 29.607 -9.496 11.699 1.00 87.69 838 ARG A O 1
ATOM 6239 N N . ILE A 1 839 ? 28.476 -11.367 12.144 1.00 87.81 839 ILE A N 1
ATOM 6240 C CA . ILE A 1 839 ? 27.329 -10.719 12.794 1.00 87.81 839 ILE A CA 1
ATOM 6241 C C . ILE A 1 839 ? 27.143 -11.371 14.158 1.00 87.81 839 ILE A C 1
ATOM 6243 O O . ILE A 1 839 ? 27.317 -12.587 14.257 1.00 87.81 839 ILE A O 1
ATOM 6247 N N . ALA A 1 840 ? 26.784 -10.611 15.192 1.00 89.31 840 ALA A N 1
ATOM 6248 C CA . ALA A 1 840 ? 26.664 -11.146 16.547 1.00 89.31 840 ALA A CA 1
ATOM 6249 C C . ALA A 1 840 ? 25.590 -12.244 16.636 1.00 89.31 840 ALA A C 1
ATOM 6251 O O . ALA A 1 840 ? 24.414 -12.005 16.362 1.00 89.31 840 ALA A O 1
ATOM 6252 N N . ALA A 1 841 ? 25.982 -13.450 17.057 1.00 88.69 841 ALA A N 1
ATOM 6253 C CA . ALA A 1 841 ? 25.055 -14.561 17.278 1.00 88.69 841 ALA A CA 1
ATOM 6254 C C . ALA A 1 841 ? 25.484 -15.424 18.478 1.00 88.69 841 ALA A C 1
ATOM 6256 O O . ALA A 1 841 ? 26.683 -15.614 18.681 1.00 88.69 841 ALA A O 1
ATOM 6257 N N . PRO A 1 842 ? 24.551 -15.997 19.264 1.00 88.38 842 PRO A N 1
ATOM 6258 C CA . PRO A 1 842 ? 24.907 -16.841 20.402 1.00 88.38 842 PRO A CA 1
ATOM 6259 C C . PRO A 1 842 ? 25.796 -18.029 20.018 1.00 88.38 842 PRO A C 1
ATOM 6261 O O . PRO A 1 842 ? 25.594 -18.651 18.975 1.00 88.38 842 PRO A O 1
ATOM 6264 N N . LYS A 1 843 ? 26.723 -18.396 20.916 1.00 91.50 843 LYS A N 1
ATOM 6265 C CA . LYS A 1 843 ? 27.568 -19.602 20.805 1.00 91.50 843 LYS A CA 1
ATOM 6266 C C . LYS A 1 843 ? 28.466 -19.628 19.555 1.00 91.50 843 LYS A C 1
ATOM 6268 O O . LYS A 1 843 ? 28.695 -20.688 18.976 1.00 91.50 843 LYS A O 1
ATOM 6273 N N . GLN A 1 844 ? 28.987 -18.475 19.141 1.00 93.94 844 GLN A N 1
ATOM 6274 C CA . GLN A 1 844 ? 29.998 -18.399 18.081 1.00 93.94 844 GLN A CA 1
ATOM 6275 C C . GLN A 1 844 ? 31.377 -18.824 18.581 1.00 93.94 844 GLN A C 1
ATOM 6277 O O . GLN A 1 844 ? 32.055 -19.596 17.909 1.00 93.94 844 GLN A O 1
ATOM 6282 N N . ASP A 1 845 ? 31.752 -18.360 19.772 1.00 94.81 845 ASP A N 1
ATOM 6283 C CA . ASP A 1 845 ? 32.943 -18.805 20.486 1.00 94.81 845 ASP A CA 1
ATOM 6284 C C . ASP A 1 845 ? 32.536 -19.483 21.794 1.00 94.81 845 ASP A C 1
ATOM 6286 O O . ASP A 1 845 ? 31.527 -19.133 22.414 1.00 94.81 845 ASP A O 1
ATOM 6290 N N . VAL A 1 846 ? 33.326 -20.463 22.221 1.00 95.19 846 VAL A N 1
ATOM 6291 C CA . VAL A 1 846 ? 33.143 -21.155 23.496 1.00 95.19 846 VAL A CA 1
ATOM 6292 C C . VAL A 1 846 ? 34.501 -21.256 24.170 1.00 95.19 846 VAL A C 1
ATOM 6294 O O . VAL A 1 846 ? 35.424 -21.835 23.600 1.00 95.19 846 VAL A O 1
ATOM 6297 N N . VAL A 1 847 ? 34.626 -20.678 25.363 1.00 94.50 847 VAL A N 1
ATOM 6298 C CA . VAL A 1 847 ? 35.891 -20.632 26.110 1.00 94.50 847 VAL A CA 1
ATOM 6299 C C . VAL A 1 847 ? 35.703 -21.078 27.549 1.00 94.50 847 VAL A C 1
ATOM 6301 O O . VAL A 1 847 ? 34.659 -20.828 28.153 1.00 94.50 847 VAL A O 1
ATOM 6304 N N . GLU A 1 848 ? 36.712 -21.740 28.112 1.00 93.75 848 GLU A N 1
ATOM 6305 C CA . GLU A 1 848 ? 36.710 -22.080 29.533 1.00 93.75 848 GLU A CA 1
ATOM 6306 C C . GLU A 1 848 ? 36.841 -20.808 30.385 1.00 93.75 848 GLU A C 1
ATOM 6308 O O . GLU A 1 848 ? 37.681 -19.950 30.126 1.00 93.75 848 GLU A O 1
ATOM 6313 N N . ALA A 1 849 ? 36.020 -20.708 31.428 1.00 91.62 849 ALA A N 1
ATOM 6314 C CA . ALA A 1 849 ? 36.033 -19.613 32.390 1.00 91.62 849 ALA A CA 1
ATOM 6315 C C . ALA A 1 849 ? 35.891 -20.185 33.804 1.00 91.62 849 ALA A C 1
ATOM 6317 O O . ALA A 1 849 ? 34.778 -20.283 34.325 1.00 91.62 849 ALA A O 1
ATOM 6318 N N . PRO A 1 850 ? 36.990 -20.633 34.432 1.00 91.00 850 PRO A N 1
ATOM 6319 C CA . PRO A 1 850 ? 36.932 -21.139 35.795 1.00 91.00 850 PRO A CA 1
ATOM 6320 C C . PRO A 1 850 ? 36.440 -20.038 36.744 1.00 91.00 850 PRO A C 1
ATOM 6322 O O . PRO A 1 850 ? 37.015 -18.951 36.798 1.00 91.00 850 PRO A O 1
ATOM 6325 N N . LEU A 1 851 ? 35.384 -20.331 37.504 1.00 93.88 851 LEU A N 1
ATOM 6326 C CA . LEU A 1 851 ? 34.814 -19.404 38.477 1.00 93.88 851 LEU A CA 1
ATOM 6327 C C . LEU A 1 851 ? 35.404 -19.672 39.858 1.00 93.88 851 LEU A C 1
ATOM 6329 O O . LEU A 1 851 ? 35.407 -20.811 40.337 1.00 93.88 851 LEU A O 1
ATOM 6333 N N . VAL A 1 852 ? 35.856 -18.614 40.529 1.00 94.81 852 VAL A N 1
ATOM 6334 C CA . VAL A 1 852 ? 36.186 -18.656 41.956 1.00 94.81 852 VAL A CA 1
ATOM 6335 C C . VAL A 1 852 ? 34.937 -18.398 42.791 1.00 94.81 852 VAL A C 1
ATOM 6337 O O . VAL A 1 852 ? 33.950 -17.831 42.318 1.00 94.81 852 VAL A O 1
ATOM 6340 N N . ARG A 1 853 ? 34.976 -18.805 44.061 1.00 94.44 853 ARG A N 1
ATOM 6341 C CA . ARG A 1 853 ? 33.932 -18.441 45.021 1.00 94.44 853 ARG A CA 1
ATOM 6342 C C . ARG A 1 853 ? 33.896 -16.920 45.200 1.00 94.44 853 ARG A C 1
ATOM 6344 O O . ARG A 1 853 ? 34.924 -16.324 45.507 1.00 94.44 853 ARG A O 1
ATOM 6351 N N . GLY A 1 854 ? 32.711 -16.327 45.096 1.00 93.88 854 GLY A N 1
ATOM 6352 C CA . GLY A 1 854 ? 32.483 -14.885 45.158 1.00 93.88 854 GLY A CA 1
ATOM 6353 C C . GLY A 1 854 ? 32.155 -14.283 43.791 1.00 93.88 854 GLY A C 1
ATOM 6354 O O . GLY A 1 854 ? 31.665 -14.970 42.896 1.00 93.88 854 GLY A O 1
ATOM 6355 N N . TRP A 1 855 ? 32.395 -12.979 43.652 1.00 94.50 855 TRP A N 1
ATOM 6356 C CA . TRP A 1 855 ? 32.194 -12.248 42.401 1.00 94.50 855 TRP A CA 1
ATOM 6357 C C . TRP A 1 855 ? 33.356 -12.481 41.437 1.00 94.50 855 TRP A C 1
ATOM 6359 O O . TRP A 1 855 ? 34.513 -12.303 41.807 1.00 94.50 855 TRP A O 1
ATOM 6369 N N . ASN A 1 856 ? 33.026 -12.835 40.199 1.00 94.38 856 ASN A N 1
ATOM 6370 C CA . ASN A 1 856 ? 33.967 -13.009 39.101 1.00 94.38 856 ASN A CA 1
ATOM 6371 C C . ASN A 1 856 ? 33.741 -11.896 38.080 1.00 94.38 856 ASN A C 1
ATOM 6373 O O . ASN A 1 856 ? 32.603 -11.688 37.657 1.00 94.38 856 ASN A O 1
ATOM 6377 N N . ARG A 1 857 ? 34.798 -11.183 37.685 1.00 94.12 857 ARG A N 1
ATOM 6378 C CA . ARG A 1 857 ? 34.703 -10.088 36.709 1.00 94.12 857 ARG A CA 1
ATOM 6379 C C . ARG A 1 857 ? 34.832 -10.633 35.299 1.00 94.12 857 ARG A C 1
ATOM 6381 O O . ARG A 1 857 ? 35.811 -11.310 34.993 1.00 94.12 857 ARG A O 1
ATOM 6388 N N . PHE A 1 858 ? 33.861 -10.315 34.455 1.00 95.81 858 PHE A N 1
ATOM 6389 C CA . PHE A 1 858 ? 33.887 -10.611 33.032 1.00 95.81 858 PHE A CA 1
ATOM 6390 C C . PHE A 1 858 ? 33.984 -9.277 32.303 1.00 95.81 858 PHE A C 1
ATOM 6392 O O . PHE A 1 858 ? 33.091 -8.442 32.436 1.00 95.81 858 PHE A O 1
ATOM 6399 N N . LEU A 1 859 ? 35.069 -9.065 31.565 1.00 95.81 859 LEU A N 1
ATOM 6400 C CA . LEU A 1 859 ? 35.289 -7.864 30.765 1.00 95.81 859 LEU A CA 1
ATOM 6401 C C . LEU A 1 859 ? 35.389 -8.266 29.299 1.00 95.81 859 LEU A C 1
ATOM 6403 O O . LEU A 1 859 ? 36.225 -9.086 28.939 1.00 95.81 859 LEU A O 1
ATOM 6407 N N . PHE A 1 860 ? 34.557 -7.673 28.458 1.00 96.69 860 PHE A N 1
ATOM 6408 C CA . PHE A 1 860 ? 34.539 -7.881 27.020 1.00 96.69 860 PHE A CA 1
ATOM 6409 C C . PHE A 1 860 ? 35.021 -6.619 26.323 1.00 96.69 860 PHE A C 1
ATOM 6411 O O . PHE A 1 860 ? 34.626 -5.523 26.707 1.00 96.69 860 PHE A O 1
ATOM 6418 N N . LYS A 1 861 ? 35.803 -6.775 25.259 1.00 95.88 861 LYS A N 1
ATOM 6419 C CA . LYS A 1 861 ? 36.093 -5.729 24.274 1.00 95.88 861 LYS A CA 1
ATOM 6420 C C . LYS A 1 861 ? 35.460 -6.133 22.959 1.00 95.88 861 LYS A C 1
ATOM 6422 O O . LYS A 1 861 ? 35.727 -7.235 22.493 1.00 95.88 861 LYS A O 1
ATOM 6427 N N . VAL A 1 862 ? 34.686 -5.248 22.341 1.00 94.44 862 VAL A N 1
ATOM 6428 C CA . VAL A 1 862 ? 34.040 -5.498 21.048 1.00 94.44 862 VAL A CA 1
ATOM 6429 C C . VAL A 1 862 ? 34.424 -4.397 20.074 1.00 94.44 862 VAL A C 1
ATOM 6431 O O . VAL A 1 862 ? 34.056 -3.236 20.249 1.00 94.44 862 VAL A O 1
ATOM 6434 N N . SER A 1 863 ? 35.175 -4.763 19.042 1.00 91.94 863 SER A N 1
ATOM 6435 C CA . SER A 1 863 ? 35.513 -3.877 17.923 1.00 91.94 863 SER A CA 1
ATOM 6436 C C . SER A 1 863 ? 34.429 -3.939 16.851 1.00 91.94 863 SER A C 1
ATOM 6438 O O . SER A 1 863 ? 33.948 -5.029 16.577 1.00 91.94 863 SER A O 1
ATOM 6440 N N . ASN A 1 864 ? 34.090 -2.803 16.239 1.00 89.00 864 ASN A N 1
ATOM 6441 C CA . ASN A 1 864 ? 33.178 -2.688 15.101 1.00 89.00 864 ASN A CA 1
ATOM 6442 C C . ASN A 1 864 ? 33.937 -2.218 13.850 1.00 89.00 864 ASN A C 1
ATOM 6444 O O . ASN A 1 864 ? 34.633 -1.196 13.878 1.00 89.00 864 ASN A O 1
ATOM 6448 N N . ARG A 1 865 ? 33.810 -2.954 12.750 1.00 85.19 865 ARG A N 1
ATOM 6449 C CA . ARG A 1 865 ? 34.360 -2.660 11.422 1.00 85.19 865 ARG A CA 1
ATOM 6450 C C . ARG A 1 865 ? 33.358 -1.897 10.559 1.00 85.19 865 ARG A C 1
ATOM 6452 O O . ARG A 1 865 ? 33.815 -1.072 9.773 1.00 85.19 865 ARG A O 1
ATOM 6459 N N . GLY A 1 866 ? 32.058 -2.118 10.747 1.00 76.94 866 GLY A N 1
ATOM 6460 C CA . GLY A 1 866 ? 30.955 -1.435 10.070 1.00 76.94 866 GLY A CA 1
ATOM 6461 C C . GLY A 1 866 ? 29.672 -2.273 10.091 1.00 76.94 866 GLY A C 1
ATOM 6462 O O . GLY A 1 866 ? 29.730 -3.488 10.238 1.00 76.94 866 GLY A O 1
ATOM 6463 N N . GLY A 1 867 ? 28.509 -1.645 9.903 1.00 80.69 867 GLY A N 1
ATOM 6464 C CA . GLY A 1 867 ? 27.216 -2.338 9.971 1.00 80.69 867 GLY A CA 1
ATOM 6465 C C . GLY A 1 867 ? 26.650 -2.440 11.393 1.00 80.69 867 GLY A C 1
ATOM 6466 O O . GLY A 1 867 ? 26.540 -1.424 12.082 1.00 80.69 867 GLY A O 1
ATOM 6467 N N . GLY A 1 868 ? 26.212 -3.639 11.791 1.00 82.31 868 GLY A N 1
ATOM 6468 C CA . GLY A 1 868 ? 25.673 -3.897 13.128 1.00 82.31 868 GLY A CA 1
ATOM 6469 C C . GLY A 1 868 ? 26.733 -3.720 14.219 1.00 82.31 868 GLY A C 1
ATOM 6470 O O . GLY A 1 868 ? 27.913 -3.541 13.946 1.00 82.31 868 GLY A O 1
ATOM 6471 N N . TRP A 1 869 ? 26.326 -3.707 15.488 1.00 90.75 869 TRP A N 1
ATOM 6472 C CA . TRP A 1 869 ? 27.290 -3.740 16.586 1.00 90.75 869 TRP A CA 1
ATOM 6473 C C . TRP A 1 869 ? 26.651 -4.330 17.832 1.00 90.75 869 TRP A C 1
ATOM 6475 O O . TRP A 1 869 ? 25.800 -3.702 18.457 1.00 90.75 869 TRP A O 1
ATOM 6485 N N . GLY A 1 870 ? 27.056 -5.541 18.208 1.00 92.25 870 GLY A N 1
ATOM 6486 C CA . GLY A 1 870 ? 26.459 -6.210 19.356 1.00 92.25 870 GLY A CA 1
ATOM 6487 C C . GLY A 1 870 ? 27.327 -7.282 19.995 1.00 92.25 870 GLY A C 1
ATOM 6488 O O . GLY A 1 870 ? 28.343 -7.711 19.439 1.00 92.25 870 GLY A O 1
ATOM 6489 N N . LEU A 1 871 ? 26.895 -7.693 21.186 1.00 94.94 871 LEU A N 1
ATOM 6490 C CA . LEU A 1 871 ? 27.534 -8.687 22.045 1.00 94.94 871 LEU A CA 1
ATOM 6491 C C . LEU A 1 871 ? 26.477 -9.580 22.694 1.00 94.94 871 LEU A C 1
ATOM 6493 O O . LEU A 1 871 ? 25.451 -9.099 23.156 1.00 94.94 871 LEU A O 1
ATOM 6497 N N . CYS A 1 872 ? 26.744 -10.873 22.812 1.00 94.62 872 CYS A N 1
ATOM 6498 C CA . CYS A 1 872 ? 25.989 -11.756 23.695 1.00 94.62 872 CYS A CA 1
ATOM 6499 C C . CYS A 1 872 ? 26.933 -12.693 24.447 1.00 94.62 872 CYS A C 1
ATOM 6501 O O . CYS A 1 872 ? 27.965 -13.110 23.917 1.00 94.62 872 CYS A O 1
ATOM 6503 N N . ALA A 1 873 ? 26.573 -13.030 25.685 1.00 94.44 873 ALA A N 1
ATOM 6504 C CA . ALA A 1 873 ? 27.319 -13.976 26.501 1.00 94.44 873 ALA A CA 1
ATOM 6505 C C . ALA A 1 873 ? 26.372 -14.846 27.328 1.00 94.44 873 ALA A C 1
ATOM 6507 O O . ALA A 1 873 ? 25.434 -14.340 27.951 1.00 94.44 873 ALA A O 1
ATOM 6508 N N . ARG A 1 874 ? 26.650 -16.151 27.360 1.00 94.06 874 ARG A N 1
ATOM 6509 C CA . ARG A 1 874 ? 25.964 -17.127 28.209 1.00 94.06 874 ARG A CA 1
ATOM 6510 C C . ARG A 1 874 ? 26.972 -17.903 29.040 1.00 94.06 874 ARG A C 1
ATOM 6512 O O . ARG A 1 874 ? 27.895 -18.495 28.483 1.00 94.06 874 ARG A O 1
ATOM 6519 N N . VAL A 1 875 ? 26.779 -17.927 30.355 1.00 93.38 875 VAL A N 1
ATOM 6520 C CA . VAL A 1 875 ? 27.581 -18.733 31.277 1.00 93.38 875 VAL A CA 1
ATOM 6521 C C . VAL A 1 875 ? 26.923 -20.100 31.445 1.00 93.38 875 VAL A C 1
ATOM 6523 O O . VAL A 1 875 ? 25.763 -20.210 31.848 1.00 93.38 875 VAL A O 1
ATOM 6526 N N . CYS A 1 876 ? 27.679 -21.141 31.117 1.00 92.38 876 CYS A N 1
ATOM 6527 C CA . CYS A 1 876 ? 27.250 -22.532 31.152 1.00 92.38 876 CYS A CA 1
ATOM 6528 C C . CYS A 1 876 ? 28.160 -23.361 32.063 1.00 92.38 876 CYS A C 1
ATOM 6530 O O . CYS A 1 876 ? 29.312 -23.005 32.321 1.00 92.38 876 CYS A O 1
ATOM 6532 N N . ALA A 1 877 ? 27.659 -24.516 32.492 1.00 90.44 877 ALA A N 1
ATOM 6533 C CA . ALA A 1 877 ? 28.469 -25.560 33.093 1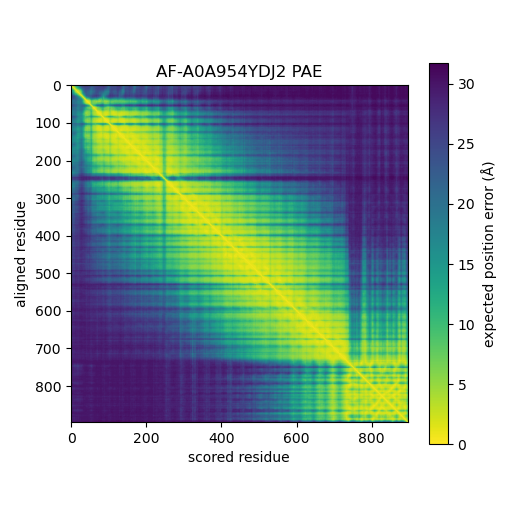.00 90.44 877 ALA A CA 1
ATOM 6534 C C . ALA A 1 877 ? 29.511 -26.061 32.080 1.00 90.44 877 ALA A C 1
ATOM 6536 O O . ALA A 1 877 ? 29.392 -25.842 30.867 1.00 90.44 877 ALA A O 1
ATOM 6537 N N . ASP A 1 878 ? 30.521 -26.776 32.562 1.00 87.25 878 ASP A N 1
ATOM 6538 C CA . ASP A 1 878 ? 31.527 -27.425 31.714 1.00 87.25 878 ASP A CA 1
ATOM 6539 C C . ASP A 1 878 ? 30.914 -28.411 30.696 1.00 87.25 878 ASP A C 1
ATOM 6541 O O . ASP A 1 878 ? 31.435 -28.563 29.594 1.00 87.25 878 ASP A O 1
ATOM 6545 N N . THR A 1 879 ? 29.750 -28.988 31.003 1.00 86.06 879 THR A N 1
ATOM 6546 C CA . THR A 1 879 ? 28.939 -29.811 30.084 1.00 86.06 879 THR A CA 1
ATOM 6547 C C . THR A 1 879 ? 28.257 -29.021 28.959 1.00 86.06 879 THR A C 1
ATOM 6549 O O . THR A 1 879 ? 27.824 -29.605 27.967 1.00 86.06 879 THR A O 1
ATOM 6552 N N . GLY A 1 880 ? 28.155 -27.695 29.088 1.00 82.19 880 GLY A N 1
ATOM 6553 C CA . GLY A 1 880 ? 27.469 -26.803 28.139 1.00 82.19 880 GLY A CA 1
ATOM 6554 C C . GLY A 1 880 ? 26.029 -26.497 28.497 1.00 82.19 880 GLY A C 1
ATOM 6555 O O . GLY A 1 880 ? 25.403 -25.675 27.821 1.00 82.19 880 GLY A O 1
ATOM 6556 N N . GLU A 1 881 ? 25.533 -27.096 29.575 1.00 85.56 881 GLU A N 1
ATOM 6557 C CA . GLU A 1 881 ? 24.203 -26.821 30.095 1.00 85.56 881 GLU A CA 1
ATOM 6558 C C . GLU A 1 881 ? 24.142 -25.450 30.790 1.00 85.56 881 GLU A C 1
ATOM 6560 O O . GLU A 1 881 ? 25.128 -25.012 31.391 1.00 85.56 881 GLU A O 1
ATOM 6565 N N . PRO A 1 882 ? 23.006 -24.742 30.703 1.00 82.00 882 PRO A N 1
ATOM 6566 C CA . PRO A 1 882 ? 22.820 -23.462 31.378 1.00 82.00 882 PRO A CA 1
ATOM 6567 C C . PRO A 1 882 ? 22.899 -23.600 32.899 1.00 82.00 882 PRO A C 1
ATOM 6569 O O . PRO A 1 882 ? 22.441 -24.593 33.459 1.00 82.00 882 PRO A O 1
ATOM 6572 N N . VAL A 1 883 ? 23.425 -22.579 33.576 1.00 82.56 883 VAL A N 1
ATOM 6573 C CA . VAL A 1 883 ? 23.536 -22.564 35.040 1.00 82.56 883 VAL A CA 1
ATOM 6574 C C . VAL A 1 883 ? 22.534 -21.565 35.617 1.00 82.56 883 VAL A C 1
ATOM 6576 O O . VAL A 1 883 ? 22.621 -20.369 35.343 1.00 82.56 883 VAL A O 1
ATOM 6579 N N . SER A 1 884 ? 21.571 -22.049 36.402 1.00 80.31 884 SER A N 1
ATOM 6580 C CA . SER A 1 884 ? 20.455 -21.242 36.917 1.00 80.31 884 SER A CA 1
ATOM 6581 C C . SER A 1 884 ? 20.722 -20.570 38.267 1.00 80.31 884 SER A C 1
ATOM 6583 O O . SER A 1 884 ? 19.978 -19.672 38.649 1.00 80.31 884 SER A O 1
ATOM 6585 N N . ASP A 1 885 ? 21.743 -21.007 39.009 1.00 84.25 885 ASP A N 1
ATOM 6586 C CA . ASP A 1 885 ? 22.056 -20.527 40.363 1.00 84.25 885 ASP A CA 1
ATOM 6587 C C . ASP A 1 885 ? 23.088 -19.383 40.402 1.00 84.25 885 ASP A C 1
ATOM 6589 O O . ASP A 1 885 ? 23.410 -18.881 41.479 1.00 84.25 885 ASP A O 1
ATOM 6593 N N . LEU A 1 886 ? 23.582 -18.930 39.244 1.00 86.19 886 LEU A N 1
ATOM 6594 C CA . LEU A 1 886 ? 24.475 -17.771 39.140 1.00 86.19 886 LEU A CA 1
ATOM 6595 C C . LEU A 1 886 ? 23.698 -16.459 39.246 1.00 86.19 886 LEU A C 1
ATOM 6597 O O . LEU A 1 886 ? 22.568 -16.363 38.772 1.00 86.19 886 LEU A O 1
ATOM 6601 N N . GLN A 1 887 ? 24.331 -15.430 39.814 1.00 86.75 887 GLN A N 1
ATOM 6602 C CA . GLN A 1 887 ? 23.794 -14.066 39.845 1.00 86.75 887 GLN A CA 1
ATOM 6603 C C . GLN A 1 887 ? 24.631 -13.127 38.991 1.00 86.75 887 GLN A C 1
ATOM 6605 O O . GLN A 1 887 ? 25.859 -13.190 39.034 1.00 86.75 887 GLN A O 1
ATOM 6610 N N . PHE A 1 888 ? 23.954 -12.249 38.254 1.00 88.44 888 PHE A N 1
ATOM 6611 C CA . PHE A 1 888 ? 24.571 -11.291 37.349 1.00 88.44 888 PHE A CA 1
ATOM 6612 C C . PHE A 1 888 ? 24.273 -9.884 37.841 1.00 88.44 888 PHE A C 1
ATOM 6614 O O . PHE A 1 888 ? 23.135 -9.569 38.180 1.00 88.44 888 PHE A O 1
ATOM 6621 N N . VAL A 1 889 ? 25.297 -9.041 37.895 1.00 88.88 889 VAL A N 1
ATOM 6622 C CA . VAL A 1 889 ? 25.136 -7.609 38.157 1.00 88.88 889 VAL A CA 1
ATOM 6623 C C . VAL A 1 889 ? 26.070 -6.817 37.243 1.00 88.88 889 VAL A C 1
ATOM 6625 O O . VAL A 1 889 ? 27.180 -7.279 36.964 1.00 88.88 889 VAL A O 1
ATOM 6628 N N . PRO A 1 890 ? 25.670 -5.618 36.790 1.00 88.00 890 PRO A N 1
ATOM 6629 C CA . PRO A 1 890 ? 26.535 -4.770 35.971 1.00 88.00 890 PRO A CA 1
ATOM 6630 C C . PRO A 1 890 ? 27.694 -4.184 36.799 1.00 88.00 890 PRO A C 1
ATOM 6632 O O . PRO A 1 890 ? 28.781 -3.944 36.277 1.00 88.00 890 PRO A O 1
ATOM 6635 N N . GLU A 1 891 ? 27.489 -4.016 38.111 1.00 85.88 891 GLU A N 1
ATOM 6636 C CA . GLU A 1 891 ? 28.473 -3.526 39.078 1.00 85.88 891 GLU A CA 1
ATOM 6637 C C . GLU A 1 891 ? 28.323 -4.250 40.421 1.00 85.88 891 GLU A C 1
ATOM 6639 O O . GLU A 1 891 ? 27.209 -4.581 40.835 1.00 85.88 891 GLU A O 1
ATOM 6644 N N . ILE A 1 892 ? 29.432 -4.471 41.138 1.00 79.12 892 ILE A N 1
ATOM 6645 C CA . ILE A 1 892 ? 29.380 -5.065 42.481 1.00 79.12 892 ILE A CA 1
ATOM 6646 C C . ILE A 1 892 ? 28.647 -4.097 43.427 1.00 79.12 892 ILE A C 1
ATOM 6648 O O . ILE A 1 892 ? 29.065 -2.941 43.560 1.00 79.12 892 ILE A O 1
ATOM 6652 N N . PRO A 1 893 ? 27.602 -4.549 44.145 1.00 65.75 893 PRO A N 1
ATOM 6653 C CA . PRO A 1 893 ? 26.932 -3.728 45.141 1.00 65.75 893 PRO A CA 1
ATOM 6654 C C . PRO A 1 893 ? 27.935 -3.231 46.186 1.00 65.75 893 PRO A C 1
ATOM 6656 O O . PRO A 1 893 ? 28.628 -4.032 46.820 1.00 65.75 893 PRO A O 1
ATOM 6659 N N . LYS A 1 894 ? 28.008 -1.911 46.399 1.00 59.88 894 LYS A N 1
ATOM 6660 C CA . LYS A 1 894 ? 28.786 -1.346 47.512 1.00 59.88 894 LYS A CA 1
ATOM 6661 C C . LYS A 1 894 ? 28.266 -1.968 48.808 1.00 59.88 894 LYS A C 1
ATOM 6663 O O . LYS A 1 894 ? 27.058 -1.928 49.053 1.00 59.88 894 LYS A O 1
ATOM 6668 N N . ALA A 1 895 ? 29.158 -2.562 49.604 1.00 44.03 895 ALA A N 1
ATOM 6669 C CA . ALA A 1 895 ? 28.798 -3.087 50.916 1.00 44.03 895 ALA A CA 1
ATOM 6670 C C . ALA A 1 895 ? 28.092 -1.972 51.703 1.00 44.03 895 ALA A C 1
ATOM 6672 O O . ALA A 1 895 ? 28.648 -0.882 51.853 1.00 44.03 895 ALA A O 1
ATOM 6673 N N . LYS A 1 896 ? 26.838 -2.223 52.090 1.00 33.44 896 LYS A N 1
ATOM 6674 C CA . LYS A 1 896 ? 26.064 -1.317 52.942 1.00 33.44 896 LYS A CA 1
ATOM 6675 C C . LYS A 1 896 ? 26.621 -1.293 54.353 1.00 33.44 896 LYS A C 1
ATOM 6677 O O . LYS A 1 896 ? 27.006 -2.382 54.836 1.00 33.44 896 LYS A O 1
#